Protein AF-0000000072946264 (afdb_homodimer)

Structure (mmCIF, N/CA/C/O backbone):
data_AF-0000000072946264-model_v1
#
loop_
_entity.id
_entity.type
_entity.pdbx_description
1 polymer 'Double-strand break repair protein'
#
loop_
_atom_site.group_PDB
_atom_site.id
_atom_site.type_symbol
_atom_site.label_atom_id
_atom_site.label_alt_id
_atom_site.label_comp_id
_atom_site.label_asym_id
_atom_site.label_entity_id
_atom_site.label_seq_id
_atom_site.pdbx_PDB_ins_code
_atom_site.Cartn_x
_atom_site.Cartn_y
_atom_site.Cartn_z
_atom_site.occupancy
_atom_site.B_iso_or_equiv
_atom_site.auth_seq_id
_atom_site.auth_comp_id
_atom_site.auth_asym_id
_atom_site.auth_atom_id
_atom_site.pdbx_PDB_model_num
ATOM 1 N N . MET A 1 1 ? 25.484 39.531 30.656 1 21.08 1 MET A N 1
ATOM 2 C CA . MET A 1 1 ? 25.859 38.938 29.391 1 21.08 1 MET A CA 1
ATOM 3 C C . MET A 1 1 ? 25.922 37.406 29.516 1 21.08 1 MET A C 1
ATOM 5 O O . MET A 1 1 ? 26.906 36.875 30.016 1 21.08 1 MET A O 1
ATOM 9 N N . ALA A 1 2 ? 24.906 36.781 29.906 1 27.19 2 ALA A N 1
ATOM 10 C CA . ALA A 1 2 ? 24.859 35.406 30.406 1 27.19 2 ALA A CA 1
ATOM 11 C C . ALA A 1 2 ? 25.469 34.438 29.406 1 27.19 2 ALA A C 1
ATOM 13 O O . ALA A 1 2 ? 25.188 34.5 28.203 1 27.19 2 ALA A O 1
ATOM 14 N N . SER A 1 3 ? 26.781 34.094 29.531 1 27.5 3 SER A N 1
ATOM 15 C CA . SER A 1 3 ? 27.641 33.344 28.609 1 27.5 3 SER A CA 1
ATOM 16 C C . SER A 1 3 ? 26.922 32.125 28.031 1 27.5 3 SER A C 1
ATOM 18 O O . SER A 1 3 ? 26.391 31.312 28.781 1 27.5 3 SER A O 1
ATOM 20 N N . VAL A 1 4 ? 26.156 32.344 26.953 1 30.8 4 VAL A N 1
ATOM 21 C CA . VAL A 1 4 ? 25.625 31.281 26.094 1 30.8 4 VAL A CA 1
ATOM 22 C C . VAL A 1 4 ? 26.688 30.188 25.922 1 30.8 4 VAL A C 1
ATOM 24 O O . VAL A 1 4 ? 27.703 30.406 25.25 1 30.8 4 VAL A O 1
ATOM 27 N N . SER A 1 5 ? 27.172 29.609 27.031 1 33.25 5 SER A N 1
ATOM 28 C CA . SER A 1 5 ? 28.203 28.578 27.047 1 33.25 5 SER A CA 1
ATOM 29 C C . SER A 1 5 ? 28.109 27.688 25.812 1 33.25 5 SER A C 1
ATOM 31 O O . SER A 1 5 ? 27.016 27.516 25.25 1 33.25 5 SER A O 1
ATOM 33 N N . SER A 1 6 ? 29.094 27.719 24.891 1 36.66 6 SER A N 1
ATOM 34 C CA . SER A 1 6 ? 29.375 26.875 23.734 1 36.66 6 SER A CA 1
ATOM 35 C C . SER A 1 6 ? 28.781 25.484 23.906 1 36.66 6 SER A C 1
ATOM 37 O O . SER A 1 6 ? 29.281 24.688 24.703 1 36.66 6 SER A O 1
ATOM 39 N N . ASP A 1 7 ? 27.562 25.328 24.297 1 39.22 7 ASP A N 1
ATOM 40 C CA . ASP A 1 7 ? 26.797 24.125 24.609 1 39.22 7 ASP A CA 1
ATOM 41 C C . ASP A 1 7 ? 27.188 22.969 23.703 1 39.22 7 ASP A C 1
ATOM 43 O O . ASP A 1 7 ? 26.75 22.891 22.547 1 39.22 7 ASP A O 1
ATOM 47 N N . GLY A 1 8 ? 28.422 22.594 23.453 1 43.06 8 GLY A N 1
ATOM 48 C CA . GLY A 1 8 ? 29.156 21.469 22.906 1 43.06 8 GLY A CA 1
ATOM 49 C C . GLY A 1 8 ? 28.328 20.203 22.844 1 43.06 8 GLY A C 1
ATOM 50 O O . GLY A 1 8 ? 27.266 20.109 23.469 1 43.06 8 GLY A O 1
ATOM 51 N N . ASP A 1 9 ? 28.641 19.25 21.672 1 56.69 9 ASP A N 1
ATOM 52 C CA . ASP A 1 9 ? 28.172 17.906 21.297 1 56.69 9 ASP A CA 1
ATOM 53 C C . ASP A 1 9 ? 28.016 17.031 22.547 1 56.69 9 ASP A C 1
ATOM 55 O O . ASP A 1 9 ? 28.938 16.297 22.906 1 56.69 9 ASP A O 1
ATOM 59 N N . ASP A 1 10 ? 27.344 17.5 23.531 1 76.25 10 ASP A N 1
ATOM 60 C CA . ASP A 1 10 ? 27.062 16.609 24.656 1 76.25 10 ASP A CA 1
ATOM 61 C C . ASP A 1 10 ? 26.484 15.273 24.172 1 76.25 10 ASP A C 1
ATOM 63 O O . ASP A 1 10 ? 25.484 15.258 23.453 1 76.25 10 ASP A O 1
ATOM 67 N N . ALA A 1 11 ? 27.234 14.375 24.328 1 89.75 11 ALA A N 1
ATOM 68 C CA . ALA A 1 11 ? 26.938 13.008 23.906 1 89.75 11 ALA A CA 1
ATOM 69 C C . ALA A 1 11 ? 25.609 12.547 24.469 1 89.75 11 ALA A C 1
ATOM 71 O O . ALA A 1 11 ? 25 11.594 23.953 1 89.75 11 ALA A O 1
ATOM 72 N N . SER A 1 12 ? 25.078 13.414 25.422 1 94.75 12 SER A N 1
ATOM 73 C CA . SER A 1 12 ? 23.828 13 26.047 1 94.75 12 SER A CA 1
ATOM 74 C C . SER A 1 12 ? 22.656 13.859 25.578 1 94.75 12 SER A C 1
ATOM 76 O O . SER A 1 12 ? 21.5 13.617 25.953 1 94.75 12 SER A O 1
ATOM 78 N N . LEU A 1 13 ? 22.922 14.906 24.812 1 96.75 13 LEU A N 1
ATOM 79 C CA . LEU A 1 13 ? 21.844 15.742 24.297 1 96.75 13 LEU A CA 1
ATOM 80 C C . LEU A 1 13 ? 20.984 14.977 23.297 1 96.75 13 LEU A C 1
ATOM 82 O O . LEU A 1 13 ? 21.469 14.602 22.234 1 96.75 13 LEU A O 1
ATOM 86 N N . MET A 1 14 ? 19.797 14.734 23.656 1 98.06 14 MET A N 1
ATOM 87 C CA . MET A 1 14 ? 18.875 14.055 22.75 1 98.06 14 MET A CA 1
ATOM 88 C C . MET A 1 14 ? 18.047 15.07 21.969 1 98.06 14 MET A C 1
ATOM 90 O O . MET A 1 14 ? 17.391 15.938 22.547 1 98.06 14 MET A O 1
ATOM 94 N N . ARG A 1 15 ? 18.062 15.039 20.703 1 98.5 15 ARG A N 1
ATOM 95 C CA . ARG A 1 15 ? 17.328 15.93 19.812 1 98.5 15 ARG A CA 1
ATOM 96 C C . ARG A 1 15 ? 16.234 15.188 19.078 1 98.5 15 ARG A C 1
ATOM 98 O O . ARG A 1 15 ? 16.484 14.188 18.391 1 98.5 15 ARG A O 1
ATOM 105 N N . ILE A 1 16 ? 14.984 15.656 19.203 1 98.81 16 ILE A N 1
ATOM 106 C CA . ILE A 1 16 ? 13.812 14.992 18.641 1 98.81 16 ILE A CA 1
ATOM 107 C C . ILE A 1 16 ? 13.031 15.969 17.766 1 98.81 16 ILE A C 1
ATOM 109 O O . ILE A 1 16 ? 12.695 17.078 18.219 1 98.81 16 ILE A O 1
ATOM 113 N N . MET A 1 17 ? 12.789 15.641 16.516 1 98.94 17 MET A N 1
ATOM 114 C CA . MET A 1 17 ? 11.906 16.453 15.68 1 98.94 17 MET A CA 1
ATOM 115 C C . MET A 1 17 ? 10.461 15.977 15.805 1 98.94 17 MET A C 1
ATOM 117 O O . MET A 1 17 ? 10.18 14.781 15.68 1 98.94 17 MET A O 1
ATOM 121 N N . ILE A 1 18 ? 9.523 16.859 16.062 1 98.94 18 ILE A N 1
ATOM 122 C CA . ILE A 1 18 ? 8.109 16.547 16.25 1 98.94 18 ILE A CA 1
ATOM 123 C C . ILE A 1 18 ? 7.312 17 15.023 1 98.94 18 ILE A C 1
ATOM 125 O O . ILE A 1 18 ? 7.328 18.172 14.664 1 98.94 18 ILE A O 1
ATOM 129 N N . ILE A 1 19 ? 6.664 16.047 14.367 1 98.81 19 ILE A N 1
ATOM 130 C CA . ILE A 1 19 ? 5.844 16.266 13.18 1 98.81 19 ILE A CA 1
ATOM 131 C C . ILE A 1 19 ? 4.473 15.617 13.375 1 98.81 19 ILE A C 1
ATOM 133 O O . ILE A 1 19 ? 4.367 14.555 13.992 1 98.81 19 ILE A O 1
ATOM 137 N N . THR A 1 20 ? 3.385 16.219 12.961 1 98.56 20 THR A N 1
ATOM 138 C CA . THR A 1 20 ? 2.064 15.609 13.047 1 98.56 20 THR A CA 1
ATOM 139 C C . THR A 1 20 ? 1.145 16.156 11.953 1 98.56 20 THR A C 1
ATOM 141 O O . THR A 1 20 ? 1.43 17.188 11.352 1 98.56 20 THR A O 1
ATOM 144 N N . ASP A 1 21 ? 0.092 15.406 11.602 1 98.62 21 ASP A N 1
ATOM 145 C CA . ASP A 1 21 ? -1.049 15.844 10.797 1 98.62 21 ASP A CA 1
ATOM 146 C C . ASP A 1 21 ? -0.596 16.391 9.445 1 98.62 21 ASP A C 1
ATOM 148 O O . ASP A 1 21 ? -0.956 17.5 9.07 1 98.62 21 ASP A O 1
ATOM 152 N N . ASN A 1 22 ? 0.109 15.555 8.703 1 98.81 22 ASN A N 1
ATOM 153 C CA . ASN A 1 22 ? 0.568 15.969 7.383 1 98.81 22 ASN A CA 1
ATOM 154 C C . ASN A 1 22 ? -0.529 15.82 6.336 1 98.81 22 ASN A C 1
ATOM 156 O O . ASN A 1 22 ? -0.523 16.516 5.316 1 98.81 22 ASN A O 1
ATOM 160 N N . HIS A 1 23 ? -1.375 14.898 6.555 1 98.69 23 HIS A N 1
ATOM 161 C CA . HIS A 1 23 ? -2.52 14.688 5.676 1 98.69 23 HIS A CA 1
ATOM 162 C C . HIS A 1 23 ? -2.078 14.539 4.223 1 98.69 23 HIS A C 1
ATOM 164 O O . HIS A 1 23 ? -2.6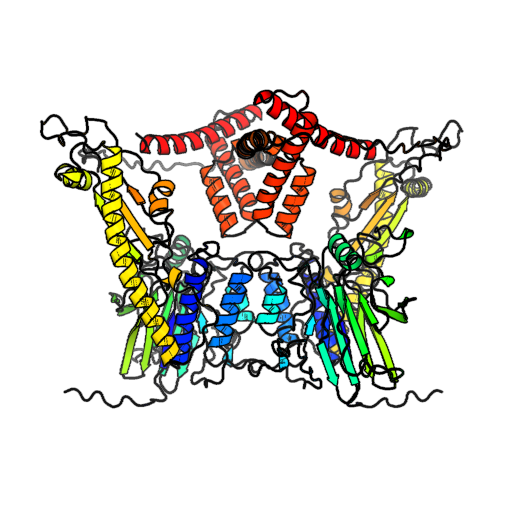43 15.18 3.33 1 98.69 23 HIS A O 1
ATOM 170 N N . VAL A 1 24 ? -1.075 13.758 3.992 1 98.75 24 VAL A N 1
ATOM 171 C CA . VAL A 1 24 ? -0.614 13.555 2.623 1 98.75 24 VAL A CA 1
ATOM 172 C C . VAL A 1 24 ? -1.737 12.945 1.785 1 98.75 24 VAL A C 1
ATOM 174 O O . VAL A 1 24 ? -2.396 12 2.213 1 98.75 24 VAL A O 1
ATOM 177 N N . GLY A 1 25 ? -1.918 13.484 0.611 1 97.25 25 GLY A N 1
ATOM 178 C CA . GLY A 1 25 ? -3.002 13.078 -0.269 1 97.25 25 GLY A CA 1
ATOM 179 C C . GLY A 1 25 ? -4.176 14.039 -0.254 1 97.25 25 GLY A C 1
ATOM 180 O O . GLY A 1 25 ? -5.113 13.891 -1.042 1 97.25 25 GLY A O 1
ATOM 181 N N . HIS A 1 26 ? -4.137 15.062 0.654 1 97.56 26 HIS A N 1
ATOM 182 C CA . HIS A 1 26 ? -5.195 16.062 0.704 1 97.56 26 HIS A CA 1
ATOM 183 C C . HIS A 1 26 ? -5.277 16.844 -0.603 1 97.56 26 HIS A C 1
ATOM 185 O O . HIS A 1 26 ? -4.266 17.375 -1.084 1 97.56 26 HIS A O 1
ATOM 191 N N . LYS A 1 27 ? -6.414 16.891 -1.242 1 95.81 27 LYS A N 1
ATOM 192 C CA . LYS A 1 27 ? -6.68 17.609 -2.492 1 95.81 27 LYS A CA 1
ATOM 193 C C . LYS A 1 27 ? -5.793 17.078 -3.619 1 95.81 27 LYS A C 1
ATOM 195 O O . LYS A 1 27 ? -5.285 17.844 -4.43 1 95.81 27 LYS A O 1
ATOM 200 N N . GLN A 1 28 ? -5.621 15.805 -3.645 1 92.12 28 GLN A N 1
ATOM 201 C CA . GLN A 1 28 ? -4.727 15.164 -4.602 1 92.12 28 GLN A CA 1
ATOM 202 C C . GLN A 1 28 ? -5.195 15.391 -6.035 1 92.12 28 GLN A C 1
ATOM 204 O O . GLN A 1 28 ? -4.379 15.484 -6.953 1 92.12 28 GLN A O 1
ATOM 209 N N . ASP A 1 29 ? -6.469 15.555 -6.234 1 90.75 29 ASP A N 1
ATOM 210 C CA . ASP A 1 29 ? -7.02 15.695 -7.578 1 90.75 29 ASP A CA 1
ATOM 211 C C . ASP A 1 29 ? -7.098 17.172 -7.988 1 90.75 29 ASP A C 1
ATOM 213 O O . ASP A 1 29 ? -7.488 17.484 -9.117 1 90.75 29 ASP A O 1
ATOM 217 N N . ASP A 1 30 ? -6.738 18.016 -7.09 1 93.81 30 ASP A N 1
ATOM 218 C CA . ASP A 1 30 ? -6.746 19.438 -7.391 1 93.81 30 ASP A CA 1
ATOM 219 C C . ASP A 1 30 ? -5.531 19.828 -8.227 1 93.81 30 ASP A C 1
ATOM 221 O O . ASP A 1 30 ? -4.395 19.531 -7.855 1 93.81 30 ASP A O 1
ATOM 225 N N . PRO A 1 31 ? -5.727 20.484 -9.305 1 91 31 PRO A N 1
ATOM 226 C CA . PRO A 1 31 ? -4.609 20.781 -10.203 1 91 31 PRO A CA 1
ATOM 227 C C . PRO A 1 31 ? -3.609 21.766 -9.586 1 91 31 PRO A C 1
ATOM 229 O O . PRO A 1 31 ? -2.455 21.812 -10.016 1 91 31 PRO A O 1
ATOM 232 N N . VAL A 1 32 ? -4.023 22.5 -8.602 1 94.88 32 VAL A N 1
ATOM 233 C CA . VAL A 1 32 ? -3.152 23.516 -8.023 1 94.88 32 VAL A CA 1
ATOM 234 C C . VAL A 1 32 ? -2.615 23.031 -6.68 1 94.88 32 VAL A C 1
ATOM 236 O O . VAL A 1 32 ? -1.441 23.234 -6.359 1 94.88 32 VAL A O 1
ATOM 239 N N . ARG A 1 33 ? -3.402 22.297 -5.965 1 96.38 33 ARG A N 1
ATOM 240 C CA . ARG A 1 33 ? -3.09 22 -4.57 1 96.38 33 ARG A CA 1
ATOM 241 C C . ARG A 1 33 ? -2.635 20.562 -4.398 1 96.38 33 ARG A C 1
ATOM 243 O O . ARG A 1 33 ? -2.346 20.125 -3.285 1 96.38 33 ARG A O 1
ATOM 250 N N . SER A 1 34 ? -2.482 19.812 -5.438 1 95.06 34 SER A N 1
ATOM 251 C CA . SER A 1 34 ? -2.248 18.359 -5.375 1 95.06 34 SER A CA 1
ATOM 252 C C . SER A 1 34 ? -0.943 18.047 -4.656 1 95.06 34 SER A C 1
ATOM 254 O O . SER A 1 34 ? -0.826 17.016 -4.004 1 95.06 34 SER A O 1
ATOM 256 N N . LEU A 1 35 ? 0.004 18.953 -4.734 1 97.06 35 LEU A N 1
ATOM 257 C CA . LEU A 1 35 ? 1.32 18.656 -4.184 1 97.06 35 LEU A CA 1
ATOM 258 C C . LEU A 1 35 ? 1.536 19.391 -2.861 1 97.06 35 LEU A C 1
ATOM 260 O O . LEU A 1 35 ? 2.6 19.266 -2.248 1 97.06 35 LEU A O 1
ATOM 264 N N . ASP A 1 36 ? 0.498 20.125 -2.344 1 97.75 36 ASP A N 1
ATOM 265 C CA . ASP A 1 36 ? 0.683 20.938 -1.143 1 97.75 36 ASP A CA 1
ATOM 266 C C . ASP A 1 36 ? 1.097 20.062 0.044 1 97.75 36 ASP A C 1
ATOM 268 O O . ASP A 1 36 ? 2.107 20.328 0.695 1 97.75 36 ASP A O 1
ATOM 272 N N . SER A 1 37 ? 0.3 19.031 0.266 1 98.25 37 SER A N 1
ATOM 273 C CA . SER A 1 37 ? 0.546 18.203 1.439 1 98.25 37 SER A CA 1
ATOM 274 C C . SER A 1 37 ? 1.832 17.391 1.287 1 98.25 37 SER A C 1
ATOM 276 O O . SER A 1 37 ? 2.586 17.234 2.25 1 98.25 37 SER A O 1
ATOM 278 N N . VAL A 1 38 ? 2.15 16.969 0.106 1 98.19 38 VAL A N 1
ATOM 279 C CA . VAL A 1 38 ? 3.34 16.156 -0.16 1 98.19 38 VAL A CA 1
ATOM 280 C C . VAL A 1 38 ? 4.594 17 0.055 1 98.19 38 VAL A C 1
ATOM 282 O O . VAL A 1 38 ? 5.543 16.562 0.703 1 98.19 38 VAL A O 1
ATOM 285 N N . CYS A 1 39 ? 4.586 18.219 -0.459 1 98 39 CYS A N 1
ATOM 286 C CA . CYS A 1 39 ? 5.738 19.109 -0.344 1 98 39 CYS A CA 1
ATOM 287 C C . CYS A 1 39 ? 5.969 19.516 1.105 1 98 39 CYS A C 1
ATOM 289 O O . CYS A 1 39 ? 7.113 19.625 1.548 1 98 39 CYS A O 1
ATOM 291 N N . ALA A 1 40 ? 4.859 19.719 1.788 1 98.25 40 ALA A N 1
ATOM 292 C CA . ALA A 1 40 ? 4.977 20.078 3.201 1 98.25 40 ALA A CA 1
ATOM 293 C C . ALA A 1 40 ? 5.586 18.922 4 1 98.25 40 ALA A C 1
ATOM 295 O O . ALA A 1 40 ? 6.465 19.141 4.84 1 98.25 40 ALA A O 1
ATOM 296 N N . PHE A 1 41 ? 5.176 17.734 3.766 1 98.75 41 PHE A N 1
ATOM 297 C CA . PHE A 1 41 ? 5.723 16.547 4.434 1 98.75 41 PHE A CA 1
ATOM 298 C C . PHE A 1 41 ? 7.199 16.375 4.098 1 98.75 41 PHE A C 1
ATOM 300 O O . PHE A 1 41 ? 8.016 16.125 4.984 1 98.75 41 PHE A O 1
ATOM 307 N N . GLU A 1 42 ? 7.512 16.484 2.846 1 98.81 42 GLU A N 1
ATOM 308 C CA . GLU A 1 42 ? 8.898 16.344 2.414 1 98.81 42 GLU A CA 1
ATOM 309 C C . GLU A 1 42 ? 9.797 17.375 3.094 1 98.81 42 GLU A C 1
ATOM 311 O O . GLU A 1 42 ? 10.875 17.047 3.582 1 98.81 42 GLU A O 1
ATOM 316 N N . GLU A 1 43 ? 9.344 18.625 3.131 1 98.62 43 GLU A N 1
ATOM 317 C CA . GLU A 1 43 ? 10.125 19.656 3.797 1 98.62 43 GLU A CA 1
ATOM 318 C C . GLU A 1 43 ? 10.344 19.328 5.27 1 98.62 43 GLU A C 1
ATOM 320 O O . GLU A 1 43 ? 11.453 19.469 5.781 1 98.62 43 GLU A O 1
ATOM 325 N N . ALA A 1 44 ? 9.266 18.922 5.902 1 98.81 44 ALA A N 1
ATOM 326 C CA . ALA A 1 44 ? 9.359 18.578 7.32 1 98.81 44 ALA A CA 1
ATOM 327 C C . ALA A 1 44 ? 10.422 17.5 7.559 1 98.81 44 ALA A C 1
ATOM 329 O O . ALA A 1 44 ? 11.289 17.656 8.422 1 98.81 44 ALA A O 1
ATOM 330 N N . MET A 1 45 ? 10.414 16.469 6.789 1 98.88 45 MET A N 1
ATOM 331 C CA . MET A 1 45 ? 11.336 15.352 6.961 1 98.88 45 MET A CA 1
ATOM 332 C C . MET A 1 45 ? 12.758 15.758 6.586 1 98.88 45 MET A C 1
ATOM 334 O O . MET A 1 45 ? 13.719 15.344 7.238 1 98.88 45 MET A O 1
ATOM 338 N N . GLN A 1 46 ? 12.875 16.562 5.539 1 98.56 46 GLN A N 1
ATOM 339 C CA . GLN A 1 46 ? 14.195 17.016 5.133 1 98.56 46 GLN A CA 1
ATOM 340 C C . GLN A 1 46 ? 14.828 17.906 6.199 1 98.56 46 GLN A C 1
ATOM 342 O O . GLN A 1 46 ? 16.031 17.812 6.461 1 98.56 46 GLN A O 1
ATOM 347 N N . ARG A 1 47 ? 14.031 18.734 6.762 1 98.5 47 ARG A N 1
ATOM 348 C CA . ARG A 1 47 ? 14.547 19.578 7.84 1 98.5 47 ARG A CA 1
ATOM 349 C C . ARG A 1 47 ? 14.992 18.734 9.031 1 98.5 47 ARG A C 1
ATOM 351 O O . ARG A 1 47 ? 15.992 19.047 9.68 1 98.5 47 ARG A O 1
ATOM 358 N N . ALA A 1 48 ? 14.242 17.688 9.312 1 98.69 48 ALA A N 1
ATOM 359 C CA . ALA A 1 48 ? 14.641 16.781 10.383 1 98.69 48 ALA A CA 1
ATOM 360 C C . ALA A 1 48 ? 15.992 16.125 10.07 1 98.69 48 ALA A C 1
ATOM 362 O O . ALA A 1 48 ? 16.875 16.078 10.93 1 98.69 48 ALA A O 1
ATOM 363 N N . LYS A 1 49 ? 16.156 15.656 8.891 1 98.06 49 LYS A N 1
ATOM 364 C CA . LYS A 1 49 ? 17.391 15.008 8.469 1 98.06 49 LYS A CA 1
ATOM 365 C C . LYS A 1 49 ? 18.562 15.977 8.516 1 98.06 49 LYS A C 1
ATOM 367 O O . LYS A 1 49 ? 19.641 15.648 9.039 1 98.06 49 LYS A O 1
ATOM 372 N N . LEU A 1 50 ? 18.359 17.203 8.047 1 96.94 50 LEU A N 1
ATOM 373 C CA . LEU A 1 50 ? 19.406 18.203 7.977 1 96.94 50 LEU A CA 1
ATOM 374 C C . LEU A 1 50 ? 19.828 18.656 9.375 1 96.94 50 LEU A C 1
ATOM 376 O O . LEU A 1 50 ? 21 18.984 9.602 1 96.94 50 LEU A O 1
ATOM 380 N N . ALA A 1 51 ? 18.875 18.609 10.273 1 97.06 51 ALA A N 1
ATOM 381 C CA . ALA A 1 51 ? 19.156 19.016 11.648 1 97.06 51 ALA A CA 1
ATOM 382 C C . ALA A 1 51 ? 19.891 17.922 12.406 1 97.06 51 ALA A C 1
ATOM 384 O O . ALA A 1 51 ? 20.281 18.109 13.562 1 97.06 51 ALA A O 1
ATOM 385 N N . GLN A 1 52 ? 20 16.719 11.82 1 96.19 52 GLN A N 1
ATOM 386 C CA . GLN A 1 52 ? 20.688 15.562 12.398 1 96.19 52 GLN A CA 1
ATOM 387 C C . GLN A 1 52 ? 20.109 15.203 13.766 1 96.19 52 GLN A C 1
ATOM 389 O O . GLN A 1 52 ? 20.844 15.039 14.734 1 96.19 52 GLN A O 1
ATOM 394 N N . VAL A 1 53 ? 18.844 15.227 13.805 1 98.5 53 VAL A N 1
ATOM 395 C CA . VAL A 1 53 ? 18.188 14.844 15.047 1 98.5 53 VAL A CA 1
ATOM 396 C C . VAL A 1 53 ? 18.375 13.352 15.297 1 98.5 53 VAL A C 1
ATOM 398 O O . VAL A 1 53 ? 18.75 12.609 14.383 1 98.5 53 VAL A O 1
ATOM 401 N N . ASP A 1 54 ? 18.141 12.938 16.562 1 98.5 54 ASP A N 1
ATOM 402 C CA . ASP A 1 54 ? 18.312 11.539 16.938 1 98.5 54 ASP A CA 1
ATOM 403 C C . ASP A 1 54 ? 17.125 10.695 16.5 1 98.5 54 ASP A C 1
ATOM 405 O O . ASP A 1 54 ? 17.266 9.508 16.203 1 98.5 54 ASP A O 1
ATOM 409 N N . LEU A 1 55 ? 15.969 11.266 16.516 1 98.62 55 LEU A N 1
ATOM 410 C CA . LEU A 1 55 ? 14.758 10.586 16.078 1 98.62 55 LEU A CA 1
ATOM 411 C C . LEU A 1 55 ? 13.664 11.586 15.719 1 98.62 55 LEU A C 1
ATOM 413 O O . LEU A 1 55 ? 13.75 12.758 16.094 1 98.62 55 LEU A O 1
ATOM 417 N N . VAL A 1 56 ? 12.711 11.141 14.969 1 98.94 56 VAL A N 1
ATOM 418 C CA . VAL A 1 56 ? 11.484 11.867 14.664 1 98.94 56 VAL A CA 1
ATOM 419 C C . VAL A 1 56 ? 10.305 11.195 15.367 1 98.94 56 VAL A C 1
ATOM 421 O O . VAL A 1 56 ? 10.203 9.961 15.383 1 98.94 56 VAL A O 1
ATOM 424 N N . VAL A 1 57 ? 9.461 11.992 15.984 1 98.88 57 VAL A N 1
ATOM 425 C CA . VAL A 1 57 ? 8.188 11.477 16.484 1 98.88 57 VAL A CA 1
ATOM 426 C C . VAL A 1 57 ? 7.043 12.094 15.68 1 98.88 57 VAL A C 1
ATOM 428 O O . VAL A 1 57 ? 7.051 13.289 15.383 1 98.88 57 VAL A O 1
ATOM 431 N N . HIS A 1 58 ? 6.145 11.266 15.242 1 98.88 58 HIS A N 1
ATOM 432 C CA . HIS A 1 58 ? 5.008 11.695 14.438 1 98.88 58 HIS A CA 1
ATOM 433 C C . HIS A 1 58 ? 3.691 11.438 15.164 1 98.88 58 HIS A C 1
ATOM 435 O O . HIS A 1 58 ? 3.396 10.305 15.531 1 98.88 58 HIS A O 1
ATOM 441 N N . GLY A 1 59 ? 2.809 12.469 15.258 1 98.5 59 GLY A N 1
ATOM 442 C CA . GLY A 1 59 ? 1.642 12.43 16.125 1 98.5 59 GLY A CA 1
ATOM 443 C C . GLY A 1 59 ? 0.401 11.898 15.43 1 98.5 59 GLY A C 1
ATOM 444 O O . GLY A 1 59 ? -0.706 12 15.969 1 98.5 59 GLY A O 1
ATOM 445 N N . GLY A 1 60 ? 0.515 11.398 14.258 1 98.44 60 GLY A N 1
ATOM 446 C CA . GLY A 1 60 ? -0.621 10.797 13.578 1 98.44 60 GLY A CA 1
ATOM 447 C C . GLY A 1 60 ? -1.126 11.625 12.406 1 98.44 60 GLY A C 1
ATOM 448 O O . GLY A 1 60 ? -0.666 12.75 12.195 1 98.44 60 GLY A O 1
ATOM 449 N N . ASP A 1 61 ? -2.006 10.961 11.602 1 98.69 61 ASP A N 1
ATOM 450 C CA . ASP A 1 61 ? -2.6 11.562 10.414 1 98.69 61 ASP A CA 1
ATOM 451 C C . ASP A 1 61 ? -1.525 11.953 9.398 1 98.69 61 ASP A C 1
ATOM 453 O O . ASP A 1 61 ? -1.51 13.078 8.906 1 98.69 61 ASP A O 1
ATOM 457 N N . LEU A 1 62 ? -0.649 11.031 9.211 1 98.81 62 LEU A N 1
ATOM 458 C CA . LEU A 1 62 ? 0.277 11.195 8.102 1 98.81 62 LEU A CA 1
ATOM 459 C C . LEU A 1 62 ? -0.475 11.25 6.773 1 98.81 62 LEU A C 1
ATOM 461 O O . LEU A 1 62 ? -0.184 12.102 5.926 1 98.81 62 LEU A O 1
ATOM 465 N N . PHE A 1 63 ? -1.438 10.391 6.676 1 98.69 63 PHE A N 1
ATOM 466 C CA . PHE A 1 63 ? -2.254 10.312 5.469 1 98.69 63 PHE A CA 1
ATOM 467 C C . PHE A 1 63 ? -3.586 11.023 5.672 1 98.69 63 PHE A C 1
ATOM 469 O O . PHE A 1 63 ? -4.102 11.086 6.789 1 98.69 63 PHE A O 1
ATOM 476 N N . ASP A 1 64 ? -4.137 11.461 4.555 1 97.94 64 ASP A N 1
ATOM 477 C CA . ASP A 1 64 ? -5.406 12.18 4.605 1 97.94 64 ASP A CA 1
ATOM 478 C C . ASP A 1 64 ? -6.586 11.211 4.645 1 97.94 64 ASP A C 1
ATOM 480 O O . ASP A 1 64 ? -7.66 11.555 5.148 1 97.94 64 ASP A O 1
ATOM 484 N N . ILE A 1 65 ? -6.352 10.062 4.09 1 95.38 65 ILE A N 1
ATOM 485 C CA . ILE A 1 65 ? -7.402 9.047 4.082 1 95.38 65 ILE A CA 1
ATOM 486 C C . ILE A 1 65 ? -6.812 7.695 4.477 1 95.38 65 ILE A C 1
ATOM 488 O O . ILE A 1 65 ? -5.613 7.469 4.328 1 95.38 65 ILE A O 1
ATOM 492 N N . ALA A 1 66 ? -7.656 6.801 4.957 1 92.56 66 ALA A N 1
ATOM 493 C CA . ALA A 1 66 ? -7.23 5.535 5.547 1 92.56 66 ALA A CA 1
ATOM 494 C C . ALA A 1 66 ? -6.668 4.594 4.48 1 92.56 66 ALA A C 1
ATOM 496 O O . ALA A 1 66 ? -5.816 3.754 4.773 1 92.56 66 ALA A O 1
ATOM 497 N N . ARG A 1 67 ? -7.18 4.695 3.283 1 91.62 67 ARG A N 1
ATOM 498 C CA . ARG A 1 67 ? -6.691 3.896 2.164 1 91.62 67 ARG A CA 1
ATOM 499 C C . ARG A 1 67 ? -6.18 4.785 1.037 1 91.62 67 ARG A C 1
ATOM 501 O O . ARG A 1 67 ? -6.855 4.957 0.021 1 91.62 67 ARG A O 1
ATOM 508 N N . PRO A 1 68 ? -4.973 5.234 1.206 1 94.19 68 PRO A N 1
ATOM 509 C CA . PRO A 1 68 ? -4.43 6.133 0.18 1 94.19 68 PRO A CA 1
ATOM 510 C C . PRO A 1 68 ? -4.246 5.438 -1.168 1 94.19 68 PRO A C 1
ATOM 512 O O . PRO A 1 68 ? -4.082 4.219 -1.222 1 94.19 68 PRO A O 1
ATOM 515 N N . ASP A 1 69 ? -4.289 6.254 -2.238 1 91.38 69 ASP A N 1
ATOM 516 C CA . ASP A 1 69 ? -4.047 5.695 -3.564 1 91.38 69 ASP A CA 1
ATOM 517 C C . ASP A 1 69 ? -2.566 5.367 -3.76 1 91.38 69 ASP A C 1
ATOM 519 O O . ASP A 1 69 ? -1.734 5.703 -2.914 1 91.38 69 ASP A O 1
ATOM 523 N N . ARG A 1 70 ? -2.26 4.73 -4.809 1 93.5 70 ARG A N 1
ATOM 524 C CA . ARG A 1 70 ? -0.911 4.234 -5.055 1 93.5 70 ARG A CA 1
ATOM 525 C C . ARG A 1 70 ? 0.081 5.383 -5.191 1 93.5 70 ARG A C 1
ATOM 527 O O . ARG A 1 70 ? 1.228 5.277 -4.75 1 93.5 70 ARG A O 1
ATOM 534 N N . LEU A 1 71 ? -0.386 6.43 -5.859 1 94.31 71 LEU A N 1
ATOM 535 C CA . LEU A 1 71 ? 0.501 7.574 -6.039 1 94.31 71 LEU A CA 1
ATOM 536 C C . LEU A 1 71 ? 0.899 8.164 -4.691 1 94.31 71 LEU A C 1
ATOM 538 O O . LEU A 1 71 ? 2.08 8.43 -4.445 1 94.31 71 LEU A O 1
ATOM 542 N N . THR A 1 72 ? -0.081 8.398 -3.846 1 96.44 72 THR A N 1
ATOM 543 C CA . THR A 1 72 ? 0.178 8.938 -2.516 1 96.44 72 THR A CA 1
ATOM 544 C C . THR A 1 72 ? 1.098 8.008 -1.728 1 96.44 72 THR A C 1
ATOM 546 O O . THR A 1 72 ? 2.049 8.469 -1.088 1 96.44 72 THR A O 1
ATOM 549 N N . MET A 1 73 ? 0.808 6.734 -1.798 1 96.81 73 MET A N 1
ATOM 550 C CA . MET A 1 73 ? 1.648 5.754 -1.117 1 96.81 73 MET A CA 1
ATOM 551 C C . MET A 1 73 ? 3.084 5.82 -1.626 1 96.81 73 MET A C 1
ATOM 553 O O . MET A 1 73 ? 4.031 5.777 -0.837 1 96.81 73 MET A O 1
ATOM 557 N N . LYS A 1 74 ? 3.225 5.898 -2.869 1 96.62 74 LYS A N 1
ATOM 558 C CA . LYS A 1 74 ? 4.555 6 -3.461 1 96.62 74 LYS A CA 1
ATOM 559 C C . LYS A 1 74 ? 5.273 7.254 -2.979 1 96.62 74 LYS A C 1
ATOM 561 O O . LYS A 1 74 ? 6.445 7.199 -2.6 1 96.62 74 LYS A O 1
ATOM 566 N N . GLN A 1 75 ? 4.594 8.359 -2.973 1 97.5 75 GLN A N 1
ATOM 567 C CA . GLN A 1 75 ? 5.172 9.633 -2.553 1 97.5 75 GLN A CA 1
ATOM 568 C C . GLN A 1 75 ? 5.688 9.555 -1.117 1 97.5 75 GLN A C 1
ATOM 570 O O . GLN A 1 75 ? 6.824 9.938 -0.838 1 97.5 75 GLN A O 1
ATOM 575 N N . VAL A 1 76 ? 4.863 9.023 -0.266 1 98.69 76 VAL A N 1
ATOM 576 C CA . VAL A 1 76 ? 5.242 8.922 1.139 1 98.69 76 VAL A CA 1
ATOM 577 C C . VAL A 1 76 ? 6.43 7.969 1.285 1 98.69 76 VAL A C 1
ATOM 579 O O . VAL A 1 76 ? 7.402 8.281 1.979 1 98.69 76 VAL A O 1
ATOM 582 N N . ASN A 1 77 ? 6.383 6.832 0.628 1 98.56 77 ASN A N 1
ATOM 583 C CA . ASN A 1 77 ? 7.473 5.859 0.699 1 98.56 77 ASN A CA 1
ATOM 584 C C . ASN A 1 77 ? 8.781 6.449 0.186 1 98.56 77 ASN A C 1
ATOM 586 O O . ASN A 1 77 ? 9.836 6.25 0.791 1 98.56 77 ASN A O 1
ATOM 590 N N . GLU A 1 78 ? 8.719 7.176 -0.91 1 98.06 78 GLU A N 1
ATOM 591 C CA . GLU A 1 78 ? 9.914 7.773 -1.489 1 98.06 78 GLU A CA 1
ATOM 592 C C . GLU A 1 78 ? 10.523 8.805 -0.546 1 98.06 78 GLU A C 1
ATOM 594 O O . GLU A 1 78 ? 11.742 8.844 -0.36 1 98.06 78 GLU A O 1
ATOM 599 N N . ILE A 1 79 ? 9.672 9.617 0.019 1 98.69 79 ILE A N 1
ATOM 600 C CA . ILE A 1 79 ? 10.148 10.648 0.929 1 98.69 79 ILE A CA 1
ATOM 601 C C . ILE A 1 79 ? 10.789 10.008 2.156 1 98.69 79 ILE A C 1
ATOM 603 O O . ILE A 1 79 ? 11.875 10.414 2.584 1 98.69 79 ILE A O 1
ATOM 607 N N . LEU A 1 80 ? 10.117 8.992 2.721 1 98.81 80 LEU A N 1
ATOM 608 C CA . LEU A 1 80 ? 10.664 8.312 3.891 1 98.81 80 LEU A CA 1
ATOM 609 C C . LEU A 1 80 ? 11.969 7.602 3.553 1 98.81 80 LEU A C 1
ATOM 611 O O . LEU A 1 80 ? 12.93 7.656 4.324 1 98.81 80 LEU A O 1
ATOM 615 N N . ARG A 1 81 ? 12.055 6.965 2.436 1 97.94 81 ARG A N 1
ATOM 616 C CA . ARG A 1 81 ? 13.297 6.301 2.037 1 97.94 81 ARG A CA 1
ATOM 617 C C . ARG A 1 81 ? 14.445 7.297 1.934 1 97.94 81 ARG A C 1
ATOM 619 O O . ARG A 1 81 ? 15.555 7.023 2.393 1 97.94 81 ARG A O 1
ATOM 626 N N . GLN A 1 82 ? 14.156 8.414 1.343 1 96.88 82 GLN A N 1
ATOM 627 C CA . GLN A 1 82 ? 15.172 9.43 1.118 1 96.88 82 GLN A CA 1
ATOM 628 C C . GLN A 1 82 ? 15.648 10.039 2.438 1 96.88 82 GLN A C 1
ATOM 630 O O . GLN A 1 82 ? 16.812 10.414 2.572 1 96.88 82 GLN A O 1
ATOM 635 N N . THR A 1 83 ? 14.742 10.086 3.369 1 98.38 83 THR A N 1
ATOM 636 C CA . THR A 1 83 ? 15.07 10.852 4.566 1 98.38 83 THR A CA 1
ATOM 637 C C . THR A 1 83 ? 15.414 9.922 5.727 1 98.38 83 THR A C 1
ATOM 639 O O . THR A 1 83 ? 16.203 10.289 6.609 1 98.38 83 THR A O 1
ATOM 642 N N . VAL A 1 84 ? 14.859 8.734 5.77 1 98.69 84 VAL A N 1
ATOM 643 C CA . VAL A 1 84 ? 15.023 7.816 6.895 1 98.69 84 VAL A CA 1
ATOM 644 C C . VAL A 1 84 ? 16.281 6.969 6.691 1 98.69 84 VAL A C 1
ATOM 646 O O . VAL A 1 84 ? 17.031 6.734 7.633 1 98.69 84 VAL A O 1
ATOM 649 N N . MET A 1 85 ? 16.5 6.535 5.473 1 98.38 85 MET A N 1
ATOM 650 C CA . MET A 1 85 ? 17.672 5.719 5.164 1 98.38 85 MET A CA 1
ATOM 651 C C . MET A 1 85 ? 18.906 6.594 4.969 1 98.38 85 MET A C 1
ATOM 653 O O . MET A 1 85 ? 18.812 7.691 4.418 1 98.38 85 MET A O 1
ATOM 657 N N . GLY A 1 86 ? 20.062 6.121 5.441 1 97.5 86 GLY A N 1
ATOM 658 C CA . GLY A 1 86 ? 21.297 6.863 5.246 1 97.5 86 GLY A CA 1
ATOM 659 C C . GLY A 1 86 ? 22.359 6.52 6.262 1 97.5 86 GLY A C 1
ATOM 660 O O . GLY A 1 86 ? 22.141 5.684 7.145 1 97.5 86 GLY A O 1
ATOM 661 N N . ASP A 1 87 ? 23.438 7.156 6.242 1 96.69 87 ASP A N 1
ATOM 662 C CA . ASP A 1 87 ? 24.641 6.785 6.973 1 96.69 87 ASP A CA 1
ATOM 663 C C . ASP A 1 87 ? 24.734 7.539 8.297 1 96.69 87 ASP A C 1
ATOM 665 O O . ASP A 1 87 ? 25.672 7.332 9.07 1 96.69 87 ASP A O 1
ATOM 669 N N . GLN A 1 88 ? 23.719 8.344 8.523 1 96.19 88 GLN A N 1
ATOM 670 C CA . GLN A 1 88 ? 23.781 9.023 9.812 1 96.19 88 GLN A CA 1
ATOM 671 C C . GLN A 1 88 ? 23.828 8.023 10.961 1 96.19 88 GLN A C 1
ATOM 673 O O . GLN A 1 88 ? 22.969 7.133 11.047 1 96.19 88 GLN A O 1
ATOM 678 N N . PRO A 1 89 ? 24.828 8.141 11.805 1 96.38 89 PRO A N 1
ATOM 679 C CA . PRO A 1 89 ? 24.938 7.18 12.906 1 96.38 89 PRO A CA 1
ATOM 680 C C . PRO A 1 89 ? 23.797 7.297 13.906 1 96.38 89 PRO A C 1
ATOM 682 O O . PRO A 1 89 ? 23.359 8.406 14.234 1 96.38 89 PRO A O 1
ATOM 685 N N . ILE A 1 90 ? 23.359 6.227 14.336 1 97.75 90 ILE A N 1
ATOM 686 C CA . ILE A 1 90 ? 22.328 6.172 15.367 1 97.75 90 ILE A CA 1
ATOM 687 C C . ILE A 1 90 ? 22.969 6.234 16.75 1 97.75 90 ILE A C 1
ATOM 689 O O . ILE A 1 90 ? 23.766 5.367 17.109 1 97.75 90 ILE A O 1
ATOM 693 N N . LYS A 1 91 ? 22.562 7.23 17.5 1 97.31 91 LYS A N 1
ATOM 694 C CA . LYS A 1 91 ? 23.203 7.465 18.781 1 97.31 91 LYS A CA 1
ATOM 695 C C . LYS A 1 91 ? 22.266 7.172 19.938 1 97.31 91 LYS A C 1
ATOM 697 O O . LYS A 1 91 ? 22.562 7.477 21.094 1 97.31 91 LYS A O 1
ATOM 702 N N . ILE A 1 92 ? 21.141 6.586 19.609 1 97.75 92 ILE A N 1
ATOM 703 C CA . ILE A 1 92 ? 20.172 6.23 20.641 1 97.75 92 ILE A CA 1
ATOM 704 C C . ILE A 1 92 ? 20.062 4.711 20.719 1 97.75 92 ILE A C 1
ATOM 706 O O . ILE A 1 92 ? 20.469 3.994 19.812 1 97.75 92 ILE A O 1
ATOM 710 N N . GLU A 1 93 ? 19.5 4.301 21.859 1 96.31 93 GLU A N 1
ATOM 711 C CA . GLU A 1 93 ? 19.203 2.891 22.094 1 96.31 93 GLU A CA 1
ATOM 712 C C . GLU A 1 93 ? 17.812 2.707 22.703 1 96.31 93 GLU A C 1
ATOM 714 O O . GLU A 1 93 ? 17.469 3.385 23.656 1 96.31 93 GLU A O 1
ATOM 719 N N . VAL A 1 94 ? 17.109 1.851 22.047 1 95.44 94 VAL A N 1
ATOM 720 C CA . VAL A 1 94 ? 15.836 1.452 22.656 1 95.44 94 VAL A CA 1
ATOM 721 C C . VAL A 1 94 ? 16.078 0.327 23.656 1 95.44 94 VAL A C 1
ATOM 723 O O . VAL A 1 94 ? 16.641 -0.712 23.312 1 95.44 94 VAL A O 1
ATOM 726 N N . LEU A 1 95 ? 15.609 0.585 24.797 1 91 95 LEU A N 1
ATOM 727 C CA . LEU A 1 95 ? 15.852 -0.366 25.875 1 91 95 LEU A CA 1
ATOM 728 C C . LEU A 1 95 ? 14.75 -1.423 25.922 1 91 95 LEU A C 1
ATOM 730 O O . LEU A 1 95 ? 13.578 -1.117 25.672 1 91 95 LEU A O 1
ATOM 734 N N . PRO A 1 96 ? 15.148 -2.682 26.094 1 81.94 96 PRO A N 1
ATOM 735 C CA . PRO A 1 96 ? 14.133 -3.738 26.188 1 81.94 96 PRO A CA 1
ATOM 736 C C . PRO A 1 96 ? 13.164 -3.535 27.359 1 81.94 96 PRO A C 1
ATOM 738 O O . PRO A 1 96 ? 13.562 -3.031 28.406 1 81.94 96 PRO A O 1
ATOM 741 N N . THR A 1 97 ? 11.93 -3.645 26.953 1 74 97 THR A N 1
ATOM 742 C CA . THR A 1 97 ? 10.914 -3.594 28.016 1 74 97 THR A CA 1
ATOM 743 C C . THR A 1 97 ? 10.258 -4.957 28.188 1 74 97 THR A C 1
ATOM 745 O O . THR A 1 97 ? 10.086 -5.703 27.234 1 74 97 THR A O 1
ATOM 748 N N . GLN A 1 98 ? 10.367 -5.57 29.281 1 61.59 98 GLN A N 1
ATOM 749 C CA . GLN A 1 98 ? 9.695 -6.828 29.594 1 61.59 98 GLN A CA 1
ATOM 750 C C . GLN A 1 98 ? 8.289 -6.578 30.141 1 61.59 98 GLN A C 1
ATOM 752 O O . GLN A 1 98 ? 8.055 -5.605 30.859 1 61.59 98 GLN A O 1
ATOM 757 N N . ASP A 1 99 ? 7.32 -7.223 29.359 1 57.09 99 ASP A N 1
ATOM 758 C CA . ASP A 1 99 ? 5.992 -7.137 29.969 1 57.09 99 ASP A CA 1
ATOM 759 C C . ASP A 1 99 ? 5.969 -7.82 31.328 1 57.09 99 ASP A C 1
ATOM 761 O O . ASP A 1 99 ? 7 -8.289 31.812 1 57.09 99 ASP A O 1
ATOM 765 N N . GLU A 1 100 ? 4.836 -7.531 31.984 1 53.81 100 GLU A N 1
ATOM 766 C CA . GLU A 1 100 ? 4.648 -8.07 33.312 1 53.81 100 GLU A CA 1
ATOM 767 C C . GLU A 1 100 ? 4.996 -9.555 33.375 1 53.81 100 GLU A C 1
ATOM 769 O O . GLU A 1 100 ? 5.414 -10.062 34.406 1 53.81 100 GLU A O 1
ATOM 774 N N . ASN A 1 101 ? 4.793 -10.141 32.125 1 48.31 101 ASN A N 1
ATOM 775 C CA . ASN A 1 101 ? 5.055 -11.57 32.062 1 48.31 101 ASN A CA 1
ATOM 776 C C . ASN A 1 101 ? 6.473 -11.867 31.594 1 48.31 101 ASN A C 1
ATOM 778 O O . ASN A 1 101 ? 6.832 -13.031 31.391 1 48.31 101 ASN A O 1
ATOM 782 N N . GLY A 1 102 ? 7.25 -10.883 31.453 1 49.28 102 GLY A N 1
ATOM 783 C CA . GLY A 1 102 ? 8.625 -11.055 31.016 1 49.28 102 GLY A CA 1
ATOM 784 C C . GLY A 1 102 ? 8.766 -11.203 29.516 1 49.28 102 GLY A C 1
ATOM 785 O O . GLY A 1 102 ? 9.844 -11.539 29.016 1 49.28 102 GLY A O 1
ATOM 786 N N . ILE A 1 103 ? 7.723 -11.266 28.828 1 48.56 103 ILE A N 1
ATOM 787 C CA . ILE A 1 103 ? 7.754 -11.469 27.391 1 48.56 103 ILE A CA 1
ATOM 788 C C . ILE A 1 103 ? 8.18 -10.18 26.688 1 48.56 103 ILE A C 1
ATOM 790 O O . ILE A 1 103 ? 7.586 -9.125 26.906 1 48.56 103 ILE A O 1
ATOM 794 N N . VAL A 1 104 ? 9.469 -10.297 26.328 1 48.91 104 VAL A N 1
ATOM 795 C CA . VAL A 1 104 ? 10.008 -9.219 25.516 1 48.91 104 VAL A CA 1
ATOM 796 C C . VAL A 1 104 ? 9.234 -9.117 24.203 1 48.91 104 VAL A C 1
ATOM 798 O O . VAL A 1 104 ? 9.156 -10.094 23.453 1 48.91 104 VAL A O 1
ATOM 801 N N . ARG A 1 105 ? 8.172 -8.484 24.031 1 51.69 105 ARG A N 1
ATOM 802 C CA . ARG A 1 105 ? 7.238 -8.578 22.922 1 51.69 105 ARG A CA 1
ATOM 803 C C . ARG A 1 105 ? 7.707 -7.734 21.734 1 51.69 105 ARG A C 1
ATOM 805 O O . ARG A 1 105 ? 7.098 -7.77 20.672 1 51.69 105 ARG A O 1
ATOM 812 N N . ASP A 1 106 ? 8.781 -6.766 21.828 1 61.12 106 ASP A N 1
ATOM 813 C CA . ASP A 1 106 ? 8.711 -5.719 20.812 1 61.12 106 ASP A CA 1
ATOM 814 C C . ASP A 1 106 ? 9.656 -6.012 19.656 1 61.12 106 ASP A C 1
ATOM 816 O O . ASP A 1 106 ? 10.75 -6.539 19.859 1 61.12 106 ASP A O 1
ATOM 820 N N . GLU A 1 107 ? 9.125 -6.238 18.453 1 75.38 107 GLU A N 1
ATOM 821 C CA . GLU A 1 107 ? 9.977 -6.125 17.281 1 75.38 107 GLU A CA 1
ATOM 822 C C . GLU A 1 107 ? 11.008 -5.008 17.438 1 75.38 107 GLU A C 1
ATOM 824 O O . GLU A 1 107 ? 10.672 -3.918 17.906 1 75.38 107 GLU A O 1
ATOM 829 N N . PRO A 1 108 ? 12.258 -5.359 17.344 1 90.31 108 PRO A N 1
ATOM 830 C CA . PRO A 1 108 ? 13.289 -4.316 17.422 1 90.31 108 PRO A CA 1
ATOM 831 C C . PRO A 1 108 ? 13.008 -3.135 16.5 1 90.31 108 PRO A C 1
ATOM 833 O O . PRO A 1 108 ? 12.344 -3.297 15.469 1 90.31 108 PRO A O 1
ATOM 836 N N . PRO A 1 109 ? 13.422 -2.021 16.984 1 96 109 PRO A N 1
ATOM 837 C CA . PRO A 1 109 ? 13.266 -0.867 16.094 1 96 109 PRO A CA 1
ATOM 838 C C . PRO A 1 109 ? 13.922 -1.078 14.742 1 96 109 PRO A C 1
ATOM 840 O O . PRO A 1 109 ? 14.797 -1.937 14.602 1 96 109 PRO A O 1
ATOM 843 N N . ASN A 1 110 ? 13.461 -0.344 13.781 1 96.94 110 ASN A N 1
ATOM 844 C CA . ASN A 1 110 ? 13.844 -0.609 12.398 1 96.94 110 ASN A CA 1
ATOM 845 C C . ASN A 1 110 ? 15.344 -0.437 12.188 1 96.94 110 ASN A C 1
ATOM 847 O O . ASN A 1 110 ? 15.938 -1.083 11.328 1 96.94 110 ASN A O 1
ATOM 851 N N . TYR A 1 111 ? 16.047 0.421 13 1 97.5 111 TYR A N 1
ATOM 852 C CA . TYR A 1 111 ? 17.453 0.705 12.789 1 97.5 111 TYR A CA 1
ATOM 853 C C . TYR A 1 111 ? 18.328 -0.45 13.273 1 97.5 111 TYR A C 1
ATOM 855 O O . TYR A 1 111 ? 19.531 -0.479 13.016 1 97.5 111 TYR A O 1
ATOM 863 N N . GLU A 1 112 ? 17.703 -1.433 13.93 1 96.69 112 GLU A N 1
ATOM 864 C CA . GLU A 1 112 ? 18.453 -2.596 14.398 1 96.69 112 GLU A CA 1
ATOM 865 C C . GLU A 1 112 ? 18.375 -3.746 13.398 1 96.69 112 GLU A C 1
ATOM 867 O O . GLU A 1 112 ? 19.016 -4.781 13.578 1 96.69 112 GLU A O 1
ATOM 872 N N . ASP A 1 113 ? 17.531 -3.629 12.43 1 96.44 113 ASP A N 1
ATOM 873 C CA . ASP A 1 113 ? 17.484 -4.625 11.359 1 96.44 113 ASP A CA 1
ATOM 874 C C . ASP A 1 113 ? 18.719 -4.531 10.469 1 96.44 113 ASP A C 1
ATOM 876 O O . ASP A 1 113 ? 18.938 -3.51 9.82 1 96.44 113 ASP A O 1
ATOM 880 N N . PRO A 1 114 ? 19.469 -5.559 10.438 1 96.12 114 PRO A N 1
ATOM 881 C CA . PRO A 1 114 ? 20.75 -5.484 9.719 1 96.12 114 PRO A CA 1
ATOM 882 C C . PRO A 1 114 ? 20.562 -5.352 8.211 1 96.12 114 PRO A C 1
ATOM 884 O O . PRO A 1 114 ? 21.516 -5.039 7.492 1 96.12 114 PRO A O 1
ATOM 887 N N . ASN A 1 115 ? 19.406 -5.586 7.75 1 97.69 115 ASN A N 1
ATOM 888 C CA . ASN A 1 115 ? 19.188 -5.543 6.309 1 97.69 115 ASN A CA 1
ATOM 889 C C . ASN A 1 115 ? 18.859 -4.125 5.836 1 97.69 115 ASN A C 1
ATOM 891 O O . ASN A 1 115 ? 18.75 -3.883 4.633 1 97.69 115 ASN A O 1
ATOM 895 N N . TYR A 1 116 ? 18.75 -3.178 6.727 1 98 116 TYR A N 1
ATOM 896 C CA . TYR A 1 116 ? 18.359 -1.81 6.395 1 98 116 TYR A CA 1
ATOM 897 C C . TYR A 1 116 ? 19.328 -0.807 7.031 1 98 116 TYR A C 1
ATOM 899 O O . TYR A 1 116 ? 19.641 -0.916 8.211 1 98 116 TYR A O 1
ATOM 907 N N . ASN A 1 117 ? 19.766 0.137 6.219 1 98.25 117 ASN A N 1
ATOM 908 C CA . ASN A 1 117 ? 20.656 1.202 6.691 1 98.25 117 ASN A CA 1
ATOM 909 C C . ASN A 1 117 ? 19.859 2.438 7.109 1 98.25 117 ASN A C 1
ATOM 911 O O . ASN A 1 117 ? 19.844 3.439 6.391 1 98.25 117 ASN A O 1
ATOM 915 N N . VAL A 1 118 ? 19.328 2.328 8.297 1 98.38 118 VAL A N 1
ATOM 916 C CA . VAL A 1 118 ? 18.5 3.412 8.82 1 98.38 118 VAL A CA 1
ATOM 917 C C . VAL A 1 118 ? 19.391 4.449 9.508 1 98.38 118 VAL A C 1
ATOM 919 O O . VAL A 1 118 ? 20.172 4.113 10.398 1 98.38 118 VAL A O 1
ATOM 922 N N . GLY A 1 119 ? 19.219 5.734 9.086 1 98.38 119 GLY A N 1
ATOM 923 C CA . GLY A 1 119 ? 19.984 6.816 9.68 1 98.38 119 GLY A CA 1
ATOM 924 C C . GLY A 1 119 ? 19.141 7.746 10.531 1 98.38 119 GLY A C 1
ATOM 925 O O . GLY A 1 119 ? 19.672 8.469 11.383 1 98.38 119 GLY A O 1
ATOM 926 N N . LEU A 1 120 ? 17.844 7.707 10.359 1 98.69 120 LEU A N 1
ATOM 927 C CA . LEU A 1 120 ? 16.922 8.57 11.094 1 98.69 120 LEU A CA 1
ATOM 928 C C . LEU A 1 120 ? 15.656 7.805 11.477 1 98.69 120 LEU A C 1
ATOM 930 O O . LEU A 1 120 ? 14.703 7.746 10.703 1 98.69 120 LEU A O 1
ATOM 934 N N . PRO A 1 121 ? 15.633 7.23 12.672 1 98.56 121 PRO A N 1
ATOM 935 C CA . PRO A 1 121 ? 14.438 6.484 13.086 1 98.56 121 PRO A CA 1
ATOM 936 C C . PRO A 1 121 ? 13.219 7.379 13.289 1 98.56 121 PRO A C 1
ATOM 938 O O . PRO A 1 121 ? 13.344 8.484 13.828 1 98.56 121 PRO A O 1
ATOM 941 N N . VAL A 1 122 ? 12.07 6.953 12.82 1 98.88 122 VAL A N 1
ATOM 942 C CA . VAL A 1 122 ? 10.789 7.625 13 1 98.88 122 VAL A CA 1
ATOM 943 C C . VAL A 1 122 ? 9.867 6.758 13.852 1 98.88 122 VAL A C 1
ATOM 945 O O . VAL A 1 122 ? 9.625 5.59 13.531 1 98.88 122 VAL A O 1
ATOM 948 N N . PHE A 1 123 ? 9.398 7.25 14.945 1 98.69 123 PHE A N 1
ATOM 949 C CA . PHE A 1 123 ? 8.383 6.617 15.773 1 98.69 123 PHE A CA 1
ATOM 950 C C . PHE A 1 123 ? 7.039 7.32 15.617 1 98.69 123 PHE A C 1
ATOM 952 O O . PHE A 1 123 ? 6.945 8.539 15.773 1 98.69 123 PHE A O 1
ATOM 959 N N . MET A 1 124 ? 5.992 6.559 15.297 1 98.06 124 MET A N 1
ATOM 960 C CA . MET A 1 124 ? 4.766 7.293 14.992 1 98.06 124 MET A CA 1
ATOM 961 C C . MET A 1 124 ? 3.541 6.539 15.508 1 98.06 124 MET A C 1
ATOM 963 O O . MET A 1 124 ? 3.557 5.312 15.602 1 98.06 124 MET A O 1
ATOM 967 N N . ILE A 1 125 ? 2.521 7.25 15.883 1 98 125 ILE A N 1
ATOM 968 C CA . ILE A 1 125 ? 1.191 6.719 16.156 1 98 125 ILE A CA 1
ATOM 969 C C . ILE A 1 125 ? 0.251 7.047 15.008 1 98 125 ILE A C 1
ATOM 971 O O . ILE A 1 125 ? 0.622 7.773 14.078 1 98 125 ILE A O 1
ATOM 975 N N . HIS A 1 126 ? -0.96 6.395 15.008 1 97.81 126 HIS A N 1
ATOM 976 C CA . HIS A 1 126 ? -1.944 6.695 13.977 1 97.81 126 HIS A CA 1
ATOM 977 C C . HIS A 1 126 ? -2.914 7.777 14.438 1 97.81 126 HIS A C 1
ATOM 979 O O . HIS A 1 126 ? -3.072 8 15.641 1 97.81 126 HIS A O 1
ATOM 985 N N . GLY A 1 127 ? -3.438 8.555 13.547 1 98 127 GLY A N 1
ATOM 986 C CA . GLY A 1 127 ? -4.547 9.461 13.797 1 98 127 GLY A CA 1
ATOM 987 C C . GLY A 1 127 ? -5.891 8.891 13.391 1 98 127 GLY A C 1
ATOM 988 O O . GLY A 1 127 ? -6.039 7.672 13.266 1 98 127 GLY A O 1
ATOM 989 N N . ASN A 1 128 ? -6.879 9.703 13.281 1 96.38 128 ASN A N 1
ATOM 990 C CA . ASN A 1 128 ? -8.203 9.227 12.906 1 96.38 128 ASN A CA 1
ATOM 991 C C . ASN A 1 128 ? -8.305 8.992 11.398 1 96.38 128 ASN A C 1
ATOM 993 O O . ASN A 1 128 ? -9.133 8.195 10.945 1 96.38 128 ASN A O 1
ATOM 997 N N . HIS A 1 129 ? -7.504 9.617 10.609 1 96 129 HIS A N 1
ATOM 998 C CA . HIS A 1 129 ? -7.531 9.461 9.156 1 96 129 HIS A CA 1
ATOM 999 C C . HIS A 1 129 ? -6.758 8.227 8.719 1 96 129 HIS A C 1
ATOM 1001 O O . HIS A 1 129 ? -6.977 7.703 7.625 1 96 129 HIS A O 1
ATOM 1007 N N . ASP A 1 130 ? -5.91 7.762 9.477 1 93.5 130 ASP A N 1
ATOM 1008 C CA . ASP A 1 130 ? -5.145 6.574 9.109 1 93.5 130 ASP A CA 1
ATOM 1009 C C . ASP A 1 130 ? -5.223 5.512 10.203 1 93.5 130 ASP A C 1
ATOM 1011 O O . ASP A 1 130 ? -4.238 4.824 10.484 1 93.5 130 ASP A O 1
ATOM 1015 N N . GLU A 1 131 ? -6.383 5.453 10.828 1 92.06 131 GLU A N 1
ATOM 1016 C CA . GLU A 1 131 ? -6.645 4.504 11.906 1 92.06 131 GLU A CA 1
ATOM 1017 C C . GLU A 1 131 ? -6.742 3.078 11.375 1 92.06 131 GLU A C 1
ATOM 1019 O O . GLU A 1 131 ? -6.984 2.867 10.188 1 92.06 131 GLU A O 1
ATOM 1024 N N . PRO A 1 132 ? -6.496 2.111 12.281 1 90.88 132 PRO A N 1
ATOM 1025 C CA . PRO A 1 132 ? -6.66 0.711 11.875 1 90.88 132 PRO A CA 1
ATOM 1026 C C . PRO A 1 132 ? -8.102 0.369 11.508 1 90.88 132 PRO A C 1
ATOM 1028 O O . PRO A 1 132 ? -9.039 0.929 12.078 1 90.88 132 PRO A O 1
ATOM 1031 N N . GLY A 1 133 ? -8.188 -0.455 10.477 1 85.88 133 GLY A N 1
ATOM 1032 C CA . GLY A 1 133 ? -9.484 -0.919 10.023 1 85.88 133 GLY A CA 1
ATOM 1033 C C . GLY A 1 133 ? -9.398 -2.02 8.977 1 85.88 133 GLY A C 1
ATOM 1034 O O . GLY A 1 133 ? -8.305 -2.484 8.648 1 85.88 133 GLY A O 1
ATOM 1035 N N . GLY A 1 134 ? -10.484 -2.51 8.578 1 77.12 134 GLY A N 1
ATOM 1036 C CA . GLY A 1 134 ? -10.539 -3.549 7.559 1 77.12 134 GLY A CA 1
ATOM 1037 C C . GLY A 1 134 ? -10.156 -4.918 8.086 1 77.12 134 GLY A C 1
ATOM 1038 O O . GLY A 1 134 ? -10.195 -5.156 9.297 1 77.12 134 GLY A O 1
ATOM 1039 N N . LEU A 1 135 ? -9.875 -5.762 6.992 1 77.56 135 LEU A N 1
ATOM 1040 C CA . LEU A 1 135 ? -9.445 -7.113 7.344 1 77.56 135 LEU A CA 1
ATOM 1041 C C . LEU A 1 135 ? -8.133 -7.082 8.117 1 77.56 135 LEU A C 1
ATOM 1043 O O . LEU A 1 135 ? -7.18 -6.414 7.711 1 77.56 135 LEU A O 1
ATOM 1047 N N . GLY A 1 136 ? -8.156 -7.598 9.352 1 77.38 136 GLY A N 1
ATOM 1048 C CA . GLY A 1 136 ? -6.95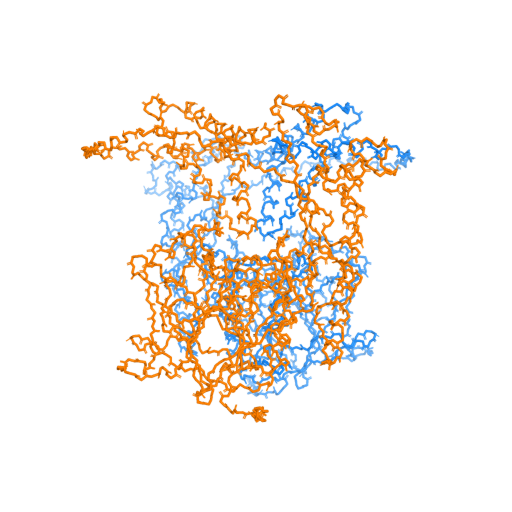3 -7.676 10.164 1 77.38 136 GLY A CA 1
ATOM 1049 C C . GLY A 1 136 ? -6.758 -6.469 11.062 1 77.38 136 GLY A C 1
ATOM 1050 O O . GLY A 1 136 ? -5.801 -6.41 11.836 1 77.38 136 GLY A O 1
ATOM 1051 N N . ASN A 1 137 ? -7.676 -5.426 10.914 1 86.12 137 ASN A N 1
ATOM 1052 C CA . ASN A 1 137 ? -7.59 -4.223 11.734 1 86.12 137 ASN A CA 1
ATOM 1053 C C . ASN A 1 137 ? -6.223 -3.555 11.609 1 86.12 137 ASN A C 1
ATOM 1055 O O . ASN A 1 137 ? -5.574 -3.262 12.609 1 86.12 137 ASN A O 1
ATOM 1059 N N . MET A 1 138 ? -5.902 -3.32 10.32 1 90.88 138 MET A N 1
ATOM 1060 C CA . MET A 1 138 ? -4.57 -2.805 10.023 1 90.88 138 MET A CA 1
ATOM 1061 C C . MET A 1 138 ? -4.633 -1.348 9.578 1 90.88 138 MET A C 1
ATOM 1063 O O . MET A 1 138 ? -5.547 -0.958 8.852 1 90.88 138 MET A O 1
ATOM 1067 N N . SER A 1 139 ? -3.678 -0.6 10.086 1 93.94 139 SER A N 1
ATOM 1068 C CA . SER A 1 139 ? -3.465 0.758 9.594 1 93.94 139 SER A CA 1
ATOM 1069 C C . SER A 1 139 ? -2.516 0.771 8.398 1 93.94 139 SER A C 1
ATOM 1071 O O . SER A 1 139 ? -1.714 -0.15 8.227 1 93.94 139 SER A O 1
ATOM 1073 N N . VAL A 1 140 ? -2.682 1.773 7.555 1 96.06 140 VAL A N 1
ATOM 1074 C CA . VAL A 1 140 ? -1.739 1.956 6.453 1 96.06 140 VAL A CA 1
ATOM 1075 C C . VAL A 1 140 ? -0.324 2.107 7.008 1 96.06 140 VAL A C 1
ATOM 1077 O O . VAL A 1 140 ? 0.65 1.74 6.348 1 96.06 140 VAL A O 1
ATOM 1080 N N . ILE A 1 141 ? -0.179 2.551 8.203 1 97.31 141 ILE A N 1
ATOM 1081 C CA . ILE A 1 141 ? 1.116 2.73 8.852 1 97.31 141 ILE A CA 1
ATOM 1082 C C . ILE A 1 141 ? 1.777 1.372 9.07 1 97.31 141 ILE A C 1
ATOM 1084 O O . ILE A 1 141 ? 3.006 1.27 9.102 1 97.31 141 ILE A O 1
ATOM 1088 N N . ASP A 1 142 ? 0.974 0.308 9.211 1 96.06 142 ASP A N 1
ATOM 1089 C CA . ASP A 1 142 ? 1.507 -1.047 9.32 1 96.06 142 ASP A CA 1
ATOM 1090 C C . ASP A 1 142 ? 2.377 -1.396 8.117 1 96.06 142 ASP A C 1
ATOM 1092 O O . ASP A 1 142 ? 3.371 -2.113 8.25 1 96.06 142 ASP A O 1
ATOM 1096 N N . LEU A 1 143 ? 1.985 -0.91 7.008 1 96.56 143 LEU A N 1
ATOM 1097 C CA . LEU A 1 143 ? 2.756 -1.184 5.801 1 96.56 143 LEU A CA 1
ATOM 1098 C C . LEU A 1 143 ? 4.105 -0.476 5.844 1 96.56 143 LEU A C 1
ATOM 1100 O O . LEU A 1 143 ? 5.125 -1.05 5.453 1 96.56 143 LEU A O 1
ATOM 1104 N N . LEU A 1 144 ? 4.082 0.793 6.289 1 98.12 144 LEU A N 1
ATOM 1105 C CA . LEU A 1 144 ? 5.332 1.526 6.449 1 98.12 144 LEU A CA 1
ATOM 1106 C C . LEU A 1 144 ? 6.242 0.834 7.457 1 98.12 144 LEU A C 1
ATOM 1108 O O . LEU A 1 144 ? 7.453 0.745 7.25 1 98.12 144 LEU A O 1
ATOM 1112 N N . HIS A 1 145 ? 5.617 0.382 8.523 1 97.5 145 HIS A N 1
ATOM 1113 C CA . HIS A 1 145 ? 6.336 -0.344 9.562 1 97.5 145 HIS A CA 1
ATOM 1114 C C . HIS A 1 145 ? 6.922 -1.644 9.023 1 97.5 145 HIS A C 1
ATOM 1116 O O . HIS A 1 145 ? 8.094 -1.952 9.273 1 97.5 145 HIS A O 1
ATOM 1122 N N . THR A 1 146 ? 6.117 -2.363 8.273 1 96.19 146 THR A N 1
ATOM 1123 C CA . THR A 1 146 ? 6.527 -3.633 7.684 1 96.19 146 THR A CA 1
ATOM 1124 C C . THR A 1 146 ? 7.742 -3.439 6.777 1 96.19 146 THR A C 1
ATOM 1126 O O . THR A 1 146 ? 8.648 -4.273 6.762 1 96.19 146 THR A O 1
ATOM 1129 N N . ASN A 1 147 ? 7.801 -2.33 6.102 1 97.38 147 ASN A N 1
ATOM 1130 C CA . ASN A 1 147 ? 8.883 -2.059 5.164 1 97.38 147 ASN A CA 1
ATOM 1131 C C . ASN A 1 147 ? 10.039 -1.324 5.84 1 97.38 147 ASN A C 1
ATOM 1133 O O . ASN A 1 147 ? 10.938 -0.81 5.164 1 97.38 147 ASN A O 1
ATOM 1137 N N . ARG A 1 148 ? 9.984 -1.187 7.188 1 97.69 148 ARG A N 1
ATOM 1138 C CA . ARG A 1 148 ? 11.047 -0.69 8.055 1 97.69 148 ARG A CA 1
ATOM 1139 C C . ARG A 1 148 ? 11.312 0.792 7.805 1 97.69 148 ARG A C 1
ATOM 1141 O O . ARG A 1 148 ? 12.445 1.26 7.938 1 97.69 148 ARG A O 1
ATOM 1148 N N . LEU A 1 149 ? 10.289 1.492 7.367 1 98.44 149 LEU A N 1
ATOM 1149 C CA . LEU A 1 149 ? 10.398 2.93 7.145 1 98.44 149 LEU A CA 1
ATOM 1150 C C . LEU A 1 149 ? 10.102 3.703 8.422 1 98.44 149 LEU A C 1
ATOM 1152 O O . LEU A 1 149 ? 10.609 4.809 8.617 1 98.44 149 LEU A O 1
ATOM 1156 N N . VAL A 1 150 ? 9.266 3.082 9.266 1 98.44 150 VAL A N 1
ATOM 1157 C CA . VAL A 1 150 ? 8.906 3.732 10.516 1 98.44 150 VAL A CA 1
ATOM 1158 C C . VAL A 1 150 ? 8.758 2.686 11.617 1 98.44 150 VAL A C 1
ATOM 1160 O O . VAL A 1 150 ? 8.773 1.482 11.344 1 98.44 150 VAL A O 1
ATOM 1163 N N . ASN A 1 151 ? 8.758 3.119 12.844 1 97.94 151 ASN A N 1
ATOM 1164 C CA . ASN A 1 151 ? 8.383 2.324 14.008 1 97.94 151 ASN A CA 1
ATOM 1165 C C . ASN A 1 151 ? 6.996 2.701 14.523 1 97.94 151 ASN A C 1
ATOM 1167 O O . ASN A 1 151 ? 6.828 3.736 15.172 1 97.94 151 ASN A O 1
ATOM 1171 N N . TYR A 1 152 ? 6.055 1.815 14.164 1 96.56 152 TYR A N 1
ATOM 1172 C CA . TYR A 1 152 ? 4.66 2.045 14.523 1 96.56 152 TYR A CA 1
ATOM 1173 C C . TYR A 1 152 ? 4.371 1.547 15.938 1 96.56 152 TYR A C 1
ATOM 1175 O O . TYR A 1 152 ? 4.703 0.411 16.281 1 96.56 152 TYR A O 1
ATOM 1183 N N . PHE A 1 153 ? 3.758 2.467 16.766 1 94.56 153 PHE A N 1
ATOM 1184 C CA . PHE A 1 153 ? 3.412 2.076 18.125 1 94.56 153 PHE A CA 1
ATOM 1185 C C . PHE A 1 153 ? 2.146 2.789 18.594 1 94.56 153 PHE A C 1
ATOM 1187 O O . PHE A 1 153 ? 1.582 3.602 17.859 1 94.56 153 PHE A O 1
ATOM 1194 N N . GLY A 1 154 ? 1.597 2.438 19.719 1 92.81 154 GLY A N 1
ATOM 1195 C CA . GLY A 1 154 ? 0.479 3.145 20.328 1 92.81 154 GLY A CA 1
ATOM 1196 C C . GLY A 1 154 ? -0.872 2.6 19.906 1 92.81 154 GLY A C 1
ATOM 1197 O O . GLY A 1 154 ? -1.909 3.191 20.203 1 92.81 154 GLY A O 1
ATOM 1198 N N . GLN A 1 155 ? -0.873 1.514 19.141 1 89.56 155 GLN A N 1
ATOM 1199 C CA . GLN A 1 155 ? -2.127 0.871 18.766 1 89.56 155 GLN A CA 1
ATOM 1200 C C . GLN A 1 155 ? -2.711 0.081 19.938 1 89.56 155 GLN A C 1
ATOM 1202 O O . GLN A 1 155 ? -1.977 -0.566 20.688 1 89.56 155 GLN A O 1
ATOM 1207 N N . GLN A 1 156 ? -4.008 0.184 20.062 1 84.12 156 GLN A N 1
ATOM 1208 C CA . GLN A 1 156 ? -4.703 -0.574 21.109 1 84.12 156 GLN A CA 1
ATOM 1209 C C . GLN A 1 156 ? -5.637 -1.616 20.484 1 84.12 156 GLN A C 1
ATOM 1211 O O . GLN A 1 156 ? -6.594 -1.269 19.797 1 84.12 156 GLN A O 1
ATOM 1216 N N . MET A 1 157 ? -5.34 -2.85 20.75 1 74.25 157 MET A N 1
ATOM 1217 C CA . MET A 1 157 ? -6.094 -3.939 20.125 1 74.25 157 MET A CA 1
ATOM 1218 C C . MET A 1 157 ? -7.227 -4.402 21.031 1 74.25 157 MET A C 1
ATOM 1220 O O . MET A 1 157 ? -8.227 -4.938 20.562 1 74.25 157 MET A O 1
ATOM 1224 N N . ASP A 1 158 ? -7.047 -4.258 22.344 1 76.56 158 ASP A N 1
ATOM 1225 C CA . ASP A 1 158 ? -8.047 -4.668 23.328 1 76.56 158 ASP A CA 1
ATOM 1226 C C . ASP A 1 158 ? -8.773 -3.457 23.922 1 76.56 158 ASP A C 1
ATOM 1228 O O . ASP A 1 158 ? -8.18 -2.664 24.656 1 76.56 158 ASP A O 1
ATOM 1232 N N . LEU A 1 159 ? -10.055 -3.42 23.625 1 73.81 159 LEU A N 1
ATOM 1233 C CA . LEU A 1 159 ? -10.82 -2.248 24.047 1 73.81 159 LEU A CA 1
ATOM 1234 C C . LEU A 1 159 ? -11.234 -2.361 25.5 1 73.81 159 LEU A C 1
ATOM 1236 O O . LEU A 1 159 ? -11.633 -1.369 26.125 1 73.81 159 LEU A O 1
ATOM 1240 N N . ASP A 1 160 ? -11.094 -3.566 26.031 1 83.31 160 ASP A N 1
ATOM 1241 C CA . ASP A 1 160 ? -11.508 -3.773 27.422 1 83.31 160 ASP A CA 1
ATOM 1242 C C . ASP A 1 160 ? -10.344 -3.551 28.375 1 83.31 160 ASP A C 1
ATOM 1244 O O . ASP A 1 160 ? -10.547 -3.408 29.594 1 83.31 160 ASP A O 1
ATOM 1248 N N . ARG A 1 161 ? -9.25 -3.521 27.844 1 88.69 161 ARG A N 1
ATOM 1249 C CA . ARG A 1 161 ? -8.055 -3.27 28.641 1 88.69 161 ARG A CA 1
ATOM 1250 C C . ARG A 1 161 ? -7.016 -2.498 27.844 1 88.69 161 ARG A C 1
ATOM 1252 O O . ARG A 1 161 ? -6.258 -3.09 27.062 1 88.69 161 ARG A O 1
ATOM 1259 N N . ILE A 1 162 ? -6.938 -1.245 28.109 1 92.19 162 ILE A N 1
ATOM 1260 C CA . ILE A 1 162 ? -6.004 -0.385 27.391 1 92.19 162 ILE A CA 1
ATOM 1261 C C . ILE A 1 162 ? -4.773 -0.126 28.266 1 92.19 162 ILE A C 1
ATOM 1263 O O . ILE A 1 162 ? -4.867 0.518 29.312 1 92.19 162 ILE A O 1
ATOM 1267 N N . VAL A 1 163 ? -3.68 -0.729 27.906 1 90.56 163 VAL A N 1
ATOM 1268 C CA . VAL A 1 163 ? -2.428 -0.516 28.625 1 90.56 163 VAL A CA 1
ATOM 1269 C C . VAL A 1 163 ? -1.475 0.313 27.766 1 90.56 163 VAL A C 1
ATOM 1271 O O . VAL A 1 163 ? -1.075 -0.113 26.688 1 90.56 163 VAL A O 1
ATOM 1274 N N . ILE A 1 164 ? -1.147 1.452 28.203 1 93 164 ILE A N 1
ATOM 1275 C CA . ILE A 1 164 ? -0.223 2.336 27.516 1 93 164 ILE A CA 1
ATOM 1276 C C . ILE A 1 164 ? 1.187 2.158 28.062 1 93 164 ILE A C 1
ATOM 1278 O O . ILE A 1 164 ? 1.468 2.566 29.203 1 93 164 ILE A O 1
ATOM 1282 N N . ARG A 1 165 ? 2.01 1.54 27.25 1 90.94 165 ARG A N 1
ATOM 1283 C CA . ARG A 1 165 ? 3.389 1.259 27.641 1 90.94 165 ARG A CA 1
ATOM 1284 C C . ARG A 1 165 ? 4.363 2.15 26.875 1 90.94 165 ARG A C 1
ATOM 1286 O O . ARG A 1 165 ? 4.207 2.367 25.672 1 90.94 165 ARG A O 1
ATOM 1293 N N . PRO A 1 166 ? 5.375 2.641 27.594 1 93.25 166 PRO A N 1
ATOM 1294 C CA . PRO A 1 166 ? 6.332 3.51 26.906 1 93.25 166 PRO A CA 1
ATOM 1295 C C . PRO A 1 166 ? 7.406 2.725 26.156 1 93.25 166 PRO A C 1
ATOM 1297 O O . PRO A 1 166 ? 7.715 1.589 26.516 1 93.25 166 PRO A O 1
ATOM 1300 N N . ILE A 1 167 ? 7.883 3.262 25.094 1 95.12 167 ILE A N 1
ATOM 1301 C CA . ILE A 1 167 ? 9.172 2.885 24.516 1 95.12 167 ILE A CA 1
ATOM 1302 C C . ILE A 1 167 ? 10.297 3.604 25.266 1 95.12 167 ILE A C 1
ATOM 1304 O O . ILE A 1 167 ? 10.312 4.836 25.344 1 95.12 167 ILE A O 1
ATOM 1308 N N . LEU A 1 168 ? 11.18 2.885 25.844 1 95 168 LEU A N 1
ATOM 1309 C CA . LEU A 1 168 ? 12.281 3.473 26.609 1 95 168 LEU A CA 1
ATOM 1310 C C . LEU A 1 168 ? 13.5 3.684 25.734 1 95 168 LEU A C 1
ATOM 1312 O O . LEU A 1 168 ? 14.008 2.736 25.125 1 95 168 LEU A O 1
ATOM 1316 N N . ILE A 1 169 ? 13.938 4.965 25.625 1 96.81 169 ILE A N 1
ATOM 1317 C CA . ILE A 1 169 ? 15.047 5.324 24.75 1 96.81 169 ILE A CA 1
ATOM 1318 C C . ILE A 1 169 ? 16.141 6.023 25.562 1 96.81 169 ILE A C 1
ATOM 1320 O O . ILE A 1 169 ? 15.844 6.852 26.422 1 96.81 169 ILE A O 1
ATOM 1324 N N . GLN A 1 170 ? 17.391 5.656 25.234 1 96.25 170 GLN A N 1
ATOM 1325 C CA . GLN A 1 170 ? 18.516 6.25 25.969 1 96.25 170 GLN A CA 1
ATOM 1326 C C . GLN A 1 170 ? 19.562 6.793 25 1 96.25 170 GLN A C 1
ATOM 1328 O O . GLN A 1 170 ? 19.844 6.176 23.969 1 96.25 170 GLN A O 1
ATOM 1333 N N . LYS A 1 171 ? 20.016 7.996 25.266 1 97.38 171 LYS A N 1
ATOM 1334 C CA . LYS A 1 171 ? 21.203 8.578 24.641 1 97.38 171 LYS A CA 1
ATOM 1335 C C . LYS A 1 171 ? 22.188 9.094 25.703 1 97.38 171 LYS A C 1
ATOM 1337 O O . LYS A 1 171 ? 21.922 10.109 26.344 1 97.38 171 LYS A O 1
ATOM 1342 N N . GLY A 1 172 ? 23.328 8.445 25.766 1 95.62 172 GLY A N 1
ATOM 1343 C CA . GLY A 1 172 ? 24.188 8.773 26.891 1 95.62 172 GLY A CA 1
ATOM 1344 C C . GLY A 1 172 ? 23.5 8.641 28.234 1 95.62 172 GLY A C 1
ATOM 1345 O O . GLY A 1 172 ? 22.969 7.578 28.562 1 95.62 172 GLY A O 1
ATOM 1346 N N . GLU A 1 173 ? 23.391 9.781 28.938 1 94.31 173 GLU A N 1
ATOM 1347 C CA . GLU A 1 173 ? 22.766 9.766 30.25 1 94.31 173 GLU A CA 1
ATOM 1348 C C . GLU A 1 173 ? 21.312 10.188 30.172 1 94.31 173 GLU A C 1
ATOM 1350 O O . GLU A 1 173 ? 20.562 10.023 31.141 1 94.31 173 GLU A O 1
ATOM 1355 N N . THR A 1 174 ? 20.922 10.688 29.047 1 96.38 174 THR A N 1
ATOM 1356 C CA . THR A 1 174 ? 19.547 11.156 28.875 1 96.38 174 THR A CA 1
ATOM 1357 C C . THR A 1 174 ? 18.625 9.984 28.547 1 96.38 174 THR A C 1
ATOM 1359 O O . THR A 1 174 ? 18.922 9.164 27.688 1 96.38 174 THR A O 1
ATOM 1362 N N . LYS A 1 175 ? 17.516 9.922 29.328 1 95.19 175 LYS A N 1
ATOM 1363 C CA . LYS A 1 175 ? 16.547 8.844 29.141 1 95.19 175 LYS A CA 1
ATOM 1364 C C . LYS A 1 175 ? 15.172 9.398 28.797 1 95.19 175 LYS A C 1
ATOM 1366 O O . LYS A 1 175 ? 14.711 10.359 29.422 1 95.19 175 LYS A O 1
ATOM 1371 N N . LEU A 1 176 ? 14.562 8.781 27.812 1 96.62 176 LEU A N 1
ATOM 1372 C CA . LEU A 1 176 ? 13.234 9.18 27.328 1 96.62 176 LEU A CA 1
ATOM 1373 C C . LEU A 1 176 ? 12.242 8.023 27.469 1 96.62 176 LEU A C 1
ATOM 1375 O O . LEU A 1 176 ? 12.547 6.895 27.078 1 96.62 176 LEU A O 1
ATOM 1379 N N . ALA A 1 177 ? 11.102 8.266 28.125 1 96.31 177 ALA A N 1
ATOM 1380 C CA . ALA A 1 177 ? 9.938 7.383 28.062 1 96.31 177 ALA A CA 1
ATOM 1381 C C . ALA A 1 177 ? 8.906 7.922 27.078 1 96.31 177 ALA A C 1
ATOM 1383 O O . ALA A 1 177 ? 8.219 8.906 27.359 1 96.31 177 ALA A O 1
ATOM 1384 N N . LEU A 1 178 ? 8.797 7.293 25.953 1 97.44 178 LEU A N 1
ATOM 1385 C CA . LEU A 1 178 ? 7.902 7.742 24.891 1 97.44 178 LEU A CA 1
ATOM 1386 C C . LEU A 1 178 ? 6.594 6.961 24.922 1 97.44 178 LEU A C 1
ATOM 1388 O O . LEU A 1 178 ? 6.562 5.777 24.578 1 97.44 178 LEU A O 1
ATOM 1392 N N . TYR A 1 179 ? 5.535 7.664 25.297 1 96.75 179 TYR A N 1
ATOM 1393 C CA . TYR A 1 179 ? 4.199 7.082 25.328 1 96.75 179 TYR A CA 1
ATOM 1394 C C . TYR A 1 179 ? 3.422 7.449 24.062 1 96.75 179 TYR A C 1
ATOM 1396 O O . TYR A 1 179 ? 3.689 8.477 23.438 1 96.75 179 TYR A O 1
ATOM 1404 N N . GLY A 1 180 ? 2.52 6.574 23.672 1 97.38 180 GLY A N 1
ATOM 1405 C CA . GLY A 1 180 ? 1.69 6.855 22.516 1 97.38 180 GLY A CA 1
ATOM 1406 C C . GLY A 1 180 ? 0.299 6.262 22.609 1 97.38 180 GLY A C 1
ATOM 1407 O O . GLY A 1 180 ? 0.135 5.125 23.062 1 97.38 180 GLY A O 1
ATOM 1408 N N . LEU A 1 181 ? -0.647 7.039 22.281 1 96 181 LEU A N 1
ATOM 1409 C CA . LEU A 1 181 ? -2.029 6.598 22.125 1 96 181 LEU A CA 1
ATOM 1410 C C . LEU A 1 181 ? -2.578 7.008 20.75 1 96 181 LEU A C 1
ATOM 1412 O O . LEU A 1 181 ? -2.906 8.18 20.547 1 96 181 LEU A O 1
ATOM 1416 N N . GLY A 1 182 ? -2.635 6.016 19.844 1 96.31 182 GLY A N 1
ATOM 1417 C CA . GLY A 1 182 ? -3.293 6.297 18.578 1 96.31 182 GLY A CA 1
ATOM 1418 C C . GLY A 1 182 ? -4.758 6.66 18.734 1 96.31 182 GLY A C 1
ATOM 1419 O O . GLY A 1 182 ? -5.383 6.316 19.75 1 96.31 182 GLY A O 1
ATOM 1420 N N . ASN A 1 183 ? -5.266 7.273 17.812 1 96.12 183 ASN A N 1
ATOM 1421 C CA . ASN A 1 183 ? -6.633 7.777 17.891 1 96.12 183 ASN A CA 1
ATOM 1422 C C . ASN A 1 183 ? -7.621 6.664 18.234 1 96.12 183 ASN A C 1
ATOM 1424 O O . ASN A 1 183 ? -7.516 5.555 17.703 1 96.12 183 ASN A O 1
ATOM 1428 N N . MET A 1 184 ? -8.438 6.938 19.078 1 92 184 MET A N 1
ATOM 1429 C CA . MET A 1 184 ? -9.633 6.18 19.438 1 92 184 MET A CA 1
ATOM 1430 C C . MET A 1 184 ? -10.859 7.09 19.484 1 92 184 MET A C 1
ATOM 1432 O O . MET A 1 184 ? -10.75 8.266 19.844 1 92 184 MET A O 1
ATOM 1436 N N . ARG A 1 185 ? -11.969 6.496 19.125 1 89.56 185 ARG A N 1
ATOM 1437 C CA . ARG A 1 185 ? -13.156 7.328 19.234 1 89.56 185 ARG A CA 1
ATOM 1438 C C . ARG A 1 185 ? -13.281 7.93 20.641 1 89.56 185 ARG A C 1
ATOM 1440 O O . ARG A 1 185 ? -13.219 7.211 21.641 1 89.56 185 ARG A O 1
ATOM 1447 N N . ASP A 1 186 ? -13.469 9.203 20.719 1 90.94 186 ASP A N 1
ATOM 1448 C CA . ASP A 1 186 ? -13.391 9.945 21.984 1 90.94 186 ASP A CA 1
ATOM 1449 C C . ASP A 1 186 ? -14.398 9.406 23 1 90.94 186 ASP A C 1
ATOM 1451 O O . ASP A 1 186 ? -14.07 9.242 24.172 1 90.94 186 ASP A O 1
ATOM 1455 N N . GLU A 1 187 ? -15.625 9.164 22.531 1 89.44 187 GLU A N 1
ATOM 1456 C CA . GLU A 1 187 ? -16.656 8.648 23.438 1 89.44 187 GLU A CA 1
ATOM 1457 C C . GLU A 1 187 ? -16.234 7.312 24.047 1 89.44 187 GLU A C 1
ATOM 1459 O O . GLU A 1 187 ? -16.438 7.078 25.234 1 89.44 187 GLU A O 1
ATOM 1464 N N . ARG A 1 188 ? -15.664 6.574 23.234 1 89.12 188 ARG A N 1
ATOM 1465 C CA . ARG A 1 188 ? -15.211 5.262 23.688 1 89.12 188 ARG A CA 1
ATOM 1466 C C . ARG A 1 188 ? -14.047 5.391 24.656 1 89.12 188 ARG A C 1
ATOM 1468 O O . ARG A 1 188 ? -14.008 4.703 25.688 1 89.12 188 ARG A O 1
ATOM 1475 N N . LEU A 1 189 ? -13.117 6.176 24.359 1 91.94 189 LEU A N 1
ATOM 1476 C CA . LEU A 1 189 ? -11.969 6.41 25.219 1 91.94 189 LEU A CA 1
ATOM 1477 C C . LEU A 1 189 ? -12.414 6.953 26.578 1 91.94 189 LEU A C 1
ATOM 1479 O O . LEU A 1 189 ? -11.938 6.492 27.625 1 91.94 189 LEU A O 1
ATOM 1483 N N . ASN A 1 190 ? -13.336 7.902 26.531 1 91.62 190 ASN A N 1
ATOM 1484 C CA . ASN A 1 190 ? -13.836 8.477 27.781 1 91.62 190 ASN A CA 1
ATOM 1485 C C . ASN A 1 190 ? -14.531 7.43 28.641 1 91.62 190 ASN A C 1
ATOM 1487 O O . ASN A 1 190 ? -14.328 7.383 29.859 1 91.62 190 ASN A O 1
ATOM 1491 N N . ARG A 1 191 ? -15.297 6.617 27.984 1 90.5 191 ARG A N 1
ATOM 1492 C CA . ARG A 1 191 ? -15.945 5.535 28.719 1 90.5 191 ARG A CA 1
ATOM 1493 C C . ARG A 1 191 ? -14.914 4.602 29.344 1 90.5 191 ARG A C 1
ATOM 1495 O O . ARG A 1 191 ? -15.086 4.164 30.484 1 90.5 191 ARG A O 1
ATOM 1502 N N . ALA A 1 192 ? -13.922 4.285 28.609 1 92.94 192 ALA A N 1
ATOM 1503 C CA . ALA A 1 192 ? -12.875 3.408 29.125 1 92.94 192 ALA A CA 1
ATOM 1504 C C . ALA A 1 192 ? -12.156 4.039 30.312 1 92.94 192 ALA A C 1
ATOM 1506 O O . ALA A 1 192 ? -11.867 3.365 31.297 1 92.94 192 ALA A O 1
ATOM 1507 N N . ILE A 1 193 ? -11.852 5.312 30.266 1 92.81 193 ILE A N 1
ATOM 1508 C CA . ILE A 1 193 ? -11.18 6.039 31.344 1 92.81 193 ILE A CA 1
ATOM 1509 C C . ILE A 1 193 ? -12.07 6.062 32.562 1 92.81 193 ILE A C 1
ATOM 1511 O O . ILE A 1 193 ? -11.609 5.773 33.688 1 92.81 193 ILE A O 1
ATOM 1515 N N . ASP A 1 194 ? -13.32 6.34 32.375 1 92 194 ASP A N 1
ATOM 1516 C CA . ASP A 1 194 ? -14.273 6.418 33.469 1 92 194 ASP A CA 1
ATOM 1517 C C . ASP A 1 194 ? -14.43 5.062 34.156 1 92 194 ASP A C 1
ATOM 1519 O O . ASP A 1 194 ? -14.625 4.996 35.375 1 92 194 ASP A O 1
ATOM 1523 N N . ALA A 1 195 ? -14.344 4.074 33.312 1 92.88 195 ALA A N 1
ATOM 1524 C CA . ALA A 1 195 ? -14.5 2.717 33.844 1 92.88 195 ALA A CA 1
ATOM 1525 C C . ALA A 1 195 ? -13.203 2.207 34.469 1 92.88 195 ALA A C 1
ATOM 1527 O O . ALA A 1 195 ? -13.141 1.077 34.938 1 92.88 195 ALA A O 1
ATOM 1528 N N . GLY A 1 196 ? -12.164 2.904 34.375 1 92.69 196 GLY A N 1
ATOM 1529 C CA . GLY A 1 196 ? -10.891 2.502 34.938 1 92.69 196 GLY A CA 1
ATOM 1530 C C . GLY A 1 196 ? -10.172 1.457 34.125 1 92.69 196 GLY A C 1
ATOM 1531 O O . GLY A 1 196 ? -9.406 0.652 34.656 1 92.69 196 GLY A O 1
ATOM 1532 N N . LYS A 1 197 ? -10.453 1.438 32.875 1 93.25 197 LYS A N 1
ATOM 1533 C CA . LYS A 1 197 ? -9.906 0.405 32 1 93.25 197 LYS A CA 1
ATOM 1534 C C . LYS A 1 197 ? -8.602 0.863 31.359 1 93.25 197 LYS A C 1
ATOM 1536 O O . LYS A 1 197 ? -7.953 0.1 30.641 1 93.25 197 LYS A O 1
ATOM 1541 N N . VAL A 1 198 ? -8.172 2.1 31.547 1 94.44 198 VAL A N 1
ATOM 1542 C CA . VAL A 1 198 ? -6.949 2.637 30.969 1 94.44 198 VAL A CA 1
ATOM 1543 C C . VAL A 1 198 ? -5.855 2.697 32.031 1 94.44 198 VAL A C 1
ATOM 1545 O O . VAL A 1 198 ? -6.059 3.273 33.094 1 94.44 198 VAL A O 1
ATOM 1548 N N . ARG A 1 199 ? -4.773 2.047 31.766 1 92.62 199 ARG A N 1
ATOM 1549 C CA . ARG A 1 199 ? -3.65 2.031 32.688 1 92.62 199 ARG A CA 1
ATOM 1550 C C . ARG A 1 199 ? -2.357 2.457 32 1 92.62 199 ARG A C 1
ATOM 1552 O O . ARG A 1 199 ? -2.109 2.084 30.859 1 92.62 199 ARG A O 1
ATOM 1559 N N . PHE A 1 200 ? -1.514 3.229 32.688 1 93.12 200 PHE A N 1
ATOM 1560 C CA . PHE A 1 200 ? -0.191 3.631 32.219 1 93.12 200 PHE A CA 1
ATOM 1561 C C . PHE A 1 200 ? 0.898 2.857 32.938 1 93.12 200 PHE A C 1
ATOM 1563 O O . PHE A 1 200 ? 0.877 2.76 34.188 1 93.12 200 PHE A O 1
ATOM 1570 N N . GLU A 1 201 ? 1.768 2.33 32.188 1 90.19 201 GLU A N 1
ATOM 1571 C CA . GLU A 1 201 ? 2.932 1.723 32.844 1 90.19 201 GLU A CA 1
ATOM 1572 C C . GLU A 1 201 ? 4.027 2.756 33.094 1 90.19 201 GLU A C 1
ATOM 1574 O O . GLU A 1 201 ? 4.359 3.543 32.188 1 90.19 201 GLU A O 1
ATOM 1579 N N . ILE A 1 202 ? 4.523 2.717 34.281 1 88.69 202 ILE A N 1
ATOM 1580 C CA . ILE A 1 202 ? 5.559 3.67 34.656 1 88.69 202 ILE A CA 1
ATOM 1581 C C . ILE A 1 202 ? 6.938 3.064 34.406 1 88.69 202 ILE A C 1
ATOM 1583 O O . ILE A 1 202 ? 7.164 1.881 34.688 1 88.69 202 ILE A O 1
ATOM 1587 N N . PRO A 1 203 ? 7.789 3.818 33.781 1 86.25 203 PRO A N 1
ATOM 1588 C CA . PRO A 1 203 ? 9.133 3.283 33.531 1 86.25 203 PRO A CA 1
ATOM 1589 C C . PRO A 1 203 ? 9.82 2.836 34.844 1 86.25 203 PRO A C 1
ATOM 1591 O O . PRO A 1 203 ? 9.461 3.307 35.938 1 86.25 203 PRO A O 1
ATOM 1594 N N . PRO A 1 204 ? 10.719 1.748 34.656 1 76.69 204 PRO A N 1
ATOM 1595 C CA . PRO A 1 204 ? 11.414 1.279 35.875 1 76.69 204 PRO A CA 1
ATOM 1596 C C . PRO A 1 204 ? 12.203 2.387 36.562 1 76.69 204 PRO A C 1
ATOM 1598 O O . PRO A 1 204 ? 12.68 3.314 35.906 1 76.69 204 PRO A O 1
ATOM 1601 N N . GLY A 1 205 ? 12.367 2.188 37.969 1 67.31 205 GLY A N 1
ATOM 1602 C CA . GLY A 1 205 ? 13.148 3.131 38.75 1 67.31 205 GLY A CA 1
ATOM 1603 C C . GLY A 1 205 ? 12.32 4.277 39.312 1 67.31 205 GLY A C 1
ATOM 1604 O O . GLY A 1 205 ? 12.789 5.043 40.156 1 67.31 205 GLY A O 1
ATOM 1605 N N . ARG A 1 206 ? 11.141 4.531 38.594 1 55.94 206 ARG A N 1
ATOM 1606 C CA . ARG A 1 206 ? 10.305 5.578 39.188 1 55.94 206 ARG A CA 1
ATOM 1607 C C . ARG A 1 206 ? 9.703 5.125 40.5 1 55.94 206 ARG A C 1
ATOM 1609 O O . ARG A 1 206 ? 9.102 5.926 41.25 1 55.94 206 ARG A O 1
ATOM 1616 N N . GLY A 1 207 ? 9.539 3.908 40.906 1 48.5 207 GLY A N 1
ATOM 1617 C CA . GLY A 1 207 ? 8.805 3.422 42.094 1 48.5 207 GLY A CA 1
ATOM 1618 C C . GLY A 1 207 ? 9.312 4 43.375 1 48.5 207 GLY A C 1
ATOM 1619 O O . GLY A 1 207 ? 8.781 3.689 44.469 1 48.5 207 GLY A O 1
ATOM 1620 N N . GLY A 1 208 ? 10.609 4.078 43.688 1 42.34 208 GLY A N 1
ATOM 1621 C CA . GLY A 1 208 ? 10.906 4.504 45.031 1 42.34 208 GLY A CA 1
ATOM 1622 C C . GLY A 1 208 ? 10.438 5.914 45.344 1 42.34 208 GLY A C 1
ATOM 1623 O O . GLY A 1 208 ? 10.055 6.648 44.406 1 42.34 208 GLY A O 1
ATOM 1624 N N . SER A 1 209 ? 10.203 6.297 46.844 1 41.91 209 SER A N 1
ATOM 1625 C CA . SER A 1 209 ? 9.711 7.578 47.344 1 41.91 209 SER A CA 1
ATOM 1626 C C . SER A 1 209 ? 10.086 8.719 46.406 1 41.91 209 SER A C 1
ATOM 1628 O O . SER A 1 209 ? 9.219 9.453 45.938 1 41.91 209 SER A O 1
ATOM 1630 N N . GLU A 1 210 ? 10.992 9.688 46.938 1 41.06 210 GLU A N 1
ATOM 1631 C CA . GLU A 1 210 ? 11.398 11.07 46.656 1 41.06 210 GLU A CA 1
ATOM 1632 C C . GLU A 1 210 ? 12.117 11.172 45.312 1 41.06 210 GLU A C 1
ATOM 1634 O O . GLU A 1 210 ? 12.547 12.258 44.938 1 41.06 210 GLU A O 1
ATOM 1639 N N . SER A 1 211 ? 12.719 10.133 44.688 1 45.19 211 SER A N 1
ATOM 1640 C CA . SER A 1 211 ? 13.766 10.391 43.688 1 45.19 211 SER A CA 1
ATOM 1641 C C . SER A 1 211 ? 13.172 10.641 42.312 1 45.19 211 SER A C 1
ATOM 1643 O O . SER A 1 211 ? 12.172 10.031 41.938 1 45.19 211 SER A O 1
ATOM 1645 N N . GLU A 1 212 ? 13.57 11.789 41.656 1 56.16 212 GLU A N 1
ATOM 1646 C CA . GLU A 1 212 ? 13.406 12.391 40.312 1 56.16 212 GLU A CA 1
ATOM 1647 C C . GLU A 1 212 ? 13.477 11.336 39.219 1 56.16 212 GLU A C 1
ATOM 1649 O O . GLU A 1 212 ? 14.375 10.492 39.219 1 56.16 212 GLU A O 1
ATOM 1654 N N . SER A 1 213 ? 12.367 11.039 38.469 1 70.69 213 SER A N 1
ATOM 1655 C CA . SER A 1 213 ? 12.312 10.102 37.344 1 70.69 213 SER A CA 1
ATOM 1656 C C . SER A 1 213 ? 13.547 10.25 36.469 1 70.69 213 SER A C 1
ATOM 1658 O O . SER A 1 213 ? 14.023 11.359 36.219 1 70.69 213 SER A O 1
ATOM 1660 N N . GLU A 1 214 ? 14.242 9.109 36.281 1 86.12 214 GLU A N 1
ATOM 1661 C CA . GLU A 1 214 ? 15.391 9.055 35.375 1 86.12 214 GLU A CA 1
ATOM 1662 C C . GLU A 1 214 ? 14.961 9.305 33.938 1 86.12 214 GLU A C 1
ATOM 1664 O O . GLU A 1 214 ? 15.797 9.625 33.062 1 86.12 214 GLU A O 1
ATOM 1669 N N . TYR A 1 215 ? 13.641 9.328 33.781 1 92.88 215 TYR A N 1
ATOM 1670 C CA . TYR A 1 215 ? 13.156 9.438 32.406 1 92.88 215 TYR A CA 1
ATOM 1671 C C . TYR A 1 215 ? 12.391 10.742 32.188 1 92.88 215 TYR A C 1
ATOM 1673 O O . TYR A 1 215 ? 11.648 11.18 33.094 1 92.88 215 TYR A O 1
ATOM 1681 N N . PHE A 1 216 ? 12.633 11.383 31.109 1 95 216 PHE A N 1
ATOM 1682 C CA . PHE A 1 216 ? 11.711 12.391 30.609 1 95 216 PHE A CA 1
ATOM 1683 C C . PHE A 1 216 ? 10.523 11.734 29.906 1 95 216 PHE A C 1
ATOM 1685 O O . PHE A 1 216 ? 10.695 10.992 28.938 1 95 216 PHE A O 1
ATOM 1692 N N . SER A 1 217 ? 9.32 11.984 30.375 1 95.88 217 SER A N 1
ATOM 1693 C CA . SER A 1 217 ? 8.141 11.289 29.859 1 95.88 217 SER A CA 1
ATOM 1694 C C . SER A 1 217 ? 7.395 12.141 28.844 1 95.88 217 SER A C 1
ATOM 1696 O O . SER A 1 217 ? 6.824 13.18 29.188 1 95.88 217 SER A O 1
ATOM 1698 N N . VAL A 1 218 ? 7.398 11.68 27.609 1 98 218 VAL A N 1
ATOM 1699 C CA . VAL A 1 218 ? 6.684 12.336 26.531 1 98 218 VAL A CA 1
ATOM 1700 C C . VAL A 1 218 ? 5.531 11.453 26.047 1 98 218 VAL A C 1
ATOM 1702 O O . VAL A 1 218 ? 5.703 10.25 25.844 1 98 218 VAL A O 1
ATOM 1705 N N . MET A 1 219 ? 4.383 12.047 25.875 1 98.25 219 MET A N 1
ATOM 1706 C CA . MET A 1 219 ? 3.227 11.297 25.375 1 98.25 219 MET A CA 1
ATOM 1707 C C . MET A 1 219 ? 2.703 11.891 24.078 1 98.25 219 MET A C 1
ATOM 1709 O O . MET A 1 219 ? 2.48 13.102 23.984 1 98.25 219 MET A O 1
ATOM 1713 N N . LEU A 1 220 ? 2.557 11.047 23.078 1 98.56 220 LEU A N 1
ATOM 1714 C CA . LEU A 1 220 ? 1.851 11.406 21.859 1 98.56 220 LEU A CA 1
ATOM 1715 C C . LEU A 1 220 ? 0.377 11.023 21.938 1 98.56 220 LEU A C 1
ATOM 1717 O O . LEU A 1 220 ? 0.048 9.883 22.266 1 98.56 220 LEU A O 1
ATOM 1721 N N . VAL A 1 221 ? -0.479 11.969 21.672 1 97.88 221 VAL A N 1
ATOM 1722 C CA . VAL A 1 221 ? -1.91 11.688 21.625 1 97.88 221 VAL A CA 1
ATOM 1723 C C . VAL A 1 221 ? -2.512 12.273 20.344 1 97.88 221 VAL A C 1
ATOM 1725 O O . VAL A 1 221 ? -1.996 13.258 19.797 1 97.88 221 VAL A O 1
ATOM 1728 N N . HIS A 1 222 ? -3.545 11.664 19.859 1 98.12 222 HIS A N 1
ATOM 1729 C CA . HIS A 1 222 ? -4.266 12.133 18.688 1 98.12 222 HIS A CA 1
ATOM 1730 C C . HIS A 1 222 ? -5.77 12.141 18.922 1 98.12 222 HIS A C 1
ATOM 1732 O O . HIS A 1 222 ? -6.477 11.227 18.484 1 98.12 222 HIS A O 1
ATOM 1738 N N . GLN A 1 223 ? -6.234 13.102 19.594 1 96.31 223 GLN A N 1
ATOM 1739 C CA . GLN A 1 223 ? -7.617 13.242 20.047 1 96.31 223 GLN A CA 1
ATOM 1740 C C . GLN A 1 223 ? -8.086 14.688 19.938 1 96.31 223 GLN A C 1
ATOM 1742 O O . GLN A 1 223 ? -7.27 15.602 19.828 1 96.31 223 GLN A O 1
ATOM 1747 N N . ASN A 1 224 ? -9.406 14.828 19.969 1 94.62 224 ASN A N 1
ATOM 1748 C CA . ASN A 1 224 ? -9.93 16.172 20.203 1 94.62 224 ASN A CA 1
ATOM 1749 C C . ASN A 1 224 ? -9.484 16.719 21.562 1 94.62 224 ASN A C 1
ATOM 1751 O O . ASN A 1 224 ? -9.516 16 22.562 1 94.62 224 ASN A O 1
ATOM 1755 N N . ARG A 1 225 ? -9.055 17.922 21.531 1 91.56 225 ARG A N 1
ATOM 1756 C CA . ARG A 1 225 ? -8.625 18.547 22.781 1 91.56 225 ARG A CA 1
ATOM 1757 C C . ARG A 1 225 ? -9.75 19.375 23.391 1 91.56 225 ARG A C 1
ATOM 1759 O O . ARG A 1 225 ? -10.391 20.172 22.703 1 91.56 225 ARG A O 1
ATOM 1766 N N . TYR A 1 226 ? -9.984 19.172 24.578 1 81.12 226 TYR A N 1
ATOM 1767 C CA . TYR A 1 226 ? -10.992 19.953 25.281 1 81.12 226 TYR A CA 1
ATOM 1768 C C . TYR A 1 226 ? -10.508 21.391 25.5 1 81.12 226 TYR A C 1
ATOM 1770 O O . TYR A 1 226 ? -9.445 21.609 26.078 1 81.12 226 TYR A O 1
ATOM 1778 N N . LYS A 1 227 ? -11.188 22.359 25.031 1 74.75 227 LYS A N 1
ATOM 1779 C CA . LYS A 1 227 ? -10.797 23.766 25.141 1 74.75 227 LYS A CA 1
ATOM 1780 C C . LYS A 1 227 ? -11.766 24.547 26.031 1 74.75 227 LYS A C 1
ATOM 1782 O O . LYS A 1 227 ? -12.055 25.719 25.766 1 74.75 227 LYS A O 1
ATOM 1787 N N . GLY A 1 228 ? -12.305 23.844 26.938 1 70.31 228 GLY A N 1
ATOM 1788 C CA . GLY A 1 228 ? -13.25 24.5 27.828 1 70.31 228 GLY A CA 1
ATOM 1789 C C . GLY A 1 228 ? -14.664 24.531 27.281 1 70.31 228 GLY A C 1
ATOM 1790 O O . GLY A 1 228 ? -14.914 24.094 26.156 1 70.31 228 GLY A O 1
ATOM 1791 N N . VAL A 1 229 ? -15.492 24.938 28.125 1 56.97 229 VAL A N 1
ATOM 1792 C CA . VAL A 1 229 ? -16.922 24.984 27.812 1 56.97 229 VAL A CA 1
ATOM 1793 C C . VAL A 1 229 ? -17.156 25.859 26.578 1 56.97 229 VAL A C 1
ATOM 1795 O O . VAL A 1 229 ? -18.016 25.562 25.75 1 56.97 229 VAL A O 1
ATOM 1798 N N . ALA A 1 230 ? -16.312 26.812 26.469 1 55.75 230 ALA A N 1
ATOM 1799 C CA . ALA A 1 230 ? -16.469 27.766 25.375 1 55.75 230 ALA A CA 1
ATOM 1800 C C . ALA A 1 230 ? -15.906 27.203 24.062 1 55.75 230 ALA A C 1
ATOM 1802 O O . ALA A 1 230 ? -16.188 27.734 22.984 1 55.75 230 ALA A O 1
ATOM 1803 N N . GLY A 1 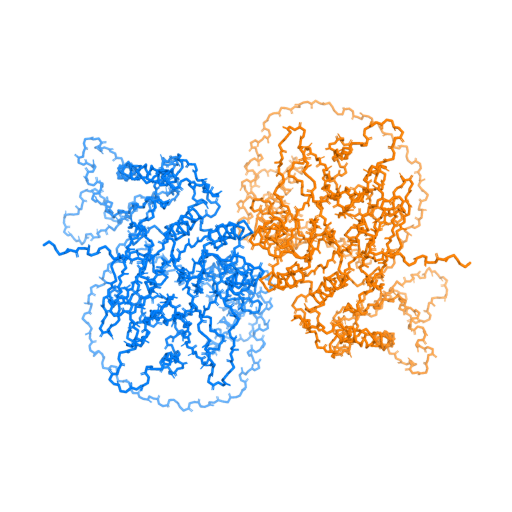231 ? -15.281 26.094 24.125 1 64.44 231 GLY A N 1
ATOM 1804 C CA . GLY A 1 231 ? -14.531 25.609 22.984 1 64.44 231 GLY A CA 1
ATOM 1805 C C . GLY A 1 231 ? -15.367 24.766 22.047 1 64.44 231 GLY A C 1
ATOM 1806 O O . GLY A 1 231 ? -14.883 24.328 21 1 64.44 231 GLY A O 1
ATOM 1807 N N . GLY A 1 232 ? -16.578 24.531 22.297 1 63.78 232 GLY A N 1
ATOM 1808 C CA . GLY A 1 232 ? -17.5 23.938 21.344 1 63.78 232 GLY A CA 1
ATOM 1809 C C . GLY A 1 232 ? -17.5 22.422 21.391 1 63.78 232 GLY A C 1
ATOM 1810 O O . GLY A 1 232 ? -18.5 21.781 21.047 1 63.78 232 GLY A O 1
ATOM 1811 N N . VAL A 1 233 ? -16.375 21.797 21.734 1 72.38 233 VAL A N 1
ATOM 1812 C CA . VAL A 1 233 ? -16.359 20.328 21.75 1 72.38 233 VAL A CA 1
ATOM 1813 C C . VAL A 1 233 ? -16.734 19.828 23.156 1 72.38 233 VAL A C 1
ATOM 1815 O O . VAL A 1 233 ? -16.125 20.25 24.141 1 72.38 233 VAL A O 1
ATOM 1818 N N . PRO A 1 234 ? -17.812 18.984 23.25 1 74.88 234 PRO A N 1
ATOM 1819 C CA . PRO A 1 234 ? -18.219 18.453 24.562 1 74.88 234 PRO A CA 1
ATOM 1820 C C . PRO A 1 234 ? -17.109 17.641 25.219 1 74.88 234 PRO A C 1
ATOM 1822 O O . PRO A 1 234 ? -16.281 17.047 24.516 1 74.88 234 PRO A O 1
ATOM 1825 N N . GLY A 1 235 ? -17.062 17.656 26.438 1 78.44 235 GLY A N 1
ATOM 1826 C CA . GLY A 1 235 ? -16.094 16.906 27.203 1 78.44 235 GLY A CA 1
ATOM 1827 C C . GLY A 1 235 ? -16.078 15.422 26.891 1 78.44 235 GLY A C 1
ATOM 1828 O O . GLY A 1 235 ? -15.023 14.789 26.844 1 78.44 235 GLY A O 1
ATOM 1829 N N . SER A 1 236 ? -17.219 14.906 26.578 1 81.25 236 SER A N 1
ATOM 1830 C CA . SER A 1 236 ? -17.344 13.477 26.312 1 81.25 236 SER A CA 1
ATOM 1831 C C . SER A 1 236 ? -16.797 13.141 24.922 1 81.25 236 SER A C 1
ATOM 1833 O O . SER A 1 236 ? -16.547 11.969 24.625 1 81.25 236 SER A O 1
ATOM 1835 N N . SER A 1 237 ? -16.516 14.148 24.203 1 87.75 237 SER A N 1
ATOM 1836 C CA . SER A 1 237 ? -16.016 13.945 22.844 1 87.75 237 SER A CA 1
ATOM 1837 C C . SER A 1 237 ? -14.617 14.516 22.688 1 87.75 237 SER A C 1
ATOM 1839 O O . SER A 1 237 ? -14.242 14.945 21.594 1 87.75 237 SER A O 1
ATOM 1841 N N . SER A 1 238 ? -14 14.602 23.781 1 92.62 238 SER A N 1
ATOM 1842 C CA . SER A 1 238 ? -12.625 15.102 23.781 1 92.62 238 SER A CA 1
ATOM 1843 C C . SER A 1 238 ? -11.82 14.5 24.938 1 92.62 238 SER A C 1
ATOM 1845 O O . SER A 1 238 ? -12.391 13.891 25.844 1 92.62 238 SER A O 1
ATOM 1847 N N . LEU A 1 239 ? -10.602 14.578 24.828 1 94.75 239 LEU A N 1
ATOM 1848 C CA . LEU A 1 239 ? -9.695 14.188 25.906 1 94.75 239 LEU A CA 1
ATOM 1849 C C . LEU A 1 239 ? -9.266 15.398 26.719 1 94.75 239 LEU A C 1
ATOM 1851 O O . LEU A 1 239 ? -8.875 16.422 26.156 1 94.75 239 LEU A O 1
ATOM 1855 N N . GLN A 1 240 ? -9.359 15.266 28.016 1 93.31 240 GLN A N 1
ATOM 1856 C CA . GLN A 1 240 ? -9.016 16.359 28.922 1 93.31 240 GLN A CA 1
ATOM 1857 C C . GLN A 1 240 ? -7.645 16.156 29.547 1 93.31 240 GLN A C 1
ATOM 1859 O O . GLN A 1 240 ? -7.23 15.016 29.781 1 93.31 240 GLN A O 1
ATOM 1864 N N . ASN A 1 241 ? -6.996 17.281 29.891 1 93.81 241 ASN A N 1
ATOM 1865 C CA . ASN A 1 241 ? -5.703 17.219 30.562 1 93.81 241 ASN A CA 1
ATOM 1866 C C . ASN A 1 241 ? -5.785 16.406 31.859 1 93.81 241 ASN A C 1
ATOM 1868 O O . ASN A 1 241 ? -4.852 15.68 32.188 1 93.81 241 ASN A O 1
ATOM 1872 N N . SER A 1 242 ? -6.918 16.531 32.531 1 92.5 242 SER A N 1
ATOM 1873 C CA . SER A 1 242 ? -7.082 15.906 33.844 1 92.5 242 SER A CA 1
ATOM 1874 C C . SER A 1 242 ? -7.156 14.391 33.719 1 92.5 242 SER A C 1
ATOM 1876 O O . SER A 1 242 ? -7.035 13.672 34.719 1 92.5 242 SER A O 1
ATOM 1878 N N . GLN A 1 243 ? -7.367 13.938 32.531 1 93.94 243 GLN A N 1
ATOM 1879 C CA . GLN A 1 243 ? -7.492 12.5 32.312 1 93.94 243 GLN A CA 1
ATOM 1880 C C . GLN A 1 243 ? -6.133 11.867 32.031 1 93.94 243 GLN A C 1
ATOM 1882 O O . GLN A 1 243 ? -6.023 10.641 31.922 1 93.94 243 GLN A O 1
ATOM 1887 N N . LEU A 1 244 ? -5.094 12.648 31.922 1 95.38 244 LEU A N 1
ATOM 1888 C CA . LEU A 1 244 ? -3.732 12.172 31.703 1 95.38 244 LEU A CA 1
ATOM 1889 C C . LEU A 1 244 ? -2.939 12.18 33 1 95.38 244 LEU A C 1
ATOM 1891 O O . LEU A 1 244 ? -3.195 12.992 33.906 1 95.38 244 LEU A O 1
ATOM 1895 N N . PRO A 1 245 ? -1.992 11.258 33.156 1 93.88 245 PRO A N 1
ATOM 1896 C CA . PRO A 1 245 ? -1.247 11.172 34.406 1 93.88 245 PRO A CA 1
ATOM 1897 C C . PRO A 1 245 ? -0.342 12.375 34.656 1 93.88 245 PRO A C 1
ATOM 1899 O O . PRO A 1 245 ? 0.247 12.906 33.688 1 93.88 245 PRO A O 1
ATOM 1902 N N . GLY A 1 246 ? -0.113 12.688 35.875 1 91.81 246 GLY A N 1
ATOM 1903 C CA . GLY A 1 246 ? 0.67 13.852 36.25 1 91.81 246 GLY A CA 1
ATOM 1904 C C . GLY A 1 246 ? 2.166 13.625 36.156 1 91.81 246 GLY A C 1
ATOM 1905 O O . GLY A 1 246 ? 2.945 14.578 36.188 1 91.81 246 GLY A O 1
ATOM 1906 N N . PHE A 1 247 ? 2.6 12.398 35.969 1 92.44 247 PHE A N 1
ATOM 1907 C CA . PHE A 1 247 ? 4.031 12.133 35.906 1 92.44 247 PHE A CA 1
ATOM 1908 C C . PHE A 1 247 ? 4.586 12.492 34.531 1 92.44 247 PHE A C 1
ATOM 1910 O O . PHE A 1 247 ? 5.801 12.539 34.344 1 92.44 247 PHE A O 1
ATOM 1917 N N . LEU A 1 248 ? 3.689 12.758 33.594 1 95.44 248 LEU A N 1
ATOM 1918 C CA . LEU A 1 248 ? 4.133 13.164 32.25 1 95.44 248 LEU A CA 1
ATOM 1919 C C . LEU A 1 248 ? 4.82 14.531 32.312 1 95.44 248 LEU A C 1
ATOM 1921 O O . LEU A 1 248 ? 4.492 15.359 33.156 1 95.44 248 LEU A O 1
ATOM 1925 N N . ASP A 1 249 ? 5.809 14.688 31.422 1 95.5 249 ASP A N 1
ATOM 1926 C CA . ASP A 1 249 ? 6.484 15.984 31.328 1 95.5 249 ASP A CA 1
ATOM 1927 C C . ASP A 1 249 ? 5.953 16.797 30.156 1 95.5 249 ASP A C 1
ATOM 1929 O O . ASP A 1 249 ? 5.742 18.016 30.281 1 95.5 249 ASP A O 1
ATOM 1933 N N . LEU A 1 250 ? 5.738 16.156 29.078 1 97.94 250 LEU A N 1
ATOM 1934 C CA . LEU A 1 250 ? 5.293 16.828 27.859 1 97.94 250 LEU A CA 1
ATOM 1935 C C . LEU A 1 250 ? 4.27 15.969 27.125 1 97.94 250 LEU A C 1
ATOM 1937 O O . LEU A 1 250 ? 4.473 14.766 26.953 1 97.94 250 LEU A O 1
ATOM 1941 N N . VAL A 1 251 ? 3.15 16.562 26.766 1 98.31 251 VAL A N 1
ATOM 1942 C CA . VAL A 1 251 ? 2.146 15.906 25.922 1 98.31 251 VAL A CA 1
ATOM 1943 C C . VAL A 1 251 ? 2.105 16.578 24.547 1 98.31 251 VAL A C 1
ATOM 1945 O O . VAL A 1 251 ? 1.871 17.781 24.453 1 98.31 251 VAL A O 1
ATOM 1948 N N . VAL A 1 252 ? 2.43 15.836 23.531 1 98.62 252 VAL A N 1
ATOM 1949 C CA . VAL A 1 252 ? 2.311 16.312 22.156 1 98.62 252 VAL A CA 1
ATOM 1950 C C . VAL A 1 252 ? 0.925 15.961 21.609 1 98.62 252 VAL A C 1
ATOM 1952 O O . VAL A 1 252 ? 0.571 14.781 21.5 1 98.62 252 VAL A O 1
ATOM 1955 N N . TRP A 1 253 ? 0.205 16.953 21.234 1 98.31 253 TRP A N 1
ATOM 1956 C CA . TRP A 1 253 ? -1.211 16.797 20.922 1 98.31 253 TRP A CA 1
ATOM 1957 C C . TRP A 1 253 ? -1.458 16.953 19.422 1 98.31 253 TRP A C 1
ATOM 1959 O O . TRP A 1 253 ? -1.517 18.078 18.906 1 98.31 253 TRP A O 1
ATOM 1969 N N . GLY A 1 254 ? -1.649 15.812 18.719 1 97.75 254 GLY A N 1
ATOM 1970 C CA . GLY A 1 254 ? -2.062 15.82 17.328 1 97.75 254 GLY A CA 1
ATOM 1971 C C . GLY A 1 254 ? -3.559 16 17.156 1 97.75 254 GLY A C 1
ATOM 1972 O O . GLY A 1 254 ? -4.293 16.141 18.125 1 97.75 254 GLY A O 1
ATOM 1973 N N . HIS A 1 255 ? -4.055 16.031 15.914 1 97.25 255 HIS A N 1
ATOM 1974 C CA . HIS A 1 255 ? -5.469 16.156 15.578 1 97.25 255 HIS A CA 1
ATOM 1975 C C . HIS A 1 255 ? -5.867 17.625 15.445 1 97.25 255 HIS A C 1
ATOM 1977 O O . HIS A 1 255 ? -6.645 17.984 14.562 1 97.25 255 HIS A O 1
ATOM 1983 N N . GLU A 1 256 ? -5.387 18.438 16.391 1 95.06 256 GLU A N 1
ATOM 1984 C CA . GLU A 1 256 ? -5.613 19.891 16.312 1 95.06 256 GLU A CA 1
ATOM 1985 C C . GLU A 1 256 ? -4.711 20.531 15.273 1 95.06 256 GLU A C 1
ATOM 1987 O O . GLU A 1 256 ? -3.492 20.359 15.305 1 95.06 256 GLU A O 1
ATOM 1992 N N . HIS A 1 257 ? -5.273 21.375 14.43 1 96.62 257 HIS A N 1
ATOM 1993 C CA . HIS A 1 257 ? -4.508 21.828 13.273 1 96.62 257 HIS A CA 1
ATOM 1994 C C . HIS A 1 257 ? -3.871 23.188 13.523 1 96.62 257 HIS A C 1
ATOM 1996 O O . HIS A 1 257 ? -2.977 23.594 12.781 1 96.62 257 HIS A O 1
ATOM 2002 N N . GLU A 1 258 ? -4.336 23.922 14.492 1 95.44 258 GLU A N 1
ATOM 2003 C CA . GLU A 1 258 ? -3.705 25.188 14.836 1 95.44 258 GLU A CA 1
ATOM 2004 C C . GLU A 1 258 ? -2.344 24.969 15.492 1 95.44 258 GLU A C 1
ATOM 2006 O O . GLU A 1 258 ? -2.213 24.172 16.422 1 95.44 258 GLU A O 1
ATOM 2011 N N . SER A 1 259 ? -1.392 25.672 14.961 1 96.12 259 SER A N 1
ATOM 2012 C CA . SER A 1 259 ? -0.048 25.547 15.516 1 96.12 259 SER A CA 1
ATOM 2013 C C . SER A 1 259 ? 0.167 26.531 16.656 1 96.12 259 SER A C 1
ATOM 2015 O O . SER A 1 259 ? 0.112 27.734 16.469 1 96.12 259 SER A O 1
ATOM 2017 N N . ILE A 1 260 ? 0.352 25.969 17.844 1 95.38 260 ILE A N 1
ATOM 2018 C CA . ILE A 1 260 ? 0.668 26.797 19 1 95.38 260 ILE A CA 1
ATOM 2019 C C . ILE A 1 260 ? 2.166 26.719 19.297 1 95.38 260 ILE A C 1
ATOM 2021 O O . ILE A 1 260 ? 2.676 25.656 19.672 1 95.38 260 ILE A O 1
ATOM 2025 N N . ILE A 1 261 ? 2.863 27.75 19.188 1 94.94 261 ILE A N 1
ATOM 2026 C CA . ILE A 1 261 ? 4.32 27.828 19.094 1 94.94 261 ILE A CA 1
ATOM 2027 C C . ILE A 1 261 ? 4.941 27.422 20.422 1 94.94 261 ILE A C 1
ATOM 2029 O O . ILE A 1 261 ? 5.949 26.719 20.469 1 94.94 261 ILE A O 1
ATOM 2033 N N . ASP A 1 262 ? 4.312 27.859 21.5 1 95.06 262 ASP A N 1
ATOM 2034 C CA . ASP A 1 262 ? 4.887 27.578 22.812 1 95.06 262 ASP A CA 1
ATOM 2035 C C . ASP A 1 262 ? 4.066 26.531 23.547 1 95.06 262 ASP A C 1
ATOM 2037 O O . ASP A 1 262 ? 2.834 26.578 23.562 1 95.06 262 ASP A O 1
ATOM 2041 N N . PRO A 1 263 ? 4.785 25.578 24.172 1 96.56 263 PRO A N 1
ATOM 2042 C CA . PRO A 1 263 ? 4.039 24.656 25.031 1 96.56 263 PRO A CA 1
ATOM 2043 C C . PRO A 1 263 ? 3.297 25.375 26.156 1 96.56 263 PRO A C 1
ATOM 2045 O O . PRO A 1 263 ? 3.775 26.391 26.672 1 96.56 263 PRO A O 1
ATOM 2048 N N . VAL A 1 264 ? 2.184 24.797 26.531 1 95.06 264 VAL A N 1
ATOM 2049 C CA . VAL A 1 264 ? 1.355 25.391 27.578 1 95.06 264 VAL A CA 1
ATOM 2050 C C . VAL A 1 264 ? 1.386 24.516 28.828 1 95.06 264 VAL A C 1
ATOM 2052 O O . VAL A 1 264 ? 1.102 23.312 28.75 1 95.06 264 VAL A O 1
ATOM 2055 N N . GLU A 1 265 ? 1.676 25.109 29.906 1 94.62 265 GLU A N 1
ATOM 2056 C CA . GLU A 1 265 ? 1.678 24.375 31.172 1 94.62 265 GLU A CA 1
ATOM 2057 C C . GLU A 1 265 ? 0.256 24.109 31.656 1 94.62 265 GLU A C 1
ATOM 2059 O O . GLU A 1 265 ? -0.617 24.969 31.547 1 94.62 265 GLU A O 1
ATOM 2064 N N . THR A 1 266 ? 0.093 22.938 32.125 1 93.19 266 THR A N 1
ATOM 2065 C CA . THR A 1 266 ? -1.227 22.562 32.625 1 93.19 266 THR A CA 1
ATOM 2066 C C . THR A 1 266 ? -1.247 22.531 34.125 1 93.19 266 THR A C 1
ATOM 2068 O O . THR A 1 266 ? -0.196 22.594 34.781 1 93.19 266 THR A O 1
ATOM 2071 N N . ALA A 1 267 ? -2.461 22.359 34.719 1 91.38 267 ALA A N 1
ATOM 2072 C CA . ALA A 1 267 ? -2.643 22.266 36.156 1 91.38 267 ALA A CA 1
ATOM 2073 C C . ALA A 1 267 ? -2.107 20.953 36.688 1 91.38 267 ALA A C 1
ATOM 2075 O O . ALA A 1 267 ? -1.771 20.844 37.875 1 91.38 267 ALA A O 1
ATOM 2076 N N . GLN A 1 268 ? -1.946 20.031 35.844 1 90.62 268 GLN A N 1
ATOM 2077 C CA . GLN A 1 268 ? -1.525 18.703 36.219 1 90.62 268 GLN A CA 1
ATOM 2078 C C . GLN A 1 268 ? -0.007 18.609 36.344 1 90.62 268 GLN A C 1
ATOM 2080 O O . GLN A 1 268 ? 0.523 17.656 36.906 1 90.62 268 GLN A O 1
ATOM 2085 N N . GLY A 1 269 ? 0.71 19.609 35.812 1 91.94 269 GLY A N 1
ATOM 2086 C CA . GLY A 1 269 ? 2.15 19.641 36 1 91.94 269 GLY A CA 1
ATOM 2087 C C . GLY A 1 269 ? 2.936 19.344 34.75 1 91.94 269 GLY A C 1
ATOM 2088 O O . GLY A 1 269 ? 4.16 19.5 34.719 1 91.94 269 GLY A O 1
ATOM 2089 N N . PHE A 1 270 ? 2.271 18.891 33.719 1 95.25 270 PHE A N 1
ATOM 2090 C CA . PHE A 1 270 ? 2.965 18.656 32.469 1 95.25 270 PHE A CA 1
ATOM 2091 C C . PHE A 1 270 ? 2.666 19.781 31.484 1 95.25 270 PHE A C 1
ATOM 2093 O O . PHE A 1 270 ? 1.778 20.609 31.719 1 95.25 270 PHE A O 1
ATOM 2100 N N . SER A 1 271 ? 3.428 19.938 30.438 1 97.19 271 SER A N 1
ATOM 2101 C CA . SER A 1 271 ? 3.205 20.891 29.359 1 97.19 271 SER A CA 1
ATOM 2102 C C . SER A 1 271 ? 2.564 20.234 28.141 1 97.19 271 SER A C 1
ATOM 2104 O O . SER A 1 271 ? 2.754 19.031 27.906 1 97.19 271 SER A O 1
ATOM 2106 N N . VAL A 1 272 ? 1.78 21 27.438 1 97.62 272 VAL A N 1
ATOM 2107 C CA . VAL A 1 272 ? 1.143 20.516 26.219 1 97.62 272 VAL A CA 1
ATOM 2108 C C . VAL A 1 272 ? 1.687 21.281 25.016 1 97.62 272 VAL A C 1
ATOM 2110 O O . VAL A 1 272 ? 1.686 22.516 25 1 97.62 272 VAL A O 1
ATOM 2113 N N . LEU A 1 273 ? 2.205 20.547 24.094 1 98.38 273 LEU A N 1
ATOM 2114 C CA . LEU A 1 273 ? 2.6 21.094 22.797 1 98.38 273 LEU A CA 1
ATOM 2115 C C . LEU A 1 273 ? 1.593 20.703 21.719 1 98.38 273 LEU A C 1
ATOM 2117 O O . LEU A 1 273 ? 1.292 19.516 21.547 1 98.38 273 LEU A O 1
ATOM 2121 N N . GLN A 1 274 ? 1.035 21.641 21.078 1 97.56 274 GLN A N 1
ATOM 2122 C CA . GLN A 1 274 ? 0.159 21.453 19.938 1 97.56 274 GLN A CA 1
ATOM 2123 C C . GLN A 1 274 ? 0.824 21.938 18.656 1 97.56 274 GLN A C 1
ATOM 2125 O O . GLN A 1 274 ? 0.665 23.094 18.266 1 97.56 274 GLN A O 1
ATOM 2130 N N . PRO A 1 275 ? 1.454 21.016 17.953 1 98 275 PRO A N 1
ATOM 2131 C CA . PRO A 1 275 ? 2.213 21.438 16.781 1 98 275 PRO A CA 1
ATOM 2132 C C . PRO A 1 275 ? 1.315 21.938 15.648 1 98 275 PRO A C 1
ATOM 2134 O O . PRO A 1 275 ? 1.681 22.875 14.93 1 98 275 PRO A O 1
ATOM 2137 N N . GLY A 1 276 ? 0.15 21.344 15.523 1 97.69 276 GLY A N 1
ATOM 2138 C CA . GLY A 1 276 ? -0.718 21.672 14.406 1 97.69 276 GLY A CA 1
ATOM 2139 C C . GLY A 1 276 ? -0.374 20.906 13.133 1 97.69 276 GLY A C 1
ATOM 2140 O O . GLY A 1 276 ? 0.65 20.234 13.07 1 97.69 276 GLY A O 1
ATOM 2141 N N . SER A 1 277 ? -1.239 21.031 12.141 1 98.06 277 SER A N 1
ATOM 2142 C CA . SER A 1 277 ? -0.996 20.375 10.859 1 98.06 277 SER A CA 1
ATOM 2143 C C . SER A 1 277 ? 0.107 21.078 10.078 1 98.06 277 SER A C 1
ATOM 2145 O O . SER A 1 277 ? 0.446 22.234 10.375 1 98.06 277 SER A O 1
ATOM 2147 N N . SER A 1 278 ? 0.699 20.344 9.125 1 97.62 278 SER A N 1
ATOM 2148 C CA . SER A 1 278 ? 1.732 20.938 8.289 1 97.62 278 SER A CA 1
ATOM 2149 C C . SER A 1 278 ? 1.138 21.531 7.016 1 97.62 278 SER A C 1
ATOM 2151 O O . SER A 1 278 ? 1.844 22.172 6.234 1 97.62 278 SER A O 1
ATOM 2153 N N . VAL A 1 279 ? -0.182 21.312 6.809 1 97.44 279 VAL A N 1
ATOM 2154 C CA . VAL A 1 279 ? -0.864 21.797 5.613 1 97.44 279 VAL A CA 1
ATOM 2155 C C . VAL A 1 279 ? -2.266 22.281 5.98 1 97.44 279 VAL A C 1
ATOM 2157 O O . VAL A 1 279 ? -2.83 21.859 6.992 1 97.44 279 VAL A O 1
ATOM 2160 N N . GLN A 1 280 ? -2.781 23.219 5.207 1 96.38 280 GLN A N 1
ATOM 2161 C CA . GLN A 1 280 ? -4.152 23.672 5.422 1 96.38 280 GLN A CA 1
ATOM 2162 C C . GLN A 1 280 ? -5.156 22.641 4.926 1 96.38 280 GLN A C 1
ATOM 2164 O O . GLN A 1 280 ? -5.203 22.328 3.732 1 96.38 280 GLN A O 1
ATOM 2169 N N . THR A 1 281 ? -5.91 22.078 5.801 1 96.12 281 THR A N 1
ATOM 2170 C CA . THR A 1 281 ? -6.906 21.078 5.41 1 96.12 281 THR A CA 1
ATOM 2171 C C . THR A 1 281 ? -8.312 21.688 5.445 1 96.12 281 THR A C 1
ATOM 2173 O O . THR A 1 281 ? -9.258 21.078 4.945 1 96.12 281 THR A O 1
ATOM 2176 N N . SER A 1 282 ? -8.453 22.844 6.043 1 94.94 282 SER A N 1
ATOM 2177 C CA . SER A 1 282 ? -9.703 23.609 6.078 1 94.94 282 SER A CA 1
ATOM 2178 C C . SER A 1 282 ? -9.453 25.094 5.898 1 94.94 282 SER A C 1
ATOM 2180 O O . SER A 1 282 ? -8.328 25.562 6.07 1 94.94 282 SER A O 1
ATOM 2182 N N . LEU A 1 283 ? -10.484 25.781 5.52 1 96 283 LEU A N 1
ATOM 2183 C CA . LEU A 1 283 ? -10.383 27.234 5.316 1 96 283 LEU A CA 1
ATOM 2184 C C . LEU A 1 283 ? -10.922 27.984 6.527 1 96 283 LEU A C 1
ATOM 2186 O O . LEU A 1 283 ? -11.844 28.797 6.402 1 96 283 LEU A O 1
ATOM 2190 N N . SER A 1 284 ? -10.289 27.688 7.652 1 93.62 284 SER A N 1
ATOM 2191 C CA . SER A 1 284 ? -10.703 28.281 8.922 1 93.62 284 SER A CA 1
ATOM 2192 C C . SER A 1 284 ? -9.617 29.203 9.477 1 93.62 284 SER A C 1
ATOM 2194 O O . SER A 1 284 ? -8.469 29.156 9.039 1 93.62 284 SER A O 1
ATOM 2196 N N . ALA A 1 285 ? -10.023 29.984 10.438 1 91 285 ALA A N 1
ATOM 2197 C CA . ALA A 1 285 ? -9.109 30.938 11.062 1 91 285 ALA A CA 1
ATOM 2198 C C . ALA A 1 285 ? -7.961 30.219 11.758 1 91 285 ALA A C 1
ATOM 2200 O O . ALA A 1 285 ? -6.816 30.672 11.719 1 91 285 ALA A O 1
ATOM 2201 N N . GLY A 1 286 ? -8.25 29.141 12.367 1 89.25 286 GLY A N 1
ATOM 2202 C CA . GLY A 1 286 ? -7.234 28.359 13.055 1 89.25 286 GLY A CA 1
ATOM 2203 C C . GLY A 1 286 ? -6.145 27.844 12.133 1 89.25 286 GLY A C 1
ATOM 2204 O O . GLY A 1 286 ? -5.004 27.641 12.562 1 89.25 286 GLY A O 1
ATOM 2205 N N . GLU A 1 287 ? -6.453 27.734 10.891 1 94 287 GLU A N 1
ATOM 2206 C CA . GLU A 1 287 ? -5.508 27.188 9.914 1 94 287 GLU A CA 1
ATOM 2207 C C . GLU A 1 287 ? -4.77 28.312 9.188 1 94 287 GLU A C 1
ATOM 2209 O O . GLU A 1 287 ? -3.871 28.047 8.391 1 94 287 GLU A O 1
ATOM 2214 N N . SER A 1 288 ? -5.07 29.516 9.477 1 94.25 288 SER A N 1
ATOM 2215 C CA . SER A 1 288 ? -4.488 30.656 8.758 1 94.25 288 SER A CA 1
ATOM 2216 C C . SER A 1 288 ? -3.139 31.047 9.344 1 94.25 288 SER A C 1
ATOM 2218 O O . SER A 1 288 ? -2.381 31.797 8.727 1 94.25 288 SER A O 1
ATOM 2220 N N . LEU A 1 289 ? -2.814 30.5 10.477 1 93.12 289 LEU A N 1
ATOM 2221 C CA . LEU A 1 289 ? -1.534 30.797 11.109 1 93.12 289 LEU A CA 1
ATOM 2222 C C . LEU A 1 289 ? -0.405 30.016 10.461 1 93.12 289 LEU A C 1
ATOM 2224 O O . LEU A 1 289 ? -0.644 28.969 9.844 1 93.12 289 LEU A O 1
ATOM 2228 N N . PRO A 1 290 ? 0.8 30.531 10.633 1 94.38 290 PRO A N 1
ATOM 2229 C CA . PRO A 1 290 ? 1.942 29.812 10.062 1 94.38 290 PRO A CA 1
ATOM 2230 C C . PRO A 1 290 ? 2.068 28.391 10.586 1 94.38 290 PRO A C 1
ATOM 2232 O O . PRO A 1 290 ? 1.79 28.141 11.758 1 94.38 290 PRO A O 1
ATOM 2235 N N . LYS A 1 291 ? 2.467 27.562 9.727 1 97.44 291 LYS A N 1
ATOM 2236 C CA . LYS A 1 291 ? 2.652 26.156 10.086 1 97.44 291 LYS A CA 1
ATOM 2237 C C . LYS A 1 291 ? 4.082 25.891 10.539 1 97.44 291 LYS A C 1
ATOM 2239 O O . LYS A 1 291 ? 5.035 26.422 9.961 1 97.44 291 LYS A O 1
ATOM 2244 N N . HIS A 1 292 ? 4.227 25.016 11.562 1 98.12 292 HIS A N 1
ATOM 2245 C CA . HIS A 1 292 ? 5.535 24.734 12.141 1 98.12 292 HIS A CA 1
ATOM 2246 C C . HIS A 1 292 ? 5.715 23.25 12.391 1 98.12 292 HIS A C 1
ATOM 2248 O O . HIS A 1 292 ? 4.734 22.5 12.461 1 98.12 292 HIS A O 1
ATOM 2254 N N . ILE A 1 293 ? 6.926 22.828 12.422 1 98.69 293 ILE A N 1
ATOM 2255 C CA . ILE A 1 293 ? 7.359 21.641 13.148 1 98.69 293 ILE A CA 1
ATOM 2256 C C . ILE A 1 293 ? 8.219 22.047 14.344 1 98.69 293 ILE A C 1
ATOM 2258 O O . ILE A 1 293 ? 8.516 23.219 14.531 1 98.69 293 ILE A O 1
ATOM 2262 N N . PHE A 1 294 ? 8.602 21.047 15.211 1 98.88 294 PHE A N 1
ATOM 2263 C CA . PHE A 1 294 ? 9.234 21.453 16.453 1 98.88 294 PHE A CA 1
ATOM 2264 C C . PHE A 1 294 ? 10.453 20.594 16.766 1 98.88 294 PHE A C 1
ATOM 2266 O O . PHE A 1 294 ? 10.422 19.375 16.578 1 98.88 294 PHE A O 1
ATOM 2273 N N . LEU A 1 295 ? 11.5 21.266 17.172 1 98.81 295 LEU A N 1
ATOM 2274 C CA . LEU A 1 295 ? 12.695 20.578 17.672 1 98.81 295 LEU A CA 1
ATOM 2275 C C . LEU A 1 295 ? 12.672 20.5 19.203 1 98.81 295 LEU A C 1
ATOM 2277 O O . LEU A 1 295 ? 12.648 21.531 19.875 1 98.81 295 LEU A O 1
ATOM 2281 N N . LEU A 1 296 ? 12.57 19.328 19.734 1 98.69 296 LEU A N 1
ATOM 2282 C CA . LEU A 1 296 ? 12.664 19.078 21.172 1 98.69 296 LEU A CA 1
ATOM 2283 C C . LEU A 1 296 ? 14.078 18.641 21.562 1 98.69 296 LEU A C 1
ATOM 2285 O O . LEU A 1 296 ? 14.617 17.703 20.984 1 98.69 296 LEU A O 1
ATOM 2289 N N . GLU A 1 297 ? 14.648 19.344 22.484 1 97.88 297 GLU A N 1
ATOM 2290 C CA . GLU A 1 297 ? 15.961 18.984 23.016 1 97.88 297 GLU A CA 1
ATOM 2291 C C . GLU A 1 297 ? 15.883 18.656 24.5 1 97.88 297 GLU A C 1
ATOM 2293 O O . GLU A 1 297 ? 15.32 19.422 25.281 1 97.88 297 GLU A O 1
ATOM 2298 N N . LEU A 1 298 ? 16.391 17.453 24.812 1 96.5 298 LEU A N 1
ATOM 2299 C CA . LEU A 1 298 ? 16.406 16.922 26.172 1 96.5 298 LEU A CA 1
ATOM 2300 C C . LEU A 1 298 ? 17.844 16.688 26.656 1 96.5 298 LEU A C 1
ATOM 2302 O O . LEU A 1 298 ? 18.656 16.156 25.922 1 96.5 298 LEU A O 1
ATOM 2306 N N . LEU A 1 299 ? 18.094 17.141 27.828 1 93.69 299 LEU A N 1
ATOM 2307 C CA . LEU A 1 299 ? 19.391 16.859 28.453 1 93.69 299 LEU A CA 1
ATOM 2308 C C . LEU A 1 299 ? 19.219 16.562 29.938 1 93.69 299 LEU A C 1
ATOM 2310 O O . LEU A 1 299 ? 18.625 17.359 30.672 1 93.69 299 LEU A O 1
ATOM 2314 N N . LYS A 1 300 ? 19.719 15.43 30.281 1 89.25 300 LYS A N 1
ATOM 2315 C CA . LYS A 1 300 ? 19.656 15.094 31.688 1 89.25 300 LYS A CA 1
ATOM 2316 C C . LYS A 1 300 ? 20.219 16.219 32.562 1 89.25 300 LYS A C 1
ATOM 2318 O O . LYS A 1 300 ? 21.281 16.766 32.25 1 89.25 300 LYS A O 1
ATOM 2323 N N . GLY A 1 301 ? 19.547 16.516 33.625 1 82.69 301 GLY A N 1
ATOM 2324 C CA . GLY A 1 301 ? 20.031 17.484 34.594 1 82.69 301 GLY A CA 1
ATOM 2325 C C . GLY A 1 301 ? 19.797 18.922 34.156 1 82.69 301 GLY A C 1
ATOM 2326 O O . GLY A 1 301 ? 19.891 19.844 34.969 1 82.69 301 GLY A O 1
ATOM 2327 N N . ARG A 1 302 ? 19.531 19.219 32.875 1 81.81 302 ARG A N 1
ATOM 2328 C CA . ARG A 1 302 ? 19.359 20.578 32.406 1 81.81 302 ARG A CA 1
ATOM 2329 C C . ARG A 1 302 ? 17.922 20.828 31.938 1 81.81 302 ARG A C 1
ATOM 2331 O O . ARG A 1 302 ? 17.547 21.969 31.656 1 81.81 302 ARG A O 1
ATOM 2338 N N . GLY A 1 303 ? 17.219 19.781 31.844 1 89.69 303 GLY A N 1
ATOM 2339 C CA . GLY A 1 303 ? 15.82 19.953 31.469 1 89.69 303 GLY A CA 1
ATOM 2340 C C . GLY A 1 303 ? 15.57 19.75 29.984 1 89.69 303 GLY A C 1
ATOM 2341 O O . GLY A 1 303 ? 16.141 18.828 29.375 1 89.69 303 GLY A O 1
ATOM 2342 N N . TRP A 1 304 ? 14.5 20.531 29.453 1 94.62 304 TRP A N 1
ATOM 2343 C CA . TRP A 1 304 ? 14.102 20.359 28.062 1 94.62 304 TRP A CA 1
ATOM 2344 C C . TRP A 1 304 ? 13.648 21.672 27.469 1 94.62 304 TRP A C 1
ATOM 2346 O O . TRP A 1 304 ? 13.336 22.625 28.188 1 94.62 304 TRP A O 1
ATOM 2356 N N . ARG A 1 305 ? 13.758 21.844 26.109 1 95.75 305 ARG A N 1
ATOM 2357 C CA . ARG A 1 305 ? 13.273 23.016 25.391 1 95.75 305 ARG A CA 1
ATOM 2358 C C . ARG A 1 305 ? 12.727 22.625 24.016 1 95.75 305 ARG A C 1
ATOM 2360 O O . ARG A 1 305 ? 13.156 21.625 23.438 1 95.75 305 ARG A O 1
ATOM 2367 N N . THR A 1 306 ? 11.742 23.375 23.562 1 97.31 306 THR A N 1
ATOM 2368 C CA . THR A 1 306 ? 11.203 23.219 22.219 1 97.31 306 THR A CA 1
ATOM 2369 C C . THR A 1 306 ? 11.492 24.453 21.359 1 97.31 306 THR A C 1
ATOM 2371 O O . THR A 1 306 ? 11.438 25.578 21.859 1 97.31 306 THR A O 1
ATOM 2374 N N . THR A 1 307 ? 11.875 24.266 20.141 1 98.25 307 THR A N 1
ATOM 2375 C CA . THR A 1 307 ? 12.102 25.328 19.172 1 98.25 307 THR A CA 1
ATOM 2376 C C . THR A 1 307 ? 11.195 25.156 17.953 1 98.25 307 THR A C 1
ATOM 2378 O O . THR A 1 307 ? 11.289 24.141 17.266 1 98.25 307 THR A O 1
ATOM 2381 N N . PRO A 1 308 ? 10.297 26.094 17.766 1 98.12 308 PRO A N 1
ATOM 2382 C CA . PRO A 1 308 ? 9.469 26.016 16.562 1 98.12 308 PRO A CA 1
ATOM 2383 C C . PRO A 1 308 ? 10.266 26.266 15.289 1 98.12 308 PRO A C 1
ATOM 2385 O O . PRO A 1 308 ? 11.133 27.141 15.258 1 98.12 308 PRO A O 1
ATOM 2388 N N . ILE A 1 309 ? 10.047 25.484 14.297 1 98.19 309 ILE A N 1
ATOM 2389 C CA . ILE A 1 309 ? 10.648 25.641 12.977 1 98.19 309 ILE A CA 1
ATOM 2390 C C . ILE A 1 309 ? 9.555 25.906 11.945 1 98.19 309 ILE A C 1
ATOM 2392 O O . ILE A 1 309 ? 8.766 25.016 11.617 1 98.19 309 ILE A O 1
ATOM 2396 N N . PRO A 1 310 ? 9.523 27.094 11.438 1 97.12 310 PRO A N 1
ATOM 2397 C CA . PRO A 1 310 ? 8.484 27.406 10.445 1 97.12 310 PRO A CA 1
ATOM 2398 C C . PRO A 1 310 ? 8.688 26.672 9.125 1 97.12 310 PRO A C 1
ATOM 2400 O O . PRO A 1 310 ? 9.828 26.516 8.672 1 97.12 310 PRO A O 1
ATOM 2403 N N . LEU A 1 311 ? 7.621 26.188 8.602 1 97.62 311 LEU A N 1
ATOM 2404 C CA . LEU A 1 311 ? 7.648 25.594 7.262 1 97.62 311 LEU A CA 1
ATOM 2405 C C . LEU A 1 311 ? 7.414 26.672 6.199 1 97.62 311 LEU A C 1
ATOM 2407 O O . LEU A 1 311 ? 6.664 27.625 6.426 1 97.62 311 LEU A O 1
ATOM 2411 N N . THR A 1 312 ? 8 26.453 5.059 1 95.75 312 THR A N 1
ATOM 2412 C CA . THR A 1 312 ? 7.918 27.469 4.012 1 95.75 312 THR A CA 1
ATOM 2413 C C . THR A 1 312 ? 7.082 26.969 2.838 1 95.75 312 THR A C 1
ATOM 2415 O O . THR A 1 312 ? 6.598 27.75 2.027 1 95.75 312 THR A O 1
ATOM 2418 N N . SER A 1 313 ? 6.859 25.703 2.75 1 94.81 313 SER A N 1
ATOM 2419 C CA . SER A 1 313 ? 6.184 25.125 1.599 1 94.81 313 SER A CA 1
ATOM 2420 C C . SER A 1 313 ? 4.676 25.344 1.672 1 94.81 313 SER A C 1
ATOM 2422 O O . SER A 1 313 ? 4.016 25.5 0.645 1 94.81 313 SER A O 1
ATOM 2424 N N . PRO A 1 314 ? 4.008 25.359 2.859 1 95.5 314 PRO A N 1
ATOM 2425 C CA . PRO A 1 314 ? 2.557 25.547 2.91 1 95.5 314 PRO A CA 1
ATOM 2426 C C . PRO A 1 314 ? 2.121 26.906 2.385 1 95.5 314 PRO A C 1
ATOM 2428 O O . PRO A 1 314 ? 2.812 27.906 2.602 1 95.5 314 PRO A O 1
ATOM 2431 N N . ARG A 1 315 ? 0.957 26.922 1.81 1 94.81 315 ARG A N 1
ATOM 2432 C CA . ARG A 1 315 ? 0.395 28.156 1.262 1 94.81 315 ARG A CA 1
ATOM 2433 C C . ARG A 1 315 ? -0.128 29.062 2.373 1 94.81 315 ARG A C 1
ATOM 2435 O O . ARG A 1 315 ? -0.591 28.578 3.408 1 94.81 315 ARG A O 1
ATOM 2442 N N . PRO A 1 316 ? -0.014 30.359 2.037 1 96.31 316 PRO A N 1
ATOM 2443 C CA . PRO A 1 316 ? -0.728 31.234 2.969 1 96.31 316 PRO A CA 1
ATOM 2444 C C . PRO A 1 316 ? -2.246 31.109 2.84 1 96.31 316 PRO A C 1
ATOM 2446 O O . PRO A 1 316 ? -2.766 30.969 1.732 1 96.31 316 PRO A O 1
ATOM 2449 N N . LEU A 1 317 ? -2.891 31.141 3.914 1 98.06 317 LEU A N 1
ATOM 2450 C CA . LEU A 1 317 ? -4.348 31.203 3.99 1 98.06 317 LEU A CA 1
ATOM 2451 C C . LEU A 1 317 ? -4.805 32.5 4.664 1 98.06 317 LEU A C 1
ATOM 2453 O O . LEU A 1 317 ? -4.375 32.781 5.777 1 98.06 317 LEU A O 1
ATOM 2457 N N . LEU A 1 318 ? -5.594 33.219 3.955 1 98.06 318 LEU A N 1
ATOM 2458 C CA . LEU A 1 318 ? -6.191 34.438 4.523 1 98.06 318 LEU A CA 1
ATOM 2459 C C . LEU A 1 318 ? -7.688 34.25 4.746 1 98.06 318 LEU A C 1
ATOM 2461 O O . LEU A 1 318 ? -8.406 33.812 3.838 1 98.06 318 LEU A O 1
ATOM 2465 N N . VAL A 1 319 ? -8.094 34.531 5.918 1 97.62 319 VAL A N 1
ATOM 2466 C CA . VAL A 1 319 ? -9.5 34.438 6.293 1 97.62 319 VAL A CA 1
ATOM 2467 C C . VAL A 1 319 ? -9.969 35.781 6.84 1 97.62 319 VAL A C 1
ATOM 2469 O O . VAL A 1 319 ? -9.266 36.406 7.637 1 97.62 319 VAL A O 1
ATOM 2472 N N . GLN A 1 320 ? -11.117 36.25 6.395 1 96.94 320 GLN A N 1
ATOM 2473 C CA . GLN A 1 320 ? -11.664 37.531 6.871 1 96.94 320 GLN A CA 1
ATOM 2474 C C . GLN A 1 320 ? -13.172 37.406 7.078 1 96.94 320 GLN A C 1
ATOM 2476 O O . GLN A 1 320 ? -13.875 36.781 6.281 1 96.94 320 GLN A O 1
ATOM 2481 N N . ASP A 1 321 ? -13.617 38 8.148 1 96.12 321 ASP A N 1
ATOM 2482 C CA . ASP A 1 321 ? -15.047 38.125 8.406 1 96.12 321 ASP A CA 1
ATOM 2483 C C . ASP A 1 321 ? -15.547 39.5 7.984 1 96.12 321 ASP A C 1
ATOM 2485 O O . ASP A 1 321 ? -14.938 40.531 8.305 1 96.12 321 ASP A O 1
ATOM 2489 N N . VAL A 1 322 ? -16.703 39.5 7.246 1 96 322 VAL A N 1
ATOM 2490 C CA . VAL A 1 322 ? -17.266 40.75 6.801 1 96 322 VAL A CA 1
ATOM 2491 C C . VAL A 1 322 ? -18.781 40.75 6.973 1 96 322 VAL A C 1
ATOM 2493 O O . VAL A 1 322 ? -19.391 39.688 7.117 1 96 322 VAL A O 1
ATOM 2496 N N . SER A 1 323 ? -19.312 41.906 7.016 1 94.31 323 SER A N 1
ATOM 2497 C CA . SER A 1 323 ? -20.766 42.094 7.035 1 94.31 323 SER A CA 1
ATOM 2498 C C . SER A 1 323 ? -21.266 42.625 5.703 1 94.31 323 SER A C 1
ATOM 2500 O O . SER A 1 323 ? -20.828 43.688 5.254 1 94.31 323 SER A O 1
ATOM 2502 N N . MET A 1 324 ? -22.219 41.906 5.191 1 92.62 324 MET A N 1
ATOM 2503 C CA . MET A 1 324 ? -22.766 42.375 3.91 1 92.62 324 MET A CA 1
ATOM 2504 C C . MET A 1 324 ? -23.406 43.75 4.043 1 92.62 324 MET A C 1
ATOM 2506 O O . MET A 1 324 ? -23.266 44.594 3.156 1 92.62 324 MET A O 1
ATOM 2510 N N . LYS A 1 325 ? -24.047 43.969 5.105 1 89.81 325 LYS A N 1
ATOM 2511 C CA . LYS A 1 325 ? -24.688 45.219 5.375 1 89.81 325 LYS A CA 1
ATOM 2512 C C . LYS A 1 325 ? -23.688 46.375 5.352 1 89.81 325 LYS A C 1
ATOM 2514 O O . LYS A 1 325 ? -23.891 47.375 4.672 1 89.81 325 LYS A O 1
ATOM 2519 N N . GLU A 1 326 ? -22.656 46.156 6.07 1 92.06 326 GLU A N 1
ATOM 2520 C CA . GLU A 1 326 ? -21.625 47.188 6.168 1 92.06 326 GLU A CA 1
ATOM 2521 C C . GLU A 1 326 ? -20.938 47.406 4.824 1 92.06 326 GLU A C 1
ATOM 2523 O O . GLU A 1 326 ? -20.625 48.531 4.461 1 92.06 326 GLU A O 1
ATOM 2528 N N . LEU A 1 327 ? -20.75 46.406 4.078 1 92.38 327 LEU A N 1
ATOM 2529 C CA . LEU A 1 327 ? -20.078 46.5 2.791 1 92.38 327 LEU A CA 1
ATOM 2530 C C . LEU A 1 327 ? -20.906 47.281 1.789 1 92.38 327 LEU A C 1
ATOM 2532 O O . LEU A 1 327 ? -20.375 48.125 1.068 1 92.38 327 LEU A O 1
ATOM 2536 N N . ILE A 1 328 ? -22.094 46.969 1.751 1 88.38 328 ILE A N 1
ATOM 2537 C CA . ILE A 1 328 ? -22.984 47.656 0.814 1 88.38 328 ILE A CA 1
ATOM 2538 C C . ILE A 1 328 ? -23.109 49.125 1.181 1 88.38 328 ILE A C 1
ATOM 2540 O O . ILE A 1 328 ? -23.047 50 0.308 1 88.38 328 ILE A O 1
ATOM 2544 N N . ALA A 1 329 ? -23.266 49.375 2.486 1 87.38 329 ALA A N 1
ATOM 2545 C CA . ALA A 1 329 ? -23.375 50.75 2.951 1 87.38 329 ALA A CA 1
ATOM 2546 C C . ALA A 1 329 ? -22.141 51.562 2.572 1 87.38 329 ALA A C 1
ATOM 2548 O O . ALA A 1 329 ? -22.25 52.719 2.154 1 87.38 329 ALA A O 1
ATOM 2549 N N . GLN A 1 330 ? -21.078 50.938 2.766 1 90.12 330 GLN A N 1
ATOM 2550 C CA . GLN A 1 330 ? -19.812 51.594 2.449 1 90.12 330 GLN A CA 1
ATOM 2551 C C . GLN A 1 330 ? -19.703 51.906 0.954 1 90.12 330 GLN A C 1
ATOM 2553 O O . GLN A 1 330 ? -19.234 52.969 0.557 1 90.12 330 GLN A O 1
ATOM 2558 N N . ARG A 1 331 ? -20.109 51 0.149 1 88.44 331 ARG A N 1
ATOM 2559 C CA . ARG A 1 331 ? -19.969 51.188 -1.294 1 88.44 331 ARG A CA 1
ATOM 2560 C C . ARG A 1 331 ? -21.016 52.156 -1.823 1 88.44 331 ARG A C 1
ATOM 2562 O O . ARG A 1 331 ? -20.719 52.938 -2.729 1 88.44 331 ARG A O 1
ATOM 2569 N N . GLU A 1 332 ? -22.141 52.094 -1.301 1 83.62 332 GLU A N 1
ATOM 2570 C CA . GLU A 1 332 ? -23.203 53 -1.726 1 83.62 332 GLU A CA 1
ATOM 2571 C C . GLU A 1 332 ? -22.812 54.438 -1.478 1 83.62 332 GLU A C 1
ATOM 2573 O O . GLU A 1 332 ? -23.25 55.344 -2.195 1 83.62 332 GLU A O 1
ATOM 2578 N N . SER A 1 333 ? -22.062 54.625 -0.484 1 85.06 333 SER A N 1
ATOM 2579 C CA . SER A 1 333 ? -21.656 55.969 -0.115 1 85.06 333 SER A CA 1
ATOM 2580 C C . SER A 1 333 ? -20.547 56.469 -1.029 1 85.06 333 SER A C 1
ATOM 2582 O O . SER A 1 333 ? -20.281 57.688 -1.093 1 85.06 333 SER A O 1
ATOM 2584 N N . ARG A 1 334 ? -20.078 55.562 -1.797 1 83.75 334 ARG A N 1
ATOM 2585 C CA . ARG A 1 334 ? -19.016 55.938 -2.725 1 83.75 334 ARG A CA 1
ATOM 2586 C C . ARG A 1 334 ? -19.594 56.375 -4.066 1 83.75 334 ARG A C 1
ATOM 2588 O O . ARG A 1 334 ? -20.703 55.969 -4.438 1 83.75 334 ARG A O 1
ATOM 2595 N N . LEU A 1 335 ? -18.875 57.188 -4.703 1 74.44 335 LEU A N 1
ATOM 2596 C CA . LEU A 1 335 ? -19.297 57.719 -5.988 1 74.44 335 LEU A CA 1
ATOM 2597 C C . LEU A 1 335 ? -19.438 56.594 -7.023 1 74.44 335 LEU A C 1
ATOM 2599 O O . LEU A 1 335 ? -20.359 56.625 -7.852 1 74.44 335 LEU A O 1
ATOM 2603 N N . ASP A 1 336 ? -18.516 55.688 -6.961 1 72.44 336 ASP A N 1
ATOM 2604 C CA . ASP A 1 336 ? -18.5 54.625 -7.969 1 72.44 336 ASP A CA 1
ATOM 2605 C C . ASP A 1 336 ? -19.594 53.594 -7.699 1 72.44 336 ASP A C 1
ATOM 2607 O O . ASP A 1 336 ? -19.875 52.75 -8.555 1 72.44 336 ASP A O 1
ATOM 2611 N N . GLY A 1 337 ? -20.188 53.625 -6.617 1 74.56 337 GLY A N 1
ATOM 2612 C CA . GLY A 1 337 ? -21.219 52.688 -6.273 1 74.56 337 GLY A CA 1
ATOM 2613 C C . GLY A 1 337 ? -22.609 53.25 -6.332 1 74.56 337 GLY A C 1
ATOM 2614 O O . GLY A 1 337 ? -23.609 52.531 -6.266 1 74.56 337 GLY A O 1
ATOM 2615 N N . SER A 1 338 ? -22.562 54.562 -6.539 1 75.19 338 SER A N 1
ATOM 2616 C CA . SER A 1 338 ? -23.859 55.219 -6.559 1 75.19 338 SER A CA 1
ATOM 2617 C C . SER A 1 338 ? -24.688 54.812 -7.773 1 75.19 338 SER A C 1
ATOM 2619 O O . SER A 1 338 ? -24.188 54.812 -8.898 1 75.19 338 SER A O 1
ATOM 2621 N N . GLY A 1 339 ? -25.75 54.25 -7.578 1 75.56 339 GLY A N 1
ATOM 2622 C CA . GLY A 1 339 ? -26.641 53.875 -8.664 1 75.56 339 GLY A CA 1
ATOM 2623 C C . GLY A 1 339 ? -26.609 52.375 -8.977 1 75.56 339 GLY A C 1
ATOM 2624 O O . GLY A 1 339 ? -27.406 51.906 -9.781 1 75.56 339 GLY A O 1
ATOM 2625 N N . GLU A 1 340 ? -25.703 51.688 -8.414 1 83.88 340 GLU A N 1
ATOM 2626 C CA . GLU A 1 340 ? -25.641 50.25 -8.648 1 83.88 340 GLU A CA 1
ATOM 2627 C C . GLU A 1 340 ? -26.844 49.531 -8.047 1 83.88 340 GLU A C 1
ATOM 2629 O O . GLU A 1 340 ? -27.359 49.938 -7.012 1 83.88 340 GLU A O 1
ATOM 2634 N N . LYS A 1 341 ? -27.188 48.438 -8.852 1 86.12 341 LYS A N 1
ATOM 2635 C CA . LYS A 1 341 ? -28.219 47.562 -8.297 1 86.12 341 LYS A CA 1
ATOM 2636 C C . LYS A 1 341 ? -27.672 46.719 -7.145 1 86.12 341 LYS A C 1
ATOM 2638 O O . LYS A 1 341 ? -26.453 46.594 -6.992 1 86.12 341 LYS A O 1
ATOM 2643 N N . MET A 1 342 ? -28.531 46.25 -6.336 1 84.25 342 MET A N 1
ATOM 2644 C CA . MET A 1 342 ? -28.172 45.531 -5.129 1 84.25 342 MET A CA 1
ATOM 2645 C C . MET A 1 342 ? -27.234 44.344 -5.461 1 84.25 342 MET A C 1
ATOM 2647 O O . MET A 1 342 ? -26.25 44.125 -4.75 1 84.25 342 MET A O 1
ATOM 2651 N N . GLU A 1 343 ? -27.5 43.656 -6.504 1 87.88 343 GLU A N 1
ATOM 2652 C CA . GLU A 1 343 ? -26.672 42.531 -6.926 1 87.88 343 GLU A CA 1
ATOM 2653 C C . GLU A 1 343 ? -25.266 43 -7.289 1 87.88 343 GLU A C 1
ATOM 2655 O O . GLU A 1 343 ? -24.281 42.344 -6.949 1 87.88 343 GLU A O 1
ATOM 2660 N N . GLU A 1 344 ? -25.25 44.094 -7.938 1 90.56 344 GLU A N 1
ATOM 2661 C CA . GLU A 1 344 ? -23.969 44.656 -8.344 1 90.56 344 GLU A CA 1
ATOM 2662 C C . GLU A 1 344 ? -23.188 45.188 -7.148 1 90.56 344 GLU A C 1
ATOM 2664 O O . GLU A 1 344 ? -21.969 45.031 -7.07 1 90.56 344 GLU A O 1
ATOM 2669 N N . LEU A 1 345 ? -23.984 45.844 -6.301 1 90.38 345 LEU A N 1
ATOM 2670 C CA . LEU A 1 345 ? -23.375 46.375 -5.09 1 90.38 345 LEU A CA 1
ATOM 2671 C C . LEU A 1 345 ? -22.719 45.25 -4.273 1 90.38 345 LEU A C 1
ATOM 2673 O O . LEU A 1 345 ? -21.578 45.375 -3.834 1 90.38 345 LEU A O 1
ATOM 2677 N N . ALA A 1 346 ? -23.469 44.188 -4.078 1 92.06 346 ALA A N 1
ATOM 2678 C CA . ALA A 1 346 ? -22.969 43.031 -3.322 1 92.06 346 ALA A CA 1
ATOM 2679 C C . ALA A 1 346 ? -21.75 42.406 -4.004 1 92.06 346 ALA A C 1
ATOM 2681 O O . ALA A 1 346 ? -20.719 42.188 -3.365 1 92.06 346 ALA A O 1
ATOM 2682 N N . TRP A 1 347 ? -21.875 42.219 -5.289 1 94.38 347 TRP A N 1
ATOM 2683 C CA . TRP A 1 347 ? -20.812 41.594 -6.078 1 94.38 347 TRP A CA 1
ATOM 2684 C C . TRP A 1 347 ? -19.531 42.406 -6.035 1 94.38 347 TRP A C 1
ATOM 2686 O O . TRP A 1 347 ? -18.453 41.906 -5.738 1 94.38 347 TRP A O 1
ATOM 2696 N N . ASN A 1 348 ? -19.688 43.656 -6.289 1 94.38 348 ASN A N 1
ATOM 2697 C CA . ASN A 1 348 ? -18.531 44.531 -6.379 1 94.38 348 ASN A CA 1
ATOM 2698 C C . ASN A 1 348 ? -17.891 44.75 -5.016 1 94.38 348 ASN A C 1
ATOM 2700 O O . ASN A 1 348 ? -16.656 44.875 -4.91 1 94.38 348 ASN A O 1
ATOM 2704 N N . SER A 1 349 ? -18.672 44.844 -4.016 1 94.12 349 SER A N 1
ATOM 2705 C CA . SER A 1 349 ? -18.141 45 -2.67 1 94.12 349 SER A CA 1
ATOM 2706 C C . SER A 1 349 ? -17.312 43.812 -2.254 1 94.12 349 SER A C 1
ATOM 2708 O O . SER A 1 349 ? -16.203 43.969 -1.731 1 94.12 349 SER A O 1
ATOM 2710 N N . LEU A 1 350 ? -17.844 42.688 -2.496 1 96.31 350 LEU A N 1
ATOM 2711 C CA . LEU A 1 350 ? -17.125 41.469 -2.158 1 96.31 350 LEU A CA 1
ATOM 2712 C C . LEU A 1 350 ? -15.891 41.312 -3.027 1 96.31 350 LEU A C 1
ATOM 2714 O O . LEU A 1 350 ? -14.844 40.844 -2.551 1 96.31 350 LEU A O 1
ATOM 2718 N N . SER A 1 351 ? -15.969 41.656 -4.297 1 96.62 351 SER A N 1
ATOM 2719 C CA . SER A 1 351 ? -14.82 41.594 -5.195 1 96.62 351 SER A CA 1
ATOM 2720 C C . SER A 1 351 ? -13.68 42.469 -4.699 1 96.62 351 SER A C 1
ATOM 2722 O O . SER A 1 351 ? -12.508 42.062 -4.773 1 96.62 351 SER A O 1
ATOM 2724 N N . ASP A 1 352 ? -14.055 43.594 -4.207 1 95.56 352 ASP A N 1
ATOM 2725 C CA . ASP A 1 352 ? -13.039 44.5 -3.693 1 95.56 352 ASP A CA 1
ATOM 2726 C C . ASP A 1 352 ? -12.312 43.906 -2.49 1 95.56 352 ASP A C 1
ATOM 2728 O O . ASP A 1 352 ? -11.094 44 -2.389 1 95.56 352 ASP A O 1
ATOM 2732 N N . VAL A 1 353 ? -13.078 43.344 -1.627 1 96.94 353 VAL A N 1
ATOM 2733 C CA . VAL A 1 353 ? -12.516 42.719 -0.438 1 96.94 353 VAL A CA 1
ATOM 2734 C C . VAL A 1 353 ? -11.562 41.594 -0.851 1 96.94 353 VAL A C 1
ATOM 2736 O O . VAL A 1 353 ? -10.422 41.531 -0.376 1 96.94 353 VAL A O 1
ATOM 2739 N N . VAL A 1 354 ? -11.969 40.75 -1.759 1 98.06 354 VAL A N 1
ATOM 2740 C CA . VAL A 1 354 ? -11.203 39.594 -2.176 1 98.06 354 VAL A CA 1
ATOM 2741 C C . VAL A 1 354 ? -9.953 40.031 -2.924 1 98.06 354 VAL A C 1
ATOM 2743 O O . VAL A 1 354 ? -8.875 39.469 -2.748 1 98.06 354 VAL A O 1
ATOM 2746 N N . ARG A 1 355 ? -10.062 41.062 -3.74 1 97.88 355 ARG A N 1
ATOM 2747 C CA . ARG A 1 355 ? -8.906 41.531 -4.48 1 97.88 355 ARG A CA 1
ATOM 2748 C C . ARG A 1 355 ? -7.812 42.031 -3.531 1 97.88 355 ARG A C 1
ATOM 2750 O O . ARG A 1 355 ? -6.629 41.75 -3.768 1 97.88 355 ARG A O 1
ATOM 2757 N N . ARG A 1 356 ? -8.211 42.688 -2.512 1 97.44 356 ARG A N 1
ATOM 2758 C CA . ARG A 1 356 ? -7.242 43.125 -1.516 1 97.44 356 ARG A CA 1
ATOM 2759 C C . ARG A 1 356 ? -6.578 41.938 -0.833 1 97.44 356 ARG A C 1
ATOM 2761 O O . ARG A 1 356 ? -5.363 41.938 -0.623 1 97.44 356 ARG A O 1
ATOM 2768 N N . MET A 1 357 ? -7.371 41 -0.52 1 98 357 MET A N 1
ATOM 2769 C CA . MET A 1 357 ? -6.859 39.781 0.126 1 98 357 MET A CA 1
ATOM 2770 C C . MET A 1 357 ? -5.918 39.031 -0.806 1 98 357 MET A C 1
ATOM 2772 O O . MET A 1 357 ? -4.875 38.531 -0.374 1 98 357 MET A O 1
ATOM 2776 N N . VAL A 1 358 ? -6.297 38.969 -2.043 1 98.06 358 VAL A N 1
ATOM 2777 C CA . VAL A 1 358 ? -5.5 38.25 -3.043 1 98.06 358 VAL A CA 1
ATOM 2778 C C . VAL A 1 358 ? -4.137 38.938 -3.186 1 98.06 358 VAL A C 1
ATOM 2780 O O . VAL A 1 358 ? -3.104 38.281 -3.217 1 98.06 358 VAL A O 1
ATOM 2783 N N . ASP A 1 359 ? -4.152 40.25 -3.244 1 97.62 359 ASP A N 1
ATOM 2784 C CA . ASP A 1 359 ? -2.9 41 -3.379 1 97.62 359 ASP A CA 1
ATOM 2785 C C . ASP A 1 359 ? -1.978 40.75 -2.191 1 97.62 359 ASP A C 1
ATOM 2787 O O . ASP A 1 359 ? -0.791 40.469 -2.369 1 97.62 359 ASP A O 1
ATOM 2791 N N . HIS A 1 360 ? -2.547 40.812 -1.08 1 97.69 360 HIS A N 1
ATOM 2792 C CA . HIS A 1 360 ? -1.777 40.531 0.127 1 97.69 360 HIS A CA 1
ATOM 2793 C C . HIS A 1 360 ? -1.298 39.094 0.153 1 97.69 360 HIS A C 1
ATOM 2795 O O . HIS A 1 360 ? -0.139 38.812 0.475 1 97.69 360 HIS A O 1
ATOM 2801 N N . GLY A 1 361 ? -2.18 38.188 -0.154 1 97.62 361 GLY A N 1
ATOM 2802 C CA . GLY A 1 361 ? -1.853 36.781 -0.175 1 97.62 361 GLY A CA 1
ATOM 2803 C C . GLY A 1 361 ? -0.75 36.438 -1.16 1 97.62 361 GLY A C 1
ATOM 2804 O O . GLY A 1 361 ? 0.115 35.594 -0.869 1 97.62 361 GLY A O 1
ATOM 2805 N N . LYS A 1 362 ? -0.786 37 -2.287 1 96.81 362 LYS A N 1
ATOM 2806 C CA . LYS A 1 362 ? 0.234 36.781 -3.305 1 96.81 362 LYS A CA 1
ATOM 2807 C C . LYS A 1 362 ? 1.604 37.25 -2.834 1 96.81 362 LYS A C 1
ATOM 2809 O O . LYS A 1 362 ? 2.623 36.625 -3.133 1 96.81 362 LYS A O 1
ATOM 2814 N N . GLU A 1 363 ? 1.583 38.344 -2.168 1 97.12 363 GLU A N 1
ATOM 2815 C CA . GLU A 1 363 ? 2.836 38.844 -1.605 1 97.12 363 GLU A CA 1
ATOM 2816 C C . GLU A 1 363 ? 3.422 37.844 -0.606 1 97.12 363 GLU A C 1
ATOM 2818 O O . GLU A 1 363 ? 4.617 37.562 -0.642 1 97.12 363 GLU A O 1
ATOM 2823 N N . LEU A 1 364 ? 2.609 37.375 0.24 1 96.5 364 LEU A N 1
ATOM 2824 C CA . LEU A 1 364 ? 3.037 36.375 1.211 1 96.5 364 LEU A CA 1
ATOM 2825 C C . LEU A 1 364 ? 3.508 35.094 0.509 1 96.5 364 LEU A C 1
ATOM 2827 O O . LEU A 1 364 ? 4.527 34.531 0.884 1 96.5 364 LEU A O 1
ATOM 2831 N N . GLY A 1 365 ? 2.734 34.719 -0.47 1 96.38 365 GLY A N 1
ATOM 2832 C CA . GLY A 1 365 ? 3.098 33.531 -1.239 1 96.38 365 GLY A CA 1
ATOM 2833 C C . GLY A 1 365 ? 4.441 33.688 -1.933 1 96.38 365 GLY A C 1
ATOM 2834 O O . GLY A 1 365 ? 5.242 32.75 -1.923 1 96.38 365 GLY A O 1
ATOM 2835 N N . LYS A 1 366 ? 4.684 34.781 -2.531 1 96.75 366 LYS A N 1
ATOM 2836 C CA . LYS A 1 366 ? 5.965 35.031 -3.18 1 96.75 366 LYS A CA 1
ATOM 2837 C C . LYS A 1 366 ? 7.113 34.938 -2.18 1 96.75 366 LYS A C 1
ATOM 2839 O O . LYS A 1 366 ? 8.156 34.344 -2.469 1 96.75 366 LYS A O 1
ATOM 2844 N N . ALA A 1 367 ? 6.883 35.562 -1.095 1 96.31 367 ALA A N 1
ATOM 2845 C CA . ALA A 1 367 ? 7.906 35.562 -0.052 1 96.31 367 ALA A CA 1
ATOM 2846 C C . ALA A 1 367 ? 8.203 34.125 0.394 1 96.31 367 ALA A C 1
ATOM 2848 O O . ALA A 1 367 ? 9.359 33.75 0.589 1 96.31 367 ALA A O 1
ATOM 2849 N N . GLN A 1 368 ? 7.227 33.344 0.559 1 95.25 368 GLN A N 1
ATOM 2850 C CA . GLN A 1 368 ? 7.379 31.953 1.01 1 95.25 368 GLN A CA 1
ATOM 2851 C C . GLN A 1 368 ? 8.094 31.109 -0.039 1 95.25 368 GLN A C 1
ATOM 2853 O O . GLN A 1 368 ? 8.969 30.297 0.295 1 95.25 368 GLN A O 1
ATOM 2858 N N . VAL A 1 369 ? 7.719 31.25 -1.287 1 96.12 369 VAL A N 1
ATOM 2859 C CA . VAL A 1 369 ? 8.344 30.5 -2.375 1 96.12 369 VAL A CA 1
ATOM 2860 C C . VAL A 1 369 ? 9.82 30.875 -2.469 1 96.12 369 VAL A C 1
ATOM 2862 O O . VAL A 1 369 ? 10.672 30 -2.654 1 96.12 369 VAL A O 1
ATOM 2865 N N . LEU A 1 370 ? 10.117 32.125 -2.305 1 96.38 370 LEU A N 1
ATOM 2866 C CA . LEU A 1 370 ? 11.508 32.594 -2.336 1 96.38 370 LEU A CA 1
ATOM 2867 C C . LEU A 1 370 ? 12.289 32 -1.167 1 96.38 370 LEU A C 1
ATOM 2869 O O . LEU A 1 370 ? 13.438 31.578 -1.335 1 96.38 370 LEU A O 1
ATOM 2873 N N . ALA A 1 371 ? 11.68 32.031 -0.029 1 96.12 371 ALA A N 1
ATOM 2874 C CA . ALA A 1 371 ? 12.32 31.469 1.151 1 96.12 371 ALA A CA 1
ATOM 2875 C C . ALA A 1 371 ? 12.594 29.984 0.963 1 96.12 371 ALA A C 1
ATOM 2877 O O . ALA A 1 371 ? 13.648 29.484 1.348 1 96.12 371 ALA A O 1
ATOM 2878 N N . TYR A 1 372 ? 11.695 29.297 0.428 1 95.75 372 TYR A N 1
ATOM 2879 C CA . TYR A 1 372 ? 11.836 27.875 0.16 1 95.75 372 TYR A CA 1
ATOM 2880 C C . TYR A 1 372 ? 12.969 27.609 -0.824 1 95.75 372 TYR A C 1
ATOM 2882 O O . TYR A 1 372 ? 13.812 26.734 -0.593 1 95.75 372 TYR A O 1
ATOM 2890 N N . LYS A 1 373 ? 13 28.312 -1.889 1 95.12 373 LYS A N 1
ATOM 2891 C CA . LYS A 1 373 ? 14.055 28.172 -2.891 1 95.12 373 LYS A CA 1
ATOM 2892 C C . LYS A 1 373 ? 15.43 28.469 -2.291 1 95.12 373 LYS A C 1
ATOM 2894 O O . LYS A 1 373 ? 16.391 27.75 -2.57 1 95.12 373 LYS A O 1
ATOM 2899 N N . LYS A 1 374 ? 15.461 29.516 -1.523 1 96.12 374 LYS A N 1
ATOM 2900 C CA . LYS A 1 374 ? 16.719 29.859 -0.858 1 96.12 374 LYS A CA 1
ATOM 2901 C C . LYS A 1 374 ? 17.156 28.734 0.077 1 96.12 374 LYS A C 1
ATOM 2903 O O . LYS A 1 374 ? 18.344 28.391 0.116 1 96.12 374 LYS A O 1
ATOM 2908 N N . TRP A 1 375 ? 16.203 28.203 0.805 1 95.75 375 TRP A N 1
ATOM 2909 C CA . TRP A 1 375 ? 16.516 27.094 1.705 1 95.75 375 TRP A CA 1
ATOM 2910 C C . TRP A 1 375 ? 17.062 25.906 0.935 1 95.75 375 TRP A C 1
ATOM 2912 O O . TRP A 1 375 ? 18.062 25.297 1.348 1 95.75 375 TRP A O 1
ATOM 2922 N N . LEU A 1 376 ? 16.516 25.547 -0.164 1 95.38 376 LEU A N 1
ATOM 2923 C CA . LEU A 1 376 ? 16.984 24.453 -1.007 1 95.38 376 LEU A CA 1
ATOM 2924 C C . LEU A 1 376 ? 18.391 24.719 -1.518 1 95.38 376 LEU A C 1
ATOM 2926 O O . LEU A 1 376 ? 19.234 23.828 -1.532 1 95.38 376 LEU A O 1
ATOM 2930 N N . GLU A 1 377 ? 18.656 25.953 -1.896 1 95.81 377 GLU A N 1
ATOM 2931 C CA . GLU A 1 377 ? 19.969 26.328 -2.404 1 95.81 377 GLU A CA 1
ATOM 2932 C C . GLU A 1 377 ? 21.031 26.266 -1.306 1 95.81 377 GLU A C 1
ATOM 2934 O O . GLU A 1 377 ? 22.109 25.719 -1.513 1 95.81 377 GLU A O 1
ATOM 2939 N N . ASP A 1 378 ? 20.656 26.812 -0.196 1 96.5 378 ASP A N 1
ATOM 2940 C CA . ASP A 1 378 ? 21.578 26.859 0.927 1 96.5 378 ASP A CA 1
ATOM 2941 C C . ASP A 1 378 ? 21.953 25.453 1.385 1 96.5 378 ASP A C 1
ATOM 2943 O O . ASP A 1 378 ? 23.094 25.219 1.813 1 96.5 378 ASP A O 1
ATOM 2947 N N . THR A 1 379 ? 21.047 24.547 1.321 1 96 379 THR A N 1
ATOM 2948 C CA . THR A 1 379 ? 21.266 23.188 1.832 1 96 379 THR A CA 1
ATOM 2949 C C . THR A 1 379 ? 21.688 22.25 0.71 1 96 379 THR A C 1
ATOM 2951 O O . THR A 1 379 ? 21.984 21.078 0.956 1 96 379 THR A O 1
ATOM 2954 N N . ARG A 1 380 ? 21.688 22.609 -0.611 1 94.88 380 ARG A N 1
ATOM 2955 C CA . ARG A 1 380 ? 22.016 21.828 -1.792 1 94.88 380 ARG A CA 1
ATOM 2956 C C . ARG A 1 380 ? 21.125 20.594 -1.897 1 94.88 380 ARG A C 1
ATOM 2958 O O . ARG A 1 380 ? 21.609 19.5 -2.207 1 94.88 380 ARG A O 1
ATOM 2965 N N . LEU A 1 381 ? 19.891 20.859 -1.48 1 94.81 381 LEU A N 1
ATOM 2966 C CA . LEU A 1 381 ? 18.906 19.781 -1.524 1 94.81 381 LEU A CA 1
ATOM 2967 C C . LEU A 1 381 ? 18.125 19.797 -2.836 1 94.81 381 LEU A C 1
ATOM 2969 O O . LEU A 1 381 ? 17.766 20.875 -3.324 1 94.81 381 LEU A O 1
ATOM 2973 N N . THR A 1 382 ? 17.969 18.625 -3.436 1 94.25 382 THR A N 1
ATOM 2974 C CA . THR A 1 382 ? 17.031 18.469 -4.543 1 94.25 382 THR A CA 1
ATOM 2975 C C . THR A 1 382 ? 15.773 17.734 -4.082 1 94.25 382 THR A C 1
ATOM 2977 O O . THR A 1 382 ? 15.82 16.547 -3.773 1 94.25 382 THR A O 1
ATOM 2980 N N . PRO A 1 383 ? 14.695 18.469 -4.062 1 95.25 383 PRO A N 1
ATOM 2981 C CA . PRO A 1 383 ? 13.477 17.797 -3.607 1 95.25 383 PRO A CA 1
ATOM 2982 C C . PRO A 1 383 ? 12.945 16.781 -4.617 1 95.25 383 PRO A C 1
ATOM 2984 O O . PRO A 1 383 ? 13.195 16.906 -5.816 1 95.25 383 PRO A O 1
ATOM 2987 N N . LEU A 1 384 ? 12.273 15.766 -4.148 1 96.25 384 LEU A N 1
ATOM 2988 C CA . LEU A 1 384 ? 11.633 14.773 -5.004 1 96.25 384 LEU A CA 1
ATOM 2989 C C . LEU A 1 384 ? 10.43 15.375 -5.723 1 96.25 384 LEU A C 1
ATOM 2991 O O . LEU A 1 384 ? 10.172 15.055 -6.883 1 96.25 384 LEU A O 1
ATOM 2995 N N . TYR A 1 385 ? 9.734 16.234 -4.969 1 95.62 385 TYR A N 1
ATOM 2996 C CA . TYR A 1 385 ? 8.508 16.828 -5.488 1 95.62 385 TYR A CA 1
ATOM 2997 C C . TYR A 1 385 ? 8.594 18.359 -5.457 1 95.62 385 TYR A C 1
ATOM 2999 O O . TYR A 1 385 ? 8.961 18.938 -4.434 1 95.62 385 TYR A O 1
ATOM 3007 N N . LYS A 1 386 ? 8.289 18.906 -6.609 1 90.94 386 LYS A N 1
ATOM 3008 C CA . LYS A 1 386 ? 8.375 20.359 -6.742 1 90.94 386 LYS A CA 1
ATOM 3009 C C . LYS A 1 386 ? 7.129 20.922 -7.402 1 90.94 386 LYS A C 1
ATOM 3011 O O . LYS A 1 386 ? 6.641 20.391 -8.398 1 90.94 386 LYS A O 1
ATOM 3016 N N . ARG A 1 387 ? 6.691 21.969 -6.77 1 91.12 387 ARG A N 1
ATOM 3017 C CA . ARG A 1 387 ? 5.57 22.703 -7.348 1 91.12 387 ARG A CA 1
ATOM 3018 C C . ARG A 1 387 ? 6.055 23.766 -8.328 1 91.12 387 ARG A C 1
ATOM 3020 O O . ARG A 1 387 ? 7.117 24.359 -8.133 1 91.12 387 ARG A O 1
ATOM 3027 N N . ASP A 1 388 ? 5.188 23.969 -9.297 1 91.06 388 ASP A N 1
ATOM 3028 C CA . ASP A 1 388 ? 5.414 25.109 -10.164 1 91.06 388 ASP A CA 1
ATOM 3029 C C . ASP A 1 388 ? 5.348 26.422 -9.375 1 91.06 388 ASP A C 1
ATOM 3031 O O . ASP A 1 388 ? 4.406 26.641 -8.602 1 91.06 388 ASP A O 1
ATOM 3035 N N . SER A 1 389 ? 6.266 27.312 -9.617 1 89.81 389 SER A N 1
ATOM 3036 C CA . SER A 1 389 ? 6.379 28.516 -8.82 1 89.81 389 SER A CA 1
ATOM 3037 C C . SER A 1 389 ? 5.156 29.422 -8.992 1 89.81 389 SER A C 1
ATOM 3039 O O . SER A 1 389 ? 4.672 30.016 -8.023 1 89.81 389 SER A O 1
ATOM 3041 N N . ALA A 1 390 ? 4.68 29.469 -10.195 1 90.75 390 ALA A N 1
ATOM 3042 C CA . ALA A 1 390 ? 3.531 30.328 -10.477 1 90.75 390 ALA A CA 1
ATOM 3043 C C . ALA A 1 390 ? 2.289 29.844 -9.734 1 90.75 390 ALA A C 1
ATOM 3045 O O . ALA A 1 390 ? 1.479 30.641 -9.273 1 90.75 390 ALA A O 1
ATOM 3046 N N . ARG A 1 391 ? 2.232 28.609 -9.578 1 92.44 391 ARG A N 1
ATOM 3047 C CA . ARG A 1 391 ? 1.077 28.031 -8.891 1 92.44 391 ARG A CA 1
ATOM 3048 C C . ARG A 1 391 ? 1.283 28.031 -7.383 1 92.44 391 ARG A C 1
ATOM 3050 O O . ARG A 1 391 ? 0.322 28.141 -6.617 1 92.44 391 ARG A O 1
ATOM 3057 N N . ALA A 1 392 ? 2.492 27.906 -7.016 1 93.88 392 ALA A N 1
ATOM 3058 C CA . ALA A 1 392 ? 2.816 27.812 -5.594 1 93.88 392 ALA A CA 1
ATOM 3059 C C . ALA A 1 392 ? 2.555 29.141 -4.883 1 93.88 392 ALA A C 1
ATOM 3061 O O . ALA A 1 392 ? 2.291 29.172 -3.68 1 93.88 392 ALA A O 1
ATOM 3062 N N . ILE A 1 393 ? 2.543 30.266 -5.578 1 95.88 393 ILE A N 1
ATOM 3063 C CA . ILE A 1 393 ? 2.408 31.609 -5.012 1 95.88 393 ILE A CA 1
ATOM 3064 C C . ILE A 1 393 ? 0.939 31.891 -4.711 1 95.88 393 ILE A C 1
ATOM 3066 O O . ILE A 1 393 ? 0.625 32.812 -3.932 1 95.88 393 ILE A O 1
ATOM 3070 N N . ARG A 1 394 ? 0.045 31.141 -5.355 1 97.56 394 ARG A N 1
ATOM 3071 C CA . ARG A 1 394 ? -1.384 31.406 -5.219 1 97.56 394 ARG A CA 1
ATOM 3072 C C . ARG A 1 394 ? -1.856 31.109 -3.795 1 97.56 394 ARG A C 1
ATOM 3074 O O . ARG A 1 394 ? -1.721 30 -3.303 1 97.56 394 ARG A O 1
ATOM 3081 N N . PRO A 1 395 ? -2.49 32.094 -3.135 1 97.94 395 PRO A N 1
ATOM 3082 C CA . PRO A 1 395 ? -2.945 31.906 -1.755 1 97.94 395 PRO A CA 1
ATOM 3083 C C . PRO A 1 395 ? -4.309 31.219 -1.67 1 97.94 395 PRO A C 1
ATOM 3085 O O . PRO A 1 395 ? -4.992 31.078 -2.688 1 97.94 395 PRO A O 1
ATOM 3088 N N . LEU A 1 396 ? -4.598 30.75 -0.523 1 98.31 396 LEU A N 1
ATOM 3089 C CA . LEU A 1 396 ? -5.957 30.359 -0.163 1 98.31 396 LEU A CA 1
ATOM 3090 C C . LEU A 1 396 ? -6.719 31.547 0.434 1 98.31 396 LEU A C 1
ATOM 3092 O O . LEU A 1 396 ? -6.164 32.312 1.226 1 98.31 396 LEU A O 1
ATOM 3096 N N . ILE A 1 397 ? -7.973 31.688 -0.012 1 98.25 397 ILE A N 1
ATOM 3097 C CA . ILE A 1 397 ? -8.758 32.844 0.432 1 98.25 397 ILE A CA 1
ATOM 3098 C C . ILE A 1 397 ? -10.133 32.375 0.906 1 98.25 397 ILE A C 1
ATOM 3100 O O . ILE A 1 397 ? -10.781 31.547 0.244 1 98.25 397 ILE A O 1
ATOM 3104 N N . ARG A 1 398 ? -10.477 32.906 2.037 1 98.19 398 ARG A N 1
ATOM 3105 C CA . ARG A 1 398 ? -11.828 32.656 2.535 1 98.19 398 ARG A CA 1
ATOM 3106 C C . ARG A 1 398 ? -12.414 33.938 3.141 1 98.19 398 ARG A C 1
ATOM 3108 O O . ARG A 1 398 ? -11.828 34.531 4.055 1 98.19 398 ARG A O 1
ATOM 3115 N N . VAL A 1 399 ? -13.617 34.281 2.635 1 97.81 399 VAL A N 1
ATOM 3116 C CA . VAL A 1 399 ? -14.367 35.406 3.193 1 97.81 399 VAL A CA 1
ATOM 3117 C C . VAL A 1 399 ? -15.672 34.906 3.807 1 97.81 399 VAL A C 1
ATOM 3119 O O . VAL A 1 399 ? -16.531 34.375 3.102 1 97.81 399 VAL A O 1
ATOM 3122 N N . ARG A 1 400 ? -15.758 35.062 5.07 1 96.81 400 ARG A N 1
ATOM 3123 C CA . ARG A 1 400 ? -17 34.719 5.754 1 96.81 400 ARG A CA 1
ATOM 3124 C C . ARG A 1 400 ? -17.938 35.938 5.789 1 96.81 400 ARG A C 1
ATOM 3126 O O . ARG A 1 400 ? -17.609 36.969 6.367 1 96.81 400 ARG A O 1
ATOM 3133 N N . VAL A 1 401 ? -19.125 35.812 5.191 1 96 401 VAL A N 1
ATOM 3134 C CA . VAL A 1 401 ? -20.016 36.938 4.973 1 96 401 VAL A CA 1
ATOM 3135 C C . VAL A 1 401 ? -21.266 36.781 5.84 1 96 401 VAL A C 1
ATOM 3137 O O . VAL A 1 401 ? -22.047 35.844 5.648 1 96 401 VAL A O 1
ATOM 3140 N N . ASP A 1 402 ? -21.359 37.719 6.723 1 93.88 402 ASP A N 1
ATOM 3141 C CA . ASP A 1 402 ? -22.578 37.812 7.523 1 93.88 402 ASP A CA 1
ATOM 3142 C C . ASP A 1 402 ? -23.719 38.438 6.73 1 93.88 402 ASP A C 1
ATOM 3144 O O . ASP A 1 402 ? -23.656 39.625 6.379 1 93.88 402 ASP A O 1
ATOM 3148 N N . VAL A 1 403 ? -24.781 37.656 6.52 1 92 403 VAL A N 1
ATOM 3149 C CA . VAL A 1 403 ? -25.906 38.156 5.734 1 92 403 VAL A CA 1
ATOM 3150 C C . VAL A 1 403 ? -27.141 38.281 6.617 1 92 403 VAL A C 1
ATOM 3152 O O . VAL A 1 403 ? -28.266 38.156 6.137 1 92 403 VAL A O 1
ATOM 3155 N N . THR A 1 404 ? -26.953 38.469 7.879 1 86.5 404 THR A N 1
ATOM 3156 C CA . THR A 1 404 ? -28.062 38.625 8.812 1 86.5 404 THR A CA 1
ATOM 3157 C C . THR A 1 404 ? -28.812 39.906 8.547 1 86.5 404 THR A C 1
ATOM 3159 O O . THR A 1 404 ? -28.188 40.969 8.445 1 86.5 404 THR A O 1
ATOM 3162 N N . VAL A 1 405 ? -30.156 39.781 8.328 1 77.38 405 VAL A N 1
ATOM 3163 C CA . VAL A 1 405 ? -30.984 40.969 8.148 1 77.38 405 VAL A CA 1
ATOM 3164 C C . VAL A 1 405 ? -31.719 41.281 9.445 1 77.38 405 VAL A C 1
ATOM 3166 O O . VAL A 1 405 ? -32.281 40.406 10.086 1 77.38 405 VAL A O 1
ATOM 3169 N N . GLU A 1 406 ? -31.422 42.25 10.195 1 63.25 406 GLU A N 1
ATOM 3170 C CA . GLU A 1 406 ? -32.156 42.656 11.398 1 63.25 406 GLU A CA 1
ATOM 3171 C C . GLU A 1 406 ? -33.594 43.031 11.086 1 63.25 406 GLU A C 1
ATOM 3173 O O . GLU A 1 406 ? -33.844 43.781 10.148 1 63.25 406 GLU A O 1
ATOM 3178 N N . GLU A 1 407 ? -34.531 42.156 11.352 1 53.34 407 GLU A N 1
ATOM 3179 C CA . GLU A 1 407 ? -35.938 42.562 11.273 1 53.34 407 GLU A CA 1
ATOM 3180 C C . GLU A 1 407 ? -36.188 43.781 12.148 1 53.34 407 GLU A C 1
ATOM 3182 O O . GLU A 1 407 ? -35.875 43.781 13.344 1 53.34 407 GLU A O 1
ATOM 3187 N N . ASP A 1 408 ? -35.969 44.906 11.766 1 44.53 408 ASP A N 1
ATOM 3188 C CA . ASP A 1 408 ? -36.438 46.031 12.562 1 44.53 408 ASP A CA 1
ATOM 3189 C C . ASP A 1 408 ? -37.812 45.75 13.18 1 44.53 408 ASP A C 1
ATOM 3191 O O . ASP A 1 408 ? -38.75 45.375 12.477 1 44.53 408 ASP A O 1
ATOM 3195 N N . ASP A 1 409 ? -37.969 45.531 14.438 1 43.16 409 ASP A N 1
ATOM 3196 C CA . ASP A 1 409 ? -39.25 45.969 15.016 1 43.16 409 ASP A CA 1
ATOM 3197 C C . ASP A 1 409 ? -39.719 47.281 14.375 1 43.16 409 ASP A C 1
ATOM 3199 O O . ASP A 1 409 ? -38.938 47.969 13.703 1 43.16 409 ASP A O 1
ATOM 3203 N N . GLY A 1 410 ? -40.875 48.062 14.859 1 39 410 GLY A N 1
ATOM 3204 C CA . GLY A 1 410 ? -41.562 49.281 14.516 1 39 410 GLY A CA 1
ATOM 3205 C C . GLY A 1 410 ? -40.594 50.438 14.195 1 39 410 GLY A C 1
ATOM 3206 O O . GLY A 1 410 ? -41.062 51.531 13.867 1 39 410 GLY A O 1
ATOM 3207 N N . ASP A 1 411 ? -39.531 50.656 15.039 1 37.66 411 ASP A N 1
ATOM 3208 C CA . ASP A 1 411 ? -39.031 52.031 14.93 1 37.66 411 ASP A CA 1
ATOM 3209 C C . ASP A 1 411 ? -38.281 52.219 13.609 1 37.66 411 ASP A C 1
ATOM 3211 O O . ASP A 1 411 ? -37.75 51.281 13.047 1 37.66 411 ASP A O 1
ATOM 3215 N N . ASP A 1 412 ? -38.344 53.406 12.93 1 38.06 412 ASP A N 1
ATOM 3216 C CA . ASP A 1 412 ? -38.031 54.125 11.68 1 38.06 412 ASP A CA 1
ATOM 3217 C C . ASP A 1 412 ? -36.594 53.844 11.234 1 38.06 412 ASP A C 1
ATOM 3219 O O . ASP A 1 412 ? -36.125 54.438 10.258 1 38.06 412 ASP A O 1
ATOM 3223 N N . GLY A 1 413 ? -35.688 53.5 12.062 1 37.69 413 GLY A N 1
ATOM 3224 C CA . GLY A 1 413 ? -34.312 53.594 11.641 1 37.69 413 GLY A CA 1
ATOM 3225 C C . GLY A 1 413 ? -33.875 52.438 10.773 1 37.69 413 GLY A C 1
ATOM 3226 O O . GLY A 1 413 ? -32.781 51.906 10.93 1 37.69 413 GLY A O 1
ATOM 3227 N N . GLY A 1 414 ? -34.781 51.781 10.125 1 40 414 GLY A N 1
ATOM 3228 C CA . GLY A 1 414 ? -34.344 50.688 9.289 1 40 414 GLY A CA 1
ATOM 3229 C C . GLY A 1 414 ? -33.25 51.094 8.32 1 40 414 GLY A C 1
ATOM 3230 O O . GLY A 1 414 ? -33 52.281 8.109 1 40 414 GLY A O 1
ATOM 3231 N N . ILE A 1 415 ? -32.219 50.312 8.133 1 45.56 415 ILE A N 1
ATOM 3232 C CA . ILE A 1 415 ? -31.234 50.656 7.113 1 45.56 415 ILE A CA 1
ATOM 3233 C C . ILE A 1 415 ? -31.938 51.188 5.867 1 45.56 415 ILE A C 1
ATOM 3235 O O . ILE A 1 415 ? -32.844 50.562 5.336 1 45.56 415 ILE A O 1
ATOM 3239 N N . PRO A 1 416 ? -31.797 52.5 5.531 1 43.25 416 PRO A N 1
ATOM 3240 C CA . PRO A 1 416 ? -32.312 53.094 4.281 1 43.25 416 PRO A CA 1
ATOM 3241 C C . PRO A 1 416 ? -31.938 52.25 3.061 1 43.25 416 PRO A C 1
ATOM 3243 O O . PRO A 1 416 ? -30.766 51.906 2.863 1 43.25 416 PRO A O 1
ATOM 3246 N N . GLY A 1 417 ? -32.969 51.281 2.473 1 46.94 417 GLY A N 1
ATOM 3247 C CA . GLY A 1 417 ? -32.938 50.656 1.164 1 46.94 417 GLY A CA 1
ATOM 3248 C C . GLY A 1 417 ? -33.469 49.25 1.176 1 46.94 417 GLY A C 1
ATOM 3249 O O . GLY A 1 417 ? -33.812 48.688 0.125 1 46.94 417 GLY A O 1
ATOM 3250 N N . LEU A 1 418 ? -32.906 48.312 2.062 1 52.69 418 LEU A N 1
ATOM 3251 C CA . LEU A 1 418 ? -33.5 47 1.829 1 52.69 418 LEU A CA 1
ATOM 3252 C C . LEU A 1 418 ? -34.906 46.938 2.455 1 52.69 418 LEU A C 1
ATOM 3254 O O . LEU A 1 418 ? -35.062 47.25 3.631 1 52.69 418 LEU A O 1
ATOM 3258 N N . PRO A 1 419 ? -35.969 46.938 1.74 1 47.53 419 PRO A N 1
ATOM 3259 C CA . PRO A 1 419 ? -37.312 46.75 2.326 1 47.53 419 PRO A CA 1
ATOM 3260 C C . PRO A 1 419 ? -37.344 45.625 3.355 1 47.53 419 PRO A C 1
ATOM 3262 O O . PRO A 1 419 ? -36.531 44.688 3.279 1 47.53 419 PRO A O 1
ATOM 3265 N N . VAL A 1 420 ? -38.062 45.719 4.348 1 47.19 420 VAL A N 1
ATOM 3266 C CA . VAL A 1 420 ? -38.438 44.719 5.324 1 47.19 420 VAL A CA 1
ATOM 3267 C C . VAL A 1 420 ? -38.812 43.406 4.602 1 47.19 420 VAL A C 1
ATOM 3269 O O . VAL A 1 420 ? -39.625 43.438 3.682 1 47.19 420 VAL A O 1
ATOM 3272 N N . GLY A 1 421 ? -38.031 42.281 4.785 1 53.34 421 GLY A N 1
ATOM 3273 C CA . GLY A 1 421 ? -38.219 40.969 4.16 1 53.34 421 GLY A CA 1
ATOM 3274 C C . GLY A 1 421 ? -37.188 40.656 3.074 1 53.34 421 GLY A C 1
ATOM 3275 O O . GLY A 1 421 ? -37.188 39.562 2.508 1 53.34 421 GLY A O 1
ATOM 3276 N N . SER A 1 422 ? -36.469 41.656 2.693 1 59.75 422 SER A N 1
ATOM 3277 C CA . SER A 1 422 ? -35.625 41.406 1.515 1 59.75 422 SER A CA 1
ATOM 3278 C C . SER A 1 422 ? -34.344 40.719 1.884 1 59.75 422 SER A C 1
ATOM 3280 O O . SER A 1 422 ? -33.812 40.875 2.992 1 59.75 422 SER A O 1
ATOM 3282 N N . SER A 1 423 ? -34 39.656 1.225 1 72.69 423 SER A N 1
ATOM 3283 C CA . SER A 1 423 ? -32.781 38.875 1.355 1 72.69 423 SER A CA 1
ATOM 3284 C C . SER A 1 423 ? -31.703 39.375 0.42 1 72.69 423 SER A C 1
ATOM 3286 O O . SER A 1 423 ? -32 40 -0.601 1 72.69 423 SER A O 1
ATOM 3288 N N . TYR A 1 424 ? -30.516 39.438 0.969 1 85.25 424 TYR A N 1
ATOM 3289 C CA . TYR A 1 424 ? -29.391 39.781 0.112 1 85.25 424 TYR A CA 1
ATOM 3290 C C . TYR A 1 424 ? -29.312 38.844 -1.096 1 85.25 424 TYR A C 1
ATOM 3292 O O . TYR A 1 424 ? -29.812 37.719 -1.049 1 85.25 424 TYR A O 1
ATOM 3300 N N . PRO A 1 425 ? -28.75 39.438 -2.137 1 84.88 425 PRO A N 1
ATOM 3301 C CA . PRO A 1 425 ? -28.641 38.562 -3.316 1 84.88 425 PRO A CA 1
ATOM 3302 C C . PRO A 1 425 ? -27.719 37.375 -3.08 1 84.88 425 PRO A C 1
ATOM 3304 O O . PRO A 1 425 ? -26.734 37.469 -2.348 1 84.88 425 PRO A O 1
ATOM 3307 N N . VAL A 1 426 ? -28.156 36.312 -3.709 1 85.25 426 VAL A N 1
ATOM 3308 C CA . VAL A 1 426 ? -27.359 35.094 -3.639 1 85.25 426 VAL A CA 1
ATOM 3309 C C . VAL A 1 426 ? -26.219 35.156 -4.652 1 85.25 426 VAL A C 1
ATOM 3311 O O . VAL A 1 426 ? -26.438 35.406 -5.84 1 85.25 426 VAL A O 1
ATOM 3314 N N . ILE A 1 427 ? -25.062 35 -4.195 1 91.75 427 ILE A N 1
ATOM 3315 C CA . ILE A 1 427 ? -23.875 35.031 -5.043 1 91.75 427 ILE A CA 1
ATOM 3316 C C . ILE A 1 427 ? -23.281 33.594 -5.113 1 91.75 427 ILE A C 1
ATOM 3318 O O . ILE A 1 427 ? -22.75 33.094 -4.125 1 91.75 427 ILE A O 1
ATOM 3322 N N . PRO A 1 428 ? -23.375 33.031 -6.328 1 91.75 428 PRO A N 1
ATOM 3323 C CA . PRO A 1 428 ? -22.797 31.688 -6.449 1 91.75 428 PRO A CA 1
ATOM 3324 C C . PRO A 1 428 ? -21.266 31.703 -6.398 1 91.75 428 PRO A C 1
ATOM 3326 O O . PRO A 1 428 ? -20.625 32.438 -7.156 1 91.75 428 PRO A O 1
ATOM 3329 N N . ASN A 1 429 ? -20.719 30.906 -5.609 1 92.62 429 ASN A N 1
ATOM 3330 C CA . ASN A 1 429 ? -19.281 30.859 -5.391 1 92.62 429 ASN A CA 1
ATOM 3331 C C . ASN A 1 429 ? -18.531 30.547 -6.684 1 92.62 429 ASN A C 1
ATOM 3333 O O . ASN A 1 429 ? -17.484 31.156 -6.965 1 92.62 429 ASN A O 1
ATOM 3337 N N . GLN A 1 430 ? -19.016 29.625 -7.426 1 92.31 430 GLN A N 1
ATOM 3338 C CA . GLN A 1 430 ? -18.344 29.188 -8.641 1 92.31 430 GLN A CA 1
ATOM 3339 C C . GLN A 1 430 ? -18.219 30.328 -9.648 1 92.31 430 GLN A C 1
ATOM 3341 O O . GLN A 1 430 ? -17.156 30.531 -10.242 1 92.31 430 GLN A O 1
ATOM 3346 N N . LYS A 1 431 ? -19.312 30.984 -9.789 1 93.62 431 LYS A N 1
ATOM 3347 C CA . LYS A 1 431 ? -19.328 32.125 -10.711 1 93.62 431 LYS A CA 1
ATOM 3348 C C . LYS A 1 431 ? -18.453 33.25 -10.195 1 93.62 431 LYS A C 1
ATOM 3350 O O . LYS A 1 431 ? -17.688 33.844 -10.953 1 93.62 431 LYS A O 1
ATOM 3355 N N . PHE A 1 432 ? -18.562 33.531 -8.953 1 96.12 432 PHE A N 1
ATOM 3356 C CA . PHE A 1 432 ? -17.797 34.594 -8.328 1 96.12 432 PHE A CA 1
ATOM 3357 C C . PHE A 1 432 ? -16.297 34.312 -8.414 1 96.12 432 PHE A C 1
ATOM 3359 O O . PHE A 1 432 ? -15.508 35.188 -8.727 1 96.12 432 PHE A O 1
ATOM 3366 N N . GLY A 1 433 ? -15.914 33.062 -8.172 1 96.06 433 GLY A N 1
ATOM 3367 C CA . GLY A 1 433 ? -14.523 32.625 -8.109 1 96.06 433 GLY A CA 1
ATOM 3368 C C . GLY A 1 433 ? -13.836 32.656 -9.461 1 96.06 433 GLY A C 1
ATOM 3369 O O . GLY A 1 433 ? -12.602 32.688 -9.539 1 96.06 433 GLY A O 1
ATOM 3370 N N . GLN A 1 434 ? -14.547 32.656 -10.555 1 94.94 434 GLN A N 1
ATOM 3371 C CA . GLN A 1 434 ? -13.984 32.656 -11.898 1 94.94 434 GLN A CA 1
ATOM 3372 C C . GLN A 1 434 ? -13.094 33.875 -12.125 1 94.94 434 GLN A C 1
ATOM 3374 O O . GLN A 1 434 ? -12.109 33.812 -12.867 1 94.94 434 GLN A O 1
ATOM 3379 N N . GLN A 1 435 ? -13.438 34.906 -11.453 1 94 435 GLN A N 1
ATOM 3380 C CA . GLN A 1 435 ? -12.664 36.156 -11.609 1 94 435 GLN A CA 1
ATOM 3381 C C . GLN A 1 435 ? -11.266 36 -11.023 1 94 435 GLN A C 1
ATOM 3383 O O . GLN A 1 435 ? -10.352 36.75 -11.375 1 94 435 GLN A O 1
ATOM 3388 N N . PHE A 1 436 ? -11.094 34.938 -10.219 1 96.69 436 PHE A N 1
ATOM 3389 C CA . PHE A 1 436 ? -9.828 34.781 -9.5 1 96.69 436 PHE A CA 1
ATOM 3390 C C . PHE A 1 436 ? -9.172 33.438 -9.828 1 96.69 436 PHE A C 1
ATOM 3392 O O . PHE A 1 436 ? -8.32 32.969 -9.078 1 96.69 436 PHE A O 1
ATOM 3399 N N . LEU A 1 437 ? -9.477 32.719 -10.844 1 93 437 LEU A N 1
ATOM 3400 C CA . LEU A 1 437 ? -9.062 31.375 -11.227 1 93 437 LEU A CA 1
ATOM 3401 C C . LEU A 1 437 ? -7.539 31.281 -11.289 1 93 437 LEU A C 1
ATOM 3403 O O . LEU A 1 437 ? -6.957 30.281 -10.844 1 93 437 LEU A O 1
ATOM 3407 N N . GLU A 1 438 ? -6.75 32.219 -11.734 1 93.31 438 GLU A N 1
ATOM 3408 C CA . GLU A 1 438 ? -5.301 32.125 -11.852 1 93.31 438 GLU A CA 1
ATOM 3409 C C . GLU A 1 438 ? -4.609 32.938 -10.758 1 93.31 438 GLU A C 1
ATOM 3411 O O . GLU A 1 438 ? -3.398 33.156 -10.82 1 93.31 438 GLU A O 1
ATOM 3416 N N . GLU A 1 439 ? -5.449 33.188 -9.758 1 96.25 439 GLU A N 1
ATOM 3417 C CA . GLU A 1 439 ? -4.887 34.094 -8.742 1 96.25 439 GLU A CA 1
ATOM 3418 C C . GLU A 1 439 ? -4.922 33.406 -7.363 1 96.25 439 GLU A C 1
ATOM 3420 O O . GLU A 1 439 ? -4.098 33.719 -6.5 1 96.25 439 GLU A O 1
ATOM 3425 N N . VAL A 1 440 ? -5.875 32.562 -7.207 1 97.75 440 VAL A N 1
ATOM 3426 C CA . VAL A 1 440 ? -6.027 31.906 -5.91 1 97.75 440 VAL A CA 1
ATOM 3427 C C . VAL A 1 440 ? -6.027 30.391 -6.082 1 97.75 440 VAL A C 1
ATOM 3429 O O . VAL A 1 440 ? -6.238 29.891 -7.188 1 97.75 440 VAL A O 1
ATOM 3432 N N . ALA A 1 441 ? -5.762 29.688 -4.996 1 97.75 441 ALA A N 1
ATOM 3433 C CA . ALA A 1 441 ? -5.672 28.219 -5.059 1 97.75 441 ALA A CA 1
ATOM 3434 C C . ALA A 1 441 ? -7.047 27.594 -4.867 1 97.75 441 ALA A C 1
ATOM 3436 O O . ALA A 1 441 ? -7.238 26.406 -5.188 1 97.75 441 ALA A O 1
ATOM 3437 N N . ASN A 1 442 ? -8.008 28.328 -4.344 1 97.06 442 ASN A N 1
ATOM 3438 C CA . ASN A 1 442 ? -9.344 27.797 -4.098 1 97.06 442 ASN A CA 1
ATOM 3439 C C . ASN A 1 442 ? -10.43 28.688 -4.703 1 97.06 442 ASN A C 1
ATOM 3441 O O . ASN A 1 442 ? -11.359 29.094 -4.008 1 97.06 442 ASN A O 1
ATOM 3445 N N . PRO A 1 443 ? -10.477 28.875 -5.957 1 96.56 443 PRO A N 1
ATOM 3446 C CA . PRO A 1 443 ? -11.422 29.812 -6.578 1 96.56 443 PRO A CA 1
ATOM 3447 C C . PRO A 1 443 ? -12.883 29.391 -6.379 1 96.56 443 PRO A C 1
ATOM 3449 O O . PRO A 1 443 ? -13.773 30.234 -6.363 1 96.56 443 PRO A O 1
ATOM 3452 N N . ALA A 1 444 ? -13.133 28.156 -6.219 1 94.5 444 ALA A N 1
ATOM 3453 C CA . ALA A 1 444 ? -14.508 27.672 -6.152 1 94.5 444 ALA A CA 1
ATOM 3454 C C . ALA A 1 444 ? -15.078 27.812 -4.746 1 94.5 444 ALA A C 1
ATOM 3456 O O . ALA A 1 444 ? -16.266 27.625 -4.527 1 94.5 444 ALA A O 1
ATOM 3457 N N . ASP A 1 445 ? -14.281 28.188 -3.762 1 95 445 ASP A N 1
ATOM 3458 C CA . ASP A 1 445 ? -14.719 28.172 -2.371 1 95 445 ASP A CA 1
ATOM 3459 C C . ASP A 1 445 ? -14.234 29.406 -1.626 1 95 445 ASP A C 1
ATOM 3461 O O . ASP A 1 445 ? -13.742 29.312 -0.5 1 95 445 ASP A O 1
ATOM 3465 N N . ILE A 1 446 ? -14.383 30.516 -2.168 1 97.75 446 ILE A N 1
ATOM 3466 C CA . ILE A 1 446 ? -13.859 31.75 -1.593 1 97.75 446 ILE A CA 1
ATOM 3467 C C . ILE A 1 446 ? -14.836 32.281 -0.56 1 97.75 446 ILE A C 1
ATOM 3469 O O . ILE A 1 446 ? -14.438 32.75 0.518 1 97.75 446 ILE A O 1
ATOM 3473 N N . LEU A 1 447 ? -16.141 32.25 -0.91 1 97.19 447 LEU A N 1
ATOM 3474 C CA . LEU A 1 447 ? -17.156 32.875 -0.076 1 97.19 447 LEU A CA 1
ATOM 3475 C C . LEU A 1 447 ? -17.875 31.859 0.781 1 97.19 447 LEU A C 1
ATOM 3477 O O . LEU A 1 447 ? -18.203 30.766 0.309 1 97.19 447 LEU A O 1
ATOM 3481 N N . LEU A 1 448 ? -18.062 32.188 2.018 1 96 448 LEU A N 1
ATOM 3482 C CA . LEU A 1 448 ? -18.891 31.391 2.936 1 96 448 LEU A CA 1
ATOM 3483 C C . LEU A 1 448 ? -19.938 32.281 3.602 1 96 448 LEU A C 1
ATOM 3485 O O . LEU A 1 448 ? -19.609 33.125 4.426 1 96 448 LEU A O 1
ATOM 3489 N N . PHE A 1 449 ? -21.188 32.062 3.262 1 94.19 449 PHE A N 1
ATOM 3490 C CA . PHE A 1 449 ? -22.266 32.906 3.787 1 94.19 449 PHE A CA 1
ATOM 3491 C C . PHE A 1 449 ? -22.859 32.281 5.051 1 94.19 449 PHE A C 1
ATOM 3493 O O . PHE A 1 449 ? -22.984 31.047 5.141 1 94.19 449 PHE A O 1
ATOM 3500 N N . HIS A 1 450 ? -23.031 33.125 6.039 1 91.56 450 HIS A N 1
ATOM 3501 C CA . HIS A 1 450 ? -23.641 32.625 7.27 1 91.56 450 HIS A CA 1
ATOM 3502 C C . HIS A 1 450 ? -24.609 33.656 7.859 1 91.56 450 HIS A C 1
ATOM 3504 O O . HIS A 1 450 ? -24.547 34.844 7.516 1 91.56 450 HIS A O 1
ATOM 3510 N N . LYS A 1 451 ? -25.656 33.156 8.625 1 87.88 451 LYS A N 1
ATOM 3511 C CA . LYS A 1 451 ? -26.625 33.969 9.352 1 87.88 451 LYS A CA 1
ATOM 3512 C C . LYS A 1 451 ? -26.438 33.812 10.859 1 87.88 451 LYS A C 1
ATOM 3514 O O . LYS A 1 451 ? -26.203 32.719 11.359 1 87.88 451 LYS A O 1
ATOM 3519 N N . LYS A 1 452 ? -26.391 34.875 11.508 1 75.25 452 LYS A N 1
ATOM 3520 C CA . LYS A 1 452 ? -26.297 34.844 12.961 1 75.25 452 LYS A CA 1
ATOM 3521 C C . LYS A 1 452 ? -27.609 34.344 13.578 1 75.25 452 LYS A C 1
ATOM 3523 O O . LYS A 1 452 ? -28.688 34.781 13.148 1 75.25 452 LYS A O 1
ATOM 3528 N N . LYS A 1 453 ? -27.688 33.25 14.164 1 59.81 453 LYS A N 1
ATOM 3529 C CA . LYS A 1 453 ? -28.875 32.75 14.859 1 59.81 453 LYS A CA 1
ATOM 3530 C C . LYS A 1 453 ? -29.328 33.75 15.93 1 59.81 453 LYS A C 1
ATOM 3532 O O . LYS A 1 453 ? -28.516 34.25 16.719 1 59.81 453 LYS A O 1
ATOM 3537 N N . LYS A 1 454 ? -30.531 34.344 15.969 1 53.09 454 LYS A N 1
ATOM 3538 C CA . LYS A 1 454 ? -31.188 35.094 17.031 1 53.09 454 LYS A CA 1
ATOM 3539 C C . LYS A 1 454 ? -31.125 34.344 18.359 1 53.09 454 LYS A C 1
ATOM 3541 O O . LYS A 1 454 ? -31.484 33.156 18.422 1 53.09 454 LYS A O 1
ATOM 3546 N N . ARG A 1 455 ? -30.406 34.75 19.312 1 46.28 455 ARG A N 1
ATOM 3547 C CA . ARG A 1 455 ? -30.609 34.188 20.656 1 46.28 455 ARG A CA 1
ATOM 3548 C C . ARG A 1 455 ? -32.062 34.312 21.078 1 46.28 455 ARG A C 1
ATOM 3550 O O . ARG A 1 455 ? -32.656 35.406 21.047 1 46.28 455 ARG A O 1
ATOM 3557 N N . PRO A 1 456 ? -32.844 33.219 21.094 1 44.44 456 PRO A N 1
ATOM 3558 C CA . PRO A 1 456 ? -34.188 33.469 21.656 1 44.44 456 PRO A CA 1
ATOM 3559 C C . PRO A 1 456 ? -34.156 34.312 22.922 1 44.44 456 PRO A C 1
ATOM 3561 O O . PRO A 1 456 ? -33.188 34.219 23.688 1 44.44 456 PRO A O 1
ATOM 3564 N N . ALA A 1 457 ? -34.875 35.375 23.047 1 37.84 457 ALA A N 1
ATOM 3565 C CA . ALA A 1 457 ? -35.094 36.062 24.328 1 37.84 457 ALA A CA 1
ATOM 3566 C C . ALA A 1 457 ? -35.281 35.062 25.453 1 37.84 457 ALA A C 1
ATOM 3568 O O . ALA A 1 457 ? -35.938 34.031 25.281 1 37.84 457 ALA A O 1
ATOM 3569 N N . LYS A 1 458 ? -34.594 35.188 26.516 1 37.53 458 LYS A N 1
ATOM 3570 C CA . LYS A 1 458 ? -34.75 34.438 27.766 1 37.53 458 LYS A CA 1
ATOM 3571 C C . LYS A 1 458 ? -36.219 34.375 28.188 1 37.53 458 LYS A C 1
ATOM 3573 O O . LYS A 1 458 ? -36.781 35.375 28.625 1 37.53 458 LYS A O 1
ATOM 3578 N N . GLN A 1 459 ? -37.125 33.688 27.609 1 32.38 459 GLN A N 1
ATOM 3579 C CA . GLN A 1 459 ? -38.344 33.531 28.375 1 32.38 459 GLN A CA 1
ATOM 3580 C C . GLN A 1 459 ? -38.031 33.062 29.812 1 32.38 459 GLN A C 1
ATOM 3582 O O . GLN A 1 459 ? -37.188 32.219 30.016 1 32.38 459 GLN A O 1
ATOM 3587 N N . LYS A 1 460 ? -38.469 33.938 30.766 1 33.06 460 LYS A N 1
ATOM 3588 C CA . LYS A 1 460 ? -38.531 33.656 32.188 1 33.06 460 LYS A CA 1
ATOM 3589 C C . LYS A 1 460 ? -39 32.219 32.438 1 33.06 460 LYS A C 1
ATOM 3591 O O . LYS A 1 460 ? -40.094 31.828 32 1 33.06 460 LYS A O 1
ATOM 3596 N N . LYS A 1 461 ? -38.125 31.359 32.594 1 29.08 461 LYS A N 1
ATOM 3597 C CA . LYS A 1 461 ? -38.312 30 33.094 1 29.08 461 LYS A CA 1
ATOM 3598 C C . LYS A 1 461 ? -39.281 29.969 34.281 1 29.08 461 LYS A C 1
ATOM 3600 O O . LYS A 1 461 ? -39 30.562 35.312 1 29.08 461 LYS A O 1
ATOM 3605 N N . ASN A 1 462 ? -40.594 29.922 34.156 1 25.77 462 ASN A N 1
ATOM 3606 C CA . ASN A 1 462 ? -41.438 29.391 35.219 1 25.77 462 ASN A CA 1
ATOM 3607 C C . ASN A 1 462 ? -40.844 28.125 35.812 1 25.77 462 ASN A C 1
ATOM 3609 O O . ASN A 1 462 ? -40.281 27.281 35.094 1 25.77 462 ASN A O 1
ATOM 3613 N N . GLU A 1 463 ? -40.5 28.109 37.094 1 24.31 463 GLU A N 1
ATOM 3614 C CA . GLU A 1 463 ? -40.031 27.125 38.062 1 24.31 463 GLU A CA 1
ATOM 3615 C C . GLU A 1 463 ? -40.844 25.844 37.969 1 24.31 463 GLU A C 1
ATOM 3617 O O . GLU A 1 463 ? -41.906 25.719 38.594 1 24.31 463 GLU A O 1
ATOM 3622 N N . LEU A 1 464 ? -41.312 25.359 36.844 1 22.7 464 LEU A N 1
ATOM 3623 C CA . LEU A 1 464 ? -42.094 24.125 36.906 1 22.7 464 LEU A CA 1
ATOM 3624 C C . LEU A 1 464 ? -41.344 23.047 37.688 1 22.7 464 LEU A C 1
ATOM 3626 O O . LEU A 1 464 ? -40.156 22.812 37.406 1 22.7 464 LEU A O 1
ATOM 3630 N N . GLN A 1 465 ? -41.781 22.719 38.938 1 22.78 465 GLN A N 1
ATOM 3631 C CA . GLN A 1 465 ? -41.562 21.688 39.938 1 22.78 465 GLN A CA 1
ATOM 3632 C C . GLN A 1 465 ? -41.625 20.281 39.312 1 22.78 465 GLN A C 1
ATOM 3634 O O . GLN A 1 465 ? -42.688 19.828 38.938 1 22.78 465 GLN A O 1
ATOM 3639 N N . LEU A 1 466 ? -40.719 20 38.375 1 22.05 466 LEU A N 1
ATOM 3640 C CA . LEU A 1 466 ? -40.594 18.641 37.844 1 22.05 466 LEU A CA 1
ATOM 3641 C C . LEU A 1 466 ? -40.562 17.625 39 1 22.05 466 LEU A C 1
ATOM 3643 O O . LEU A 1 466 ? -39.594 17.594 39.781 1 22.05 466 LEU A O 1
ATOM 3647 N N . ASN A 1 467 ? -41.781 17.406 39.656 1 21.67 467 ASN A N 1
ATOM 3648 C CA . ASN A 1 467 ? -42 16.297 40.594 1 21.67 467 ASN A CA 1
ATOM 3649 C C . ASN A 1 467 ? -41.594 14.961 39.969 1 21.67 467 ASN A C 1
ATOM 3651 O O . ASN A 1 467 ? -42.188 14.523 38.969 1 21.67 467 ASN A O 1
ATOM 3655 N N . LEU A 1 468 ? -40.312 14.742 39.844 1 21.2 468 LEU A N 1
ATOM 3656 C CA . LEU A 1 468 ? -39.625 13.5 39.5 1 21.2 468 LEU A CA 1
ATOM 3657 C C . LEU A 1 468 ? -40.25 12.312 40.219 1 21.2 468 LEU A C 1
ATOM 3659 O O . LEU A 1 468 ? -39.781 11.93 41.312 1 21.2 468 LEU A O 1
ATOM 3663 N N . GLU A 1 469 ? -41.625 12.297 40.375 1 20.92 469 GLU A N 1
ATOM 3664 C CA . GLU A 1 469 ? -42.031 11.086 41.094 1 20.92 469 GLU A CA 1
ATOM 3665 C C . GLU A 1 469 ? -41.594 9.828 40.375 1 20.92 469 GLU A C 1
ATOM 3667 O O . GLU A 1 469 ? -41.531 9.805 39.125 1 20.92 469 GLU A O 1
ATOM 3672 N N . ASP A 1 470 ? -40.938 8.906 41.094 1 22.73 470 ASP A N 1
ATOM 3673 C CA . ASP A 1 470 ? -40.219 7.633 41.031 1 22.73 470 ASP A CA 1
ATOM 3674 C C . ASP A 1 470 ? -41.062 6.539 40.406 1 22.73 470 ASP A C 1
ATOM 3676 O O . ASP A 1 470 ? -40.781 5.352 40.531 1 22.73 470 ASP A O 1
ATOM 3680 N N . HIS A 1 471 ? -42.031 6.848 39.406 1 21.5 471 HIS A N 1
ATOM 3681 C CA . HIS A 1 471 ? -42.844 5.668 39.156 1 21.5 471 HIS A CA 1
ATOM 3682 C C . HIS A 1 471 ? -42 4.484 38.719 1 21.5 471 HIS A C 1
ATOM 3684 O O . HIS A 1 471 ? -41.188 4.629 37.812 1 21.5 471 HIS A O 1
ATOM 3690 N N . VAL A 1 472 ? -41.781 3.521 39.625 1 23.61 472 VAL A N 1
ATOM 3691 C CA . VAL A 1 472 ? -41.156 2.191 39.625 1 23.61 472 VAL A CA 1
ATOM 3692 C C . VAL A 1 472 ? -41.875 1.3 38.594 1 23.61 472 VAL A C 1
ATOM 3694 O O . VAL A 1 472 ? -43.062 0.979 38.781 1 23.61 472 VAL A O 1
ATOM 3697 N N . PRO A 1 473 ? -41.844 1.719 37.219 1 21.53 473 PRO A N 1
ATOM 3698 C CA . PRO A 1 473 ? -42.656 0.835 36.406 1 21.53 473 PRO A CA 1
ATOM 3699 C C . PRO A 1 473 ? -42.281 -0.637 36.562 1 21.53 473 PRO A C 1
ATOM 3701 O O . PRO A 1 473 ? -41.094 -0.964 36.656 1 21.53 473 PRO A O 1
ATOM 3704 N N . ALA A 1 474 ? -43.125 -1.562 37.031 1 22.16 474 ALA A N 1
ATOM 3705 C CA . ALA A 1 474 ? -43.219 -2.988 37.312 1 22.16 474 ALA A CA 1
ATOM 3706 C C . ALA A 1 474 ? -43.094 -3.828 36.062 1 22.16 474 ALA A C 1
ATOM 3708 O O . ALA A 1 474 ? -43.094 -5.059 36.125 1 22.16 474 ALA A O 1
ATOM 3709 N N . GLY A 1 475 ? -43.094 -3.264 34.75 1 21.05 475 GLY A N 1
ATOM 3710 C CA . GLY A 1 475 ? -43.688 -4.051 33.688 1 21.05 475 GLY A CA 1
ATOM 3711 C C . GLY A 1 475 ? -42.781 -5.176 33.219 1 21.05 475 GLY A C 1
ATOM 3712 O O . GLY A 1 475 ? -41.781 -4.93 32.531 1 21.05 475 GLY A O 1
ATOM 3713 N N . ALA A 1 476 ? -42.438 -6.289 33.875 1 23.5 476 ALA A N 1
ATOM 3714 C CA . ALA A 1 476 ? -41.562 -7.367 33.438 1 23.5 476 ALA A CA 1
ATOM 3715 C C . ALA A 1 476 ? -42.125 -8.07 32.219 1 23.5 476 ALA A C 1
ATOM 3717 O O . ALA A 1 476 ? -41.625 -9.125 31.797 1 23.5 476 ALA A O 1
ATOM 3718 N N . SER A 1 477 ? -43.219 -7.602 31.484 1 23.53 477 SER A N 1
ATOM 3719 C CA . SER A 1 477 ? -43.875 -8.711 30.797 1 23.53 477 SER A CA 1
ATOM 3720 C C . SER A 1 477 ? -42.969 -9.289 29.719 1 23.53 477 SER A C 1
ATOM 3722 O O . SER A 1 477 ? -42.125 -8.578 29.156 1 23.53 477 SER A O 1
ATOM 3724 N N . SER A 1 478 ? -43.125 -10.617 29.266 1 25.42 478 SER A N 1
ATOM 3725 C CA . SER A 1 478 ? -42.5 -11.844 28.797 1 25.42 478 SER A CA 1
ATOM 3726 C C . SER A 1 478 ? -42.062 -11.719 27.344 1 25.42 478 SER A C 1
ATOM 3728 O O . SER A 1 478 ? -42.5 -10.797 26.641 1 25.42 478 SER A O 1
ATOM 3730 N N . ASP A 1 479 ? -41.719 -12.898 26.578 1 28.19 479 ASP A N 1
ATOM 3731 C CA . ASP A 1 479 ? -40.812 -13.648 25.719 1 28.19 479 ASP A CA 1
ATOM 3732 C C . ASP A 1 479 ? -41.156 -13.492 24.25 1 28.19 479 ASP A C 1
ATOM 3734 O O . ASP A 1 479 ? -40.438 -13.961 23.359 1 28.19 479 ASP A O 1
ATOM 3738 N N . ASP A 1 480 ? -42.5 -13.266 23.891 1 29.83 480 ASP A N 1
ATOM 3739 C CA . ASP A 1 480 ? -43.031 -13.641 22.578 1 29.83 480 ASP A CA 1
ATOM 3740 C C . ASP A 1 480 ? -42.531 -12.703 21.484 1 29.83 480 ASP A C 1
ATOM 3742 O O . ASP A 1 480 ? -42.906 -12.844 20.328 1 29.83 480 ASP A O 1
ATOM 3746 N N . THR A 1 481 ? -41.906 -11.555 21.812 1 34.88 481 THR A N 1
ATOM 3747 C CA . THR A 1 481 ? -41.781 -10.445 20.891 1 34.88 481 THR A CA 1
ATOM 3748 C C . THR A 1 481 ? -40.594 -10.688 19.938 1 34.88 481 THR A C 1
ATOM 3750 O O . THR A 1 481 ? -40.312 -9.859 19.078 1 34.88 481 THR A O 1
ATOM 3753 N N . THR A 1 482 ? -39.875 -11.812 20.078 1 36.5 482 THR A N 1
ATOM 3754 C CA . THR A 1 482 ? -38.656 -11.961 19.281 1 36.5 482 THR A CA 1
ATOM 3755 C C . THR A 1 482 ? -39 -12.383 17.859 1 36.5 482 THR A C 1
ATOM 3757 O O . THR A 1 482 ? -38.281 -12.008 16.922 1 36.5 482 THR A O 1
ATOM 3760 N N . ALA A 1 483 ? -40.156 -13.203 17.719 1 39.78 483 ALA A N 1
ATOM 3761 C CA . ALA A 1 483 ? -40.438 -13.836 16.438 1 39.78 483 ALA A CA 1
ATOM 3762 C C . ALA A 1 483 ? -40.875 -12.805 15.398 1 39.78 483 ALA A C 1
ATOM 3764 O O . ALA A 1 483 ? -40.469 -12.891 14.234 1 39.78 483 ALA A O 1
ATOM 3765 N N . ASP A 1 484 ? -41.75 -11.906 15.859 1 38.41 484 ASP A N 1
ATOM 3766 C CA . ASP A 1 484 ? -42.281 -10.922 14.93 1 38.41 484 ASP A CA 1
ATOM 3767 C C . ASP A 1 484 ? -41.219 -9.977 14.422 1 38.41 484 ASP A C 1
ATOM 3769 O O . ASP A 1 484 ? -41.312 -9.422 13.336 1 38.41 484 ASP A O 1
ATOM 3773 N N . ARG A 1 485 ? -40.125 -9.844 15.195 1 41.47 485 ARG A N 1
ATOM 3774 C CA . ARG A 1 485 ? -39.031 -8.969 14.836 1 41.47 485 ARG A CA 1
ATOM 3775 C C . ARG A 1 485 ? -38.219 -9.531 13.656 1 41.47 485 ARG A C 1
ATOM 3777 O O . ARG A 1 485 ? -37.844 -8.789 12.75 1 41.47 485 ARG A O 1
ATOM 3784 N N . ASP A 1 486 ? -38.156 -10.859 13.719 1 43.34 486 ASP A N 1
ATOM 3785 C CA . ASP A 1 486 ? -37.344 -11.508 12.688 1 43.34 486 ASP A CA 1
ATOM 3786 C C . ASP A 1 486 ? -38.031 -11.414 11.32 1 43.34 486 ASP A C 1
ATOM 3788 O O . ASP A 1 486 ? -37.375 -11.141 10.312 1 43.34 486 ASP A O 1
ATOM 3792 N N . MET A 1 487 ? -39.375 -11.586 11.297 1 44.84 487 MET A N 1
ATOM 3793 C CA . MET A 1 487 ? -40.125 -11.523 10.039 1 44.84 487 MET A CA 1
ATOM 3794 C C . MET A 1 487 ? -40.094 -10.109 9.469 1 44.84 487 MET A C 1
ATOM 3796 O O . MET A 1 487 ? -39.969 -9.93 8.258 1 44.84 487 MET A O 1
ATOM 3800 N N . MET A 1 488 ? -40.25 -9.125 10.375 1 41.56 488 MET A N 1
ATOM 3801 C CA . MET A 1 488 ? -40.219 -7.734 9.945 1 41.56 488 MET A CA 1
ATOM 3802 C C . MET A 1 488 ? -38.875 -7.359 9.352 1 41.56 488 MET A C 1
ATOM 3804 O O . MET A 1 488 ? -38.812 -6.695 8.312 1 41.56 488 MET A O 1
ATOM 3808 N N . GLN A 1 489 ? -37.812 -7.844 9.945 1 43.62 489 GLN A N 1
ATOM 3809 C CA . GLN A 1 489 ? -36.5 -7.594 9.414 1 43.62 489 GLN A CA 1
ATOM 3810 C C . GLN A 1 489 ? -36.344 -8.203 8.016 1 43.62 489 GLN A C 1
ATOM 3812 O O . GLN A 1 489 ? -35.75 -7.59 7.133 1 43.62 489 GLN A O 1
ATOM 3817 N N . ASP A 1 490 ? -36.969 -9.344 7.824 1 48.12 490 ASP A N 1
ATOM 3818 C CA . ASP A 1 490 ? -36.906 -10.016 6.531 1 48.12 490 ASP A CA 1
ATOM 3819 C C . ASP A 1 490 ? -37.625 -9.203 5.453 1 48.12 490 ASP A C 1
ATOM 3821 O O . ASP A 1 490 ? -37.125 -9.086 4.328 1 48.12 490 ASP A O 1
ATOM 3825 N N . ILE A 1 491 ? -38.781 -8.633 5.801 1 44.78 491 ILE A N 1
ATOM 3826 C CA . ILE A 1 491 ? -39.562 -7.863 4.848 1 44.78 491 ILE A CA 1
ATOM 3827 C C . ILE A 1 491 ? -38.812 -6.566 4.508 1 44.78 491 ILE A C 1
ATOM 3829 O O . ILE A 1 491 ? -38.688 -6.203 3.334 1 44.78 491 ILE A O 1
ATOM 3833 N N . ILE A 1 492 ? -38.25 -5.941 5.559 1 44.53 492 ILE A N 1
ATOM 3834 C CA . ILE A 1 492 ? -37.562 -4.691 5.316 1 44.53 492 ILE A CA 1
ATOM 3835 C C . ILE A 1 492 ? -36.312 -4.961 4.492 1 44.53 492 ILE A C 1
ATOM 3837 O O . ILE A 1 492 ? -36 -4.219 3.557 1 44.53 492 ILE A O 1
ATOM 3841 N N . PHE A 1 493 ? -35.594 -6.098 4.789 1 41.69 493 PHE A N 1
ATOM 3842 C CA . PHE A 1 493 ? -34.438 -6.508 4.012 1 41.69 493 PHE A CA 1
ATOM 3843 C C . PHE A 1 493 ? -34.812 -6.742 2.553 1 41.69 493 PHE A C 1
ATOM 3845 O O . PHE A 1 493 ? -34.094 -6.332 1.646 1 41.69 493 PHE A O 1
ATOM 3852 N N . HIS A 1 494 ? -35.906 -7.445 2.254 1 44.41 494 HIS A N 1
ATOM 3853 C CA . HIS A 1 494 ? -36.344 -7.668 0.888 1 44.41 494 HIS A CA 1
ATOM 3854 C C . HIS A 1 494 ? -36.719 -6.355 0.206 1 44.41 494 HIS A C 1
ATOM 3856 O O . HIS A 1 494 ? -36.5 -6.199 -0.999 1 44.41 494 HIS A O 1
ATOM 3862 N N . TYR A 1 495 ? -37.312 -5.469 0.978 1 40.56 495 TYR A N 1
ATOM 3863 C CA . TYR A 1 495 ? -37.719 -4.207 0.372 1 40.56 495 TYR A CA 1
ATOM 3864 C C . TYR A 1 495 ? -36.5 -3.311 0.099 1 40.56 495 TYR A C 1
ATOM 3866 O O . TYR A 1 495 ? -36.469 -2.594 -0.904 1 40.56 495 TYR A O 1
ATOM 3874 N N . VAL A 1 496 ? -35.5 -3.262 1.026 1 41.47 496 VAL A N 1
ATOM 3875 C CA . VAL A 1 496 ? -34.281 -2.498 0.786 1 41.47 496 VAL A CA 1
ATOM 3876 C C . VAL A 1 496 ? -33.5 -3.123 -0.368 1 41.47 496 VAL A C 1
ATOM 3878 O O . VAL A 1 496 ? -32.812 -2.418 -1.122 1 41.47 496 VAL A O 1
ATOM 3881 N N . ASN A 1 497 ? -33.5 -4.355 -0.584 1 39.25 497 ASN A N 1
ATOM 3882 C CA . ASN A 1 497 ? -32.875 -5.027 -1.713 1 39.25 497 ASN A CA 1
ATOM 3883 C C . ASN A 1 497 ? -33.656 -4.844 -2.998 1 39.25 497 ASN A C 1
ATOM 3885 O O . ASN A 1 497 ? -33.219 -5.207 -4.082 1 39.25 497 ASN A O 1
ATOM 3889 N N . GLY A 1 498 ? -35 -4.461 -2.904 1 36.09 498 GLY A N 1
ATOM 3890 C CA . GLY A 1 498 ? -35.781 -4.188 -4.102 1 36.09 498 GLY A CA 1
ATOM 3891 C C . GLY A 1 498 ? -35.625 -2.768 -4.613 1 36.09 498 GLY A C 1
ATOM 3892 O O . GLY A 1 498 ? -34.844 -1.986 -4.051 1 36.09 498 GLY A O 1
ATOM 3893 N N . ALA A 1 499 ? -36.25 -2.369 -5.801 1 36.88 499 ALA A N 1
ATOM 3894 C CA . ALA A 1 499 ? -36.188 -1.14 -6.586 1 36.88 499 ALA A CA 1
ATOM 3895 C C . ALA A 1 499 ? -36.5 0.08 -5.719 1 36.88 499 ALA A C 1
ATOM 3897 O O . ALA A 1 499 ? -36.062 1.194 -6.039 1 36.88 499 ALA A O 1
ATOM 3898 N N . ASP A 1 500 ? -37.156 0.009 -4.582 1 38.34 500 ASP A N 1
ATOM 3899 C CA . ASP A 1 500 ? -37.656 1.145 -3.816 1 38.34 500 ASP A CA 1
ATOM 3900 C C . ASP A 1 500 ? -36.812 1.376 -2.561 1 38.34 500 ASP A C 1
ATOM 3902 O O . ASP A 1 500 ? -37.312 1.97 -1.591 1 38.34 500 ASP A O 1
ATOM 3906 N N . CYS A 1 501 ? -35.625 0.936 -2.477 1 42.72 501 CYS A N 1
ATOM 3907 C CA . CYS A 1 501 ? -34.75 1.003 -1.297 1 42.72 501 CYS A CA 1
ATOM 3908 C C . CYS A 1 501 ? -34.438 2.449 -0.942 1 42.72 501 CYS A C 1
ATOM 3910 O O . CYS A 1 501 ? -34.375 2.805 0.236 1 42.72 501 CYS A O 1
ATOM 3912 N N . LEU A 1 502 ? -34.219 3.219 -1.952 1 42.59 502 LEU A N 1
ATOM 3913 C CA . LEU A 1 502 ? -33.75 4.582 -1.74 1 42.59 502 LEU A CA 1
ATOM 3914 C C . LEU A 1 502 ? -34.812 5.414 -1.019 1 42.59 502 LEU A C 1
ATOM 3916 O O . LEU A 1 502 ? -34.5 6.402 -0.357 1 42.59 502 LEU A O 1
ATOM 3920 N N . ASP A 1 503 ? -36.031 5.039 -1.176 1 44.94 503 ASP A N 1
ATOM 3921 C CA . ASP A 1 503 ? -37.062 5.836 -0.543 1 44.94 503 ASP A CA 1
ATOM 3922 C C . ASP A 1 503 ? -37 5.719 0.979 1 44.94 503 ASP A C 1
ATOM 3924 O O . ASP A 1 503 ? -37.562 6.543 1.694 1 44.94 503 ASP A O 1
ATOM 3928 N N . LEU A 1 504 ? -36.438 4.727 1.495 1 45.72 504 LEU A N 1
ATOM 3929 C CA . LEU A 1 504 ? -36.469 4.477 2.932 1 45.72 504 LEU A CA 1
ATOM 3930 C C . LEU A 1 504 ? -35.188 4.977 3.592 1 45.72 504 LEU A C 1
ATOM 3932 O O . LEU A 1 504 ? -35.062 5 4.82 1 45.72 504 LEU A O 1
ATOM 3936 N N . ILE A 1 505 ? -34.125 5.309 2.801 1 43.91 505 ILE A N 1
ATOM 3937 C CA . ILE A 1 505 ? -32.844 5.719 3.336 1 43.91 505 ILE A CA 1
ATOM 3938 C C . ILE A 1 505 ? -32.781 7.242 3.393 1 43.91 505 ILE A C 1
ATOM 3940 O O . ILE A 1 505 ? -32.969 7.918 2.379 1 43.91 505 ILE A O 1
ATOM 3944 N N . PRO A 1 506 ? -32.75 7.871 4.543 1 43.38 506 PRO A N 1
ATOM 3945 C CA . PRO A 1 506 ? -32.531 9.32 4.562 1 43.38 506 PRO A CA 1
ATOM 3946 C C . PRO A 1 506 ? -31.281 9.727 3.799 1 43.38 506 PRO A C 1
ATOM 3948 O O . PRO A 1 506 ? -30.219 9.117 3.973 1 43.38 506 PRO A O 1
ATOM 3951 N N . GLU A 1 507 ? -31.438 10.547 2.83 1 43.72 507 GLU A N 1
ATOM 3952 C CA . GLU A 1 507 ? -30.406 11.031 1.926 1 43.72 507 GLU A CA 1
ATOM 3953 C C . GLU A 1 507 ? -29.172 11.5 2.699 1 43.72 507 GLU A C 1
ATOM 3955 O O . GLU A 1 507 ? -28.047 11.273 2.273 1 43.72 507 GLU A O 1
ATOM 3960 N N . THR A 1 508 ? -29.453 12.133 3.803 1 44.5 508 THR A N 1
ATOM 3961 C CA . THR A 1 508 ? -28.344 12.719 4.562 1 44.5 508 THR A CA 1
ATOM 3962 C C . THR A 1 508 ? -27.438 11.617 5.121 1 44.5 508 THR A C 1
ATOM 3964 O O . THR A 1 508 ? -26.219 11.758 5.109 1 44.5 508 THR A O 1
ATOM 3967 N N . ARG A 1 509 ? -28.016 10.625 5.711 1 48.12 509 ARG A N 1
ATOM 3968 C CA . ARG A 1 509 ? -27.203 9.562 6.293 1 48.12 509 ARG A CA 1
ATOM 3969 C C . ARG A 1 509 ? -26.547 8.719 5.203 1 48.12 509 ARG A C 1
ATOM 3971 O O . ARG A 1 509 ? -25.422 8.242 5.371 1 48.12 509 ARG A O 1
ATOM 3978 N N . LEU A 1 510 ? -27.219 8.633 4.176 1 48.03 510 LEU A N 1
ATOM 3979 C CA . LEU A 1 510 ? -26.625 7.969 3.016 1 48.03 510 LEU A CA 1
ATOM 3980 C C . LEU A 1 510 ? -25.375 8.695 2.549 1 48.03 510 LEU A C 1
ATOM 3982 O O . LEU A 1 510 ? -24.359 8.07 2.232 1 48.03 510 LEU A O 1
ATOM 3986 N N . ASN A 1 511 ? -25.484 9.945 2.564 1 43.84 511 ASN A N 1
ATOM 3987 C CA . ASN A 1 511 ? -24.312 10.75 2.215 1 43.84 511 ASN A CA 1
ATOM 3988 C C . ASN A 1 511 ? -23.141 10.484 3.156 1 43.84 511 ASN A C 1
ATOM 3990 O O . ASN A 1 511 ? -22 10.391 2.715 1 43.84 511 ASN A O 1
ATOM 3994 N N . GLU A 1 512 ? -23.453 10.352 4.367 1 50.91 512 GLU A N 1
ATOM 3995 C CA . GLU A 1 512 ? -22.406 10.07 5.348 1 50.91 512 GLU A CA 1
ATOM 3996 C C . GLU A 1 512 ? -21.781 8.695 5.113 1 50.91 512 GLU A C 1
ATOM 3998 O O . GLU A 1 512 ? -20.562 8.539 5.188 1 50.91 512 GLU A O 1
ATOM 4003 N N . VAL A 1 513 ? -22.641 7.789 4.902 1 52.84 513 VAL A N 1
ATOM 4004 C CA . VAL A 1 513 ? -22.172 6.426 4.668 1 52.84 513 VAL A CA 1
ATOM 4005 C C . VAL A 1 513 ? -21.406 6.359 3.344 1 52.84 513 VAL A C 1
ATOM 4007 O O . VAL A 1 513 ? -20.375 5.691 3.246 1 52.84 513 VAL A O 1
ATOM 4010 N N . VAL A 1 514 ? -21.969 7.117 2.473 1 48.5 514 VAL A N 1
ATOM 4011 C CA . VAL A 1 514 ? -21.25 7.223 1.203 1 48.5 514 VAL A CA 1
ATOM 4012 C C . VAL A 1 514 ? -19.906 7.918 1.421 1 48.5 514 VAL A C 1
ATOM 4014 O O . VAL A 1 514 ? -18.891 7.492 0.877 1 48.5 514 VAL A O 1
ATOM 4017 N N . GLN A 1 515 ? -20.031 8.898 2.219 1 45.66 515 GLN A N 1
ATOM 4018 C CA . GLN A 1 515 ? -18.766 9.562 2.545 1 45.66 515 GLN A CA 1
ATOM 4019 C C . GLN A 1 515 ? -17.828 8.617 3.285 1 45.66 515 GLN A C 1
ATOM 4021 O O . GLN A 1 515 ? -16.625 8.602 3.02 1 45.66 515 GLN A O 1
ATOM 4026 N N . GLU A 1 516 ? -18.375 7.938 4.199 1 47.19 516 GLU A N 1
ATOM 4027 C CA . GLU A 1 516 ? -17.578 6.938 4.898 1 47.19 516 GLU A CA 1
ATOM 4028 C C . GLU A 1 516 ? -17.047 5.879 3.934 1 47.19 516 GLU A C 1
ATOM 4030 O O . GLU A 1 516 ? -15.914 5.422 4.062 1 47.19 516 GLU A O 1
ATOM 4035 N N . TYR A 1 517 ? -17.922 5.523 3.078 1 46.94 517 TYR A N 1
ATOM 4036 C CA . TYR A 1 517 ? -17.547 4.602 2.016 1 46.94 517 TYR A CA 1
ATOM 4037 C C . TYR A 1 517 ? -16.438 5.191 1.146 1 46.94 517 TYR A C 1
ATOM 4039 O O . TYR A 1 517 ? -15.461 4.512 0.831 1 46.94 517 TYR A O 1
ATOM 4047 N N . VAL A 1 518 ? -16.672 6.418 0.779 1 45.47 518 VAL A N 1
ATOM 4048 C CA . VAL A 1 518 ? -15.703 7.094 -0.069 1 45.47 518 VAL A CA 1
ATOM 4049 C C . VAL A 1 518 ? -14.391 7.285 0.697 1 45.47 518 VAL A C 1
ATOM 4051 O O . VAL A 1 518 ? -13.312 7.086 0.146 1 45.47 518 VAL A O 1
ATOM 4054 N N . HIS A 1 519 ? -14.648 7.684 1.921 1 44.19 519 HIS A N 1
ATOM 4055 C CA . HIS A 1 519 ? -13.453 8.031 2.682 1 44.19 519 HIS A CA 1
ATOM 4056 C C . HIS A 1 519 ? -12.766 6.781 3.223 1 44.19 519 HIS A C 1
ATOM 4058 O O . HIS A 1 519 ? -11.539 6.738 3.316 1 44.19 519 HIS A O 1
ATOM 4064 N N . LYS A 1 520 ? -13.703 5.805 3.648 1 45.91 520 LYS A N 1
ATOM 4065 C CA . LYS A 1 520 ? -13.102 4.656 4.32 1 45.91 520 LYS A CA 1
ATOM 4066 C C . LYS A 1 520 ? -13.117 3.422 3.422 1 45.91 520 LYS A C 1
ATOM 4068 O O . LYS A 1 520 ? -12.539 2.391 3.764 1 45.91 520 LYS A O 1
ATOM 4073 N N . ASN A 1 521 ? -13.477 3.523 2.152 1 41.59 521 ASN A N 1
ATOM 4074 C CA . ASN A 1 521 ? -13.578 2.482 1.135 1 41.59 521 ASN A CA 1
ATOM 4075 C C . ASN A 1 521 ? -14.062 1.165 1.73 1 41.59 521 ASN A C 1
ATOM 4077 O O . ASN A 1 521 ? -13.586 0.094 1.355 1 41.59 521 ASN A O 1
ATOM 4081 N N . GLU A 1 522 ? -14.758 1.242 2.77 1 41.34 522 GLU A N 1
ATOM 4082 C CA . GLU A 1 522 ? -15.312 0.032 3.367 1 41.34 522 GLU A CA 1
ATOM 4083 C C . GLU A 1 522 ? -16.594 -0.388 2.664 1 41.34 522 GLU A C 1
ATOM 4085 O O . GLU A 1 522 ? -17.641 0.251 2.83 1 41.34 522 GLU A O 1
ATOM 4090 N N . THR A 1 523 ? -16.531 -1.26 1.735 1 43.09 523 THR A N 1
ATOM 4091 C CA . THR A 1 523 ? -17.656 -1.77 0.971 1 43.09 523 THR A CA 1
ATOM 4092 C C . THR A 1 523 ? -18.766 -2.256 1.903 1 43.09 523 THR A C 1
ATOM 4094 O O . THR A 1 523 ? -19.953 -2.174 1.566 1 43.09 523 THR A O 1
ATOM 4097 N N . ALA A 1 524 ? -18.344 -2.686 3.027 1 46.28 524 ALA A N 1
ATOM 4098 C CA . ALA A 1 524 ? -19.328 -3.229 3.961 1 46.28 524 ALA A CA 1
ATOM 4099 C C . ALA A 1 524 ? -20.141 -2.111 4.613 1 46.28 524 ALA A C 1
ATOM 4101 O O . ALA A 1 524 ? -21.188 -2.365 5.219 1 46.28 524 ALA A O 1
ATOM 4102 N N . ALA A 1 525 ? -19.625 -0.994 4.449 1 47.59 525 ALA A N 1
ATOM 4103 C CA . ALA A 1 525 ? -20.266 0.127 5.129 1 47.59 525 ALA A CA 1
ATOM 4104 C C . ALA A 1 525 ? -21.688 0.353 4.598 1 47.59 525 ALA A C 1
ATOM 4106 O O . ALA A 1 525 ? -22.609 0.608 5.371 1 47.59 525 ALA A O 1
ATOM 4107 N N . ILE A 1 526 ? -21.75 0.212 3.383 1 46.75 526 ILE A N 1
ATOM 4108 C CA . ILE A 1 526 ? -23.062 0.408 2.779 1 46.75 526 ILE A CA 1
ATOM 4109 C C . ILE A 1 526 ? -24 -0.706 3.227 1 46.75 526 ILE A C 1
ATOM 4111 O O . ILE A 1 526 ? -25.141 -0.442 3.615 1 46.75 526 ILE A O 1
ATOM 4115 N N . THR A 1 527 ? -23.453 -1.808 3.197 1 48.47 527 THR A N 1
ATOM 4116 C CA . THR A 1 527 ? -24.25 -2.941 3.635 1 48.47 527 THR A CA 1
ATOM 4117 C C . THR A 1 527 ? -24.609 -2.811 5.113 1 48.47 527 THR A C 1
ATOM 4119 O O . THR A 1 527 ? -25.75 -3.078 5.508 1 48.47 527 THR A O 1
ATOM 4122 N N . GLN A 1 528 ? -23.734 -2.34 5.832 1 53.78 528 GLN A N 1
ATOM 4123 C CA . GLN A 1 528 ? -23.984 -2.152 7.258 1 53.78 528 GLN A CA 1
ATOM 4124 C C . GLN A 1 528 ? -24.984 -1.022 7.5 1 53.78 528 GLN A C 1
ATOM 4126 O O . GLN A 1 528 ? -25.859 -1.136 8.359 1 53.78 528 GLN A O 1
ATOM 4131 N N . PHE A 1 529 ? -24.781 -0.068 6.707 1 52.84 529 PHE A N 1
ATOM 4132 C CA . PHE A 1 529 ? -25.672 1.074 6.797 1 52.84 529 PHE A CA 1
ATOM 4133 C C . PHE A 1 529 ? -27.094 0.675 6.414 1 52.84 529 PHE A C 1
ATOM 4135 O O . PHE A 1 529 ? -28.047 1.004 7.117 1 52.84 529 PHE A O 1
ATOM 4142 N N . VAL A 1 530 ? -27.109 -0.052 5.43 1 51.38 530 VAL A N 1
ATOM 4143 C CA . VAL A 1 530 ? -28.406 -0.53 5 1 51.38 530 VAL A CA 1
ATOM 4144 C C . VAL A 1 530 ? -29.016 -1.443 6.066 1 51.38 530 VAL A C 1
ATOM 4146 O O . VAL A 1 530 ? -30.188 -1.333 6.398 1 51.38 530 VAL A O 1
ATOM 4149 N N . SER A 1 531 ? -28.188 -2.105 6.621 1 54.91 531 SER A N 1
ATOM 4150 C CA . SER A 1 531 ? -28.625 -2.982 7.699 1 54.91 531 SER A CA 1
ATOM 4151 C C . SER A 1 531 ? -29.078 -2.182 8.922 1 54.91 531 SER A C 1
ATOM 4153 O O . SER A 1 531 ? -30.062 -2.521 9.57 1 54.91 531 SER A O 1
ATOM 4155 N N . GLU A 1 532 ? -28.406 -1.135 9.195 1 58.16 532 GLU A N 1
ATOM 4156 C CA . GLU A 1 532 ? -28.734 -0.275 10.328 1 58.16 532 GLU A CA 1
ATOM 4157 C C . GLU A 1 532 ? -30.031 0.491 10.094 1 58.16 532 GLU A C 1
ATOM 4159 O O . GLU A 1 532 ? -30.844 0.627 11.008 1 58.16 532 GLU A O 1
ATOM 4164 N N . VAL A 1 533 ? -30.141 0.927 8.93 1 55.53 533 VAL A N 1
ATOM 4165 C CA . VAL A 1 533 ? -31.359 1.652 8.57 1 55.53 533 VAL A CA 1
ATOM 4166 C C . VAL A 1 533 ? -32.562 0.717 8.656 1 55.53 533 VAL A C 1
ATOM 4168 O O . VAL A 1 533 ? -33.625 1.098 9.172 1 55.53 533 VAL A O 1
ATOM 4171 N N . VAL A 1 534 ? -32.219 -0.364 8.203 1 52.47 534 VAL A N 1
ATOM 4172 C CA . VAL A 1 534 ? -33.281 -1.367 8.266 1 52.47 534 VAL A CA 1
ATOM 4173 C C . VAL A 1 534 ? -33.625 -1.668 9.727 1 52.47 534 VAL A C 1
ATOM 4175 O O . VAL A 1 534 ? -34.812 -1.736 10.094 1 52.47 534 VAL A O 1
ATOM 4178 N N . LYS A 1 535 ? -32.625 -1.766 10.43 1 58.31 535 LYS A N 1
ATOM 4179 C CA . LYS A 1 535 ? -32.844 -2.051 11.852 1 58.31 535 LYS A CA 1
ATOM 4180 C C . LYS A 1 535 ? -33.562 -0.897 12.547 1 58.31 535 LYS A C 1
ATOM 4182 O O . LYS A 1 535 ? -34.5 -1.113 13.297 1 58.31 535 LYS A O 1
ATOM 4187 N N . GLN A 1 536 ? -33.094 0.247 12.297 1 58.56 536 GLN A N 1
ATOM 4188 C CA . GLN A 1 536 ? -33.688 1.425 12.938 1 58.56 536 GLN A CA 1
ATOM 4189 C C . GLN A 1 536 ? -35.125 1.646 12.484 1 58.56 536 GLN A C 1
ATOM 4191 O O . GLN A 1 536 ? -35.969 2.002 13.297 1 58.56 536 GLN A O 1
ATOM 4196 N N . THR A 1 537 ? -35.219 1.451 11.242 1 53.88 537 THR A N 1
ATOM 4197 C CA . THR A 1 537 ? -36.562 1.586 10.711 1 53.88 537 THR A CA 1
ATOM 4198 C C . THR A 1 537 ? -37.469 0.518 11.289 1 53.88 537 THR A C 1
ATOM 4200 O O . THR A 1 537 ? -38.625 0.806 11.648 1 53.88 537 THR A O 1
ATOM 4203 N N . SER A 1 538 ? -36.906 -0.56 11.391 1 53.78 538 SER A N 1
ATOM 4204 C CA . SER A 1 538 ? -37.656 -1.658 11.992 1 53.78 538 SER A CA 1
ATOM 4205 C C . SER A 1 538 ? -38.031 -1.357 13.445 1 53.78 538 SER A C 1
ATOM 4207 O O . SER A 1 538 ? -39.156 -1.6 13.875 1 53.78 538 SER A O 1
ATOM 4209 N N . GLU A 1 539 ? -37.062 -0.865 14.133 1 60.06 539 GLU A N 1
ATOM 4210 C CA . GLU A 1 539 ? -37.281 -0.547 15.539 1 60.06 539 GLU A CA 1
ATOM 4211 C C . GLU A 1 539 ? -38.281 0.585 15.703 1 60.06 539 GLU A C 1
ATOM 4213 O O . GLU A 1 539 ? -39.094 0.562 16.609 1 60.06 539 GLU A O 1
ATOM 4218 N N . SER A 1 540 ? -38.156 1.515 14.883 1 55.97 540 SER A N 1
ATOM 4219 C CA . SER A 1 540 ? -39.062 2.646 14.93 1 55.97 540 SER A CA 1
ATOM 4220 C C . SER A 1 540 ? -40.5 2.217 14.602 1 55.97 540 SER A C 1
ATOM 4222 O O . SER A 1 540 ? -41.438 2.674 15.227 1 55.97 540 SER A O 1
ATOM 4224 N N . ILE A 1 541 ? -40.469 1.438 13.648 1 51.53 541 ILE A N 1
ATOM 4225 C CA . ILE A 1 541 ? -41.812 0.935 13.289 1 51.53 541 ILE A CA 1
ATOM 4226 C C . ILE A 1 541 ? -42.375 0.097 14.438 1 51.53 541 ILE A C 1
ATOM 4228 O O . ILE A 1 541 ? -43.562 0.188 14.75 1 51.53 541 ILE A O 1
ATOM 4232 N N . GLU A 1 542 ? -41.531 -0.562 15.016 1 54.69 542 GLU A N 1
ATOM 4233 C CA . GLU A 1 542 ? -41.969 -1.375 16.156 1 54.69 542 GLU A CA 1
ATOM 4234 C C . GLU A 1 542 ? -42.406 -0.5 17.312 1 54.69 542 GLU A C 1
ATOM 4236 O O . GLU A 1 542 ? -43.344 -0.842 18.031 1 54.69 542 GLU A O 1
ATOM 4241 N N . ALA A 1 543 ? -41.656 0.507 17.531 1 53.47 543 ALA A N 1
ATOM 4242 C CA . ALA A 1 543 ? -42 1.41 18.625 1 53.47 543 ALA A CA 1
ATOM 4243 C C . ALA A 1 543 ? -43.344 2.102 18.375 1 53.47 543 ALA A C 1
ATOM 4245 O O . ALA A 1 543 ? -44.031 2.455 19.312 1 53.47 543 ALA A O 1
ATOM 4246 N N . ASP A 1 544 ? -43.562 2.299 17.109 1 46.56 544 ASP A N 1
ATOM 4247 C CA . ASP A 1 544 ? -44.844 2.918 16.766 1 46.56 544 ASP A CA 1
ATOM 4248 C C . ASP A 1 544 ? -45.938 1.865 16.594 1 46.56 544 ASP A C 1
ATOM 4250 O O . ASP A 1 544 ? -47.062 2.189 16.203 1 46.56 544 ASP A O 1
ATOM 4254 N N . ARG A 1 545 ? -45.5 0.678 16.656 1 44.59 545 ARG A N 1
ATOM 4255 C CA . ARG A 1 545 ? -46.375 -0.439 16.312 1 44.59 545 ARG A CA 1
ATOM 4256 C C . ARG A 1 545 ? -47.438 -0.653 17.406 1 44.59 545 ARG A C 1
ATOM 4258 O O . ARG A 1 545 ? -48.125 -1.662 17.391 1 44.59 545 ARG A O 1
ATOM 4265 N N . ASP A 1 546 ? -47.562 0.04 18.422 1 45 546 ASP A N 1
ATOM 4266 C CA . ASP A 1 546 ? -48.781 -0.407 19.109 1 45 546 ASP A CA 1
ATOM 4267 C C . ASP A 1 546 ? -49.906 -0.641 18.109 1 45 546 ASP A C 1
ATOM 4269 O O . ASP A 1 546 ? -50.844 -1.401 18.391 1 45 546 ASP A O 1
ATOM 4273 N N . HIS A 1 547 ? -50.188 0.259 17 1 42.69 547 HIS A N 1
ATOM 4274 C CA . HIS A 1 547 ? -51.406 0.165 16.203 1 42.69 547 HIS A CA 1
ATOM 4275 C C . HIS A 1 547 ? -51.094 -0.311 14.789 1 42.69 547 HIS A C 1
ATOM 4277 O O . HIS A 1 547 ? -51.938 -0.219 13.898 1 42.69 547 HIS A O 1
ATOM 4283 N N . VAL A 1 548 ? -49.812 -0.341 14.273 1 41.41 548 VAL A N 1
ATOM 4284 C CA . VAL A 1 548 ? -49.688 -0.548 12.836 1 41.41 548 VAL A CA 1
ATOM 4285 C C . VAL A 1 548 ? -49.75 -2.039 12.516 1 41.41 548 VAL A C 1
ATOM 4287 O O . VAL A 1 548 ? -48.969 -2.836 13.039 1 41.41 548 VAL A O 1
ATOM 4290 N N . PRO A 1 549 ? -50.938 -2.545 12.047 1 43.72 549 PRO A N 1
ATOM 4291 C CA . PRO A 1 549 ? -51.062 -3.949 11.656 1 43.72 549 PRO A CA 1
ATOM 4292 C C . PRO A 1 549 ? -49.938 -4.438 10.758 1 43.72 549 PRO A C 1
ATOM 4294 O O . PRO A 1 549 ? -49.312 -3.639 10.047 1 43.72 549 PRO A O 1
ATOM 4297 N N . ALA A 1 550 ? -49.312 -5.559 11.07 1 44.47 550 ALA A N 1
ATOM 4298 C CA . ALA A 1 550 ? -48.219 -6.277 10.43 1 44.47 550 ALA A CA 1
ATOM 4299 C C . ALA A 1 550 ? -48.5 -6.504 8.945 1 44.47 550 ALA A C 1
ATOM 4301 O O . ALA A 1 550 ? -48.25 -7.594 8.422 1 44.47 550 ALA A O 1
ATOM 4302 N N . GLN A 1 551 ? -49.344 -5.719 8.258 1 46.78 551 GLN A N 1
ATOM 4303 C CA . GLN A 1 551 ? -49.594 -5.91 6.828 1 46.78 551 GLN A CA 1
ATOM 4304 C C . GLN A 1 551 ? -48.531 -5.156 6.004 1 46.78 551 GLN A C 1
ATOM 4306 O O . GLN A 1 551 ? -48.156 -4.035 6.348 1 46.78 551 GLN A O 1
ATOM 4311 N N . GLU A 1 552 ? -47.938 -5.836 5 1 47.66 552 GLU A N 1
ATOM 4312 C CA . GLU A 1 552 ? -46.812 -5.391 4.145 1 47.66 552 GLU A CA 1
ATOM 4313 C C . GLU A 1 552 ? -47.031 -3.951 3.684 1 47.66 552 GLU A C 1
ATOM 4315 O O . GLU A 1 552 ? -46.094 -3.15 3.691 1 47.66 552 GLU A O 1
ATOM 4320 N N . GLY A 1 553 ? -48.219 -3.621 3.289 1 50.56 553 GLY A N 1
ATOM 4321 C CA . GLY A 1 553 ? -48.531 -2.289 2.799 1 50.56 553 GLY A CA 1
ATOM 4322 C C . GLY A 1 553 ? -48.406 -1.214 3.859 1 50.56 553 GLY A C 1
ATOM 4323 O O . GLY A 1 553 ? -47.938 -0.104 3.572 1 50.56 553 GLY A O 1
ATOM 4324 N N . VAL A 1 554 ? -48.812 -1.546 5.102 1 52.25 554 VAL A N 1
ATOM 4325 C CA . VAL A 1 554 ? -48.812 -0.566 6.18 1 52.25 554 VAL A CA 1
ATOM 4326 C C . VAL A 1 554 ? -47.406 -0.335 6.668 1 52.25 554 VAL A C 1
ATOM 4328 O O . VAL A 1 554 ? -47 0.799 6.961 1 52.25 554 VAL A O 1
ATOM 4331 N N . ILE A 1 555 ? -46.594 -1.407 6.719 1 48.53 555 ILE A N 1
ATOM 4332 C CA . ILE A 1 555 ? -45.188 -1.304 7.098 1 48.53 555 ILE A CA 1
ATOM 4333 C C . ILE A 1 555 ? -44.438 -0.498 6.047 1 48.53 555 ILE A C 1
ATOM 4335 O O . ILE A 1 555 ? -43.594 0.341 6.387 1 48.53 555 ILE A O 1
ATOM 4339 N N . ARG A 1 556 ? -44.812 -0.722 4.785 1 53.09 556 ARG A N 1
ATOM 4340 C CA . ARG A 1 556 ? -44.219 0.038 3.686 1 53.09 556 ARG A CA 1
ATOM 4341 C C . ARG A 1 556 ? -44.562 1.519 3.795 1 53.09 556 ARG A C 1
ATOM 4343 O O . ARG A 1 556 ? -43.719 2.381 3.588 1 53.09 556 ARG A O 1
ATOM 4350 N N . GLU A 1 557 ? -45.781 1.795 4.059 1 57.62 557 GLU A N 1
ATOM 4351 C CA . GLU A 1 557 ? -46.219 3.176 4.199 1 57.62 557 GLU A CA 1
ATOM 4352 C C . GLU A 1 557 ? -45.656 3.822 5.453 1 57.62 557 GLU A C 1
ATOM 4354 O O . GLU A 1 557 ? -45.25 4.992 5.43 1 57.62 557 GLU A O 1
ATOM 4359 N N . ALA A 1 558 ? -45.469 3.08 6.5 1 52.22 558 ALA A N 1
ATOM 4360 C CA . ALA A 1 558 ? -44.906 3.607 7.73 1 52.22 558 ALA A CA 1
ATOM 4361 C C . ALA A 1 558 ? -43.406 3.863 7.562 1 52.22 558 ALA A C 1
ATOM 4363 O O . ALA A 1 558 ? -42.875 4.879 8.031 1 52.22 558 ALA A O 1
ATOM 4364 N N . ALA A 1 559 ? -42.781 2.908 6.809 1 51.66 559 ALA A N 1
ATOM 4365 C CA . ALA A 1 559 ? -41.344 3.096 6.5 1 51.66 559 ALA A CA 1
ATOM 4366 C C . ALA A 1 559 ? -41.156 4.277 5.559 1 51.66 559 ALA A C 1
ATOM 4368 O O . ALA A 1 559 ? -40.219 5.07 5.734 1 51.66 559 ALA A O 1
ATOM 4369 N N . ARG A 1 560 ? -42.062 4.422 4.578 1 54.53 560 ARG A N 1
ATOM 4370 C CA . ARG A 1 560 ? -42.031 5.559 3.67 1 54.53 560 ARG A CA 1
ATOM 4371 C C . ARG A 1 560 ? -42.344 6.859 4.41 1 54.53 560 ARG A C 1
ATOM 4373 O O . ARG A 1 560 ? -41.688 7.883 4.176 1 54.53 560 ARG A O 1
ATOM 4380 N N . THR A 1 561 ? -43.312 6.875 5.234 1 55.91 561 THR A N 1
ATOM 4381 C CA . THR A 1 561 ? -43.688 8.055 6.008 1 55.91 561 THR A CA 1
ATOM 4382 C C . THR A 1 561 ? -42.562 8.453 6.965 1 55.91 561 THR A C 1
ATOM 4384 O O . THR A 1 561 ? -42.281 9.641 7.133 1 55.91 561 THR A O 1
ATOM 4387 N N . ARG A 1 562 ? -42 7.445 7.535 1 50.06 562 ARG A N 1
ATOM 4388 C CA . ARG A 1 562 ? -40.875 7.754 8.422 1 50.06 562 ARG A CA 1
ATOM 4389 C C . ARG A 1 562 ? -39.688 8.281 7.629 1 50.06 562 ARG A C 1
ATOM 4391 O O . ARG A 1 562 ? -39.031 9.234 8.055 1 50.06 562 ARG A O 1
ATOM 4398 N N . ALA A 1 563 ? -39.438 7.625 6.535 1 49.31 563 ALA A N 1
ATOM 4399 C CA . ALA A 1 563 ? -38.375 8.141 5.68 1 49.31 563 ALA A CA 1
ATOM 4400 C C . ALA A 1 563 ? -38.688 9.562 5.215 1 49.31 563 ALA A C 1
ATOM 4402 O O . ALA A 1 563 ? -37.812 10.422 5.18 1 49.31 563 ALA A O 1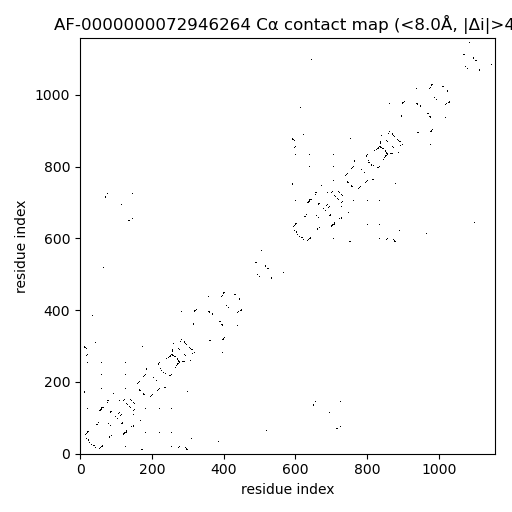
ATOM 4403 N N . GLU A 1 564 ? -39.875 9.812 4.965 1 52.97 564 GLU A N 1
ATOM 4404 C CA . GLU A 1 564 ? -40.344 11.156 4.617 1 52.97 564 GLU A CA 1
ATOM 4405 C C . GLU A 1 564 ? -40.281 12.086 5.828 1 52.97 564 GLU A C 1
ATOM 4407 O O . GLU A 1 564 ? -39.938 13.258 5.707 1 52.97 564 GLU A O 1
ATOM 4412 N N . MET A 1 565 ? -40.656 11.57 6.961 1 50.56 565 MET A N 1
ATOM 4413 C CA . MET A 1 565 ? -40.625 12.375 8.18 1 50.56 565 MET A CA 1
ATOM 4414 C C . MET A 1 565 ? -39.188 12.695 8.57 1 50.56 565 MET A C 1
ATOM 4416 O O . MET A 1 565 ? -38.875 13.82 8.977 1 50.56 565 MET A O 1
ATOM 4420 N N . VAL A 1 566 ? -38.344 11.727 8.453 1 48.34 566 VAL A N 1
ATOM 4421 C CA . VAL A 1 566 ? -36.938 11.984 8.719 1 48.34 566 VAL A CA 1
ATOM 4422 C C . VAL A 1 566 ? -36.375 12.914 7.652 1 48.34 566 VAL A C 1
ATOM 4424 O O . VAL A 1 566 ? -35.594 13.812 7.961 1 48.34 566 VAL A O 1
ATOM 4427 N N . ARG A 1 567 ? -36.875 12.789 6.395 1 46.06 567 ARG A N 1
ATOM 4428 C CA . ARG A 1 567 ? -36.531 13.727 5.336 1 46.06 567 ARG A CA 1
ATOM 4429 C C . ARG A 1 567 ? -37.094 15.109 5.613 1 46.06 567 ARG A C 1
ATOM 4431 O O . ARG A 1 567 ? -36.438 16.125 5.375 1 46.06 567 ARG A O 1
ATOM 4438 N N . ARG A 1 568 ? -38.281 15.172 6.055 1 46.94 568 ARG A N 1
ATOM 4439 C CA . ARG A 1 568 ? -38.906 16.453 6.379 1 46.94 568 ARG A CA 1
ATOM 4440 C C . ARG A 1 568 ? -38.312 17.047 7.648 1 46.94 568 ARG A C 1
ATOM 4442 O O . ARG A 1 568 ? -38.156 18.266 7.75 1 46.94 568 ARG A O 1
ATOM 4449 N N . THR A 1 569 ? -38.156 16.281 8.641 1 45.16 569 THR A N 1
ATOM 4450 C CA . THR A 1 569 ? -37.531 16.828 9.836 1 45.16 569 THR A CA 1
ATOM 4451 C C . THR A 1 569 ? -36.094 17.266 9.539 1 45.16 569 THR A C 1
ATOM 4453 O O . THR A 1 569 ? -35.594 18.234 10.117 1 45.16 569 THR A O 1
ATOM 4456 N N . ASN A 1 570 ? -35.469 16.562 8.648 1 39.25 570 ASN A N 1
ATOM 4457 C CA . ASN A 1 570 ? -34.156 17.047 8.219 1 39.25 570 ASN A CA 1
ATOM 4458 C C . ASN A 1 570 ? -34.281 18.172 7.203 1 39.25 570 ASN A C 1
ATOM 4460 O O . ASN A 1 570 ? -33.438 19.078 7.172 1 39.25 570 ASN A O 1
ATOM 4464 N N . VAL A 1 571 ? -35.312 18.188 6.32 1 37.41 571 VAL A N 1
ATOM 4465 C CA . VAL A 1 571 ? -35.594 19.344 5.477 1 37.41 571 VAL A CA 1
ATOM 4466 C C . VAL A 1 571 ? -36.219 20.453 6.32 1 37.41 571 VAL A C 1
ATOM 4468 O O . VAL A 1 571 ? -35.906 21.641 6.121 1 37.41 571 VAL A O 1
ATOM 4471 N N . GLU A 1 572 ? -37.156 20.234 7.125 1 37.62 572 GLU A N 1
ATOM 4472 C CA . GLU A 1 572 ? -37.656 21.297 7.984 1 37.62 572 GLU A CA 1
ATOM 4473 C C . GLU A 1 572 ? -36.594 21.781 8.945 1 37.62 572 GLU A C 1
ATOM 4475 O O . GLU A 1 572 ? -36.562 22.969 9.312 1 37.62 572 GLU A O 1
ATOM 4480 N N . GLY A 1 573 ? -35.75 21 9.375 1 34.66 573 GLY A N 1
ATOM 4481 C CA . GLY A 1 573 ? -34.562 21.562 10.023 1 34.66 573 GLY A CA 1
ATOM 4482 C C . GLY A 1 573 ? -33.656 22.312 9.07 1 34.66 573 GLY A C 1
ATOM 4483 O O . GLY A 1 573 ? -32.969 23.25 9.477 1 34.66 573 GLY A O 1
ATOM 4484 N N . SER A 1 574 ? -33.656 21.906 7.848 1 31.89 574 SER A N 1
ATOM 4485 C CA . SER A 1 574 ? -32.938 22.719 6.867 1 31.89 574 SER A CA 1
ATOM 4486 C C . SER A 1 574 ? -33.781 23.906 6.41 1 31.89 574 SER A C 1
ATOM 4488 O O . SER A 1 574 ? -33.25 24.922 5.945 1 31.89 574 SER A O 1
ATOM 4490 N N . GLN A 1 575 ? -35.094 23.797 6.391 1 30.5 575 GLN A N 1
ATOM 4491 C CA . GLN A 1 575 ? -35.875 24.984 6.047 1 30.5 575 GLN A CA 1
ATOM 4492 C C . GLN A 1 575 ? -35.875 25.984 7.191 1 30.5 575 GLN A C 1
ATOM 4494 O O . GLN A 1 575 ? -36.094 27.172 6.98 1 30.5 575 GLN A O 1
ATOM 4499 N N . VAL A 1 576 ? -35.969 25.609 8.43 1 28.59 576 VAL A N 1
ATOM 4500 C CA . VAL A 1 576 ? -35.844 26.641 9.445 1 28.59 576 VAL A CA 1
ATOM 4501 C C . VAL A 1 576 ? -34.469 27.312 9.328 1 28.59 576 VAL A C 1
ATOM 4503 O O . VAL A 1 576 ? -34.25 28.422 9.82 1 28.59 576 VAL A O 1
ATOM 4506 N N . ALA A 1 577 ? -33.438 26.547 8.812 1 28.17 577 ALA A N 1
ATOM 4507 C CA . ALA A 1 577 ? -32.25 27.375 8.688 1 28.17 577 ALA A CA 1
ATOM 4508 C C . ALA A 1 577 ? -32.406 28.375 7.547 1 28.17 577 ALA A C 1
ATOM 4510 O O . ALA A 1 577 ? -31.531 29.234 7.355 1 28.17 577 ALA A O 1
ATOM 4511 N N . LYS A 1 578 ? -33.344 28.031 6.59 1 29.94 578 LYS A N 1
ATOM 4512 C CA . LYS A 1 578 ? -33.438 29.109 5.605 1 29.94 578 LYS A CA 1
ATOM 4513 C C . LYS A 1 578 ? -34.469 30.156 6.035 1 29.94 578 LYS A C 1
ATOM 4515 O O . LYS A 1 578 ? -34.688 31.141 5.328 1 29.94 578 LYS A O 1
ATOM 4520 N N . LEU A 1 579 ? -35.344 29.797 7.074 1 23.62 579 LEU A N 1
ATOM 4521 C CA . LEU A 1 579 ? -36.031 31.016 7.52 1 23.62 579 LEU A CA 1
ATOM 4522 C C . LEU A 1 579 ? -35.188 31.75 8.547 1 23.62 579 LEU A C 1
ATOM 4524 O O . LEU A 1 579 ? -34.594 31.141 9.445 1 23.62 579 LEU A O 1
ATOM 4528 N N . MET B 1 1 ? 27.781 -44.844 -20.219 1 20.7 1 MET B N 1
ATOM 4529 C CA . MET B 1 1 ? 27.672 -44.406 -18.828 1 20.7 1 MET B CA 1
ATOM 4530 C C . MET B 1 1 ? 28.031 -42.938 -18.688 1 20.7 1 MET B C 1
ATOM 4532 O O . MET B 1 1 ? 29.219 -42.594 -18.656 1 20.7 1 MET B O 1
ATOM 4536 N N . ALA B 1 2 ? 27.406 -42.062 -19.344 1 27.45 2 ALA B N 1
ATOM 4537 C CA . ALA B 1 2 ? 27.906 -40.75 -19.672 1 27.45 2 ALA B CA 1
ATOM 4538 C C . ALA B 1 2 ? 28.297 -39.969 -18.422 1 27.45 2 ALA B C 1
ATOM 4540 O O . ALA B 1 2 ? 27.562 -40 -17.422 1 27.45 2 ALA B O 1
ATOM 4541 N N . SER B 1 3 ? 29.578 -39.938 -18.016 1 27.45 3 SER B N 1
ATOM 4542 C CA . SER B 1 3 ? 30.125 -39.375 -16.781 1 27.45 3 SER B CA 1
ATOM 4543 C C . SER B 1 3 ? 29.469 -38.062 -16.422 1 27.45 3 SER B C 1
ATOM 4545 O O . SER B 1 3 ? 29.422 -37.125 -17.234 1 27.45 3 SER B O 1
ATOM 4547 N N . VAL B 1 4 ? 28.297 -38.125 -15.758 1 30.33 4 VAL B N 1
ATOM 4548 C CA . VAL B 1 4 ? 27.641 -37 -15.102 1 30.33 4 VAL B CA 1
ATOM 4549 C C . VAL B 1 4 ? 28.703 -36.125 -14.406 1 30.33 4 VAL B C 1
ATOM 4551 O O . VAL B 1 4 ? 29.281 -36.531 -13.398 1 30.33 4 VAL B O 1
ATOM 4554 N N . SER B 1 5 ? 29.703 -35.656 -15.172 1 33.28 5 SER B N 1
ATOM 4555 C CA . SER B 1 5 ? 30.812 -34.844 -14.664 1 33.28 5 SER B CA 1
ATOM 4556 C C . SER B 1 5 ? 30.375 -33.969 -13.516 1 33.28 5 SER B C 1
ATOM 4558 O O . SER B 1 5 ? 29.203 -33.562 -13.445 1 33.28 5 SER B O 1
ATOM 4560 N N . SER B 1 6 ? 30.828 -34.188 -12.281 1 36.66 6 SER B N 1
ATOM 4561 C CA . SER B 1 6 ? 30.719 -33.406 -11.039 1 36.66 6 SER B CA 1
ATOM 4562 C C . SER B 1 6 ? 30.516 -31.922 -11.328 1 36.66 6 SER B C 1
ATOM 4564 O O . SER B 1 6 ? 31.438 -31.25 -11.789 1 36.66 6 SER B O 1
ATOM 4566 N N . ASP B 1 7 ? 29.609 -31.531 -12.133 1 39.16 7 ASP B N 1
ATOM 4567 C CA . ASP B 1 7 ? 29.219 -30.219 -12.648 1 39.16 7 ASP B CA 1
ATOM 4568 C C . ASP B 1 7 ? 29.438 -29.125 -11.602 1 39.16 7 ASP B C 1
ATOM 4570 O O . ASP B 1 7 ? 28.594 -28.938 -10.727 1 39.16 7 ASP B O 1
ATOM 4574 N N . GLY B 1 8 ? 30.484 -29.031 -10.836 1 43.44 8 GLY B N 1
ATOM 4575 C CA . GLY B 1 8 ? 31.141 -28.062 -9.969 1 43.44 8 GLY B CA 1
ATOM 4576 C C . GLY B 1 8 ? 30.656 -26.641 -10.195 1 43.44 8 GLY B C 1
ATOM 4577 O O . GLY B 1 8 ? 30.016 -26.359 -11.211 1 43.44 8 GLY B O 1
ATOM 4578 N N . ASP B 1 9 ? 30.656 -25.719 -8.953 1 57.09 9 ASP B N 1
ATOM 4579 C CA . ASP B 1 9 ? 30.375 -24.297 -8.75 1 57.09 9 ASP B CA 1
ATOM 4580 C C . ASP B 1 9 ? 30.938 -23.453 -9.883 1 57.09 9 ASP B C 1
ATOM 4582 O O . ASP B 1 9 ? 32.062 -22.938 -9.773 1 57.09 9 ASP B O 1
ATOM 4586 N N . ASP B 1 10 ? 30.688 -23.797 -11.094 1 76.19 10 ASP B N 1
ATOM 4587 C CA . ASP B 1 10 ? 31.094 -22.922 -12.18 1 76.19 10 ASP B CA 1
ATOM 4588 C C . ASP B 1 10 ? 30.641 -21.484 -11.922 1 76.19 10 ASP B C 1
ATOM 4590 O O . ASP B 1 10 ? 29.469 -21.234 -11.688 1 76.19 10 ASP B O 1
ATOM 4594 N N . ALA B 1 11 ? 31.562 -20.766 -11.711 1 89.62 11 ALA B N 1
ATOM 4595 C CA . ALA B 1 11 ? 31.406 -19.359 -11.391 1 89.62 11 ALA B CA 1
ATOM 4596 C C . ALA B 1 11 ? 30.547 -18.641 -12.438 1 89.62 11 ALA B C 1
ATOM 4598 O O . ALA B 1 11 ? 30 -17.578 -12.18 1 89.62 11 ALA B O 1
ATOM 4599 N N . SER B 1 12 ? 30.297 -19.422 -13.57 1 94.62 12 SER B N 1
ATOM 4600 C CA . SER B 1 12 ? 29.547 -18.797 -14.648 1 94.62 12 SER B CA 1
ATOM 4601 C C . SER B 1 12 ? 28.141 -19.375 -14.75 1 94.62 12 SER B C 1
ATOM 4603 O O . SER B 1 12 ? 27.344 -18.922 -15.57 1 94.62 12 SER B O 1
ATOM 4605 N N . LEU B 1 13 ? 27.844 -20.422 -14 1 96.62 13 LEU B N 1
ATOM 4606 C CA . LEU B 1 13 ? 26.5 -21 -14.031 1 96.62 13 LEU B CA 1
ATOM 4607 C C . LEU B 1 13 ? 25.484 -20.031 -13.445 1 96.62 13 LEU B C 1
ATOM 4609 O O . LEU B 1 13 ? 25.531 -19.703 -12.258 1 96.62 13 LEU B O 1
ATOM 4613 N N . MET B 1 14 ? 24.625 -19.562 -14.273 1 98.06 14 MET B N 1
ATOM 4614 C CA . MET B 1 14 ? 23.562 -18.672 -13.805 1 98.06 14 MET B CA 1
ATOM 4615 C C . MET B 1 14 ? 22.297 -19.453 -13.492 1 98.06 14 MET B C 1
ATOM 4617 O O . MET B 1 14 ? 21.797 -20.203 -14.344 1 98.06 14 MET B O 1
ATOM 4621 N N . ARG B 1 15 ? 21.781 -19.375 -12.336 1 98.5 15 ARG B N 1
ATOM 4622 C CA . ARG B 1 15 ? 20.578 -20.062 -11.883 1 98.5 15 ARG B CA 1
ATOM 4623 C C . ARG B 1 15 ? 19.438 -19.078 -11.641 1 98.5 15 ARG B C 1
ATOM 4625 O O . ARG B 1 15 ? 19.578 -18.125 -10.875 1 98.5 15 ARG B O 1
ATOM 4632 N N . ILE B 1 16 ? 18.312 -19.281 -12.305 1 98.81 16 ILE B N 1
ATOM 4633 C CA . ILE B 1 16 ? 17.172 -18.375 -12.273 1 98.81 16 ILE B CA 1
ATOM 4634 C C . ILE B 1 16 ? 15.914 -19.141 -11.852 1 98.81 16 ILE B C 1
ATOM 4636 O O . ILE B 1 16 ? 15.578 -20.172 -12.445 1 98.81 16 ILE B O 1
ATOM 4640 N N . MET B 1 17 ? 15.242 -18.703 -10.805 1 98.94 17 MET B N 1
ATOM 4641 C CA . MET B 1 17 ? 13.945 -19.281 -10.461 1 98.94 17 MET B CA 1
ATOM 4642 C C . MET B 1 17 ? 12.812 -18.531 -11.156 1 98.94 17 MET B C 1
ATOM 4644 O O . MET B 1 17 ? 12.758 -17.297 -11.109 1 98.94 17 MET B O 1
ATOM 4648 N N . ILE B 1 18 ? 11.906 -19.219 -11.828 1 98.94 18 ILE B N 1
ATOM 4649 C CA . ILE B 1 18 ? 10.805 -18.625 -12.578 1 98.94 18 ILE B CA 1
ATOM 4650 C C . ILE B 1 18 ? 9.492 -18.844 -11.828 1 98.94 18 ILE B C 1
ATOM 4652 O O . ILE B 1 18 ? 9.117 -19.984 -11.547 1 98.94 18 ILE B O 1
ATOM 4656 N N . ILE B 1 19 ? 8.836 -17.766 -11.461 1 98.81 19 ILE B N 1
ATOM 4657 C CA . ILE B 1 19 ? 7.566 -17.75 -10.742 1 98.81 19 ILE B CA 1
ATOM 4658 C C . ILE B 1 19 ? 6.57 -16.859 -11.469 1 98.81 19 ILE B C 1
ATOM 4660 O O . ILE B 1 19 ? 6.953 -15.82 -12.023 1 98.81 19 ILE B O 1
ATOM 4664 N N . THR B 1 20 ? 5.305 -17.203 -11.578 1 98.56 20 THR B N 1
ATOM 4665 C CA . THR B 1 20 ? 4.301 -16.344 -12.188 1 98.56 20 THR B CA 1
ATOM 4666 C C . THR B 1 20 ? 2.916 -16.641 -11.609 1 98.56 20 THR B C 1
ATOM 4668 O O . THR B 1 20 ? 2.703 -17.672 -10.992 1 98.56 20 THR B O 1
ATOM 4671 N N . ASP B 1 21 ? 1.982 -15.68 -11.711 1 98.69 21 ASP B N 1
ATOM 4672 C CA . ASP B 1 21 ? 0.548 -15.836 -11.492 1 98.69 21 ASP B CA 1
ATOM 4673 C C . ASP B 1 21 ? 0.264 -16.391 -10.102 1 98.69 21 ASP B C 1
ATOM 4675 O O . ASP B 1 21 ? -0.438 -17.406 -9.961 1 98.69 21 ASP B O 1
ATOM 4679 N N . ASN B 1 22 ? 0.75 -15.703 -9.086 1 98.81 22 ASN B N 1
ATOM 4680 C CA . ASN B 1 22 ? 0.514 -16.141 -7.715 1 98.81 22 ASN B CA 1
ATOM 4681 C C . ASN B 1 22 ? -0.867 -15.719 -7.223 1 98.81 22 ASN B C 1
ATOM 4683 O O . ASN B 1 22 ? -1.43 -16.344 -6.324 1 98.81 22 ASN B O 1
ATOM 4687 N N . HIS B 1 23 ? -1.342 -14.648 -7.738 1 98.69 23 HIS B N 1
ATOM 4688 C CA . HIS B 1 23 ? -2.682 -14.172 -7.418 1 98.69 23 HIS B CA 1
ATOM 4689 C C . HIS B 1 23 ? -2.877 -14.055 -5.91 1 98.69 23 HIS B C 1
ATOM 4691 O O . HIS B 1 23 ? -3.885 -14.523 -5.371 1 98.69 23 HIS B O 1
ATOM 4697 N N . VAL B 1 24 ? -1.929 -13.492 -5.238 1 98.75 24 VAL B N 1
ATOM 4698 C CA . VAL B 1 24 ? -2.059 -13.32 -3.795 1 98.75 24 VAL B CA 1
ATOM 4699 C C . VAL B 1 24 ? -3.283 -12.461 -3.482 1 98.75 24 VAL B C 1
ATOM 4701 O O . VAL B 1 24 ? -3.494 -11.422 -4.105 1 98.75 24 VAL B O 1
ATOM 4704 N N . GLY B 1 25 ? -4.051 -12.898 -2.518 1 97.31 25 GLY B N 1
ATOM 4705 C CA . GLY B 1 25 ? -5.297 -12.242 -2.162 1 97.31 25 GLY B CA 1
ATOM 4706 C C . GLY B 1 25 ? -6.523 -12.945 -2.715 1 97.31 25 GLY B C 1
ATOM 4707 O O . GLY B 1 25 ? -7.656 -12.578 -2.393 1 97.31 25 GLY B O 1
ATOM 4708 N N . HIS B 1 26 ? -6.316 -13.984 -3.578 1 97.62 26 HIS B N 1
ATOM 4709 C CA . HIS B 1 26 ? -7.434 -14.75 -4.117 1 97.62 26 HIS B CA 1
ATOM 4710 C C . HIS B 1 26 ? -8.211 -15.438 -3.004 1 97.62 26 HIS B C 1
ATOM 4712 O O . HIS B 1 26 ? -7.629 -16.125 -2.166 1 97.62 26 HIS B O 1
ATOM 4718 N N . LYS B 1 27 ? -9.5 -15.242 -2.91 1 95.94 27 LYS B N 1
ATOM 4719 C CA . LYS B 1 27 ? -10.406 -15.828 -1.921 1 95.94 27 LYS B CA 1
ATOM 4720 C C . LYS B 1 27 ? -9.992 -15.438 -0.504 1 95.94 27 LYS B C 1
ATOM 4722 O O . LYS B 1 27 ? -10.031 -16.266 0.409 1 95.94 27 LYS B O 1
ATOM 4727 N N . GLN B 1 28 ? -9.594 -14.234 -0.347 1 92.31 28 GLN B N 1
ATOM 4728 C CA . GLN B 1 28 ? -9.07 -13.742 0.926 1 92.31 28 GLN B CA 1
ATOM 4729 C C . GLN B 1 28 ? -10.141 -13.805 2.018 1 92.31 28 GLN B C 1
ATOM 4731 O O . GLN B 1 28 ? -9.82 -14.023 3.189 1 92.31 28 GLN B O 1
ATOM 4736 N N . ASP B 1 29 ? -11.375 -13.695 1.661 1 91 29 ASP B N 1
ATOM 4737 C CA . ASP B 1 29 ? -12.461 -13.664 2.639 1 91 29 ASP B CA 1
ATOM 4738 C C . ASP B 1 29 ? -13 -15.062 2.908 1 91 29 ASP B C 1
ATOM 4740 O O . ASP B 1 29 ? -13.883 -15.242 3.746 1 91 29 ASP B O 1
ATOM 4744 N N . ASP B 1 30 ? -12.469 -16 2.211 1 93.88 30 ASP B N 1
ATOM 4745 C CA . ASP B 1 30 ? -12.891 -17.391 2.41 1 93.88 30 ASP B CA 1
ATOM 4746 C C . ASP B 1 30 ? -12.258 -17.984 3.664 1 93.88 30 ASP B C 1
ATOM 4748 O O . ASP B 1 30 ? -11.031 -17.938 3.826 1 93.88 30 ASP B O 1
ATOM 4752 N N . PRO B 1 31 ? -13.016 -18.531 4.52 1 91.19 31 PRO B N 1
ATOM 4753 C CA . PRO B 1 31 ? -12.477 -19.016 5.789 1 91.19 31 PRO B CA 1
ATOM 4754 C C . PRO B 1 31 ? -11.523 -20.203 5.613 1 91.19 31 PRO B C 1
ATOM 4756 O O . PRO B 1 31 ? -10.703 -20.469 6.492 1 91.19 31 PRO B O 1
ATOM 4759 N N . VAL B 1 32 ? -11.617 -20.891 4.52 1 95 32 VAL B N 1
ATOM 4760 C CA . VAL B 1 32 ? -10.805 -22.078 4.316 1 95 32 VAL B CA 1
ATOM 4761 C C . VAL B 1 32 ? -9.664 -21.781 3.35 1 95 32 VAL B C 1
ATOM 4763 O O . VAL B 1 32 ? -8.531 -22.219 3.551 1 95 32 VAL B O 1
ATOM 4766 N N . ARG B 1 33 ? -9.914 -20.938 2.404 1 96.38 33 ARG B N 1
ATOM 4767 C CA . ARG B 1 33 ? -8.984 -20.766 1.287 1 96.38 33 ARG B CA 1
ATOM 4768 C C . ARG B 1 33 ? -8.227 -19.453 1.393 1 96.38 33 ARG B C 1
ATOM 4770 O O . ARG B 1 33 ? -7.414 -19.125 0.523 1 96.38 33 ARG B O 1
ATOM 4777 N N . SER B 1 34 ? -8.367 -18.688 2.432 1 95.19 34 SER B N 1
ATOM 4778 C CA . SER B 1 34 ? -7.852 -17.328 2.541 1 95.19 34 SER B CA 1
ATOM 4779 C C . SER B 1 34 ? -6.328 -17.312 2.449 1 95.19 34 SER B C 1
ATOM 4781 O O . SER B 1 34 ? -5.746 -16.344 1.95 1 95.19 34 SER B O 1
ATOM 4783 N N . LEU B 1 35 ? -5.711 -18.391 2.883 1 97.12 35 LEU B N 1
ATOM 4784 C CA . LEU B 1 35 ? -4.254 -18.391 2.951 1 97.12 35 LEU B CA 1
ATOM 4785 C C . LEU B 1 35 ? -3.652 -19.203 1.811 1 97.12 35 LEU B C 1
ATOM 4787 O O . LEU B 1 35 ? -2.43 -19.328 1.706 1 97.12 35 LEU B O 1
ATOM 4791 N N . ASP B 1 36 ? -4.496 -19.75 0.875 1 97.75 36 ASP B N 1
ATOM 4792 C CA . ASP B 1 36 ? -3.992 -20.625 -0.172 1 97.75 36 ASP B CA 1
ATOM 4793 C C . ASP B 1 36 ? -2.951 -19.922 -1.034 1 97.75 36 ASP B C 1
ATOM 4795 O O . ASP B 1 36 ? -1.838 -20.422 -1.212 1 97.75 36 ASP B O 1
ATOM 4799 N N . SER B 1 37 ? -3.361 -18.75 -1.531 1 98.25 37 SER B N 1
ATOM 4800 C CA . SER B 1 37 ? -2.479 -18.047 -2.451 1 98.25 37 SER B CA 1
ATOM 4801 C C . SER B 1 37 ? -1.243 -17.516 -1.73 1 98.25 37 SER B C 1
ATOM 4803 O O . SER B 1 37 ? -0.138 -17.547 -2.275 1 98.25 37 SER B O 1
ATOM 4805 N N . VAL B 1 38 ? -1.367 -17.109 -0.514 1 98.19 38 VAL B N 1
ATOM 4806 C CA . VAL B 1 38 ? -0.267 -16.547 0.267 1 98.19 38 VAL B CA 1
ATOM 4807 C C . VAL B 1 38 ? 0.76 -17.641 0.564 1 98.19 38 VAL B C 1
ATOM 4809 O O . VAL B 1 38 ? 1.964 -17.422 0.398 1 98.19 38 VAL B O 1
ATOM 4812 N N . CYS B 1 39 ? 0.29 -18.797 0.974 1 98 39 CYS B N 1
ATOM 4813 C CA . CYS B 1 39 ? 1.176 -19.906 1.314 1 98 39 CYS B CA 1
ATOM 4814 C C . CYS B 1 39 ? 1.909 -20.406 0.08 1 98 39 CYS B C 1
ATOM 4816 O O . CYS B 1 39 ? 3.082 -20.781 0.157 1 98 39 CYS B O 1
ATOM 4818 N N . ALA B 1 40 ? 1.168 -20.422 -1.023 1 98.19 40 ALA B N 1
ATOM 4819 C CA . ALA B 1 40 ? 1.799 -20.844 -2.27 1 98.19 40 ALA B CA 1
ATOM 4820 C C . ALA B 1 40 ? 2.91 -19.891 -2.682 1 98.19 40 ALA B C 1
ATOM 4822 O O . ALA B 1 40 ? 3.994 -20.312 -3.082 1 98.19 40 ALA B O 1
ATOM 4823 N N . PHE B 1 41 ? 2.697 -18.625 -2.574 1 98.81 41 PHE B N 1
ATOM 4824 C CA . PHE B 1 41 ? 3.701 -17.609 -2.896 1 98.81 41 PHE B CA 1
ATOM 4825 C C . PHE B 1 41 ? 4.898 -17.734 -1.961 1 98.81 41 PHE B C 1
ATOM 4827 O O . PHE B 1 41 ? 6.047 -17.703 -2.408 1 98.81 41 PHE B O 1
ATOM 4834 N N . GLU B 1 42 ? 4.625 -17.844 -0.703 1 98.81 42 GLU B N 1
ATOM 4835 C CA . GLU B 1 42 ? 5.699 -17.969 0.278 1 98.81 42 GLU B CA 1
ATOM 4836 C C . GLU B 1 42 ? 6.57 -19.188 -0.009 1 98.81 42 GLU B C 1
ATOM 4838 O O . GLU B 1 42 ? 7.801 -19.094 0.024 1 98.81 42 GLU B O 1
ATOM 4843 N N . GLU B 1 43 ? 5.938 -20.328 -0.282 1 98.62 43 GLU B N 1
ATOM 4844 C CA . GLU B 1 43 ? 6.699 -21.531 -0.606 1 98.62 43 GLU B CA 1
ATOM 4845 C C . GLU B 1 43 ? 7.582 -21.312 -1.832 1 98.62 43 GLU B C 1
ATOM 4847 O O . GLU B 1 43 ? 8.75 -21.688 -1.835 1 98.62 43 GLU B O 1
ATOM 4852 N N . ALA B 1 44 ? 6.977 -20.719 -2.842 1 98.81 44 ALA B N 1
ATOM 4853 C CA . ALA B 1 44 ? 7.723 -20.469 -4.07 1 98.81 44 ALA B CA 1
ATOM 4854 C C . ALA B 1 44 ? 8.977 -19.641 -3.791 1 98.81 44 ALA B C 1
ATOM 4856 O O . ALA B 1 44 ? 10.078 -20 -4.215 1 98.81 44 ALA B O 1
ATOM 4857 N N . MET B 1 45 ? 8.852 -18.594 -3.047 1 98.88 45 MET B N 1
ATOM 4858 C CA . MET B 1 45 ? 9.969 -17.703 -2.762 1 98.88 45 MET B CA 1
ATOM 4859 C C . MET B 1 45 ? 10.977 -18.359 -1.84 1 98.88 45 MET B C 1
ATOM 4861 O O . MET B 1 45 ? 12.188 -18.188 -2.008 1 98.88 45 MET B O 1
ATOM 4865 N N . GLN B 1 46 ? 10.484 -19.125 -0.882 1 98.56 46 GLN B N 1
ATOM 4866 C CA . GLN B 1 46 ? 11.391 -19.812 0.026 1 98.56 46 GLN B CA 1
ATOM 4867 C C . GLN B 1 46 ? 12.219 -20.859 -0.716 1 98.56 46 GLN B C 1
ATOM 4869 O O . GLN B 1 46 ? 13.406 -21.031 -0.44 1 98.56 46 GLN B O 1
ATOM 4874 N N . ARG B 1 47 ? 11.586 -21.531 -1.587 1 98.5 47 ARG B N 1
ATOM 4875 C CA . ARG B 1 47 ? 12.32 -22.516 -2.385 1 98.5 47 ARG B CA 1
ATOM 4876 C C . ARG B 1 47 ? 13.391 -21.844 -3.236 1 98.5 47 ARG B C 1
ATOM 4878 O O . ARG B 1 47 ? 14.484 -22.375 -3.412 1 98.5 47 ARG B O 1
ATOM 4885 N N . ALA B 1 48 ? 13.055 -20.688 -3.768 1 98.69 48 ALA B N 1
ATOM 4886 C CA . ALA B 1 48 ? 14.047 -19.922 -4.523 1 98.69 48 ALA B CA 1
ATOM 4887 C C . ALA B 1 48 ? 15.234 -19.547 -3.643 1 98.69 48 ALA B C 1
ATOM 4889 O O . ALA B 1 48 ? 16.391 -19.719 -4.043 1 98.69 48 ALA B O 1
ATOM 4890 N N . LYS B 1 49 ? 14.977 -19.062 -2.482 1 98.06 49 LYS B N 1
ATOM 4891 C CA . LYS B 1 49 ? 16.031 -18.656 -1.552 1 98.06 49 LYS B CA 1
ATOM 4892 C C . LYS B 1 49 ? 16.891 -19.844 -1.144 1 98.06 49 LYS B C 1
ATOM 4894 O O . LYS B 1 49 ? 18.109 -19.766 -1.148 1 98.06 49 LYS B O 1
ATOM 4899 N N . LEU B 1 50 ? 16.25 -20.969 -0.854 1 96.94 50 LEU B N 1
ATOM 4900 C CA . LEU B 1 50 ? 16.953 -22.172 -0.394 1 96.94 50 LEU B CA 1
ATOM 4901 C C . LEU B 1 50 ? 17.812 -22.75 -1.503 1 96.94 50 LEU B C 1
ATOM 4903 O O . LEU B 1 50 ? 18.875 -23.312 -1.232 1 96.94 50 LEU B O 1
ATOM 4907 N N . ALA B 1 51 ? 17.359 -22.578 -2.719 1 97.06 51 ALA B N 1
ATOM 4908 C CA . ALA B 1 51 ? 18.109 -23.078 -3.863 1 97.06 51 ALA B CA 1
ATOM 4909 C C . ALA B 1 51 ? 19.297 -22.188 -4.188 1 97.06 51 ALA B C 1
ATOM 4911 O O . ALA B 1 51 ? 20.109 -22.5 -5.07 1 97.06 51 ALA B O 1
ATOM 4912 N N . GLN B 1 52 ? 19.406 -21 -3.557 1 96.19 52 GLN B N 1
ATOM 4913 C CA . GLN B 1 52 ? 20.484 -20.047 -3.738 1 96.19 52 GLN B CA 1
ATOM 4914 C C . GLN B 1 52 ? 20.625 -19.641 -5.203 1 96.19 52 GLN B C 1
ATOM 4916 O O . GLN B 1 52 ? 21.719 -19.672 -5.762 1 96.19 52 GLN B O 1
ATOM 4921 N N . VAL B 1 53 ? 19.516 -19.406 -5.777 1 98.44 53 VAL B N 1
ATOM 4922 C CA . VAL B 1 53 ? 19.547 -18.969 -7.164 1 98.44 53 VAL B CA 1
ATOM 4923 C C . VAL B 1 53 ? 20.125 -17.547 -7.238 1 98.44 53 VAL B C 1
ATOM 4925 O O . VAL B 1 53 ? 20.219 -16.859 -6.223 1 98.44 53 VAL B O 1
ATOM 4928 N N . ASP B 1 54 ? 20.531 -17.156 -8.461 1 98.5 54 ASP B N 1
ATOM 4929 C CA . ASP B 1 54 ? 21.141 -15.844 -8.664 1 98.5 54 ASP B CA 1
ATOM 4930 C C . ASP B 1 54 ? 20.062 -14.758 -8.734 1 98.5 54 ASP B C 1
ATOM 4932 O O . ASP B 1 54 ? 20.312 -13.609 -8.352 1 98.5 54 ASP B O 1
ATOM 4936 N N . LEU B 1 55 ? 18.938 -15.078 -9.266 1 98.62 55 LEU B N 1
ATOM 4937 C CA . LEU B 1 55 ? 17.828 -14.141 -9.352 1 98.62 55 LEU B CA 1
ATOM 4938 C C . LEU B 1 55 ? 16.5 -14.891 -9.531 1 98.62 55 LEU B C 1
ATOM 4940 O O . LEU B 1 55 ? 16.5 -16.062 -9.883 1 98.62 55 LEU B O 1
ATOM 4944 N N . VAL B 1 56 ? 15.438 -14.219 -9.227 1 98.94 56 VAL B N 1
ATOM 4945 C CA . VAL B 1 56 ? 14.078 -14.664 -9.508 1 98.94 56 VAL B CA 1
ATOM 4946 C C . VAL B 1 56 ? 13.461 -13.805 -10.602 1 98.94 56 VAL B C 1
ATOM 4948 O O . VAL B 1 56 ? 13.625 -12.578 -10.609 1 98.94 56 VAL B O 1
ATOM 4951 N N . VAL B 1 57 ? 12.812 -14.438 -11.562 1 98.88 57 VAL B N 1
ATOM 4952 C CA . VAL B 1 57 ? 12 -13.695 -12.523 1 98.88 57 VAL B CA 1
ATOM 4953 C C . VAL B 1 57 ? 10.523 -14.031 -12.305 1 98.88 57 VAL B C 1
ATOM 4955 O O . VAL B 1 57 ? 10.164 -15.188 -12.086 1 98.88 57 VAL B O 1
ATOM 4958 N N . HIS B 1 58 ? 9.719 -13.023 -12.266 1 98.88 58 HIS B N 1
ATOM 4959 C CA . HIS B 1 58 ? 8.281 -13.18 -12.031 1 98.88 58 HIS B CA 1
ATOM 4960 C C . HIS B 1 58 ? 7.477 -12.695 -13.234 1 98.88 58 HIS B C 1
ATOM 4962 O O . HIS B 1 58 ? 7.605 -11.539 -13.648 1 98.88 58 HIS B O 1
ATOM 4968 N N . GLY B 1 59 ? 6.535 -13.531 -13.75 1 98.5 59 GLY B N 1
ATOM 4969 C CA . GLY B 1 59 ? 5.879 -13.289 -15.023 1 98.5 59 GLY B CA 1
ATOM 4970 C C . GLY B 1 59 ? 4.598 -12.492 -14.898 1 98.5 59 GLY B C 1
ATOM 4971 O O . GLY B 1 59 ? 3.824 -12.391 -15.852 1 98.5 59 GLY B O 1
ATOM 4972 N N . GLY B 1 60 ? 4.301 -11.969 -13.758 1 98.44 60 GLY B N 1
ATOM 4973 C CA . GLY B 1 60 ? 3.133 -11.117 -13.594 1 98.44 60 GLY B CA 1
ATOM 4974 C C . GLY B 1 60 ? 2.027 -11.773 -12.781 1 98.44 60 GLY B C 1
ATOM 4975 O O . GLY B 1 60 ? 2.119 -12.953 -12.438 1 98.44 60 GLY B O 1
ATOM 4976 N N . ASP B 1 61 ? 1.029 -10.906 -12.406 1 98.69 61 ASP B N 1
ATOM 4977 C CA . ASP B 1 61 ? -0.12 -11.312 -11.602 1 98.69 61 ASP B CA 1
ATOM 4978 C C . ASP B 1 61 ? 0.321 -11.867 -10.25 1 98.69 61 ASP B C 1
ATOM 4980 O O . ASP B 1 61 ? -0.105 -12.953 -9.844 1 98.69 61 ASP B O 1
ATOM 4984 N N . LEU B 1 62 ? 1.204 -11.141 -9.664 1 98.81 62 LEU B N 1
ATOM 4985 C CA . LEU B 1 62 ? 1.519 -11.438 -8.273 1 98.81 62 LEU B CA 1
ATOM 4986 C C . LEU B 1 62 ? 0.282 -11.281 -7.395 1 98.81 62 LEU B C 1
ATOM 4988 O O . LEU B 1 62 ? 0.013 -12.133 -6.539 1 98.81 62 LEU B O 1
ATOM 4992 N N . PHE B 1 63 ? -0.435 -10.234 -7.672 1 98.69 63 PHE B N 1
ATOM 4993 C CA . PHE B 1 63 ? -1.65 -9.945 -6.922 1 98.69 63 PHE B CA 1
ATOM 4994 C C . PHE B 1 63 ? -2.887 -10.375 -7.699 1 98.69 63 PHE B C 1
ATOM 4996 O O . PHE B 1 63 ? -2.881 -10.375 -8.93 1 98.69 63 PHE B O 1
ATOM 5003 N N . ASP B 1 64 ? -3.93 -10.648 -6.945 1 97.94 64 ASP B N 1
ATOM 5004 C CA . ASP B 1 64 ? -5.176 -11.094 -7.559 1 97.94 64 ASP B CA 1
ATOM 5005 C C . ASP B 1 64 ? -6.004 -9.914 -8.047 1 97.94 64 ASP B C 1
ATOM 5007 O O . ASP B 1 64 ? -6.812 -10.047 -8.969 1 97.94 64 ASP B O 1
ATOM 5011 N N . ILE B 1 65 ? -5.801 -8.805 -7.402 1 95.38 65 ILE B N 1
ATOM 5012 C CA . ILE B 1 65 ? -6.527 -7.602 -7.793 1 95.38 65 ILE B CA 1
ATOM 5013 C C . ILE B 1 65 ? -5.566 -6.414 -7.84 1 95.38 65 ILE B C 1
ATOM 5015 O O . ILE B 1 65 ? -4.52 -6.43 -7.184 1 95.38 65 ILE B O 1
ATOM 5019 N N . ALA B 1 66 ? -5.926 -5.383 -8.578 1 92.38 66 ALA B N 1
ATOM 5020 C CA . ALA B 1 66 ? -5.043 -4.258 -8.867 1 92.38 66 ALA B CA 1
ATOM 5021 C C . ALA B 1 66 ? -4.812 -3.404 -7.625 1 92.38 66 ALA B C 1
ATOM 5023 O O . ALA B 1 66 ? -3.768 -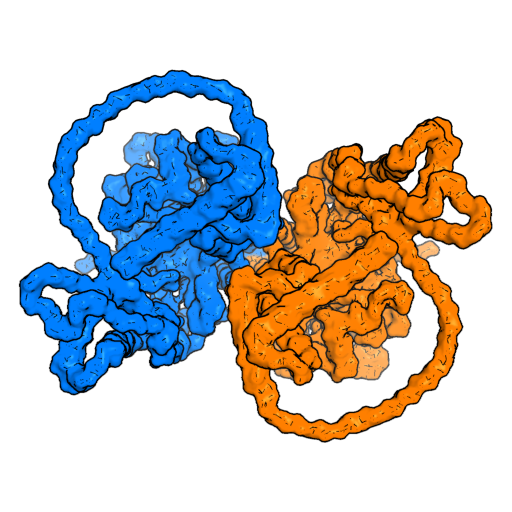2.764 -7.488 1 92.38 66 ALA B O 1
ATOM 5024 N N . ARG B 1 67 ? -5.793 -3.344 -6.762 1 91.56 67 ARG B N 1
ATOM 5025 C CA . ARG B 1 67 ? -5.676 -2.611 -5.504 1 91.56 67 ARG B CA 1
ATOM 5026 C C . ARG B 1 67 ? -5.879 -3.535 -4.309 1 91.56 67 ARG B C 1
ATOM 5028 O O . ARG B 1 67 ? -6.938 -3.523 -3.68 1 91.56 67 ARG B O 1
ATOM 5035 N N . PRO B 1 68 ? -4.828 -4.227 -3.979 1 94.25 68 PRO B N 1
ATOM 5036 C CA . PRO B 1 68 ? -4.961 -5.164 -2.863 1 94.25 68 PRO B CA 1
ATOM 5037 C C . PRO B 1 68 ? -5.227 -4.465 -1.532 1 94.25 68 PRO B C 1
ATOM 5039 O O . PRO B 1 68 ? -4.859 -3.299 -1.359 1 94.25 68 PRO B O 1
ATOM 5042 N N . ASP B 1 69 ? -5.879 -5.203 -0.616 1 91.56 69 ASP B N 1
ATOM 5043 C CA . ASP B 1 69 ? -6.109 -4.648 0.712 1 91.56 69 ASP B CA 1
ATOM 5044 C C . ASP B 1 69 ? -4.82 -4.617 1.529 1 91.56 69 ASP B C 1
ATOM 5046 O O . ASP B 1 69 ? -3.797 -5.156 1.101 1 91.56 69 ASP B O 1
ATOM 5050 N N . ARG B 1 70 ? -4.863 -4.012 2.641 1 93.69 70 ARG B N 1
ATOM 5051 C CA . ARG B 1 70 ? -3.676 -3.787 3.457 1 93.69 70 ARG B CA 1
ATOM 5052 C C . ARG B 1 70 ? -3.09 -5.105 3.945 1 93.69 70 ARG B C 1
ATOM 5054 O O . ARG B 1 70 ? -1.87 -5.258 4.035 1 93.69 70 ARG B O 1
ATOM 5061 N N . LEU B 1 71 ? -3.99 -6.004 4.301 1 94.5 71 LEU B N 1
ATOM 5062 C CA . LEU B 1 71 ? -3.512 -7.293 4.785 1 94.5 71 LEU B CA 1
ATOM 5063 C C . LEU B 1 71 ? -2.713 -8.016 3.705 1 94.5 71 LEU B C 1
ATOM 5065 O O . LEU B 1 71 ? -1.619 -8.523 3.967 1 94.5 71 LEU B O 1
ATOM 5069 N N . THR B 1 72 ? -3.279 -8.086 2.518 1 96.5 72 THR B N 1
ATOM 5070 C CA . THR B 1 72 ? -2.598 -8.727 1.396 1 96.5 72 THR B CA 1
ATOM 5071 C C . THR B 1 72 ? -1.264 -8.039 1.113 1 96.5 72 THR B C 1
ATOM 5073 O O . THR B 1 72 ? -0.247 -8.703 0.911 1 96.5 72 THR B O 1
ATOM 5076 N N . MET B 1 73 ? -1.294 -6.727 1.113 1 96.88 73 MET B N 1
ATOM 5077 C CA . MET B 1 73 ? -0.065 -5.969 0.898 1 96.88 73 MET B CA 1
ATOM 5078 C C . MET B 1 73 ? 0.975 -6.305 1.962 1 96.88 73 MET B C 1
ATOM 5080 O O . MET B 1 73 ? 2.152 -6.488 1.648 1 96.88 73 MET B O 1
ATOM 5084 N N . LYS B 1 74 ? 0.558 -6.355 3.143 1 96.69 74 LYS B N 1
ATOM 5085 C CA . LYS B 1 74 ? 1.463 -6.699 4.234 1 96.69 74 LYS B CA 1
ATOM 5086 C C . LYS B 1 74 ? 2.049 -8.094 4.043 1 96.69 74 LYS B C 1
ATOM 5088 O O . LYS B 1 74 ? 3.256 -8.297 4.199 1 96.69 74 LYS B O 1
ATOM 5093 N N . GLN B 1 75 ? 1.229 -9.031 3.701 1 97.56 75 GLN B N 1
ATOM 5094 C CA . GLN B 1 75 ? 1.661 -10.414 3.506 1 97.56 75 GLN B CA 1
ATOM 5095 C C . GLN B 1 75 ? 2.736 -10.508 2.428 1 97.56 75 GLN B C 1
ATOM 5097 O O . GLN B 1 75 ? 3.779 -11.125 2.635 1 97.56 75 GLN B O 1
ATOM 5102 N N . VAL B 1 76 ? 2.475 -9.852 1.327 1 98.75 76 VAL B N 1
ATOM 5103 C CA . VAL B 1 76 ? 3.424 -9.891 0.221 1 98.75 76 VAL B CA 1
ATOM 5104 C C . VAL B 1 76 ? 4.727 -9.211 0.635 1 98.75 76 VAL B C 1
ATOM 5106 O O . VAL B 1 76 ? 5.816 -9.742 0.4 1 98.75 76 VAL B O 1
ATOM 5109 N N . ASN B 1 77 ? 4.637 -8.062 1.271 1 98.56 77 ASN B N 1
ATOM 5110 C CA . ASN B 1 77 ? 5.824 -7.336 1.713 1 98.56 77 ASN B CA 1
ATOM 5111 C C . ASN B 1 77 ? 6.645 -8.156 2.705 1 98.56 77 ASN B C 1
ATOM 5113 O O . ASN B 1 77 ? 7.875 -8.203 2.611 1 98.56 77 ASN B O 1
ATOM 5117 N N . GLU B 1 78 ? 5.984 -8.805 3.631 1 98.06 78 GLU B N 1
ATOM 5118 C CA . GLU B 1 78 ? 6.676 -9.609 4.633 1 98.06 78 GLU B CA 1
ATOM 5119 C C . GLU B 1 78 ? 7.406 -10.789 3.992 1 98.06 78 GLU B C 1
ATOM 5121 O O . GLU B 1 78 ? 8.555 -11.07 4.336 1 98.06 78 GLU B O 1
ATOM 5126 N N . ILE B 1 79 ? 6.727 -11.43 3.082 1 98.69 79 ILE B N 1
ATOM 5127 C CA . ILE B 1 79 ? 7.324 -12.578 2.414 1 98.69 79 ILE B CA 1
ATOM 5128 C C . ILE B 1 79 ? 8.539 -12.133 1.603 1 98.69 79 ILE B C 1
ATOM 5130 O O . ILE B 1 79 ? 9.594 -12.766 1.654 1 98.69 79 ILE B O 1
ATOM 5134 N N . LEU B 1 80 ? 8.383 -11.031 0.855 1 98.81 80 LEU B N 1
ATOM 5135 C CA . LEU B 1 80 ? 9.5 -10.523 0.054 1 98.81 80 LEU B CA 1
ATOM 5136 C C . LEU B 1 80 ? 10.648 -10.078 0.945 1 98.81 80 LEU B C 1
ATOM 5138 O O . LEU B 1 80 ? 11.812 -10.359 0.647 1 98.81 80 LEU B O 1
ATOM 5142 N N . ARG B 1 81 ? 10.391 -9.43 2.025 1 97.94 81 ARG B N 1
ATOM 5143 C CA . ARG B 1 81 ? 11.445 -9.008 2.938 1 97.94 81 ARG B CA 1
ATOM 5144 C C . ARG B 1 81 ? 12.219 -10.211 3.471 1 97.94 81 ARG B C 1
ATOM 5146 O O . ARG B 1 81 ? 13.445 -10.188 3.535 1 97.94 81 ARG B O 1
ATOM 5153 N N . GLN B 1 82 ? 11.492 -11.219 3.828 1 96.94 82 GLN B N 1
ATOM 5154 C CA . GLN B 1 82 ? 12.094 -12.406 4.418 1 96.94 82 GLN B CA 1
ATOM 5155 C C . GLN B 1 82 ? 12.945 -13.156 3.393 1 96.94 82 GLN B C 1
ATOM 5157 O O . GLN B 1 82 ? 13.961 -13.766 3.746 1 96.94 82 GLN B O 1
ATOM 5162 N N . THR B 1 83 ? 12.531 -13.07 2.17 1 98.38 83 THR B N 1
ATOM 5163 C CA . THR B 1 83 ? 13.164 -13.938 1.188 1 98.38 83 THR B CA 1
ATOM 5164 C C . THR B 1 83 ? 14.148 -13.148 0.324 1 98.38 83 THR B C 1
ATOM 5166 O O . THR B 1 83 ? 15.133 -13.703 -0.16 1 98.38 83 THR B O 1
ATOM 5169 N N . VAL B 1 84 ? 13.914 -11.875 0.108 1 98.69 84 VAL B N 1
ATOM 5170 C CA . VAL B 1 84 ? 14.719 -11.07 -0.798 1 98.69 84 VAL B CA 1
ATOM 5171 C C . VAL B 1 84 ? 15.914 -10.484 -0.045 1 98.69 84 VAL B C 1
ATOM 5173 O O . VAL B 1 84 ? 17.031 -10.445 -0.568 1 98.69 84 VAL B O 1
ATOM 5176 N N . MET B 1 85 ? 15.68 -10.047 1.171 1 98.44 85 MET B N 1
ATOM 5177 C CA . MET B 1 85 ? 16.75 -9.477 1.981 1 98.44 85 MET B CA 1
ATOM 5178 C C . MET B 1 85 ? 17.578 -10.57 2.641 1 98.44 85 MET B C 1
ATOM 5180 O O . MET B 1 85 ? 17.047 -11.609 3.041 1 98.44 85 MET B O 1
ATOM 5184 N N . GLY B 1 86 ? 18.891 -10.367 2.725 1 97.5 86 GLY B N 1
ATOM 5185 C CA . GLY B 1 86 ? 19.75 -11.336 3.391 1 97.5 86 GLY B CA 1
ATOM 5186 C C . GLY B 1 86 ? 21.203 -11.258 2.943 1 97.5 86 GLY B C 1
ATOM 5187 O O . GLY B 1 86 ? 21.547 -10.438 2.094 1 97.5 86 GLY B O 1
ATOM 5188 N N . ASP B 1 87 ? 22 -12.094 3.379 1 96.69 87 ASP B N 1
ATOM 5189 C CA . ASP B 1 87 ? 23.453 -12.008 3.244 1 96.69 87 ASP B CA 1
ATOM 5190 C C . ASP B 1 87 ? 23.953 -12.828 2.055 1 96.69 87 ASP B C 1
ATOM 5192 O O . ASP B 1 87 ? 25.141 -12.852 1.763 1 96.69 87 ASP B O 1
ATOM 5196 N N . GLN B 1 88 ? 23 -13.438 1.387 1 96.19 88 GLN B N 1
ATOM 5197 C CA . GLN B 1 88 ? 23.453 -14.172 0.214 1 96.19 88 GLN B CA 1
ATOM 5198 C C . GLN B 1 88 ? 24.172 -13.25 -0.763 1 96.19 88 GLN B C 1
ATOM 5200 O O . GLN B 1 88 ? 23.641 -12.211 -1.159 1 96.19 88 GLN B O 1
ATOM 5205 N N . PRO B 1 89 ? 25.391 -13.602 -1.117 1 96.38 89 PRO B N 1
ATOM 5206 C CA . PRO B 1 89 ? 26.141 -12.727 -2.023 1 96.38 89 PRO B CA 1
ATOM 5207 C C . PRO B 1 89 ? 25.531 -12.656 -3.42 1 96.38 89 PRO B C 1
ATOM 5209 O O . PRO B 1 89 ? 25.062 -13.672 -3.947 1 96.38 89 PRO B O 1
ATOM 5212 N N . ILE B 1 90 ? 25.547 -11.539 -3.951 1 97.69 90 ILE B N 1
ATOM 5213 C CA . ILE B 1 90 ? 25.078 -11.328 -5.316 1 97.69 90 ILE B CA 1
ATOM 5214 C C . ILE B 1 90 ? 26.219 -11.578 -6.297 1 97.69 90 ILE B C 1
ATOM 5216 O O . ILE B 1 90 ? 27.25 -10.906 -6.246 1 97.69 90 ILE B O 1
ATOM 5220 N N . LYS B 1 91 ? 25.984 -12.492 -7.191 1 97.25 91 LYS B N 1
ATOM 5221 C CA . LYS B 1 91 ? 27.047 -12.914 -8.094 1 97.25 91 LYS B CA 1
ATOM 5222 C C . LYS B 1 91 ? 26.766 -12.484 -9.523 1 97.25 91 LYS B C 1
ATOM 5224 O O . LYS B 1 91 ? 27.469 -12.891 -10.453 1 97.25 91 LYS B O 1
ATOM 5229 N N . ILE B 1 92 ? 25.75 -11.695 -9.656 1 97.69 92 ILE B N 1
ATOM 5230 C CA . ILE B 1 92 ? 25.406 -11.195 -10.984 1 97.69 92 ILE B CA 1
ATOM 5231 C C . ILE B 1 92 ? 25.641 -9.688 -11.055 1 97.69 92 ILE B C 1
ATOM 5233 O O . ILE B 1 92 ? 25.766 -9.031 -10.016 1 97.69 92 ILE B O 1
ATOM 5237 N N . GLU B 1 93 ? 25.719 -9.219 -12.305 1 96.25 93 GLU B N 1
ATOM 5238 C CA . GLU B 1 93 ? 25.844 -7.789 -12.57 1 96.25 93 GLU B CA 1
ATOM 5239 C C . GLU B 1 93 ? 24.906 -7.355 -13.695 1 96.25 93 GLU B C 1
ATOM 5241 O O . GLU B 1 93 ? 24.875 -7.984 -14.75 1 96.25 93 GLU B O 1
ATOM 5246 N N . VAL B 1 94 ? 24.172 -6.352 -13.367 1 95.38 94 VAL B N 1
ATOM 5247 C CA . VAL B 1 94 ? 23.375 -5.73 -14.43 1 95.38 94 VAL B CA 1
ATOM 5248 C C . VAL B 1 94 ? 24.25 -4.727 -15.188 1 95.38 94 VAL B C 1
ATOM 5250 O O . VAL B 1 94 ? 24.812 -3.809 -14.594 1 95.38 94 VAL B O 1
ATOM 5253 N N . LEU B 1 95 ? 24.281 -4.93 -16.422 1 90.94 95 LEU B N 1
ATOM 5254 C CA . LEU B 1 95 ? 25.141 -4.098 -17.25 1 90.94 95 LEU B CA 1
ATOM 5255 C C . LEU B 1 95 ? 24.406 -2.842 -17.719 1 90.94 95 LEU B C 1
ATOM 5257 O O . LEU B 1 95 ? 23.203 -2.887 -18 1 90.94 95 LEU B O 1
ATOM 5261 N N . PRO B 1 96 ? 25.094 -1.712 -17.656 1 81.81 96 PRO B N 1
ATOM 5262 C CA . PRO B 1 96 ? 24.469 -0.473 -18.125 1 81.81 96 PRO B CA 1
ATOM 5263 C C . PRO B 1 96 ? 24.047 -0.528 -19.594 1 81.81 96 PRO B C 1
ATOM 5265 O O . PRO B 1 96 ? 24.734 -1.151 -20.406 1 81.81 96 PRO B O 1
ATOM 5268 N N . THR B 1 97 ? 22.812 -0.149 -19.734 1 73.75 97 THR B N 1
ATOM 5269 C CA . THR B 1 97 ? 22.344 -0.041 -21.109 1 73.75 97 THR B CA 1
ATOM 5270 C C . THR B 1 97 ? 22.109 1.419 -21.5 1 73.75 97 THR B C 1
ATOM 5272 O O . THR B 1 97 ? 21.703 2.225 -20.656 1 73.75 97 THR B O 1
ATOM 5275 N N . GLN B 1 98 ? 22.797 1.964 -22.406 1 61.09 98 GLN B N 1
ATOM 5276 C CA . GLN B 1 98 ? 22.594 3.316 -22.922 1 61.09 98 GLN B CA 1
ATOM 5277 C C . GLN B 1 98 ? 21.516 3.332 -24 1 61.09 98 GLN B C 1
ATOM 5279 O O . GLN B 1 98 ? 21.422 2.396 -24.797 1 61.09 98 GLN B O 1
ATOM 5284 N N . ASP B 1 99 ? 20.453 4.188 -23.688 1 56.81 99 ASP B N 1
ATOM 5285 C CA . ASP B 1 99 ? 19.516 4.348 -24.797 1 56.81 99 ASP B CA 1
ATOM 5286 C C . ASP B 1 99 ? 20.203 4.961 -26.016 1 56.81 99 ASP B C 1
ATOM 5288 O O . ASP B 1 99 ? 21.406 5.195 -26 1 56.81 99 ASP B O 1
ATOM 5292 N N . GLU B 1 100 ? 19.422 4.883 -27.094 1 53.88 100 GLU B N 1
ATOM 5293 C CA . GLU B 1 100 ? 19.922 5.395 -28.359 1 53.88 100 GLU B CA 1
ATOM 5294 C C . GLU B 1 100 ? 20.547 6.781 -28.188 1 53.88 100 GLU B C 1
ATOM 5296 O O . GLU B 1 100 ? 21.453 7.152 -28.938 1 53.88 100 GLU B O 1
ATOM 5301 N N . ASN B 1 101 ? 19.953 7.438 -27.125 1 48.25 101 ASN B N 1
ATOM 5302 C CA . ASN B 1 101 ? 20.453 8.797 -26.906 1 48.25 101 ASN B CA 1
ATOM 5303 C C . ASN B 1 101 ? 21.562 8.828 -25.859 1 48.25 101 ASN B C 1
ATOM 5305 O O . ASN B 1 101 ? 22.016 9.906 -25.469 1 48.25 101 ASN B O 1
ATOM 5309 N N . GLY B 1 102 ? 22 7.707 -25.438 1 49.22 102 GLY B N 1
ATOM 5310 C CA . GLY B 1 102 ? 23.078 7.625 -24.453 1 49.22 102 GLY B CA 1
ATOM 5311 C C . GLY B 1 102 ? 22.594 7.809 -23.031 1 49.22 102 GLY B C 1
ATOM 5312 O O . GLY B 1 102 ? 23.391 7.945 -22.109 1 49.22 102 GLY B O 1
ATOM 5313 N N . ILE B 1 103 ? 21.375 8.094 -22.859 1 48.81 103 ILE B N 1
ATOM 5314 C CA . ILE B 1 103 ? 20.828 8.344 -21.531 1 48.81 103 ILE B CA 1
ATOM 5315 C C . ILE B 1 103 ? 20.672 7.027 -20.781 1 48.81 103 ILE B C 1
ATOM 5317 O O . ILE B 1 103 ? 20.031 6.094 -21.281 1 48.81 103 ILE B O 1
ATOM 5321 N N . VAL B 1 104 ? 21.688 6.906 -19.906 1 49.06 104 VAL B N 1
ATOM 5322 C CA . VAL B 1 104 ? 21.625 5.777 -18.984 1 49.06 104 VAL B CA 1
ATOM 5323 C C . VAL B 1 104 ? 20.359 5.895 -18.125 1 49.06 104 VAL B C 1
ATOM 5325 O O . VAL B 1 104 ? 20.172 6.895 -17.422 1 49.06 104 VAL B O 1
ATOM 5328 N N . ARG B 1 105 ? 19.234 5.516 -18.438 1 51.53 105 ARG B N 1
ATOM 5329 C CA . ARG B 1 105 ? 17.969 5.852 -17.797 1 51.53 105 ARG B CA 1
ATOM 5330 C C . ARG B 1 105 ? 17.719 4.992 -16.562 1 51.53 105 ARG B C 1
ATOM 5332 O O . ARG B 1 105 ? 16.75 5.195 -15.844 1 51.53 105 ARG B O 1
ATOM 5339 N N . ASP B 1 106 ? 18.469 3.775 -16.281 1 60.66 106 ASP B N 1
ATOM 5340 C CA . ASP B 1 106 ? 17.766 2.807 -15.445 1 60.66 106 ASP B CA 1
ATOM 5341 C C . ASP B 1 106 ? 18.172 2.949 -13.984 1 60.66 106 ASP B C 1
ATOM 5343 O O . ASP B 1 106 ? 19.328 3.252 -13.68 1 60.66 106 ASP B O 1
ATOM 5347 N N . GLU B 1 107 ? 17.234 3.359 -13.102 1 75.06 107 GLU B N 1
ATOM 5348 C CA . GLU B 1 107 ? 17.453 3.125 -11.68 1 75.06 107 GLU B CA 1
ATOM 5349 C C . GLU B 1 107 ? 18.203 1.814 -11.445 1 75.06 107 GLU B C 1
ATOM 5351 O O . GLU B 1 107 ? 17.891 0.796 -12.062 1 75.06 107 GLU B O 1
ATOM 5356 N N . PRO B 1 108 ? 19.359 1.915 -10.82 1 90.06 108 PRO B N 1
ATOM 5357 C CA . PRO B 1 108 ? 20.094 0.684 -10.508 1 90.06 108 PRO B CA 1
ATOM 5358 C C . PRO B 1 108 ? 19.219 -0.375 -9.852 1 90.06 108 PRO B C 1
ATOM 5360 O O . PRO B 1 108 ? 18.219 -0.038 -9.188 1 90.06 108 PRO B O 1
ATOM 5363 N N . PRO B 1 109 ? 19.562 -1.58 -10.172 1 95.94 109 PRO B N 1
ATOM 5364 C CA . PRO B 1 109 ? 18.812 -2.639 -9.484 1 95.94 109 PRO B CA 1
ATOM 5365 C C . PRO B 1 109 ? 18.859 -2.506 -7.965 1 95.94 109 PRO B C 1
ATOM 5367 O O . PRO B 1 109 ? 19.75 -1.837 -7.43 1 95.94 109 PRO B O 1
ATOM 5370 N N . ASN B 1 110 ? 17.891 -3.084 -7.32 1 96.94 110 ASN B N 1
ATOM 5371 C CA . ASN B 1 110 ? 17.703 -2.842 -5.895 1 96.94 110 ASN B CA 1
ATOM 5372 C C . ASN B 1 110 ? 18.922 -3.305 -5.086 1 96.94 110 ASN B C 1
ATOM 5374 O O . ASN B 1 110 ? 19.203 -2.752 -4.023 1 96.94 110 ASN B O 1
ATOM 5378 N N . TYR B 1 111 ? 19.703 -4.316 -5.562 1 97.5 111 TYR B N 1
ATOM 5379 C CA . TYR B 1 111 ? 20.797 -4.871 -4.785 1 97.5 111 TYR B CA 1
ATOM 5380 C C . TYR B 1 111 ? 22 -3.939 -4.805 1 97.5 111 TYR B C 1
ATOM 5382 O O . TYR B 1 111 ? 22.969 -4.145 -4.066 1 97.5 111 TYR B O 1
ATOM 5390 N N . GLU B 1 112 ? 21.938 -2.881 -5.609 1 96.62 112 GLU B N 1
ATOM 5391 C CA . GLU B 1 112 ? 23.031 -1.918 -5.672 1 96.62 112 GLU B CA 1
ATOM 5392 C C . GLU B 1 112 ? 22.766 -0.731 -4.746 1 96.62 112 GLU B C 1
ATOM 5394 O O . GLU B 1 112 ? 23.625 0.14 -4.59 1 96.62 112 GLU B O 1
ATOM 5399 N N . ASP B 1 113 ? 21.578 -0.632 -4.227 1 96.38 113 ASP B N 1
ATOM 5400 C CA . ASP B 1 113 ? 21.297 0.402 -3.236 1 96.38 113 ASP B CA 1
ATOM 5401 C C . ASP B 1 113 ? 22 0.102 -1.912 1 96.38 113 ASP B C 1
ATOM 5403 O O . ASP B 1 113 ? 21.719 -0.913 -1.271 1 96.38 113 ASP B O 1
ATOM 5407 N N . PRO B 1 114 ? 22.859 0.965 -1.521 1 96.06 114 PRO B N 1
ATOM 5408 C CA . PRO B 1 114 ? 23.656 0.667 -0.335 1 96.06 114 PRO B CA 1
ATOM 5409 C C . PRO B 1 114 ? 22.828 0.646 0.95 1 96.06 114 PRO B C 1
ATOM 5411 O O . PRO B 1 114 ? 23.312 0.176 1.986 1 96.06 114 PRO B O 1
ATOM 5414 N N . ASN B 1 115 ? 21.656 1.124 0.89 1 97.75 115 ASN B N 1
ATOM 5415 C CA . ASN B 1 115 ? 20.844 1.191 2.098 1 97.75 115 ASN B CA 1
ATOM 5416 C C . ASN B 1 115 ? 20.078 -0.107 2.33 1 97.75 115 ASN B C 1
ATOM 5418 O O . ASN B 1 115 ? 19.406 -0.265 3.355 1 97.75 115 ASN B O 1
ATOM 5422 N N . TYR B 1 116 ? 20.156 -1.051 1.436 1 98 116 TYR B N 1
ATOM 5423 C CA . TYR B 1 116 ? 19.406 -2.299 1.513 1 98 116 TYR B CA 1
ATOM 5424 C C . TYR B 1 116 ? 20.328 -3.5 1.298 1 98 116 TYR B C 1
ATOM 5426 O O . TYR B 1 116 ? 21.141 -3.506 0.378 1 98 116 TYR B O 1
ATOM 5434 N N . ASN B 1 117 ? 20.188 -4.484 2.174 1 98.25 117 ASN B N 1
ATOM 5435 C CA . ASN B 1 117 ? 20.953 -5.723 2.066 1 98.25 117 ASN B CA 1
ATOM 5436 C C . ASN B 1 117 ? 20.172 -6.793 1.301 1 98.25 117 ASN B C 1
ATOM 5438 O O . ASN B 1 117 ? 19.641 -7.73 1.899 1 98.25 117 ASN B O 1
ATOM 5442 N N . VAL B 1 118 ? 20.234 -6.637 0.003 1 98.38 118 VAL B N 1
ATOM 5443 C CA . VAL B 1 118 ? 19.5 -7.559 -0.866 1 98.38 118 VAL B CA 1
ATOM 5444 C C . VAL B 1 118 ? 20.359 -8.781 -1.156 1 98.38 118 VAL B C 1
ATOM 5446 O O . VAL B 1 118 ? 21.5 -8.656 -1.608 1 98.38 118 VAL B O 1
ATOM 5449 N N . GLY B 1 119 ? 19.781 -9.977 -0.904 1 98.38 119 GLY B N 1
ATOM 5450 C CA . GLY B 1 119 ? 20.484 -11.219 -1.163 1 98.38 119 GLY B CA 1
ATOM 5451 C C . GLY B 1 119 ? 19.906 -12 -2.336 1 98.38 119 GLY B C 1
ATOM 5452 O O . GLY B 1 119 ? 20.594 -12.844 -2.916 1 98.38 119 GLY B O 1
ATOM 5453 N N . LEU B 1 120 ? 18.703 -11.695 -2.732 1 98.69 120 LEU B N 1
ATOM 5454 C CA . LEU B 1 120 ? 18.031 -12.383 -3.83 1 98.69 120 LEU B CA 1
ATOM 5455 C C . LEU B 1 120 ? 17.234 -11.398 -4.68 1 98.69 120 LEU B C 1
ATOM 5457 O O . LEU B 1 120 ? 16.078 -11.109 -4.375 1 98.69 120 LEU B O 1
ATOM 5461 N N . PRO B 1 121 ? 17.812 -10.891 -5.746 1 98.56 121 PRO B N 1
ATOM 5462 C CA . PRO B 1 121 ? 17.094 -9.93 -6.586 1 98.56 121 PRO B CA 1
ATOM 5463 C C . PRO B 1 121 ? 15.922 -10.57 -7.328 1 98.56 121 PRO B C 1
ATOM 5465 O O . PRO B 1 121 ? 16.031 -11.703 -7.809 1 98.56 121 PRO B O 1
ATOM 5468 N N . VAL B 1 122 ? 14.797 -9.898 -7.375 1 98.88 122 VAL B N 1
ATOM 5469 C CA . VAL B 1 122 ? 13.602 -10.305 -8.102 1 98.88 122 VAL B CA 1
ATOM 5470 C C . VAL B 1 122 ? 13.32 -9.305 -9.227 1 98.88 122 VAL B C 1
ATOM 5472 O O . VAL B 1 122 ? 13.211 -8.102 -8.984 1 98.88 122 VAL B O 1
ATOM 5475 N N . PHE B 1 123 ? 13.281 -9.742 -10.445 1 98.69 123 PHE B N 1
ATOM 5476 C CA . PHE B 1 123 ? 12.859 -8.953 -11.602 1 98.69 123 PHE B CA 1
ATOM 5477 C C . PHE B 1 123 ? 11.469 -9.367 -12.055 1 98.69 123 PHE B C 1
ATOM 5479 O O . PHE B 1 123 ? 11.203 -10.547 -12.289 1 98.69 123 PHE B O 1
ATOM 5486 N N . MET B 1 124 ? 10.555 -8.391 -12.164 1 98.06 124 MET B N 1
ATOM 5487 C CA . MET B 1 124 ? 9.195 -8.844 -12.445 1 98.06 124 MET B CA 1
ATOM 5488 C C . MET B 1 124 ? 8.484 -7.883 -13.391 1 98.06 124 MET B C 1
ATOM 5490 O O . MET B 1 124 ? 8.789 -6.691 -13.422 1 98.06 124 MET B O 1
ATOM 5494 N N . ILE B 1 125 ? 7.586 -8.391 -14.188 1 98 125 ILE B N 1
ATOM 5495 C CA . ILE B 1 125 ? 6.637 -7.613 -14.977 1 98 125 ILE B CA 1
ATOM 5496 C C . ILE B 1 125 ? 5.25 -7.688 -14.344 1 98 125 ILE B C 1
ATOM 5498 O O . ILE B 1 125 ? 5.039 -8.438 -13.391 1 98 125 ILE B O 1
ATOM 5502 N N . HIS B 1 126 ? 4.324 -6.809 -14.836 1 97.88 126 HIS B N 1
ATOM 5503 C CA . HIS B 1 126 ? 2.955 -6.859 -14.328 1 97.88 126 HIS B CA 1
ATOM 5504 C C . HIS B 1 126 ? 2.076 -7.742 -15.211 1 97.88 126 HIS B C 1
ATOM 5506 O O . HIS B 1 126 ? 2.402 -7.984 -16.375 1 97.88 126 HIS B O 1
ATOM 5512 N N . GLY B 1 127 ? 1.078 -8.359 -14.648 1 98 127 GLY B N 1
ATOM 5513 C CA . GLY B 1 127 ? 0.023 -9.031 -15.391 1 98 127 GLY B CA 1
ATOM 5514 C C . GLY B 1 127 ? -1.22 -8.18 -15.57 1 98 127 GLY B C 1
ATOM 5515 O O . GLY B 1 127 ? -1.154 -6.949 -15.477 1 98 127 GLY B O 1
ATOM 5516 N N . ASN B 1 128 ? -2.303 -8.766 -15.922 1 96.38 128 ASN B N 1
ATOM 5517 C CA . ASN B 1 128 ? -3.539 -8.016 -16.125 1 96.38 128 ASN B CA 1
ATOM 5518 C C . ASN B 1 128 ? -4.219 -7.691 -14.797 1 96.38 128 ASN B C 1
ATOM 5520 O O . ASN B 1 128 ? -4.98 -6.727 -14.703 1 96.38 128 ASN B O 1
ATOM 5524 N N . HIS B 1 129 ? -3.965 -8.422 -13.758 1 95.94 129 HIS B N 1
ATOM 5525 C CA . HIS B 1 129 ? -4.578 -8.195 -12.453 1 95.94 129 HIS B CA 1
ATOM 5526 C C . HIS B 1 129 ? -3.83 -7.121 -11.68 1 95.94 129 HIS B C 1
ATOM 5528 O O . HIS B 1 129 ? -4.391 -6.512 -10.766 1 95.94 129 HIS B O 1
ATOM 5534 N N . ASP B 1 130 ? -2.672 -6.883 -11.977 1 93.5 130 ASP B N 1
ATOM 5535 C CA . ASP B 1 130 ? -1.911 -5.859 -11.266 1 93.5 130 ASP B CA 1
ATOM 5536 C C . ASP B 1 130 ? -1.3 -4.855 -12.234 1 93.5 130 ASP B C 1
ATOM 5538 O O . ASP B 1 130 ? -0.176 -4.391 -12.031 1 93.5 130 ASP B O 1
ATOM 5542 N N . GLU B 1 131 ? -2.047 -4.582 -13.289 1 92.06 131 GLU B N 1
ATOM 5543 C CA . GLU B 1 131 ? -1.626 -3.652 -14.336 1 92.06 131 GLU B CA 1
ATOM 5544 C C . GLU B 1 131 ? -1.652 -2.211 -13.836 1 92.06 131 GLU B C 1
ATOM 5546 O O . GLU B 1 131 ? -2.33 -1.901 -12.852 1 92.06 131 GLU B O 1
ATOM 5551 N N . PRO B 1 132 ? -0.856 -1.362 -14.508 1 90.94 132 PRO B N 1
ATOM 5552 C CA . PRO B 1 132 ? -0.889 0.058 -14.148 1 90.94 132 PRO B CA 1
ATOM 5553 C C . PRO B 1 132 ? -2.252 0.698 -14.406 1 90.94 132 PRO B C 1
ATOM 5555 O O . PRO B 1 132 ? -2.955 0.31 -15.336 1 90.94 132 PRO B O 1
ATOM 5558 N N . GLY B 1 133 ? -2.596 1.576 -13.477 1 85.69 133 GLY B N 1
ATOM 5559 C CA . GLY B 1 133 ? -3.842 2.316 -13.594 1 85.69 133 GLY B CA 1
ATOM 5560 C C . GLY B 1 133 ? -3.98 3.422 -12.562 1 85.69 133 GLY B C 1
ATOM 5561 O O . GLY B 1 133 ? -3.055 3.68 -11.789 1 85.69 133 GLY B O 1
ATOM 5562 N N . GLY B 1 134 ? -5.016 4.137 -12.625 1 76.75 134 GLY B N 1
ATOM 5563 C CA . GLY B 1 134 ? -5.285 5.207 -11.68 1 76.75 134 GLY B CA 1
ATOM 5564 C C . GLY B 1 134 ? -4.453 6.449 -11.93 1 76.75 134 GLY B C 1
ATOM 5565 O O . GLY B 1 134 ? -3.93 6.641 -13.031 1 76.75 134 GLY B O 1
ATOM 5566 N N . LEU B 1 135 ? -4.484 7.27 -10.789 1 77.31 135 LEU B N 1
ATOM 5567 C CA . LEU B 1 135 ? -3.689 8.492 -10.867 1 77.31 135 LEU B CA 1
ATOM 5568 C C . LEU B 1 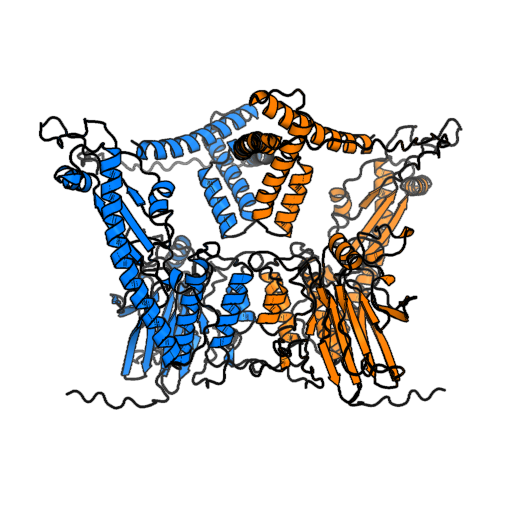135 ? -2.207 8.164 -11.016 1 77.31 135 LEU B C 1
ATOM 5570 O O . LEU B 1 135 ? -1.674 7.336 -10.266 1 77.31 135 LEU B O 1
ATOM 5574 N N . GLY B 1 136 ? -1.594 8.602 -12.117 1 77.19 136 GLY B N 1
ATOM 5575 C CA . GLY B 1 136 ? -0.17 8.398 -12.344 1 77.19 136 GLY B CA 1
ATOM 5576 C C . GLY B 1 136 ? 0.139 7.141 -13.125 1 77.19 136 GLY B C 1
ATOM 5577 O O . GLY B 1 136 ? 1.302 6.852 -13.414 1 77.19 136 GLY B O 1
ATOM 5578 N N . ASN B 1 137 ? -0.943 6.316 -13.414 1 85.94 137 ASN B N 1
ATOM 5579 C CA . ASN B 1 137 ? -0.76 5.086 -14.172 1 85.94 137 ASN B CA 1
ATOM 5580 C C . ASN B 1 137 ? 0.258 4.164 -13.508 1 85.94 137 ASN B C 1
ATOM 5582 O O . ASN B 1 137 ? 1.201 3.705 -14.156 1 85.94 137 ASN B O 1
ATOM 5586 N N . MET B 1 138 ? -0.067 3.918 -12.227 1 90.94 138 MET B N 1
ATOM 5587 C CA . MET B 1 138 ? 0.884 3.158 -11.422 1 90.94 138 MET B CA 1
ATOM 5588 C C . MET B 1 138 ? 0.344 1.767 -11.109 1 90.94 138 MET B C 1
ATOM 5590 O O . MET B 1 138 ? -0.849 1.604 -10.844 1 90.94 138 MET B O 1
ATOM 5594 N N . SER B 1 139 ? 1.255 0.817 -11.203 1 93.94 139 SER B N 1
ATOM 5595 C CA . SER B 1 139 ? 0.96 -0.532 -10.727 1 93.94 139 SER B CA 1
ATOM 5596 C C . SER B 1 139 ? 1.292 -0.685 -9.25 1 93.94 139 SER B C 1
ATOM 5598 O O . SER B 1 139 ? 2.115 0.059 -8.711 1 93.94 139 SER B O 1
ATOM 5600 N N . VAL B 1 140 ? 0.582 -1.593 -8.602 1 96.06 140 VAL B N 1
ATOM 5601 C CA . VAL B 1 140 ? 0.914 -1.914 -7.219 1 96.06 140 VAL B CA 1
ATOM 5602 C C . VAL B 1 140 ? 2.367 -2.375 -7.129 1 96.06 140 VAL B C 1
ATOM 5604 O O . VAL B 1 140 ? 3.023 -2.186 -6.102 1 96.06 140 VAL B O 1
ATOM 5607 N N . ILE B 1 141 ? 2.91 -2.885 -8.164 1 97.31 141 ILE B N 1
ATOM 5608 C CA . ILE B 1 141 ? 4.289 -3.354 -8.211 1 97.31 141 ILE B CA 1
ATOM 5609 C C . ILE B 1 141 ? 5.242 -2.17 -8.07 1 97.31 141 ILE B C 1
ATOM 5611 O O . ILE B 1 141 ? 6.359 -2.32 -7.574 1 97.31 141 ILE B O 1
ATOM 5615 N N . ASP B 1 142 ? 4.809 -0.973 -8.492 1 96 142 ASP B N 1
ATOM 5616 C CA . ASP B 1 142 ? 5.602 0.238 -8.305 1 96 142 ASP B CA 1
ATOM 5617 C C . ASP B 1 142 ? 5.93 0.458 -6.832 1 96 142 ASP B C 1
ATOM 5619 O O . ASP B 1 142 ? 7.012 0.951 -6.5 1 96 142 ASP B O 1
ATOM 5623 N N . LEU B 1 143 ? 5.016 0.116 -6.02 1 96.62 143 LEU B N 1
ATOM 5624 C CA . LEU B 1 143 ? 5.242 0.281 -4.586 1 96.62 143 LEU B CA 1
ATOM 5625 C C . LEU B 1 143 ? 6.309 -0.687 -4.09 1 96.62 143 LEU B C 1
ATOM 5627 O O . LEU B 1 143 ? 7.164 -0.313 -3.283 1 96.62 143 LEU B O 1
ATOM 5631 N N . LEU B 1 144 ? 6.223 -1.946 -4.555 1 98.12 144 LEU B N 1
ATOM 5632 C CA . LEU B 1 144 ? 7.246 -2.924 -4.203 1 98.12 144 LEU B CA 1
ATOM 5633 C C . LEU B 1 144 ? 8.617 -2.48 -4.703 1 98.12 144 LEU B C 1
ATOM 5635 O O . LEU B 1 144 ? 9.617 -2.631 -4 1 98.12 144 LEU B O 1
ATOM 5639 N N . HIS B 1 145 ? 8.602 -1.957 -5.918 1 97.5 145 HIS B N 1
ATOM 5640 C CA . HIS B 1 145 ? 9.828 -1.44 -6.527 1 97.5 145 HIS B CA 1
ATOM 5641 C C . HIS B 1 145 ? 10.383 -0.264 -5.73 1 97.5 145 HIS B C 1
ATOM 5643 O O . HIS B 1 145 ? 11.578 -0.21 -5.449 1 97.5 145 HIS B O 1
ATOM 5649 N N . THR B 1 146 ? 9.492 0.636 -5.355 1 96.19 146 THR B N 1
ATOM 5650 C CA . THR B 1 146 ? 9.867 1.82 -4.59 1 96.19 146 THR B CA 1
ATOM 5651 C C . THR B 1 146 ? 10.516 1.426 -3.268 1 96.19 146 THR B C 1
ATOM 5653 O O . THR B 1 146 ? 11.484 2.055 -2.832 1 96.19 146 THR B O 1
ATOM 5656 N N . ASN B 1 147 ? 10.062 0.36 -2.676 1 97.44 147 ASN B N 1
ATOM 5657 C CA . ASN B 1 147 ? 10.57 -0.083 -1.382 1 97.44 147 ASN B CA 1
ATOM 5658 C C . ASN B 1 147 ? 11.719 -1.068 -1.538 1 97.44 147 ASN B C 1
ATOM 5660 O O . ASN B 1 147 ? 12.125 -1.719 -0.571 1 97.44 147 ASN B O 1
ATOM 5664 N N . ARG B 1 148 ? 12.219 -1.251 -2.775 1 97.69 148 ARG B N 1
ATOM 5665 C CA . ARG B 1 148 ? 13.43 -1.992 -3.131 1 97.69 148 ARG B CA 1
ATOM 5666 C C . ARG B 1 148 ? 13.25 -3.484 -2.869 1 97.69 148 ARG B C 1
ATOM 5668 O O . ARG B 1 148 ? 14.211 -4.18 -2.533 1 97.69 148 ARG B O 1
ATOM 5675 N N . LEU B 1 149 ? 12.016 -3.947 -2.939 1 98.5 149 LEU B N 1
ATOM 5676 C CA . LEU B 1 149 ? 11.727 -5.363 -2.756 1 98.5 149 LEU B CA 1
ATOM 5677 C C . LEU B 1 149 ? 11.844 -6.121 -4.074 1 98.5 149 LEU B C 1
ATOM 5679 O O . LEU B 1 149 ? 12.156 -7.312 -4.09 1 98.5 149 LEU B O 1
ATOM 5683 N N . VAL B 1 150 ? 11.594 -5.383 -5.168 1 98.44 150 VAL B N 1
ATOM 5684 C CA . VAL B 1 150 ? 11.672 -6.004 -6.488 1 98.44 150 VAL B CA 1
ATOM 5685 C C . VAL B 1 150 ? 12.219 -4.996 -7.5 1 98.44 150 VAL B C 1
ATOM 5687 O O . VAL B 1 150 ? 12.359 -3.811 -7.191 1 98.44 150 VAL B O 1
ATOM 5690 N N . ASN B 1 151 ? 12.672 -5.477 -8.633 1 97.94 151 ASN B N 1
ATOM 5691 C CA . ASN B 1 151 ? 13 -4.676 -9.805 1 97.94 151 ASN B CA 1
ATOM 5692 C C . ASN B 1 151 ? 11.914 -4.785 -10.875 1 97.94 151 ASN B C 1
ATOM 5694 O O . ASN B 1 151 ? 11.828 -5.793 -11.578 1 97.94 151 ASN B O 1
ATOM 5698 N N . TYR B 1 152 ? 11.117 -3.707 -10.93 1 96.62 152 TYR B N 1
ATOM 5699 C CA . TYR B 1 152 ? 9.984 -3.664 -11.844 1 96.62 152 TYR B CA 1
ATOM 5700 C C . TYR B 1 152 ? 10.422 -3.182 -13.227 1 96.62 152 TYR B C 1
ATOM 5702 O O . TYR B 1 152 ? 11.086 -2.152 -13.344 1 96.62 152 TYR B O 1
ATOM 5710 N N . PHE B 1 153 ? 10.047 -4 -14.266 1 94.44 153 PHE B N 1
ATOM 5711 C CA . PHE B 1 153 ? 10.391 -3.611 -15.625 1 94.44 153 PHE B CA 1
ATOM 5712 C C . PHE B 1 153 ? 9.32 -4.074 -16.609 1 94.44 153 PHE B C 1
ATOM 5714 O O . PHE B 1 153 ? 8.352 -4.73 -16.219 1 94.44 153 PHE B O 1
ATOM 5721 N N . GLY B 1 154 ? 9.375 -3.678 -17.844 1 92.94 154 GLY B N 1
ATOM 5722 C CA . GLY B 1 154 ? 8.492 -4.172 -18.906 1 92.94 154 GLY B CA 1
ATOM 5723 C C . GLY B 1 154 ? 7.234 -3.346 -19.062 1 92.94 154 GLY B C 1
ATOM 5724 O O . GLY B 1 154 ? 6.324 -3.727 -19.797 1 92.94 154 GLY B O 1
ATOM 5725 N N . GLN B 1 155 ? 7.145 -2.236 -18.328 1 89.62 155 GLN B N 1
ATOM 5726 C CA . GLN B 1 155 ? 6.008 -1.335 -18.484 1 89.62 155 GLN B CA 1
ATOM 5727 C C . GLN B 1 155 ? 6.145 -0.499 -19.75 1 89.62 155 GLN B C 1
ATOM 5729 O O . GLN B 1 155 ? 7.242 -0.055 -20.094 1 89.62 155 GLN B O 1
ATOM 5734 N N . GLN B 1 156 ? 5.023 -0.337 -20.422 1 84 156 GLN B N 1
ATOM 5735 C CA . GLN B 1 156 ? 4.996 0.5 -21.609 1 84 156 GLN B CA 1
ATOM 5736 C C . GLN B 1 156 ? 4.125 1.734 -21.406 1 84 156 GLN B C 1
ATOM 5738 O O . GLN B 1 156 ? 2.912 1.618 -21.203 1 84 156 GLN B O 1
ATOM 5743 N N . MET B 1 157 ? 4.758 2.863 -21.453 1 74.12 157 MET B N 1
ATOM 5744 C CA . MET B 1 157 ? 4.051 4.109 -21.156 1 74.12 157 MET B CA 1
ATOM 5745 C C . MET B 1 157 ? 3.535 4.75 -22.438 1 74.12 157 MET B C 1
ATOM 5747 O O . MET B 1 157 ? 2.553 5.492 -22.422 1 74.12 157 MET B O 1
ATOM 5751 N N . ASP B 1 158 ? 4.223 4.531 -23.562 1 76.81 158 ASP B N 1
ATOM 5752 C CA . ASP B 1 158 ? 3.844 5.09 -24.859 1 76.81 158 ASP B CA 1
ATOM 5753 C C . ASP B 1 158 ? 3.205 4.027 -25.75 1 76.81 158 ASP B C 1
ATOM 5755 O O . ASP B 1 158 ? 3.883 3.102 -26.203 1 76.81 158 ASP B O 1
ATOM 5759 N N . LEU B 1 159 ? 1.938 4.254 -26.016 1 74.06 159 LEU B N 1
ATOM 5760 C CA . LEU B 1 159 ? 1.203 3.244 -26.781 1 74.06 159 LEU B CA 1
ATOM 5761 C C . LEU B 1 159 ? 1.476 3.373 -28.266 1 74.06 159 LEU B C 1
ATOM 5763 O O . LEU B 1 159 ? 1.181 2.455 -29.047 1 74.06 159 LEU B O 1
ATOM 5767 N N . ASP B 1 160 ? 2.064 4.5 -28.641 1 83.25 160 ASP B N 1
ATOM 5768 C CA . ASP B 1 160 ? 2.324 4.727 -30.062 1 83.25 160 ASP B CA 1
ATOM 5769 C C . ASP B 1 160 ? 3.713 4.227 -30.453 1 83.25 160 ASP B C 1
ATOM 5771 O O . ASP B 1 160 ? 4.016 4.078 -31.641 1 83.25 160 ASP B O 1
ATOM 5775 N N . ARG B 1 161 ? 4.449 4.004 -29.5 1 88.62 161 ARG B N 1
ATOM 5776 C CA . ARG B 1 161 ? 5.789 3.477 -29.734 1 88.62 161 ARG B CA 1
ATOM 5777 C C . ARG B 1 161 ? 6.211 2.547 -28.609 1 88.62 161 ARG B C 1
ATOM 5779 O O . ARG B 1 161 ? 6.695 3.004 -27.562 1 88.62 161 ARG B O 1
ATOM 5786 N N . ILE B 1 162 ? 6.145 1.285 -28.875 1 92.31 162 ILE B N 1
ATOM 5787 C CA . ILE B 1 162 ? 6.492 0.287 -27.875 1 92.31 162 ILE B CA 1
ATOM 5788 C C . ILE B 1 162 ? 7.891 -0.259 -28.156 1 92.31 162 ILE B C 1
ATOM 5790 O O . ILE B 1 162 ? 8.117 -0.924 -29.156 1 92.31 162 ILE B O 1
ATOM 5794 N N . VAL B 1 163 ? 8.828 0.129 -27.344 1 90.62 163 VAL B N 1
ATOM 5795 C CA . VAL B 1 163 ? 10.188 -0.367 -27.469 1 90.62 163 VAL B CA 1
ATOM 5796 C C . VAL B 1 163 ? 10.5 -1.335 -26.328 1 90.62 163 VAL B C 1
ATOM 5798 O O . VAL B 1 163 ? 10.484 -0.951 -25.156 1 90.62 163 VAL B O 1
ATOM 5801 N N . ILE B 1 164 ? 10.75 -2.539 -26.641 1 93.06 164 ILE B N 1
ATOM 5802 C CA . ILE B 1 164 ? 11.094 -3.562 -25.656 1 93.06 164 ILE B CA 1
ATOM 5803 C C . ILE B 1 164 ? 12.609 -3.701 -25.562 1 93.06 164 ILE B C 1
ATOM 5805 O O . ILE B 1 164 ? 13.25 -4.207 -26.484 1 93.06 164 ILE B O 1
ATOM 5809 N N . ARG B 1 165 ? 13.109 -3.209 -24.438 1 90.94 165 ARG B N 1
ATOM 5810 C CA . ARG B 1 165 ? 14.547 -3.232 -24.188 1 90.94 165 ARG B CA 1
ATOM 5811 C C . ARG B 1 165 ? 14.914 -4.27 -23.125 1 90.94 165 ARG B C 1
ATOM 5813 O O . ARG B 1 165 ? 14.219 -4.395 -22.125 1 90.94 165 ARG B O 1
ATOM 5820 N N . PRO B 1 166 ? 16 -4.992 -23.375 1 93.25 166 PRO B N 1
ATOM 5821 C CA . PRO B 1 166 ? 16.391 -6.008 -22.391 1 93.25 166 PRO B CA 1
ATOM 5822 C C . PRO B 1 166 ? 17.172 -5.422 -21.219 1 93.25 166 PRO B C 1
ATOM 5824 O O . PRO B 1 166 ? 17.844 -4.391 -21.359 1 93.25 166 PRO B O 1
ATOM 5827 N N . ILE B 1 167 ? 17.016 -6 -20.078 1 95.06 167 ILE B N 1
ATOM 5828 C CA . ILE B 1 167 ? 17.984 -5.867 -19 1 95.06 167 ILE B CA 1
ATOM 5829 C C . ILE B 1 167 ? 19.156 -6.832 -19.219 1 95.06 167 ILE B C 1
ATOM 5831 O O . ILE B 1 167 ? 18.953 -8.039 -19.344 1 95.06 167 ILE B O 1
ATOM 5835 N N . LEU B 1 168 ? 20.344 -6.324 -19.359 1 95 168 LEU B N 1
ATOM 5836 C CA . LEU B 1 168 ? 21.516 -7.156 -19.609 1 95 168 LEU B CA 1
ATOM 5837 C C . LEU B 1 168 ? 22.188 -7.57 -18.297 1 95 168 LEU B C 1
ATOM 5839 O O . LEU B 1 168 ? 22.562 -6.719 -17.5 1 95 168 LEU B O 1
ATOM 5843 N N . ILE B 1 169 ? 22.266 -8.922 -18.094 1 96.81 169 ILE B N 1
ATOM 5844 C CA . ILE B 1 169 ? 22.812 -9.461 -16.844 1 96.81 169 ILE B CA 1
ATOM 5845 C C . ILE B 1 169 ? 23.969 -10.406 -17.141 1 96.81 169 ILE B C 1
ATOM 5847 O O . ILE B 1 169 ? 23.906 -11.195 -18.094 1 96.81 169 ILE B O 1
ATOM 5851 N N . GLN B 1 170 ? 25.016 -10.273 -16.297 1 96.12 170 GLN B N 1
ATOM 5852 C CA . GLN B 1 170 ? 26.188 -11.109 -16.516 1 96.12 170 GLN B CA 1
ATOM 5853 C C . GLN B 1 170 ? 26.609 -11.812 -15.227 1 96.12 170 GLN B C 1
ATOM 5855 O O . GLN B 1 170 ? 26.547 -11.219 -14.148 1 96.12 170 GLN B O 1
ATOM 5860 N N . LYS B 1 171 ? 26.875 -13.109 -15.328 1 97.31 171 LYS B N 1
ATOM 5861 C CA . LYS B 1 171 ? 27.531 -13.891 -14.289 1 97.31 171 LYS B CA 1
ATOM 5862 C C . LYS B 1 171 ? 28.734 -14.641 -14.859 1 9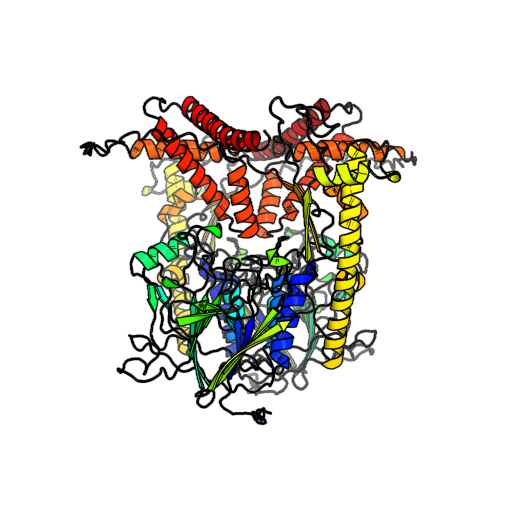7.31 171 LYS B C 1
ATOM 5864 O O . LYS B 1 171 ? 28.578 -15.609 -15.594 1 97.31 171 LYS B O 1
ATOM 5869 N N . GLY B 1 172 ? 29.922 -14.242 -14.414 1 95.56 172 GLY B N 1
ATOM 5870 C CA . GLY B 1 172 ? 31.078 -14.797 -15.078 1 95.56 172 GLY B CA 1
ATOM 5871 C C . GLY B 1 172 ? 31.062 -14.586 -16.578 1 95.56 172 GLY B C 1
ATOM 5872 O O . GLY B 1 172 ? 30.953 -13.453 -17.062 1 95.56 172 GLY B O 1
ATOM 5873 N N . GLU B 1 173 ? 31.047 -15.711 -17.312 1 94.25 173 GLU B N 1
ATOM 5874 C CA . GLU B 1 173 ? 31.062 -15.625 -18.766 1 94.25 173 GLU B CA 1
ATOM 5875 C C . GLU B 1 173 ? 29.641 -15.734 -19.328 1 94.25 173 GLU B C 1
ATOM 5877 O O . GLU B 1 173 ? 29.422 -15.461 -20.516 1 94.25 173 GLU B O 1
ATOM 5882 N N . THR B 1 174 ? 28.719 -16.094 -18.484 1 96.31 174 THR B N 1
ATOM 5883 C CA . THR B 1 174 ? 27.344 -16.266 -18.938 1 96.31 174 THR B CA 1
ATOM 5884 C C . THR B 1 174 ? 26.625 -14.914 -18.984 1 96.31 174 THR B C 1
ATOM 5886 O O . THR B 1 174 ? 26.703 -14.133 -18.031 1 96.31 174 THR B O 1
ATOM 5889 N N . LYS B 1 175 ? 25.984 -14.656 -20.156 1 95.19 175 LYS B N 1
ATOM 5890 C CA . LYS B 1 175 ? 25.266 -13.398 -20.344 1 95.19 175 LYS B CA 1
ATOM 5891 C C . LYS B 1 175 ? 23.797 -13.641 -20.641 1 95.19 175 LYS B C 1
ATOM 5893 O O . LYS B 1 175 ? 23.453 -14.523 -21.438 1 95.19 175 LYS B O 1
ATOM 5898 N N . LEU B 1 176 ? 22.953 -12.867 -19.969 1 96.62 176 LEU B N 1
ATOM 5899 C CA . LEU B 1 176 ? 21.516 -12.969 -20.109 1 96.62 176 LEU B CA 1
ATOM 5900 C C . LEU B 1 176 ? 20.922 -11.648 -20.594 1 96.62 176 LEU B C 1
ATOM 5902 O O . LEU B 1 176 ? 21.25 -10.578 -20.078 1 96.62 176 LEU B O 1
ATOM 5906 N N . ALA B 1 177 ? 20.141 -11.68 -21.688 1 96.25 177 ALA B N 1
ATOM 5907 C CA . ALA B 1 177 ? 19.266 -10.586 -22.078 1 96.25 177 ALA B CA 1
ATOM 5908 C C . ALA B 1 177 ? 17.828 -10.852 -21.656 1 96.25 177 ALA B C 1
ATOM 5910 O O . ALA B 1 177 ? 17.141 -11.688 -22.25 1 96.25 177 ALA B O 1
ATOM 5911 N N . LEU B 1 178 ? 17.375 -10.164 -20.641 1 97.38 178 LEU B N 1
ATOM 5912 C CA . LEU B 1 178 ? 16.047 -10.367 -20.078 1 97.38 178 LEU B CA 1
ATOM 5913 C C . LEU B 1 178 ? 15.062 -9.344 -20.625 1 97.38 178 LEU B C 1
ATOM 5915 O O . LEU B 1 178 ? 15.133 -8.164 -20.281 1 97.38 178 LEU B O 1
ATOM 5919 N N . TYR B 1 179 ? 14.148 -9.828 -21.453 1 96.75 179 TYR B N 1
ATOM 5920 C CA . TYR B 1 179 ? 13.094 -8.992 -22.016 1 96.75 179 TYR B CA 1
ATOM 5921 C C . TYR B 1 179 ? 11.805 -9.133 -21.219 1 96.75 179 TYR B C 1
ATOM 5923 O O . TYR B 1 179 ? 11.562 -10.164 -20.594 1 96.75 179 TYR B O 1
ATOM 5931 N N . GLY B 1 180 ? 11.023 -8.078 -21.203 1 97.38 180 GLY B N 1
ATOM 5932 C CA . GLY B 1 180 ? 9.742 -8.133 -20.516 1 97.38 180 GLY B CA 1
ATOM 5933 C C . GLY B 1 180 ? 8.68 -7.273 -21.172 1 97.38 180 GLY B C 1
ATOM 5934 O O . GLY B 1 180 ? 8.953 -6.156 -21.609 1 97.38 180 GLY B O 1
ATOM 5935 N N . LEU B 1 181 ? 7.527 -7.828 -21.297 1 96 181 LEU B N 1
ATOM 5936 C CA . LEU B 1 181 ? 6.328 -7.109 -21.719 1 96 181 LEU B CA 1
ATOM 5937 C C . LEU B 1 181 ? 5.188 -7.34 -20.734 1 96 181 LEU B C 1
ATOM 5939 O O . LEU B 1 181 ? 4.566 -8.406 -20.734 1 96 181 LEU B O 1
ATOM 5943 N N . GLY B 1 182 ? 4.961 -6.316 -19.906 1 96.31 182 GLY B N 1
ATOM 5944 C CA . GLY B 1 182 ? 3.787 -6.402 -19.047 1 96.31 182 GLY B CA 1
ATOM 5945 C C . GLY B 1 182 ? 2.486 -6.461 -19.828 1 96.31 182 GLY B C 1
ATOM 5946 O O . GLY B 1 182 ? 2.428 -6.039 -20.984 1 96.31 182 GLY B O 1
ATOM 5947 N N . ASN B 1 183 ? 1.522 -6.906 -19.234 1 96.25 183 ASN B N 1
ATOM 5948 C CA . ASN B 1 183 ? 0.246 -7.125 -19.906 1 96.25 183 ASN B CA 1
ATOM 5949 C C . ASN B 1 183 ? -0.259 -5.848 -20.562 1 96.25 183 ASN B C 1
ATOM 5951 O O . ASN B 1 183 ? -0.165 -4.762 -20 1 96.25 183 ASN B O 1
ATOM 5955 N N . MET B 1 184 ? -0.673 -5.992 -21.703 1 92 184 MET B N 1
ATOM 5956 C CA . MET B 1 184 ? -1.432 -5.031 -22.5 1 92 184 MET B CA 1
ATOM 5957 C C . MET B 1 184 ? -2.674 -5.68 -23.094 1 92 184 MET B C 1
ATOM 5959 O O . MET B 1 184 ? -2.658 -6.863 -23.438 1 92 184 MET B O 1
ATOM 5963 N N . ARG B 1 185 ? -3.684 -4.855 -23.219 1 89.56 185 ARG B N 1
ATOM 5964 C CA . ARG B 1 185 ? -4.855 -5.441 -23.859 1 89.56 185 ARG B CA 1
ATOM 5965 C C . ARG B 1 185 ? -4.492 -6.07 -25.203 1 89.56 185 ARG B C 1
ATOM 5967 O O . ARG B 1 185 ? -3.877 -5.422 -26.062 1 89.56 185 ARG B O 1
ATOM 5974 N N . ASP B 1 186 ? -4.871 -7.277 -25.406 1 91 186 ASP B N 1
ATOM 5975 C CA . ASP B 1 186 ? -4.43 -8.078 -26.547 1 91 186 ASP B CA 1
ATOM 5976 C C . ASP B 1 186 ? -4.773 -7.387 -27.875 1 91 186 ASP B C 1
ATOM 5978 O O . ASP B 1 186 ? -3.953 -7.352 -28.797 1 91 186 ASP B O 1
ATOM 5982 N N . GLU B 1 187 ? -6.004 -6.887 -27.969 1 89.38 187 GLU B N 1
ATOM 5983 C CA . GLU B 1 187 ? -6.426 -6.219 -29.203 1 89.38 187 GLU B CA 1
ATOM 5984 C C . GLU B 1 187 ? -5.535 -5.02 -29.516 1 89.38 187 GLU B C 1
ATOM 5986 O O . GLU B 1 187 ? -5.16 -4.805 -30.656 1 89.38 187 GLU B O 1
ATOM 5991 N N . ARG B 1 188 ? -5.223 -4.375 -28.5 1 89.06 188 ARG B N 1
ATOM 5992 C CA . ARG B 1 188 ? -4.363 -3.203 -28.656 1 89.06 188 ARG B CA 1
ATOM 5993 C C . ARG B 1 188 ? -2.949 -3.609 -29.047 1 89.06 188 ARG B C 1
ATOM 5995 O O . ARG B 1 188 ? -2.342 -2.992 -29.922 1 89.06 188 ARG B O 1
ATOM 6002 N N . LEU B 1 189 ? -2.414 -4.551 -28.422 1 92.06 189 LEU B N 1
ATOM 6003 C CA . LEU B 1 189 ? -1.082 -5.055 -28.734 1 92.06 189 LEU B CA 1
ATOM 6004 C C . LEU B 1 189 ? -1.014 -5.559 -30.172 1 92.06 189 LEU B C 1
ATOM 6006 O O . LEU B 1 189 ? -0.063 -5.25 -30.891 1 92.06 189 LEU B O 1
ATOM 6010 N N . ASN B 1 190 ? -2.047 -6.289 -30.562 1 91.62 190 ASN B N 1
ATOM 6011 C CA . ASN B 1 190 ? -2.08 -6.805 -31.922 1 91.62 190 ASN B CA 1
ATOM 6012 C C . ASN B 1 190 ? -2.123 -5.68 -32.938 1 91.62 190 ASN B C 1
ATOM 6014 O O . ASN B 1 190 ? -1.422 -5.73 -33.969 1 91.62 190 ASN B O 1
ATOM 6018 N N . ARG B 1 191 ? -2.896 -4.699 -32.656 1 90.56 191 ARG B N 1
ATOM 6019 C CA . ARG B 1 191 ? -2.945 -3.541 -33.531 1 90.56 191 ARG B CA 1
ATOM 6020 C C . ARG B 1 191 ? -1.582 -2.865 -33.625 1 90.56 191 ARG B C 1
ATOM 6022 O O . ARG B 1 191 ? -1.16 -2.453 -34.719 1 90.56 191 ARG B O 1
ATOM 6029 N N . ALA B 1 192 ? -0.951 -2.729 -32.531 1 92.94 192 ALA B N 1
ATOM 6030 C CA . ALA B 1 192 ? 0.37 -2.105 -32.5 1 92.94 192 ALA B CA 1
ATOM 6031 C C . ALA B 1 192 ? 1.378 -2.926 -33.312 1 92.94 192 ALA B C 1
ATOM 6033 O O . ALA B 1 192 ? 2.188 -2.369 -34.062 1 92.94 192 ALA B O 1
ATOM 6034 N N . ILE B 1 193 ? 1.362 -4.227 -33.188 1 92.94 193 ILE B N 1
ATOM 6035 C CA . ILE B 1 193 ? 2.26 -5.121 -33.906 1 92.94 193 ILE B CA 1
ATOM 6036 C C . ILE B 1 193 ? 1.99 -5.02 -35.406 1 92.94 193 ILE B C 1
ATOM 6038 O O . ILE B 1 193 ? 2.922 -4.879 -36.219 1 92.94 193 ILE B O 1
ATOM 6042 N N . ASP B 1 194 ? 0.751 -5.031 -35.75 1 91.94 194 ASP B N 1
ATOM 6043 C CA . ASP B 1 194 ? 0.359 -4.961 -37.156 1 91.94 194 ASP B CA 1
ATOM 6044 C C . ASP B 1 194 ? 0.787 -3.635 -37.781 1 91.94 194 ASP B C 1
ATOM 6046 O O . ASP B 1 194 ? 1.145 -3.584 -38.969 1 91.94 194 ASP B O 1
ATOM 6050 N N . ALA B 1 195 ? 0.706 -2.635 -36.969 1 92.88 195 ALA B N 1
ATOM 6051 C CA . ALA B 1 195 ? 1.06 -1.298 -37.438 1 92.88 195 ALA B CA 1
ATOM 6052 C C . ALA B 1 195 ? 2.572 -1.096 -37.406 1 92.88 195 ALA B C 1
ATOM 6054 O O . ALA B 1 195 ? 3.064 -0.026 -37.781 1 92.88 195 ALA B O 1
ATOM 6055 N N . GLY B 1 196 ? 3.32 -2.004 -36.938 1 92.69 196 GLY B N 1
ATOM 6056 C CA . GLY B 1 196 ? 4.77 -1.897 -36.906 1 92.69 196 GLY B CA 1
ATOM 6057 C C . GLY B 1 196 ? 5.27 -0.984 -35.781 1 92.69 196 GLY B C 1
ATOM 6058 O O . GLY B 1 196 ? 6.336 -0.376 -35.906 1 92.69 196 GLY B O 1
ATOM 6059 N N . LYS B 1 197 ? 4.492 -0.848 -34.781 1 93.25 197 LYS B N 1
ATOM 6060 C CA . LYS B 1 197 ? 4.82 0.09 -33.719 1 93.25 197 LYS B CA 1
ATOM 6061 C C . LYS B 1 197 ? 5.613 -0.595 -32.594 1 93.25 197 LYS B C 1
ATOM 6063 O O . LYS B 1 197 ? 6.043 0.054 -31.656 1 93.25 197 LYS B O 1
ATOM 6068 N N . VAL B 1 198 ? 5.812 -1.892 -32.656 1 94.44 198 VAL B N 1
ATOM 6069 C CA . VAL B 1 198 ? 6.543 -2.641 -31.641 1 94.44 198 VAL B CA 1
ATOM 6070 C C . VAL B 1 198 ? 7.941 -2.971 -32.156 1 94.44 198 VAL B C 1
ATOM 6072 O O . VAL B 1 198 ? 8.102 -3.541 -33.219 1 94.44 198 VAL B O 1
ATOM 6075 N N . ARG B 1 199 ? 8.914 -2.541 -31.406 1 92.62 199 ARG B N 1
ATOM 6076 C CA . ARG B 1 199 ? 10.305 -2.795 -31.781 1 92.62 199 ARG B CA 1
ATOM 6077 C C . ARG B 1 199 ? 11.07 -3.439 -30.641 1 92.62 199 ARG B C 1
ATOM 6079 O O . ARG B 1 199 ? 10.883 -3.072 -29.469 1 92.62 199 ARG B O 1
ATOM 6086 N N . PHE B 1 200 ? 11.938 -4.406 -30.922 1 93.19 200 PHE B N 1
ATOM 6087 C CA . PHE B 1 200 ? 12.828 -5.047 -29.953 1 93.19 200 PHE B CA 1
ATOM 6088 C C . PHE B 1 200 ? 14.258 -4.547 -30.125 1 93.19 200 PHE B C 1
ATOM 6090 O O . PHE B 1 200 ? 14.773 -4.496 -31.25 1 93.19 200 PHE B O 1
ATOM 6097 N N . GLU B 1 201 ? 14.828 -4.172 -29.062 1 90.12 201 GLU B N 1
ATOM 6098 C CA . GLU B 1 201 ? 16.25 -3.846 -29.109 1 90.12 201 GLU B CA 1
ATOM 6099 C C . GLU B 1 201 ? 17.109 -5.09 -28.922 1 90.12 201 GLU B C 1
ATOM 6101 O O . GLU B 1 201 ? 16.875 -5.883 -28.016 1 90.12 201 GLU B O 1
ATOM 6106 N N . ILE B 1 202 ? 18.062 -5.227 -29.797 1 88.81 202 ILE B N 1
ATOM 6107 C CA . ILE B 1 202 ? 18.953 -6.387 -29.75 1 88.81 202 ILE B CA 1
ATOM 6108 C C . ILE B 1 202 ? 20.172 -6.062 -28.906 1 88.81 202 ILE B C 1
ATOM 6110 O O . ILE B 1 202 ? 20.734 -4.965 -29 1 88.81 202 ILE B O 1
ATOM 6114 N N . PRO B 1 203 ? 20.5 -6.949 -28.016 1 86.25 203 PRO B N 1
ATOM 6115 C CA . PRO B 1 203 ? 21.703 -6.691 -27.219 1 86.25 203 PRO B CA 1
ATOM 6116 C C . PRO B 1 203 ? 22.938 -6.441 -28.062 1 86.25 203 PRO B C 1
ATOM 6118 O O . PRO B 1 203 ? 23 -6.867 -29.234 1 86.25 203 PRO B O 1
ATOM 6121 N N . PRO B 1 204 ? 23.891 -5.551 -27.469 1 76.12 204 PRO B N 1
ATOM 6122 C CA . PRO B 1 204 ? 25.109 -5.281 -28.234 1 76.12 204 PRO B CA 1
ATOM 6123 C C . PRO B 1 204 ? 25.875 -6.555 -28.578 1 76.12 204 PRO B C 1
ATOM 6125 O O . PRO B 1 204 ? 25.828 -7.539 -27.844 1 76.12 204 PRO B O 1
ATOM 6128 N N . GLY B 1 205 ? 26.672 -6.441 -29.75 1 66 205 GLY B N 1
ATOM 6129 C CA . GLY B 1 205 ? 27.5 -7.555 -30.172 1 66 205 GLY B CA 1
ATOM 6130 C C . GLY B 1 205 ? 26.781 -8.523 -31.094 1 66 205 GLY B C 1
ATOM 6131 O O . GLY B 1 205 ? 27.391 -9.422 -31.672 1 66 205 GLY B O 1
ATOM 6132 N N . ARG B 1 206 ? 25.406 -8.5 -31 1 55.38 206 ARG B N 1
ATOM 6133 C CA . ARG B 1 206 ? 24.688 -9.359 -31.938 1 55.38 206 ARG B CA 1
ATOM 6134 C C . ARG B 1 206 ? 24.781 -8.812 -33.375 1 55.38 206 ARG B C 1
ATOM 6136 O O . 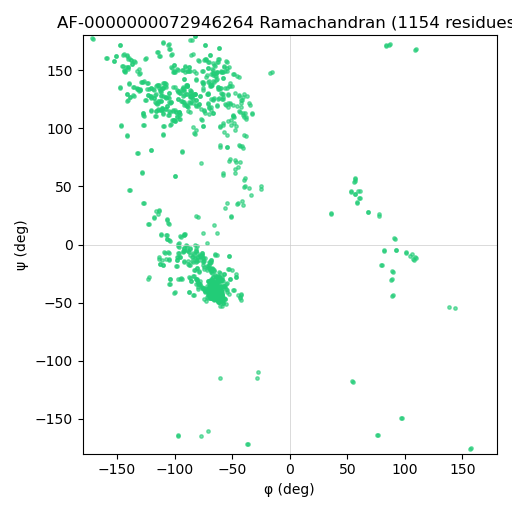ARG B 1 206 ? 24.328 -9.453 -34.312 1 55.38 206 ARG B O 1
ATOM 6143 N N . GLY B 1 207 ? 25.062 -7.59 -33.688 1 47.84 207 GLY B N 1
ATOM 6144 C CA . GLY B 1 207 ? 25 -6.969 -35 1 47.84 207 GLY B CA 1
ATOM 6145 C C . GLY B 1 207 ? 25.812 -7.695 -36.062 1 47.84 207 GLY B C 1
ATOM 6146 O O . GLY B 1 207 ? 25.812 -7.305 -37.219 1 47.84 207 GLY B O 1
ATOM 6147 N N . GLY B 1 208 ? 27.094 -8.016 -35.844 1 41.72 208 GLY B N 1
ATOM 6148 C CA . GLY B 1 208 ? 27.781 -8.531 -37 1 41.72 208 GLY B CA 1
ATOM 6149 C C . GLY B 1 208 ? 27.188 -9.828 -37.531 1 41.72 208 GLY B C 1
ATOM 6150 O O . GLY B 1 208 ? 26.328 -10.43 -36.875 1 41.72 208 GLY B O 1
ATOM 6151 N N . SER B 1 209 ? 27.453 -10.203 -39.031 1 41.38 209 SER B N 1
ATOM 6152 C CA . SER B 1 209 ? 26.938 -11.375 -39.719 1 41.38 209 SER B CA 1
ATOM 6153 C C . SER B 1 209 ? 26.688 -12.531 -38.75 1 41.38 209 SER B C 1
ATOM 6155 O O . SER B 1 209 ? 25.578 -13.078 -38.688 1 41.38 209 SER B O 1
ATOM 6157 N N . GLU B 1 210 ? 27.578 -13.633 -38.875 1 40.91 210 GLU B N 1
ATOM 6158 C CA . GLU B 1 210 ? 27.578 -15.055 -38.531 1 40.91 210 GLU B CA 1
ATOM 6159 C C . GLU B 1 210 ? 27.641 -15.266 -37.031 1 40.91 210 GLU B C 1
ATOM 6161 O O . GLU B 1 210 ? 27.672 -16.406 -36.562 1 40.91 210 GLU B O 1
ATOM 6166 N N . SER B 1 211 ? 28.094 -14.336 -36.125 1 45.44 211 SER B N 1
ATOM 6167 C CA . SER B 1 211 ? 28.562 -14.773 -34.812 1 45.44 211 SER B CA 1
ATOM 6168 C C . SER B 1 211 ? 27.422 -14.891 -33.844 1 45.44 211 SER B C 1
ATOM 6170 O O . SER B 1 211 ? 26.484 -14.078 -33.844 1 45.44 211 SER B O 1
ATOM 6172 N N . GLU B 1 212 ? 27.266 -16.062 -33.156 1 56.22 212 GLU B N 1
ATOM 6173 C CA . GLU B 1 212 ? 26.453 -16.594 -32.062 1 56.22 212 GLU B CA 1
ATOM 6174 C C . GLU B 1 212 ? 26.281 -15.562 -30.938 1 56.22 212 GLU B C 1
ATOM 6176 O O . GLU B 1 212 ? 27.25 -14.922 -30.531 1 56.22 212 GLU B O 1
ATOM 6181 N N . SER B 1 213 ? 25.047 -15.016 -30.672 1 70.62 213 SER B N 1
ATOM 6182 C CA . SER B 1 213 ? 24.734 -14.062 -29.609 1 70.62 213 SER B CA 1
ATOM 6183 C C . SER B 1 213 ? 25.422 -14.453 -28.312 1 70.62 213 SER B C 1
ATOM 6185 O O . SER B 1 213 ? 25.516 -15.633 -27.984 1 70.62 213 SER B O 1
ATOM 6187 N N . GLU B 1 214 ? 26.203 -13.492 -27.781 1 85.88 214 GLU B N 1
ATOM 6188 C CA . GLU B 1 214 ? 26.844 -13.672 -26.469 1 85.88 214 GLU B CA 1
ATOM 6189 C C . GLU B 1 214 ? 25.797 -13.766 -25.359 1 85.88 214 GLU B C 1
ATOM 6191 O O . GLU B 1 214 ? 26.109 -14.234 -24.266 1 85.88 214 GLU B O 1
ATOM 6196 N N . TYR B 1 215 ? 24.562 -13.5 -25.781 1 92.81 215 TYR B N 1
ATOM 6197 C CA . TYR B 1 215 ? 23.531 -13.445 -24.75 1 92.81 215 TYR B CA 1
ATOM 6198 C C . TYR B 1 215 ? 22.516 -14.555 -24.953 1 92.81 215 TYR B C 1
ATOM 6200 O O . TYR B 1 215 ? 22.141 -14.875 -26.078 1 92.81 215 TYR B O 1
ATOM 6208 N N . PHE B 1 216 ? 22.141 -15.18 -23.891 1 95 216 PHE B N 1
ATOM 6209 C CA . PHE B 1 216 ? 20.906 -15.953 -23.875 1 95 216 PHE B CA 1
ATOM 6210 C C . PHE B 1 216 ? 19.688 -15.039 -23.719 1 95 216 PHE B C 1
ATOM 6212 O O . PHE B 1 216 ? 19.578 -14.305 -22.719 1 95 216 PHE B O 1
ATOM 6219 N N . SER B 1 217 ? 18.766 -15.055 -24.656 1 95.88 217 SER B N 1
ATOM 6220 C CA . SER B 1 217 ? 17.656 -14.117 -24.656 1 95.88 217 SER B CA 1
ATOM 6221 C C . SER B 1 217 ? 16.391 -14.75 -24.078 1 95.88 217 SER B C 1
ATOM 6223 O O . SER B 1 217 ? 15.82 -15.664 -24.688 1 95.88 217 SER B O 1
ATOM 6225 N N . VAL B 1 218 ? 15.969 -14.242 -22.953 1 98 218 VAL B N 1
ATOM 6226 C CA . VAL B 1 218 ? 14.742 -14.695 -22.297 1 98 218 VAL B CA 1
ATOM 6227 C C . VAL B 1 218 ? 13.703 -13.57 -22.312 1 98 218 VAL B C 1
ATOM 6229 O O . VAL B 1 218 ? 14.016 -12.422 -22 1 98 218 VAL B O 1
ATOM 6232 N N . MET B 1 219 ? 12.484 -13.914 -22.656 1 98.25 219 MET B N 1
ATOM 6233 C CA . MET B 1 219 ? 11.414 -12.922 -22.672 1 98.25 219 MET B CA 1
ATOM 6234 C C . MET B 1 219 ? 10.281 -13.344 -21.734 1 98.25 219 MET B C 1
ATOM 6236 O O . MET B 1 219 ? 9.797 -14.477 -21.797 1 98.25 219 MET B O 1
ATOM 6240 N N . LEU B 1 220 ? 9.898 -12.445 -20.844 1 98.56 220 LEU B N 1
ATOM 6241 C CA . LEU B 1 220 ? 8.68 -12.602 -20.062 1 98.56 220 LEU B CA 1
ATOM 6242 C C . LEU B 1 220 ? 7.496 -11.93 -20.75 1 98.56 220 LEU B C 1
ATOM 6244 O O . LEU B 1 220 ? 7.574 -10.758 -21.109 1 98.56 220 LEU B O 1
ATOM 6248 N N . VAL B 1 221 ? 6.426 -12.656 -20.906 1 97.94 221 VAL B N 1
ATOM 6249 C CA . VAL B 1 221 ? 5.199 -12.086 -21.469 1 97.94 221 VAL B CA 1
ATOM 6250 C C . VAL B 1 221 ? 4.012 -12.484 -20.594 1 97.94 221 VAL B C 1
ATOM 6252 O O . VAL B 1 221 ? 4.035 -13.523 -19.922 1 97.94 221 VAL B O 1
ATOM 6255 N N . HIS B 1 222 ? 3.027 -11.656 -20.547 1 98.12 222 HIS B N 1
ATOM 6256 C CA . HIS B 1 222 ? 1.799 -11.922 -19.812 1 98.12 222 HIS B CA 1
ATOM 6257 C C . HIS B 1 222 ? 0.569 -11.633 -20.672 1 98.12 222 HIS B C 1
ATOM 6259 O O . HIS B 1 222 ? -0.054 -10.578 -20.531 1 98.12 222 HIS B O 1
ATOM 6265 N N . GLN B 1 223 ? 0.239 -12.5 -21.516 1 96.31 223 GLN B N 1
ATOM 6266 C CA . GLN B 1 223 ? -0.824 -12.375 -22.516 1 96.31 223 GLN B CA 1
ATOM 6267 C C . GLN B 1 223 ? -1.578 -13.695 -22.672 1 96.31 223 GLN B C 1
ATOM 6269 O O . GLN B 1 223 ? -1.085 -14.75 -22.281 1 96.31 223 GLN B O 1
ATOM 6274 N N . ASN B 1 224 ? -2.75 -13.57 -23.281 1 94.69 224 ASN B N 1
ATOM 6275 C CA . ASN B 1 224 ? -3.381 -14.789 -23.781 1 94.69 224 ASN B CA 1
ATOM 6276 C C . ASN B 1 224 ? -2.527 -15.469 -24.844 1 94.69 224 ASN B C 1
ATOM 6278 O O . ASN B 1 224 ? -1.998 -14.812 -25.734 1 94.69 224 ASN B O 1
ATOM 6282 N N . ARG B 1 225 ? -2.404 -16.75 -24.672 1 91.56 225 ARG B N 1
ATOM 6283 C CA . ARG B 1 225 ? -1.626 -17.5 -25.656 1 91.56 225 ARG B CA 1
ATOM 6284 C C . ARG B 1 225 ? -2.529 -18.109 -26.719 1 91.56 225 ARG B C 1
ATOM 6286 O O . ARG B 1 225 ? -3.545 -18.734 -26.391 1 91.56 225 ARG B O 1
ATOM 6293 N N . TYR B 1 226 ? -2.188 -17.906 -27.875 1 81.06 226 TYR B N 1
ATOM 6294 C CA . TYR B 1 226 ? -2.941 -18.5 -28.984 1 81.06 226 TYR B CA 1
ATOM 6295 C C . TYR B 1 226 ? -2.719 -20 -29.047 1 81.06 226 TYR B C 1
ATOM 6297 O O . TYR B 1 226 ? -1.58 -20.469 -29.141 1 81.06 226 TYR B O 1
ATOM 6305 N N . LYS B 1 227 ? -3.707 -20.812 -28.953 1 74.62 227 LYS B N 1
ATOM 6306 C CA . LYS B 1 227 ? -3.604 -22.266 -28.938 1 74.62 227 LYS B CA 1
ATOM 6307 C C . LYS B 1 227 ? -4.242 -22.875 -30.188 1 74.62 227 LYS B C 1
ATOM 6309 O O . LYS B 1 227 ? -4.824 -23.953 -30.141 1 74.62 227 LYS B O 1
ATOM 6314 N N . GLY B 1 228 ? -4.207 -22.125 -31.203 1 70.25 228 GLY B N 1
ATOM 6315 C CA . GLY B 1 228 ? -4.797 -22.609 -32.438 1 70.25 228 GLY B CA 1
ATOM 6316 C C . GLY B 1 228 ? -6.281 -22.328 -32.562 1 70.25 228 GLY B C 1
ATOM 6317 O O . GLY B 1 228 ? -6.883 -21.781 -31.625 1 70.25 228 GLY B O 1
ATOM 6318 N N . VAL B 1 229 ? -6.734 -22.609 -33.688 1 56.59 229 VAL B N 1
ATOM 6319 C CA . VAL B 1 229 ? -8.133 -22.328 -34 1 56.59 229 VAL B CA 1
ATOM 6320 C C . VAL B 1 229 ? -9.039 -23.078 -33.031 1 56.59 229 VAL B C 1
ATOM 6322 O O . VAL B 1 229 ? -10.086 -22.562 -32.656 1 56.59 229 VAL B O 1
ATOM 6325 N N . ALA B 1 230 ? -8.547 -24.172 -32.625 1 55.31 230 ALA B N 1
ATOM 6326 C CA . ALA B 1 230 ? -9.359 -25.016 -31.734 1 55.31 230 ALA B CA 1
ATOM 6327 C C . ALA B 1 230 ? -9.281 -24.531 -30.297 1 55.31 230 ALA B C 1
ATOM 6329 O O . ALA B 1 230 ? -10.086 -24.938 -29.453 1 55.31 230 ALA B O 1
ATOM 6330 N N . GLY B 1 231 ? -8.477 -23.578 -30.031 1 63.94 231 GLY B N 1
ATOM 6331 C CA . GLY B 1 231 ? -8.195 -23.219 -28.656 1 63.94 231 GLY B CA 1
ATOM 6332 C C . GLY B 1 231 ? -9.148 -22.172 -28.109 1 63.94 231 GLY B C 1
ATOM 6333 O O . GLY B 1 231 ? -9.055 -21.797 -26.938 1 63.94 231 GLY B O 1
ATOM 6334 N N . GLY B 1 232 ? -10.07 -21.703 -28.844 1 63.31 232 GLY B N 1
ATOM 6335 C CA . GLY B 1 232 ? -11.156 -20.891 -28.328 1 63.31 232 GLY B CA 1
ATOM 6336 C C . GLY B 1 232 ? -10.828 -19.406 -28.297 1 63.31 232 GLY B C 1
ATOM 6337 O O . GLY B 1 232 ? -11.727 -18.562 -28.359 1 63.31 232 GLY B O 1
ATOM 6338 N N . VAL B 1 233 ? -9.562 -19.047 -28.125 1 72.44 233 VAL B N 1
ATOM 6339 C CA . VAL B 1 233 ? -9.242 -17.625 -28.078 1 72.44 233 VAL B CA 1
ATOM 6340 C C . VAL B 1 233 ? -8.875 -17.125 -29.469 1 72.44 233 VAL B C 1
ATOM 6342 O O . VAL B 1 233 ? -8.008 -17.688 -30.125 1 72.44 233 VAL B O 1
ATOM 6345 N N . PRO B 1 234 ? -9.633 -16.078 -29.984 1 74.81 234 PRO B N 1
ATOM 6346 C CA . PRO B 1 234 ? -9.32 -15.531 -31.297 1 74.81 234 PRO B CA 1
ATOM 6347 C C . PRO B 1 234 ? -7.898 -14.984 -31.406 1 74.81 234 PRO B C 1
ATOM 6349 O O . PRO B 1 234 ? -7.336 -14.539 -30.391 1 74.81 234 PRO B O 1
ATOM 6352 N N . GLY B 1 235 ? -7.352 -15.062 -32.5 1 78.25 235 GLY B N 1
ATOM 6353 C CA . GLY B 1 235 ? -6.008 -14.57 -32.75 1 78.25 235 GLY B CA 1
ATOM 6354 C C . GLY B 1 235 ? -5.836 -13.109 -32.375 1 78.25 235 GLY B C 1
ATOM 6355 O O . GLY B 1 235 ? -4.789 -12.703 -31.875 1 78.25 235 GLY B O 1
ATOM 6356 N N . SER B 1 236 ? -6.863 -12.352 -32.562 1 80.88 236 SER B N 1
ATOM 6357 C CA . SER B 1 236 ? -6.793 -10.914 -32.312 1 80.88 236 SER B CA 1
ATOM 6358 C C . SER B 1 236 ? -6.828 -10.633 -30.812 1 80.88 236 SER B C 1
ATOM 6360 O O . SER B 1 236 ? -6.492 -9.523 -30.375 1 80.88 236 SER B O 1
ATOM 6362 N N . SER B 1 237 ? -7.09 -11.633 -30.078 1 87.56 237 SER B N 1
ATOM 6363 C CA . SER B 1 237 ? -7.188 -11.477 -28.641 1 87.56 237 SER B CA 1
ATOM 6364 C C . SER B 1 237 ? -6.137 -12.312 -27.922 1 87.56 237 SER B C 1
ATOM 6366 O O . SER B 1 237 ? -6.363 -12.758 -26.781 1 87.56 237 SER B O 1
ATOM 6368 N N . SER B 1 238 ? -5.156 -12.57 -28.656 1 92.56 238 SER B N 1
ATOM 6369 C CA . SER B 1 238 ? -4.047 -13.344 -28.094 1 92.56 238 SER B CA 1
ATOM 6370 C C . SER B 1 238 ? -2.727 -12.977 -28.766 1 92.56 238 SER B C 1
ATOM 6372 O O . SER B 1 238 ? -2.719 -12.305 -29.797 1 92.56 238 SER B O 1
ATOM 6374 N N . LEU B 1 239 ? -1.702 -13.297 -28.172 1 94.69 239 LEU B N 1
ATOM 6375 C CA . LEU B 1 239 ? -0.367 -13.148 -28.734 1 94.69 239 LEU B CA 1
ATOM 6376 C C . LEU B 1 239 ? 0.111 -14.461 -29.359 1 94.69 239 LEU B C 1
ATOM 6378 O O . LEU B 1 239 ? 0.005 -15.516 -28.734 1 94.69 239 LEU B O 1
ATOM 6382 N N . GLN B 1 240 ? 0.602 -14.367 -30.547 1 93.25 240 GLN B N 1
ATOM 6383 C CA . GLN B 1 240 ? 1.061 -15.547 -31.266 1 93.25 240 GLN B CA 1
ATOM 6384 C C . GLN B 1 240 ? 2.582 -15.656 -31.25 1 93.25 240 GLN B C 1
ATOM 6386 O O . GLN B 1 240 ? 3.279 -14.633 -31.234 1 93.25 240 GLN B O 1
ATOM 6391 N N . ASN B 1 241 ? 3.066 -16.906 -31.344 1 93.81 241 ASN B N 1
ATOM 6392 C CA . ASN B 1 241 ? 4.504 -17.141 -31.406 1 93.81 241 ASN B CA 1
ATOM 6393 C C . ASN B 1 241 ? 5.145 -16.391 -32.562 1 93.81 241 ASN B C 1
ATOM 6395 O O . ASN B 1 241 ? 6.258 -15.883 -32.438 1 93.81 241 ASN B O 1
ATOM 6399 N N . SER B 1 242 ? 4.41 -16.312 -33.688 1 92.5 242 SER B N 1
ATOM 6400 C CA . SER B 1 242 ? 4.941 -15.727 -34.906 1 92.5 242 SER B CA 1
ATOM 6401 C C . SER B 1 242 ? 5.137 -14.219 -34.75 1 92.5 242 SER B C 1
ATOM 6403 O O . SER B 1 242 ? 5.805 -13.594 -35.562 1 92.5 242 SER B O 1
ATOM 6405 N N . GLN B 1 243 ? 4.535 -13.688 -33.75 1 93.94 243 GLN B N 1
ATOM 6406 C CA . GLN B 1 243 ? 4.621 -12.242 -33.531 1 93.94 243 GLN B CA 1
ATOM 6407 C C . GLN B 1 243 ? 5.832 -11.891 -32.688 1 93.94 243 GLN B C 1
ATOM 6409 O O . GLN B 1 243 ? 6.137 -10.711 -32.469 1 93.94 243 GLN B O 1
ATOM 6414 N N . LEU B 1 244 ? 6.547 -12.859 -32.188 1 95.44 244 LEU B N 1
ATOM 6415 C CA . LEU B 1 244 ? 7.754 -12.664 -31.375 1 95.44 244 LEU B CA 1
ATOM 6416 C C . LEU B 1 244 ? 9 -12.883 -32.219 1 95.44 244 LEU B C 1
ATOM 6418 O O . LEU B 1 244 ? 8.984 -13.672 -33.188 1 95.44 244 LEU B O 1
ATOM 6422 N N . PRO B 1 245 ? 10.094 -12.18 -31.906 1 94 245 PRO B N 1
ATOM 6423 C CA . PRO B 1 245 ? 11.305 -12.305 -32.719 1 94 245 PRO B CA 1
ATOM 6424 C C . PRO B 1 245 ? 11.953 -13.68 -32.625 1 94 245 PRO B C 1
ATOM 6426 O O . PRO B 1 245 ? 11.969 -14.273 -31.531 1 94 245 PRO B O 1
ATOM 6429 N N . GLY B 1 246 ? 12.602 -14.094 -33.656 1 91.94 246 GLY B N 1
ATOM 6430 C CA . GLY B 1 246 ? 13.219 -15.406 -33.719 1 91.94 246 GLY B CA 1
ATOM 6431 C C . GLY B 1 246 ? 14.539 -15.484 -32.969 1 91.94 246 GLY B C 1
ATOM 6432 O O . GLY B 1 246 ? 15.055 -16.578 -32.719 1 91.94 246 GLY B O 1
ATOM 6433 N N . PHE B 1 247 ? 15.109 -14.367 -32.594 1 92.44 247 PHE B N 1
ATOM 6434 C CA . PHE B 1 247 ? 16.406 -14.391 -31.906 1 92.44 247 PHE B CA 1
ATOM 6435 C C . PHE B 1 247 ? 16.234 -14.789 -30.438 1 92.44 247 PHE B C 1
ATOM 6437 O O . PHE B 1 247 ? 17.219 -15.07 -29.75 1 92.44 247 PHE B O 1
ATOM 6444 N N . LEU B 1 248 ? 15 -14.828 -29.969 1 95.5 248 LEU B N 1
ATOM 6445 C CA . LEU B 1 248 ? 14.75 -15.258 -28.594 1 95.5 248 LEU B CA 1
ATOM 6446 C C . LEU B 1 248 ? 15.102 -16.734 -28.422 1 95.5 248 LEU B C 1
ATOM 6448 O O . LEU B 1 248 ? 15 -17.516 -29.359 1 95.5 248 LEU B O 1
ATOM 6452 N N . ASP B 1 249 ? 15.555 -17.047 -27.203 1 95.56 249 ASP B N 1
ATOM 6453 C CA . ASP B 1 249 ? 15.852 -18.438 -26.891 1 95.56 249 ASP B CA 1
ATOM 6454 C C . ASP B 1 249 ? 14.719 -19.078 -26.094 1 95.56 249 ASP B C 1
ATOM 6456 O O . ASP B 1 249 ? 14.344 -20.219 -26.344 1 95.56 249 ASP B O 1
ATOM 6460 N N . LEU B 1 250 ? 14.211 -18.359 -25.188 1 97.94 250 LEU B N 1
ATOM 6461 C CA . LEU B 1 250 ? 13.164 -18.859 -24.297 1 97.94 250 LEU B CA 1
ATOM 6462 C C . LEU B 1 250 ? 12.125 -17.781 -24.016 1 97.94 250 LEU B C 1
ATOM 6464 O O . LEU B 1 250 ? 12.469 -16.641 -23.719 1 97.94 250 LEU B O 1
ATOM 6468 N N . VAL B 1 251 ? 10.859 -18.109 -24.188 1 98.38 251 VAL B N 1
ATOM 6469 C CA . VAL B 1 251 ? 9.75 -17.234 -23.828 1 98.38 251 VAL B CA 1
ATOM 6470 C C . VAL B 1 251 ? 9 -17.828 -22.625 1 98.38 251 VAL B C 1
ATOM 6472 O O . VAL B 1 251 ? 8.5 -18.953 -22.703 1 98.38 251 VAL B O 1
ATOM 6475 N N . VAL B 1 252 ? 9.008 -17.125 -21.531 1 98.62 252 VAL B N 1
ATOM 6476 C CA . VAL B 1 252 ? 8.219 -17.484 -20.359 1 98.62 252 VAL B CA 1
ATOM 6477 C C . VAL B 1 252 ? 6.836 -16.844 -20.438 1 98.62 252 VAL B C 1
ATOM 6479 O O . VAL B 1 252 ? 6.715 -15.617 -20.438 1 98.62 252 VAL B O 1
ATOM 6482 N N . TRP B 1 253 ? 5.848 -17.656 -20.453 1 98.31 253 TRP B N 1
ATOM 6483 C CA . TRP B 1 253 ? 4.496 -17.203 -20.766 1 98.31 253 TRP B CA 1
ATOM 6484 C C . TRP B 1 253 ? 3.611 -17.234 -19.531 1 98.31 253 TRP B C 1
ATOM 6486 O O . TRP B 1 253 ? 3.113 -18.297 -19.141 1 98.31 253 TRP B O 1
ATOM 6496 N N . GLY B 1 254 ? 3.377 -16.047 -18.922 1 97.81 254 GLY B N 1
ATOM 6497 C CA . GLY B 1 254 ? 2.422 -15.906 -17.828 1 97.81 254 GLY B CA 1
ATOM 6498 C C . GLY B 1 254 ? 0.988 -15.766 -18.312 1 97.81 254 GLY B C 1
ATOM 6499 O O . GLY B 1 254 ? 0.726 -15.789 -19.516 1 97.81 254 GLY B O 1
ATOM 6500 N N . HIS B 1 255 ? 0.022 -15.633 -17.391 1 97.31 255 HIS B N 1
ATOM 6501 C CA . HIS B 1 255 ? -1.396 -15.469 -17.688 1 97.31 255 HIS B CA 1
ATOM 6502 C C . HIS B 1 255 ? -2.102 -16.812 -17.797 1 97.31 255 HIS B C 1
ATOM 6504 O O . HIS B 1 255 ? -3.234 -16.969 -17.344 1 97.31 255 HIS B O 1
ATOM 6510 N N . GLU B 1 256 ? -1.449 -17.75 -18.5 1 94.94 256 GLU B N 1
ATOM 6511 C CA . GLU B 1 256 ? -1.975 -19.109 -18.578 1 94.94 256 GLU B CA 1
ATOM 6512 C C . GLU B 1 256 ? -1.747 -19.875 -17.281 1 94.94 256 GLU B C 1
ATOM 6514 O O . GLU B 1 256 ? -0.619 -19.953 -16.797 1 94.94 256 GLU B O 1
ATOM 6519 N N . HIS B 1 257 ? -2.766 -20.562 -16.812 1 96.62 257 HIS B N 1
ATOM 6520 C CA . HIS B 1 257 ? -2.668 -21.094 -15.461 1 96.62 257 HIS B CA 1
ATOM 6521 C C . HIS B 1 257 ? -2.275 -22.562 -15.477 1 96.62 257 HIS B C 1
ATOM 6523 O O . HIS B 1 257 ? -1.883 -23.125 -14.445 1 96.62 257 HIS B O 1
ATOM 6529 N N . GLU B 1 258 ? -2.426 -23.234 -16.578 1 95.44 258 GLU B N 1
ATOM 6530 C CA . GLU B 1 258 ? -1.981 -24.625 -16.672 1 95.44 258 GLU B CA 1
ATOM 6531 C C . GLU B 1 258 ? -0.459 -24.719 -16.688 1 95.44 258 GLU B C 1
ATOM 6533 O O . GLU B 1 258 ? 0.207 -24 -17.438 1 95.44 258 GLU B O 1
ATOM 6538 N N . SER B 1 259 ? 0.018 -25.562 -15.836 1 96.12 259 SER B N 1
ATOM 6539 C CA . SER B 1 259 ? 1.465 -25.75 -15.773 1 96.12 259 SER B CA 1
ATOM 6540 C C . SER B 1 259 ? 1.938 -26.797 -16.766 1 96.12 259 SER B C 1
ATOM 6542 O O . SER B 1 259 ? 1.558 -27.969 -16.672 1 96.12 259 SER B O 1
ATOM 6544 N N . ILE B 1 260 ? 2.707 -26.344 -17.734 1 95.38 260 ILE B N 1
ATOM 6545 C CA . ILE B 1 260 ? 3.311 -27.266 -18.688 1 95.38 260 ILE B CA 1
ATOM 6546 C C . ILE B 1 260 ? 4.773 -27.516 -18.328 1 95.38 260 ILE B C 1
ATOM 6548 O O . ILE B 1 260 ? 5.602 -26.609 -18.406 1 95.38 260 ILE B O 1
ATOM 6552 N N . ILE B 1 261 ? 5.129 -28.672 -17.969 1 94.88 261 ILE B N 1
ATOM 6553 C CA . ILE B 1 261 ? 6.359 -29.031 -17.266 1 94.88 261 ILE B CA 1
ATOM 6554 C C . ILE B 1 261 ? 7.555 -28.828 -18.203 1 94.88 261 ILE B C 1
ATOM 6556 O O . ILE B 1 261 ? 8.609 -28.344 -17.766 1 94.88 261 ILE B O 1
ATOM 6560 N N . ASP B 1 262 ? 7.367 -29.172 -19.453 1 94.94 262 ASP B N 1
ATOM 6561 C CA . ASP B 1 262 ? 8.492 -29.078 -20.391 1 94.94 262 ASP B CA 1
ATOM 6562 C C . ASP B 1 262 ? 8.289 -27.906 -21.359 1 94.94 262 ASP B C 1
ATOM 6564 O O . ASP B 1 262 ? 7.191 -27.719 -21.891 1 94.94 262 ASP B O 1
ATOM 6568 N N . PRO B 1 263 ? 9.367 -27.156 -21.562 1 96.56 263 PRO B N 1
ATOM 6569 C CA . PRO B 1 263 ? 9.266 -26.156 -22.625 1 96.56 263 PRO B CA 1
ATOM 6570 C C . PRO B 1 263 ? 8.938 -26.75 -23.984 1 96.56 263 PRO B C 1
ATOM 6572 O O . PRO B 1 263 ? 9.367 -27.875 -24.297 1 96.56 263 PRO B O 1
ATOM 6575 N N . VAL B 1 264 ? 8.234 -25.984 -24.781 1 94.94 264 VAL B N 1
ATOM 6576 C CA . VAL B 1 264 ? 7.82 -26.438 -26.109 1 94.94 264 VAL B CA 1
ATOM 6577 C C . VAL B 1 264 ? 8.555 -25.641 -27.172 1 94.94 264 VAL B C 1
ATOM 6579 O O . VAL B 1 264 ? 8.516 -24.406 -27.188 1 94.94 264 VAL B O 1
ATOM 6582 N N . GLU B 1 265 ? 9.148 -26.344 -28.062 1 94.56 265 GLU B N 1
ATOM 6583 C CA . GLU B 1 265 ? 9.836 -25.672 -29.172 1 94.56 265 GLU B CA 1
ATOM 6584 C C . GLU B 1 265 ? 8.836 -25.141 -30.188 1 94.56 265 GLU B C 1
ATOM 6586 O O . GLU B 1 265 ? 7.848 -25.812 -30.516 1 94.56 265 GLU B O 1
ATOM 6591 N N . THR B 1 266 ? 9.125 -23.969 -30.641 1 93.12 266 THR B N 1
ATOM 6592 C CA . THR B 1 266 ? 8.242 -23.359 -31.625 1 93.12 266 THR B CA 1
ATOM 6593 C C . THR B 1 266 ? 8.875 -23.406 -33 1 93.12 266 THR B C 1
ATOM 6595 O O . THR B 1 266 ? 10.062 -23.703 -33.156 1 93.12 266 THR B O 1
ATOM 6598 N N . ALA B 1 267 ? 8.086 -23.016 -34.031 1 91.31 267 ALA B N 1
ATOM 6599 C CA . ALA B 1 267 ? 8.555 -22.953 -35.406 1 91.31 267 ALA B CA 1
ATOM 6600 C C . ALA B 1 267 ? 9.523 -21.797 -35.625 1 91.31 267 ALA B C 1
ATOM 6602 O O . ALA B 1 267 ? 10.336 -21.812 -36.531 1 91.31 267 ALA B O 1
ATOM 6603 N N . GLN B 1 268 ? 9.477 -20.891 -34.719 1 90.62 268 GLN B N 1
ATOM 6604 C CA . GLN B 1 268 ? 10.289 -19.688 -34.844 1 90.62 268 GLN B CA 1
ATOM 6605 C C . GLN B 1 268 ? 11.695 -19.922 -34.312 1 90.62 268 GLN B C 1
ATOM 6607 O O . GLN B 1 268 ? 12.594 -19.109 -34.531 1 90.62 268 GLN B O 1
ATOM 6612 N N . GLY B 1 269 ? 11.906 -21.016 -33.562 1 91.94 269 GLY B N 1
ATOM 6613 C CA . GLY B 1 269 ? 13.258 -21.344 -33.125 1 91.94 269 GLY B CA 1
ATOM 6614 C C . GLY B 1 269 ? 13.477 -21.156 -31.641 1 91.94 269 GLY B C 1
ATOM 6615 O O . GLY B 1 269 ? 14.523 -21.547 -31.109 1 91.94 269 GLY B O 1
ATOM 6616 N N . PHE B 1 270 ? 12.562 -20.531 -30.984 1 95.25 270 PHE B N 1
ATOM 6617 C CA . PHE B 1 270 ? 12.688 -20.406 -29.531 1 95.25 270 PHE B CA 1
ATOM 6618 C C . PHE B 1 270 ? 11.773 -21.391 -28.812 1 95.25 270 PHE B C 1
ATOM 6620 O O . PHE B 1 270 ? 10.93 -22.031 -29.453 1 95.25 270 PHE B O 1
ATOM 6627 N N . SER B 1 271 ? 11.969 -21.641 -27.547 1 97.19 271 SER B N 1
ATOM 6628 C CA . SER B 1 271 ? 11.125 -22.484 -26.719 1 97.19 271 SER B CA 1
ATOM 6629 C C . SER B 1 271 ? 10.18 -21.656 -25.859 1 97.19 271 SER B C 1
ATOM 6631 O O . SER B 1 271 ? 10.484 -20.5 -25.531 1 97.19 271 SER B O 1
ATOM 6633 N N . VAL B 1 272 ? 9.031 -22.219 -25.594 1 97.69 272 VAL B N 1
ATOM 6634 C CA . VAL B 1 272 ? 8.055 -21.562 -24.734 1 97.69 272 VAL B CA 1
ATOM 6635 C C . VAL B 1 272 ? 7.871 -22.359 -23.453 1 97.69 272 VAL B C 1
ATOM 6637 O O . VAL B 1 272 ? 7.613 -23.562 -23.484 1 97.69 272 VAL B O 1
ATOM 6640 N N . LEU B 1 273 ? 8.094 -21.703 -22.359 1 98.38 273 LEU B N 1
ATOM 6641 C CA . LEU B 1 273 ? 7.781 -22.25 -21.047 1 98.38 273 LEU B CA 1
ATOM 6642 C C . LEU B 1 273 ? 6.512 -21.625 -20.484 1 98.38 273 LEU B C 1
ATOM 6644 O O . LEU B 1 273 ? 6.406 -20.406 -20.391 1 98.38 273 LEU B O 1
ATOM 6648 N N . GLN B 1 274 ? 5.562 -22.406 -20.188 1 97.56 274 GLN B N 1
ATOM 6649 C CA . GLN B 1 274 ? 4.34 -21.984 -19.5 1 97.56 274 GLN B CA 1
ATOM 6650 C C . GLN B 1 274 ? 4.285 -22.547 -18.078 1 97.56 274 GLN B C 1
ATOM 6652 O O . GLN B 1 274 ? 3.746 -23.625 -17.859 1 97.56 274 GLN B O 1
ATOM 6657 N N . PRO B 1 275 ? 4.734 -21.734 -17.141 1 98 275 PRO B N 1
ATOM 6658 C CA . PRO B 1 275 ? 4.824 -22.25 -15.773 1 98 275 PRO B CA 1
ATOM 6659 C C . PRO B 1 275 ? 3.451 -22.516 -15.148 1 98 275 PRO B C 1
ATOM 6661 O O . PRO B 1 275 ? 3.283 -23.469 -14.398 1 98 275 PRO B O 1
ATOM 6664 N N . GLY B 1 276 ? 2.494 -21.672 -15.508 1 97.69 276 GLY B N 1
ATOM 6665 C CA . GLY B 1 276 ? 1.188 -21.766 -14.875 1 97.69 276 GLY B CA 1
ATOM 6666 C C . GLY B 1 276 ? 1.112 -21.047 -13.547 1 97.69 276 GLY B C 1
ATOM 6667 O O . GLY B 1 276 ? 2.131 -20.578 -13.023 1 97.69 276 GLY B O 1
ATOM 6668 N N . SER B 1 277 ? -0.093 -20.938 -13.023 1 98.06 277 SER B N 1
ATOM 6669 C CA . SER B 1 277 ? -0.285 -20.281 -11.727 1 98.06 277 SER B CA 1
ATOM 6670 C C . SER B 1 277 ? 0.216 -21.156 -10.594 1 98.06 277 SER B C 1
ATOM 6672 O O . SER B 1 277 ? 0.404 -22.375 -10.766 1 98.06 277 SER B O 1
ATOM 6674 N N . SER B 1 278 ? 0.479 -20.516 -9.438 1 97.62 278 SER B N 1
ATOM 6675 C CA . SER B 1 278 ? 0.917 -21.281 -8.273 1 97.62 278 SER B CA 1
ATOM 6676 C C . SER B 1 278 ? -0.265 -21.688 -7.398 1 97.62 278 SER B C 1
ATOM 6678 O O . SER B 1 278 ? -0.102 -22.438 -6.43 1 97.62 278 SER B O 1
ATOM 6680 N N . VAL B 1 279 ? -1.473 -21.188 -7.746 1 97.5 279 VAL B N 1
ATOM 6681 C CA . VAL B 1 279 ? -2.678 -21.469 -6.977 1 97.5 279 VAL B CA 1
ATOM 6682 C C . VAL B 1 279 ? -3.859 -21.688 -7.922 1 97.5 279 VAL B C 1
ATOM 6684 O O . VAL B 1 279 ? -3.846 -21.203 -9.055 1 97.5 279 VAL B O 1
ATOM 6687 N N . GLN B 1 280 ? -4.832 -22.469 -7.48 1 96.44 280 GLN B N 1
ATOM 6688 C CA . GLN B 1 280 ? -6.043 -22.641 -8.273 1 96.44 280 GLN B CA 1
ATOM 6689 C C . GLN B 1 280 ? -6.93 -21.391 -8.203 1 96.44 280 GLN B C 1
ATOM 6691 O O . GLN B 1 280 ? -7.414 -21.031 -7.125 1 96.44 280 GLN B O 1
ATOM 6696 N N . THR B 1 281 ? -7.117 -20.734 -9.289 1 96.25 281 THR B N 1
ATOM 6697 C CA . THR B 1 281 ? -7.961 -19.547 -9.312 1 96.25 281 THR B CA 1
ATOM 6698 C C . THR B 1 281 ? -9.305 -19.844 -9.961 1 96.25 281 THR B C 1
ATOM 6700 O O . THR B 1 281 ? -10.234 -19.031 -9.891 1 96.25 281 THR B O 1
ATOM 6703 N N . SER B 1 282 ? -9.422 -20.984 -10.617 1 95 282 SER B N 1
ATOM 6704 C CA . SER B 1 282 ? -10.656 -21.469 -11.219 1 95 282 SER B CA 1
ATOM 6705 C C . SER B 1 282 ? -10.812 -22.969 -11.016 1 95 282 SER B C 1
ATOM 6707 O O . SER B 1 282 ? -9.844 -23.672 -10.719 1 95 282 SER B O 1
ATOM 6709 N N . LEU B 1 283 ? -12.023 -23.422 -11.141 1 96 283 LEU B N 1
ATOM 6710 C CA . LEU B 1 283 ? -12.312 -24.844 -10.977 1 96 283 LEU B CA 1
ATOM 6711 C C . LEU B 1 283 ? -12.43 -25.531 -12.336 1 96 283 LEU B C 1
ATOM 6713 O O . LEU B 1 283 ? -13.469 -26.109 -12.656 1 96 283 LEU B O 1
ATOM 6717 N N . SER B 1 284 ? -11.344 -25.438 -13.07 1 93.75 284 SER B N 1
ATOM 6718 C CA . SER B 1 284 ? -11.297 -26 -14.422 1 93.75 284 SER B CA 1
ATOM 6719 C C . SER B 1 284 ? -10.289 -27.141 -14.516 1 93.75 284 SER B C 1
ATOM 6721 O O . SER B 1 284 ? -9.445 -27.297 -13.625 1 93.75 284 SER B O 1
ATOM 6723 N N . ALA B 1 285 ? -10.398 -27.859 -15.578 1 91.12 285 ALA B N 1
ATOM 6724 C CA . ALA B 1 285 ? -9.523 -29.016 -15.805 1 91.12 285 ALA B CA 1
ATOM 6725 C C . ALA B 1 285 ? -8.062 -28.562 -15.922 1 91.12 285 ALA B C 1
ATOM 6727 O O . ALA B 1 285 ? -7.164 -29.25 -15.422 1 91.12 285 ALA B O 1
ATOM 6728 N N . GLY B 1 286 ? -7.836 -27.484 -16.547 1 89.25 286 GLY B N 1
ATOM 6729 C CA . GLY B 1 286 ? -6.488 -26.953 -16.703 1 89.25 286 GLY B CA 1
ATOM 6730 C C . GLY B 1 286 ? -5.812 -26.641 -15.383 1 89.25 286 GLY B C 1
ATOM 6731 O O . GLY B 1 286 ? -4.586 -26.703 -15.281 1 89.25 286 GLY B O 1
ATOM 6732 N N . GLU B 1 287 ? -6.59 -26.406 -14.398 1 94 287 GLU B N 1
ATOM 6733 C CA . GLU B 1 287 ? -6.062 -26.016 -13.086 1 94 287 GLU B CA 1
ATOM 6734 C C . GLU B 1 287 ? -5.941 -27.234 -12.172 1 94 287 GLU B C 1
ATOM 6736 O O . GLU B 1 287 ? -5.438 -27.125 -11.047 1 94 287 GLU B O 1
ATOM 6741 N N . SER B 1 288 ? -6.332 -28.359 -12.602 1 94.25 288 SER B N 1
ATOM 6742 C CA . SER B 1 288 ? -6.348 -29.562 -11.766 1 94.25 288 SER B CA 1
ATOM 6743 C C . SER B 1 288 ? -4.984 -30.234 -11.742 1 94.25 288 SER B C 1
ATOM 6745 O O . SER B 1 288 ? -4.727 -31.094 -10.898 1 94.25 288 SER B O 1
ATOM 6747 N N . LEU B 1 289 ? -4.113 -29.812 -12.594 1 93.19 289 LEU B N 1
ATOM 6748 C CA . LEU B 1 289 ? -2.777 -30.406 -12.641 1 93.19 289 LEU B CA 1
ATOM 6749 C C . LEU B 1 289 ? -1.896 -29.828 -11.539 1 93.19 289 LEU B C 1
ATOM 6751 O O . LEU B 1 289 ? -2.158 -28.734 -11.031 1 93.19 289 LEU B O 1
ATOM 6755 N N . PRO B 1 290 ? -0.858 -30.594 -11.211 1 94.44 290 PRO B N 1
ATOM 6756 C CA . PRO B 1 290 ? 0.054 -30.094 -10.18 1 94.44 290 PRO B CA 1
ATOM 6757 C C . PRO B 1 290 ? 0.676 -28.75 -10.531 1 94.44 290 PRO B C 1
ATOM 6759 O O . PRO B 1 290 ? 0.979 -28.5 -11.703 1 94.44 290 PRO B O 1
ATOM 6762 N N . LYS B 1 291 ? 0.834 -27.984 -9.562 1 97.44 291 LYS B N 1
ATOM 6763 C CA . LYS B 1 291 ? 1.43 -26.656 -9.742 1 97.44 291 LYS B CA 1
ATOM 6764 C C . LYS B 1 291 ? 2.941 -26.703 -9.539 1 97.44 291 LYS B C 1
ATOM 6766 O O . LYS B 1 291 ? 3.434 -27.391 -8.641 1 97.44 291 LYS B O 1
ATOM 6771 N N . HIS B 1 292 ? 3.67 -25.922 -10.359 1 98.12 292 HIS B N 1
ATOM 6772 C CA . HIS B 1 292 ? 5.129 -25.938 -10.32 1 98.12 292 HIS B CA 1
ATOM 6773 C C . HIS B 1 292 ? 5.695 -24.516 -10.406 1 98.12 292 HIS B C 1
ATOM 6775 O O . HIS B 1 292 ? 5.008 -23.594 -10.852 1 98.12 292 HIS B O 1
ATOM 6781 N N . ILE B 1 293 ? 6.867 -24.359 -9.898 1 98.69 293 ILE B N 1
ATOM 6782 C CA . ILE B 1 293 ? 7.797 -23.328 -10.312 1 98.69 293 ILE B CA 1
ATOM 6783 C C . ILE B 1 293 ? 8.977 -23.953 -11.047 1 98.69 293 ILE B C 1
ATOM 6785 O O . ILE B 1 293 ? 9.078 -25.172 -11.148 1 98.69 293 ILE B O 1
ATOM 6789 N N . PHE B 1 294 ? 9.883 -23.078 -11.633 1 98.88 294 PHE B N 1
ATOM 6790 C CA . PHE B 1 294 ? 10.883 -23.672 -12.516 1 98.88 294 PHE B CA 1
ATOM 6791 C C . PHE B 1 294 ? 12.266 -23.094 -12.242 1 98.88 294 PHE B C 1
ATOM 6793 O O . PHE B 1 294 ? 12.406 -21.891 -12.039 1 98.88 294 PHE B O 1
ATOM 6800 N N . LEU B 1 295 ? 13.234 -23.969 -12.195 1 98.81 295 LEU B N 1
ATOM 6801 C CA . LEU B 1 295 ? 14.641 -23.562 -12.125 1 98.81 295 LEU B CA 1
ATOM 6802 C C . LEU B 1 295 ? 15.281 -23.562 -13.508 1 98.81 295 LEU B C 1
ATOM 6804 O O . LEU B 1 295 ? 15.328 -24.594 -14.18 1 98.81 295 LEU B O 1
ATOM 6808 N N . LEU B 1 296 ? 15.656 -22.422 -13.984 1 98.69 296 LEU B N 1
ATOM 6809 C CA . LEU B 1 296 ? 16.391 -22.266 -15.234 1 98.69 296 LEU B CA 1
ATOM 6810 C C . LEU B 1 296 ? 17.891 -22.141 -14.977 1 98.69 296 LEU B C 1
ATOM 6812 O O . LEU B 1 296 ? 18.312 -21.297 -14.188 1 98.69 296 LEU B O 1
ATOM 6816 N N . GLU B 1 297 ? 18.641 -22.969 -15.594 1 97.88 297 GLU B N 1
ATOM 6817 C CA . GLU B 1 297 ? 20.094 -22.922 -15.5 1 97.88 297 GLU B CA 1
ATOM 6818 C C . GLU B 1 297 ? 20.719 -22.656 -16.875 1 97.88 297 GLU B C 1
ATOM 6820 O O . GLU B 1 297 ? 20.406 -23.328 -17.844 1 97.88 297 GLU B O 1
ATOM 6825 N N . LEU B 1 298 ? 21.562 -21.594 -16.875 1 96.38 298 LEU B N 1
ATOM 6826 C CA . LEU B 1 298 ? 22.25 -21.156 -18.078 1 96.38 298 LEU B CA 1
ATOM 6827 C C . LEU B 1 298 ? 23.766 -21.234 -17.906 1 96.38 298 LEU B C 1
ATOM 6829 O O . LEU B 1 298 ? 24.297 -20.844 -16.859 1 96.38 298 LEU B O 1
ATOM 6833 N N . LEU B 1 299 ? 24.406 -21.766 -18.875 1 93.69 299 LEU B N 1
ATOM 6834 C CA . LEU B 1 299 ? 25.859 -21.797 -18.875 1 93.69 299 LEU B CA 1
ATOM 6835 C C . LEU B 1 299 ? 26.406 -21.547 -20.281 1 93.69 299 LEU B C 1
ATOM 6837 O O . LEU B 1 299 ? 26.016 -22.234 -21.234 1 93.69 299 LEU B O 1
ATOM 6841 N N . LYS B 1 300 ? 27.203 -20.547 -20.312 1 89.25 300 LYS B N 1
ATOM 6842 C CA . LYS B 1 300 ? 27.828 -20.266 -21.609 1 89.25 300 LYS B CA 1
ATOM 6843 C C . LYS B 1 300 ? 28.453 -21.516 -22.203 1 89.25 300 LYS B C 1
ATOM 6845 O O . LYS B 1 300 ? 29.156 -22.266 -21.5 1 89.25 300 LYS B O 1
ATOM 6850 N N . GLY B 1 301 ? 28.25 -21.734 -23.469 1 82.5 301 GLY B N 1
ATOM 6851 C CA . GLY B 1 301 ? 28.891 -22.828 -24.188 1 82.5 301 GLY B CA 1
ATOM 6852 C C . GLY B 1 301 ? 28.203 -24.156 -23.969 1 82.5 301 GLY B C 1
ATOM 6853 O O . GLY B 1 301 ? 28.453 -25.109 -24.703 1 82.5 301 GLY B O 1
ATOM 6854 N N . ARG B 1 302 ? 27.359 -24.328 -22.938 1 81.88 302 ARG B N 1
ATOM 6855 C CA . ARG B 1 302 ? 26.734 -25.609 -22.625 1 81.88 302 ARG B CA 1
ATOM 6856 C C . ARG B 1 302 ? 25.219 -25.531 -22.844 1 81.88 302 ARG B C 1
ATOM 6858 O O . ARG B 1 302 ? 24.531 -26.547 -22.797 1 81.88 302 ARG B O 1
ATOM 6865 N N . GLY B 1 303 ? 24.766 -24.359 -23 1 89.69 303 GLY B N 1
ATOM 6866 C CA . GLY B 1 303 ? 23.344 -24.234 -23.266 1 89.69 303 GLY B CA 1
ATOM 6867 C C . GLY B 1 303 ? 22.547 -23.906 -22.016 1 89.69 303 GLY B C 1
ATOM 6868 O O . GLY B 1 303 ? 22.984 -23.109 -21.188 1 89.69 303 GLY B O 1
ATOM 6869 N N . TRP B 1 304 ? 21.219 -24.422 -22.031 1 94.62 304 TRP B N 1
ATOM 6870 C CA . TRP B 1 304 ? 20.312 -24.109 -20.938 1 94.62 304 TRP B CA 1
ATOM 6871 C C . TRP B 1 304 ? 19.391 -25.281 -20.641 1 94.62 304 TRP B C 1
ATOM 6873 O O . TRP B 1 304 ? 19.219 -26.188 -21.469 1 94.62 304 TRP B O 1
ATOM 6883 N N . ARG B 1 305 ? 18.891 -25.406 -19.375 1 95.75 305 ARG B N 1
ATOM 6884 C CA . ARG B 1 305 ? 17.906 -26.422 -18.969 1 95.75 305 ARG B CA 1
ATOM 6885 C C . ARG B 1 305 ? 16.938 -25.859 -17.938 1 95.75 305 ARG B C 1
ATOM 6887 O O . ARG B 1 305 ? 17.266 -24.938 -17.188 1 95.75 305 ARG B O 1
ATOM 6894 N N . THR B 1 306 ? 15.719 -26.391 -17.969 1 97.25 306 THR B N 1
ATOM 6895 C CA . THR B 1 306 ? 14.703 -26.062 -16.984 1 97.25 306 THR B CA 1
ATOM 6896 C C . THR B 1 306 ? 14.352 -27.281 -16.141 1 97.25 306 THR B C 1
ATOM 6898 O O . THR B 1 306 ? 14.289 -28.406 -16.672 1 97.25 306 THR B O 1
ATOM 6901 N N . THR B 1 307 ? 14.219 -27.109 -14.867 1 98.25 307 THR B N 1
ATOM 6902 C CA . THR B 1 307 ? 13.789 -28.156 -13.945 1 98.25 307 THR B CA 1
ATOM 6903 C C . THR B 1 307 ? 12.516 -27.75 -13.211 1 98.25 307 THR B C 1
ATOM 6905 O O . THR B 1 307 ? 12.5 -26.75 -12.5 1 98.25 307 THR B O 1
ATOM 6908 N N . PRO B 1 308 ? 11.453 -28.5 -13.461 1 98.19 308 PRO B N 1
ATOM 6909 C CA . PRO B 1 308 ? 10.227 -28.188 -12.719 1 98.19 308 PRO B CA 1
ATOM 6910 C C . PRO B 1 308 ? 10.336 -28.531 -11.234 1 98.19 308 PRO B C 1
ATOM 6912 O O . PRO B 1 308 ? 10.914 -29.562 -10.883 1 98.19 308 PRO B O 1
ATOM 6915 N N . ILE B 1 309 ? 9.883 -27.672 -10.391 1 98.19 309 ILE B N 1
ATOM 6916 C CA . ILE B 1 309 ? 9.812 -27.891 -8.953 1 98.19 309 ILE B CA 1
ATOM 6917 C C . ILE B 1 309 ? 8.359 -27.875 -8.492 1 98.19 309 ILE B C 1
ATOM 6919 O O . ILE B 1 309 ? 7.707 -26.828 -8.492 1 98.19 309 ILE B O 1
ATOM 6923 N N . PRO B 1 310 ? 7.879 -29.031 -8.102 1 97.19 310 PRO B N 1
ATOM 6924 C CA . PRO B 1 310 ? 6.484 -29.078 -7.656 1 97.19 310 PRO B CA 1
ATOM 6925 C C . PRO B 1 310 ? 6.254 -28.328 -6.344 1 97.19 310 PRO B C 1
ATOM 6927 O O . PRO B 1 310 ? 7.094 -28.391 -5.441 1 97.19 310 PRO B O 1
ATOM 6930 N N . LEU B 1 311 ? 5.195 -27.609 -6.293 1 97.69 311 LEU B N 1
ATOM 6931 C CA . LEU B 1 311 ? 4.77 -26.984 -5.047 1 97.69 311 LEU B CA 1
ATOM 6932 C C . LEU B 1 311 ? 3.898 -27.938 -4.23 1 97.69 311 LEU B C 1
ATOM 6934 O O . LEU B 1 311 ? 3.135 -28.719 -4.797 1 97.69 311 LEU B O 1
ATOM 6938 N N . THR B 1 312 ? 3.969 -27.797 -2.945 1 95.81 312 THR B N 1
ATOM 6939 C CA . THR B 1 312 ? 3.248 -28.719 -2.078 1 95.81 312 THR B CA 1
ATOM 6940 C C . THR B 1 312 ? 2.121 -28.016 -1.34 1 95.81 312 THR B C 1
ATOM 6942 O O . THR B 1 312 ? 1.189 -28.656 -0.849 1 95.81 312 THR B O 1
ATOM 6945 N N . SER B 1 313 ? 2.145 -26.734 -1.298 1 95.06 313 SER B N 1
ATOM 6946 C CA . SER B 1 313 ? 1.179 -25.969 -0.511 1 95.06 313 SER B CA 1
ATOM 6947 C C . SER B 1 313 ? -0.166 -25.891 -1.225 1 95.06 313 SER B C 1
ATOM 6949 O O . SER B 1 313 ? -1.217 -25.859 -0.58 1 95.06 313 SER B O 1
ATOM 6951 N N . PRO B 1 314 ? -0.266 -25.812 -2.586 1 95.62 314 PRO B N 1
ATOM 6952 C CA . PRO B 1 314 ? -1.565 -25.703 -3.254 1 95.62 314 PRO B CA 1
ATOM 6953 C C . PRO B 1 314 ? -2.445 -26.938 -3.027 1 95.62 314 PRO B C 1
ATOM 6955 O O . PRO B 1 314 ? -1.943 -28.062 -2.977 1 95.62 314 PRO B O 1
ATOM 6958 N N . ARG B 1 315 ? -3.721 -26.688 -2.996 1 94.88 315 ARG B N 1
ATOM 6959 C CA . ARG B 1 315 ? -4.695 -27.75 -2.793 1 94.88 315 ARG B CA 1
ATOM 6960 C C . ARG B 1 315 ? -4.871 -28.578 -4.062 1 94.88 315 ARG B C 1
ATOM 6962 O O . ARG B 1 315 ? -4.742 -28.062 -5.172 1 94.88 315 ARG B O 1
ATOM 6969 N N . PRO B 1 316 ? -5.18 -29.859 -3.771 1 96.38 316 PRO B N 1
ATOM 6970 C CA . PRO B 1 316 ? -5.598 -30.609 -4.957 1 96.38 316 PRO B CA 1
ATOM 6971 C C . PRO B 1 316 ? -6.969 -30.188 -5.477 1 96.38 316 PRO B C 1
ATOM 6973 O O . PRO B 1 316 ? -7.867 -29.891 -4.684 1 96.38 316 PRO B O 1
ATOM 6976 N N . LEU B 1 317 ? -7.086 -30.125 -6.715 1 98.12 317 LEU B N 1
ATOM 6977 C CA . LEU B 1 317 ? -8.352 -29.891 -7.402 1 98.12 317 LEU B CA 1
ATOM 6978 C C . LEU B 1 317 ? -8.734 -31.094 -8.266 1 98.12 317 LEU B C 1
ATOM 6980 O O . LEU B 1 317 ? -7.945 -31.531 -9.102 1 98.12 317 LEU B O 1
ATOM 6984 N N . LEU B 1 318 ? -9.875 -31.641 -7.984 1 98.12 318 LEU B N 1
ATOM 6985 C CA . LEU B 1 318 ? -10.406 -32.719 -8.805 1 98.12 318 LEU B CA 1
ATOM 6986 C C . LEU B 1 318 ? -11.602 -32.25 -9.633 1 98.12 318 LEU B C 1
ATOM 6988 O O . LEU B 1 318 ? -12.531 -31.641 -9.094 1 98.12 318 LEU B O 1
ATOM 6992 N N . VAL B 1 319 ? -11.523 -32.469 -10.883 1 97.62 319 VAL B N 1
ATOM 6993 C CA . VAL B 1 319 ? -12.594 -32.125 -11.805 1 97.62 319 VAL B CA 1
ATOM 6994 C C . VAL B 1 319 ? -13.047 -33.375 -12.562 1 97.62 319 VAL B C 1
ATOM 6996 O O . VAL B 1 319 ? -12.219 -34.156 -13.016 1 97.62 319 VAL B O 1
ATOM 6999 N N . GLN B 1 320 ? -14.336 -33.562 -12.656 1 96.94 320 GLN B N 1
ATOM 7000 C CA . GLN B 1 320 ? -14.875 -34.719 -13.375 1 96.94 320 GLN B CA 1
ATOM 7001 C C . GLN B 1 320 ? -16.094 -34.344 -14.195 1 96.94 320 GLN B C 1
ATOM 7003 O O . GLN B 1 320 ? -16.922 -33.531 -13.742 1 96.94 320 GLN B O 1
ATOM 7008 N N . ASP B 1 321 ? -16.172 -34.844 -15.383 1 96.12 321 ASP B N 1
ATOM 7009 C CA . ASP B 1 321 ? -17.344 -34.719 -16.219 1 96.12 321 ASP B CA 1
ATOM 7010 C C . ASP B 1 321 ? -18.266 -35.938 -16.125 1 96.12 321 ASP B C 1
ATOM 7012 O O . ASP B 1 321 ? -17.781 -37.062 -16.203 1 96.12 321 ASP B O 1
ATOM 7016 N N . VAL B 1 322 ? -19.578 -35.656 -15.938 1 96.06 322 VAL B N 1
ATOM 7017 C CA . VAL B 1 322 ? -20.516 -36.75 -15.836 1 96.06 322 VAL B CA 1
ATOM 7018 C C . VAL B 1 322 ? -21.781 -36.438 -16.625 1 96.06 322 VAL B C 1
ATOM 7020 O O . VAL B 1 322 ? -22.031 -35.281 -16.969 1 96.06 322 VAL B O 1
ATOM 7023 N N . SER B 1 323 ? -22.484 -37.469 -16.953 1 94.31 323 SER B N 1
ATOM 7024 C CA . SER B 1 323 ? -23.797 -37.344 -17.578 1 94.31 323 SER B CA 1
ATOM 7025 C C . SER B 1 323 ? -24.906 -37.719 -16.609 1 94.31 323 SER B C 1
ATOM 7027 O O . SER B 1 323 ? -24.938 -38.812 -16.078 1 94.31 323 SER B O 1
ATOM 7029 N N . MET B 1 324 ? -25.812 -36.781 -16.516 1 92.56 324 MET B N 1
ATOM 7030 C CA . MET B 1 324 ? -26.922 -37.062 -15.602 1 92.56 324 MET B CA 1
ATOM 7031 C C . MET B 1 324 ? -27.703 -38.281 -16.062 1 92.56 324 MET B C 1
ATOM 7033 O O . MET B 1 324 ? -28.109 -39.094 -15.234 1 92.56 324 MET B O 1
ATOM 7037 N N . LYS B 1 325 ? -27.875 -38.406 -17.297 1 89.81 325 LYS B N 1
ATOM 7038 C CA . LYS B 1 325 ? -28.594 -39.531 -17.875 1 89.81 325 LYS B CA 1
ATOM 7039 C C . LYS B 1 325 ? -27.938 -40.875 -17.484 1 89.81 325 LYS B C 1
ATOM 7041 O O . LYS B 1 325 ? -28.609 -41.781 -17 1 89.81 325 LYS B O 1
ATOM 7046 N N . GLU B 1 326 ? -26.688 -40.906 -17.703 1 91.88 326 GLU B N 1
ATOM 7047 C CA . GLU B 1 326 ? -25.953 -42.125 -17.391 1 91.88 326 GLU B CA 1
ATOM 7048 C C . GLU B 1 326 ? -25.953 -42.406 -15.898 1 91.88 326 GLU B C 1
ATOM 7050 O O . GLU B 1 326 ? -26.047 -43.562 -15.492 1 91.88 326 GLU B O 1
ATOM 7055 N N . LEU B 1 327 ? -25.891 -41.438 -15.102 1 92.38 327 LEU B N 1
ATOM 7056 C CA . LEU B 1 327 ? -25.844 -41.625 -13.648 1 92.38 327 LEU B CA 1
ATOM 7057 C C . LEU B 1 327 ? -27.172 -42.188 -13.133 1 92.38 327 LEU B C 1
ATOM 7059 O O . LEU B 1 327 ? -27.172 -43.094 -12.305 1 92.38 327 LEU B O 1
ATOM 7063 N N . ILE B 1 328 ? -28.188 -41.625 -13.586 1 88.12 328 ILE B N 1
ATOM 7064 C CA . ILE B 1 328 ? -29.516 -42.062 -13.148 1 88.12 328 ILE B CA 1
ATOM 7065 C C . ILE B 1 328 ? -29.766 -43.5 -13.602 1 88.12 328 ILE B C 1
ATOM 7067 O O . ILE B 1 328 ? -30.25 -44.312 -12.828 1 88.12 328 ILE B O 1
ATOM 7071 N N . ALA B 1 329 ? -29.391 -43.781 -14.852 1 87.25 329 ALA B N 1
ATOM 7072 C CA . ALA B 1 329 ? -29.562 -45.125 -15.383 1 87.25 329 ALA B CA 1
ATOM 7073 C C . ALA B 1 329 ? -28.797 -46.156 -14.555 1 87.25 329 ALA B C 1
ATOM 7075 O O . ALA B 1 329 ? -29.297 -47.219 -14.266 1 87.25 329 ALA B O 1
ATOM 7076 N N . GLN B 1 330 ? -27.641 -45.781 -14.25 1 90 330 GLN B N 1
ATOM 7077 C CA . GLN B 1 330 ? -26.797 -46.656 -13.453 1 90 330 GLN B CA 1
ATOM 7078 C C . GLN B 1 330 ? -27.391 -46.906 -12.07 1 90 330 GLN B C 1
ATOM 7080 O O . GLN B 1 330 ? -27.375 -48.031 -11.562 1 90 330 GLN B O 1
ATOM 7085 N N . ARG B 1 331 ? -27.906 -45.875 -11.477 1 88.44 331 ARG B N 1
ATOM 7086 C CA . ARG B 1 331 ? -28.438 -46.031 -10.117 1 88.44 331 ARG B CA 1
ATOM 7087 C C . ARG B 1 331 ? -29.781 -46.75 -10.117 1 88.44 331 ARG B C 1
ATOM 7089 O O . ARG B 1 331 ? -30.062 -47.531 -9.211 1 88.44 331 ARG B O 1
ATOM 7096 N N . GLU B 1 332 ? -30.547 -46.469 -11.062 1 83.62 332 GLU B N 1
ATOM 7097 C CA . GLU B 1 332 ? -31.844 -47.125 -11.164 1 83.62 332 GLU B CA 1
ATOM 7098 C C . GLU B 1 332 ? -31.688 -48.625 -11.289 1 83.62 332 GLU B C 1
ATOM 7100 O O . GLU B 1 332 ? -32.562 -49.375 -10.859 1 83.62 332 GLU B O 1
ATOM 7105 N N . SER B 1 333 ? -30.656 -49 -11.875 1 85 333 SER B N 1
ATOM 7106 C CA . SER B 1 333 ? -30.406 -50.438 -12.094 1 85 333 SER B CA 1
ATOM 7107 C C . SER B 1 333 ? -29.922 -51.094 -10.82 1 85 333 SER B C 1
ATOM 7109 O O . SER B 1 333 ? -29.953 -52.344 -10.703 1 85 333 SER B O 1
ATOM 7111 N N . ARG B 1 334 ? -29.641 -50.281 -9.883 1 83.44 334 ARG B N 1
ATOM 7112 C CA . ARG B 1 334 ? -29.172 -50.812 -8.617 1 83.44 334 ARG B CA 1
ATOM 7113 C C . ARG B 1 334 ? -30.344 -51.062 -7.668 1 83.44 334 ARG B C 1
ATOM 7115 O O . ARG B 1 334 ? -31.391 -50.438 -7.781 1 83.44 334 ARG B O 1
ATOM 7122 N N . LEU B 1 335 ? -30.125 -51.969 -6.816 1 74 335 LEU B N 1
ATOM 7123 C CA . LEU B 1 335 ? -31.172 -52.344 -5.859 1 74 335 LEU B CA 1
ATOM 7124 C C . LEU B 1 335 ? -31.5 -51.188 -4.938 1 74 335 LEU B C 1
ATOM 7126 O O . LEU B 1 335 ? -32.656 -51 -4.574 1 74 335 LEU B O 1
ATOM 7130 N N . ASP B 1 336 ? -30.469 -50.469 -4.559 1 72.5 336 ASP B N 1
ATOM 7131 C CA . ASP B 1 336 ? -30.672 -49.375 -3.598 1 72.5 336 ASP B CA 1
ATOM 7132 C C . ASP B 1 336 ? -31.312 -48.188 -4.258 1 72.5 336 ASP B C 1
ATOM 7134 O O . ASP B 1 336 ? -31.75 -47.25 -3.574 1 72.5 336 ASP B O 1
ATOM 7138 N N . GLY B 1 337 ? -31.391 -48.156 -5.484 1 74.31 337 GLY B N 1
ATOM 7139 C CA . GLY B 1 337 ? -31.969 -47.031 -6.191 1 74.31 337 GLY B CA 1
ATOM 7140 C C . GLY B 1 337 ? -33.344 -47.312 -6.754 1 74.31 337 GLY B C 1
ATOM 7141 O O . GLY B 1 337 ? -34.031 -46.375 -7.203 1 74.31 337 GLY B O 1
ATOM 7142 N N . SER B 1 338 ? -33.656 -48.562 -6.598 1 74.69 338 SER B N 1
ATOM 7143 C CA . SER B 1 338 ? -34.938 -48.969 -7.152 1 74.69 338 SER B CA 1
ATOM 7144 C C . SER B 1 338 ? -36.094 -48.344 -6.383 1 74.69 338 SER B C 1
ATOM 7146 O O . SER B 1 338 ? -36.125 -48.375 -5.152 1 74.69 338 SER B O 1
ATOM 7148 N N . GLY B 1 339 ? -36.812 -47.562 -6.977 1 75.25 339 GLY B N 1
ATOM 7149 C CA . GLY B 1 339 ? -38 -46.969 -6.352 1 75.25 339 GLY B CA 1
ATOM 7150 C C . GLY B 1 339 ? -37.781 -45.5 -5.98 1 75.25 339 GLY B C 1
ATOM 7151 O O . GLY B 1 339 ? -38.75 -44.844 -5.562 1 75.25 339 GLY B O 1
ATOM 7152 N N . GLU B 1 340 ? -36.625 -45.031 -6.09 1 83.75 340 GLU B N 1
ATOM 7153 C CA . GLU B 1 340 ? -36.375 -43.625 -5.789 1 83.75 340 GLU B CA 1
ATOM 7154 C C . GLU B 1 340 ? -37.031 -42.719 -6.809 1 83.75 340 GLU B C 1
ATOM 7156 O O . GLU B 1 340 ? -37.156 -43.062 -7.988 1 83.75 340 GLU B O 1
ATOM 7161 N N . LYS B 1 341 ? -37.438 -41.531 -6.184 1 86.06 341 LYS B N 1
ATOM 7162 C CA . LYS B 1 341 ? -37.938 -40.5 -7.086 1 86.06 341 LYS B CA 1
ATOM 7163 C C . LYS B 1 341 ? -36.812 -39.844 -7.859 1 86.06 341 LYS B C 1
ATOM 7165 O O . LYS B 1 341 ? -35.625 -39.969 -7.477 1 86.06 341 LYS B O 1
ATOM 7170 N N . MET B 1 342 ? -37.125 -39.25 -8.93 1 84.06 342 MET B N 1
ATOM 7171 C CA . MET B 1 342 ? -36.156 -38.656 -9.828 1 84.06 342 MET B CA 1
ATOM 7172 C C . MET B 1 342 ? -35.219 -37.688 -9.086 1 84.06 342 MET B C 1
ATOM 7174 O O . MET B 1 342 ? -34 -37.688 -9.305 1 84.06 342 MET B O 1
ATOM 7178 N N . GLU B 1 343 ? -35.75 -36.906 -8.227 1 87.88 343 GLU B N 1
ATOM 7179 C CA . GLU B 1 343 ? -34.969 -35.969 -7.445 1 87.88 343 GLU B CA 1
ATOM 7180 C C . GLU B 1 343 ? -34 -36.688 -6.543 1 87.88 343 GLU B C 1
ATOM 7182 O O . GLU B 1 343 ? -32.844 -36.25 -6.41 1 87.88 343 GLU B O 1
ATOM 7187 N N . GLU B 1 344 ? -34.469 -37.719 -5.996 1 90.62 344 GLU B N 1
ATOM 7188 C CA . GLU B 1 344 ? -33.594 -38.5 -5.113 1 90.62 344 GLU B CA 1
ATOM 7189 C C . GLU B 1 344 ? -32.531 -39.25 -5.898 1 90.62 344 GLU B C 1
ATOM 7191 O O . GLU B 1 344 ? -31.391 -39.375 -5.445 1 90.62 344 GLU B O 1
ATOM 7196 N N . LEU B 1 345 ? -33 -39.75 -7.016 1 90.25 345 LEU B N 1
ATOM 7197 C CA . LEU B 1 345 ? -32.062 -40.438 -7.879 1 90.25 345 LEU B CA 1
ATOM 7198 C C . LEU B 1 345 ? -30.922 -39.531 -8.297 1 90.25 345 LEU B C 1
ATOM 7200 O O . LEU B 1 345 ? -29.75 -39.906 -8.211 1 90.25 345 LEU B O 1
ATOM 7204 N N . ALA B 1 346 ? -31.281 -38.344 -8.742 1 92 346 ALA B N 1
ATOM 7205 C CA . ALA B 1 346 ? -30.281 -37.375 -9.164 1 92 346 ALA B CA 1
ATOM 7206 C C . ALA B 1 346 ? -29.375 -36.969 -8 1 92 346 ALA B C 1
ATOM 7208 O O . ALA B 1 346 ? -28.141 -37 -8.133 1 92 346 ALA B O 1
ATOM 7209 N N . TRP B 1 347 ? -29.984 -36.688 -6.883 1 94.38 347 TRP B N 1
ATOM 7210 C CA . TRP B 1 347 ? -29.25 -36.25 -5.691 1 94.38 347 TRP B CA 1
ATOM 7211 C C . TRP B 1 347 ? -28.281 -37.344 -5.23 1 94.38 347 TRP B C 1
ATOM 7213 O O . TRP B 1 347 ? -27.094 -37.062 -5.023 1 94.38 347 TRP B O 1
ATOM 7223 N N . ASN B 1 348 ? -28.766 -38.5 -5.125 1 94.38 348 ASN B N 1
ATOM 7224 C CA . ASN B 1 348 ? -27.969 -39.594 -4.594 1 94.38 348 ASN B CA 1
ATOM 7225 C C . ASN B 1 348 ? -26.859 -40 -5.57 1 94.38 348 ASN B C 1
ATOM 7227 O O . ASN B 1 348 ? -25.766 -40.344 -5.152 1 94.38 348 ASN B O 1
ATOM 7231 N N . SER B 1 349 ? -27.172 -39.969 -6.805 1 94.12 349 SER B N 1
ATOM 7232 C CA . SER B 1 349 ? -26.156 -40.312 -7.801 1 94.12 349 SER B CA 1
ATOM 7233 C C . SER B 1 349 ? -25 -39.312 -7.773 1 94.12 349 SER B C 1
ATOM 7235 O O . SER B 1 349 ? -23.828 -39.719 -7.785 1 94.12 349 SER B O 1
ATOM 7237 N N . LEU B 1 350 ? -25.344 -38.094 -7.738 1 96.31 350 LEU B N 1
ATOM 7238 C CA . LEU B 1 350 ? -24.328 -37.062 -7.688 1 96.31 350 LEU B CA 1
ATOM 7239 C C . LEU B 1 350 ? -23.562 -37.094 -6.367 1 96.31 350 LEU B C 1
ATOM 7241 O O . LEU B 1 350 ? -22.344 -36.906 -6.34 1 96.31 350 LEU B O 1
ATOM 7245 N N . SER B 1 351 ? -24.234 -37.375 -5.273 1 96.69 351 SER B N 1
ATOM 7246 C CA . SER B 1 351 ? -23.594 -37.531 -3.969 1 96.69 351 SER B CA 1
ATOM 7247 C C . SER B 1 351 ? -22.547 -38.625 -3.977 1 96.69 351 SER B C 1
ATOM 7249 O O . SER B 1 351 ? -21.469 -38.469 -3.404 1 96.69 351 SER B O 1
ATOM 7251 N N . ASP B 1 352 ? -22.906 -39.688 -4.633 1 95.56 352 ASP B N 1
ATOM 7252 C CA . ASP B 1 352 ? -21.969 -40.812 -4.715 1 95.56 352 ASP B CA 1
ATOM 7253 C C . ASP B 1 352 ? -20.703 -40.406 -5.473 1 95.56 352 ASP B C 1
ATOM 7255 O O . ASP B 1 352 ? -19.594 -40.75 -5.051 1 95.56 352 ASP B O 1
ATOM 7259 N N . VAL B 1 353 ? -20.906 -39.75 -6.551 1 96.88 353 VAL B N 1
ATOM 7260 C CA . VAL B 1 353 ? -19.781 -39.312 -7.359 1 96.88 353 VAL B CA 1
ATOM 7261 C C . VAL B 1 353 ? -18.875 -38.375 -6.531 1 96.88 353 VAL B C 1
ATOM 7263 O O . VAL B 1 353 ? -17.656 -38.594 -6.477 1 96.88 353 VAL B O 1
ATOM 7266 N N . VAL B 1 354 ? -19.453 -37.438 -5.844 1 98.06 354 VAL B N 1
ATOM 7267 C CA . VAL B 1 354 ? -18.719 -36.438 -5.09 1 98.06 354 VAL B CA 1
ATOM 7268 C C . VAL B 1 354 ? -18.016 -37.094 -3.904 1 98.06 354 VAL B C 1
ATOM 7270 O O . VAL B 1 354 ? -16.875 -36.75 -3.586 1 98.06 354 VAL B O 1
ATOM 7273 N N . ARG B 1 355 ? -18.656 -38.031 -3.262 1 97.88 355 ARG B N 1
ATOM 7274 C CA . ARG B 1 355 ? -18.047 -38.719 -2.127 1 97.88 355 ARG B CA 1
ATOM 7275 C C . ARG B 1 355 ? -16.766 -39.438 -2.545 1 97.88 355 ARG B C 1
ATOM 7277 O O . ARG B 1 355 ? -15.773 -39.406 -1.82 1 97.88 355 ARG B O 1
ATOM 7284 N N . ARG B 1 356 ? -16.844 -40.062 -3.66 1 97.44 356 ARG B N 1
ATOM 7285 C CA . ARG B 1 356 ? -15.656 -40.719 -4.172 1 97.44 356 ARG B CA 1
ATOM 7286 C C . ARG B 1 356 ? -14.539 -39.719 -4.457 1 97.44 356 ARG B C 1
ATOM 7288 O O . ARG B 1 356 ? -13.375 -39.969 -4.133 1 97.44 356 ARG B O 1
ATOM 7295 N N . MET B 1 357 ? -14.914 -38.656 -5.043 1 98 357 MET B N 1
ATOM 7296 C CA . MET B 1 357 ? -13.945 -37.594 -5.355 1 98 357 MET B CA 1
ATOM 7297 C C . MET B 1 357 ? -13.352 -37 -4.082 1 98 357 MET B C 1
ATOM 7299 O O . MET B 1 357 ? -12.148 -36.75 -4.012 1 98 357 MET B O 1
ATOM 7303 N N . VAL B 1 358 ? -14.188 -36.812 -3.115 1 98.06 358 VAL B N 1
ATOM 7304 C CA . VAL B 1 358 ? -13.766 -36.25 -1.841 1 98.06 358 VAL B CA 1
ATOM 7305 C C . VAL B 1 358 ? -12.758 -37.188 -1.167 1 98.06 358 VAL B C 1
ATOM 7307 O O . VAL B 1 358 ? -11.719 -36.75 -0.676 1 98.06 358 VAL B O 1
ATOM 7310 N N . ASP B 1 359 ? -13.07 -38.469 -1.183 1 97.69 359 ASP B N 1
ATOM 7311 C CA . ASP B 1 359 ? -12.172 -39.438 -0.565 1 97.69 359 ASP B CA 1
ATOM 7312 C C . ASP B 1 359 ? -10.805 -39.438 -1.24 1 97.69 359 ASP B C 1
ATOM 7314 O O . ASP B 1 359 ? -9.773 -39.375 -0.565 1 97.69 359 ASP B O 1
ATOM 7318 N N . HIS B 1 360 ? -10.859 -39.438 -2.486 1 97.62 360 HIS B N 1
ATOM 7319 C CA . HIS B 1 360 ? -9.609 -39.375 -3.242 1 97.62 360 HIS B CA 1
ATOM 7320 C C . HIS B 1 360 ? -8.883 -38.062 -3 1 97.62 360 HIS B C 1
ATOM 7322 O O . HIS B 1 360 ? -7.668 -38.062 -2.783 1 97.62 360 HIS B O 1
ATOM 7328 N N . GLY B 1 361 ? -9.609 -37 -3.055 1 97.62 361 GLY B N 1
ATOM 7329 C CA . GLY B 1 361 ? -9.039 -35.656 -2.834 1 97.62 361 GLY B CA 1
ATOM 7330 C C . GLY B 1 361 ? -8.414 -35.5 -1.461 1 97.62 361 GLY B C 1
ATOM 7331 O O . GLY B 1 361 ? -7.355 -34.875 -1.322 1 97.62 361 GLY B O 1
ATOM 7332 N N . LYS B 1 362 ? -9.031 -36.031 -0.484 1 96.88 362 LYS B N 1
ATOM 7333 C CA . LYS B 1 362 ? -8.516 -35.938 0.878 1 96.88 362 LYS B CA 1
ATOM 7334 C C . LYS B 1 362 ? -7.199 -36.719 1.008 1 96.88 362 LYS B C 1
ATOM 7336 O O . LYS B 1 362 ? -6.301 -36.281 1.737 1 96.88 362 LYS B O 1
ATOM 7341 N N . GLU B 1 363 ? -7.168 -37.812 0.346 1 97.12 363 GLU B N 1
ATOM 7342 C CA . GLU B 1 363 ? -5.926 -38.562 0.342 1 97.12 363 GLU B CA 1
ATOM 7343 C C . GLU B 1 363 ? -4.785 -37.781 -0.271 1 97.12 363 GLU B C 1
ATOM 7345 O O . GLU B 1 363 ? -3.682 -37.719 0.28 1 97.12 363 GLU B O 1
ATOM 7350 N N . LEU B 1 364 ? -5.043 -37.188 -1.353 1 96.5 364 LEU B N 1
ATOM 7351 C CA . LEU B 1 364 ? -4.055 -36.312 -2.006 1 96.5 364 LEU B CA 1
ATOM 7352 C C . LEU B 1 364 ? -3.678 -35.156 -1.114 1 96.5 364 LEU B C 1
ATOM 7354 O O . LEU B 1 364 ? -2.5 -34.812 -0.994 1 96.5 364 LEU B O 1
ATOM 7358 N N . GLY B 1 365 ? -4.699 -34.562 -0.536 1 96.44 365 GLY B N 1
ATOM 7359 C CA . GLY B 1 365 ? -4.465 -33.469 0.367 1 96.44 365 GLY B CA 1
ATOM 7360 C C . GLY B 1 365 ? -3.598 -33.812 1.556 1 96.44 365 GLY B C 1
ATOM 7361 O O . GLY B 1 365 ? -2.695 -33.062 1.927 1 96.44 365 GLY B O 1
ATOM 7362 N N . LYS B 1 366 ? -3.846 -34.938 2.154 1 96.81 366 LYS B N 1
ATOM 7363 C CA . LYS B 1 366 ? -3.039 -35.406 3.271 1 96.81 366 LYS B CA 1
ATOM 7364 C C . LYS B 1 366 ? -1.584 -35.594 2.855 1 96.81 366 LYS B C 1
ATOM 7366 O O . LYS B 1 366 ? -0.667 -35.219 3.58 1 96.81 366 LYS B O 1
ATOM 7371 N N . ALA B 1 367 ? -1.47 -36.219 1.745 1 96.25 367 ALA B N 1
ATOM 7372 C CA . ALA B 1 367 ? -0.121 -36.438 1.233 1 96.25 367 ALA B CA 1
ATOM 7373 C C . ALA B 1 367 ? 0.615 -35.125 1.02 1 96.25 367 ALA B C 1
ATOM 7375 O O . ALA B 1 367 ? 1.796 -35 1.354 1 96.25 367 ALA B O 1
ATOM 7376 N N . GLN B 1 368 ? -0.015 -34.156 0.496 1 95.38 368 GLN B N 1
ATOM 7377 C CA . GLN B 1 368 ? 0.588 -32.875 0.214 1 95.38 368 GLN B CA 1
ATOM 7378 C C . GLN B 1 368 ? 0.949 -32.125 1.504 1 95.38 368 GLN B C 1
ATOM 7380 O O . GLN B 1 368 ? 2.023 -31.531 1.607 1 95.38 368 GLN B O 1
ATOM 7385 N N . VAL B 1 369 ? 0.057 -32.156 2.469 1 96.31 369 VAL B N 1
ATOM 7386 C CA . VAL B 1 369 ? 0.3 -31.484 3.752 1 96.31 369 VAL B CA 1
ATOM 7387 C C . VAL B 1 369 ? 1.495 -32.125 4.445 1 96.31 369 VAL B C 1
ATOM 7389 O O . VAL B 1 369 ? 2.346 -31.453 5.008 1 96.31 369 VAL B O 1
ATOM 7392 N N . LEU B 1 370 ? 1.565 -33.438 4.367 1 96.5 370 LEU B N 1
ATOM 7393 C CA . LEU B 1 370 ? 2.688 -34.156 4.957 1 96.5 370 LEU B CA 1
ATOM 7394 C C . LEU B 1 370 ? 3.994 -33.812 4.262 1 96.5 370 LEU B C 1
ATOM 7396 O O . LEU B 1 370 ? 5.02 -33.594 4.918 1 96.5 370 LEU B O 1
ATOM 7400 N N . ALA B 1 371 ? 3.928 -33.781 2.967 1 96.19 371 ALA B N 1
ATOM 7401 C CA . ALA B 1 371 ? 5.109 -33.406 2.195 1 96.19 371 ALA B CA 1
ATOM 7402 C C . ALA B 1 371 ? 5.566 -31.984 2.547 1 96.19 371 ALA B C 1
ATOM 7404 O O . ALA B 1 371 ? 6.766 -31.734 2.672 1 96.19 371 ALA B O 1
ATOM 7405 N N . TYR B 1 372 ? 4.691 -31.109 2.682 1 95.88 372 TYR B N 1
ATOM 7406 C CA . TYR B 1 372 ? 4.988 -29.719 3.047 1 95.88 372 TYR B CA 1
ATOM 7407 C C . TYR B 1 372 ? 5.629 -29.656 4.43 1 95.88 372 TYR B C 1
ATOM 7409 O O . TYR B 1 372 ? 6.648 -28.984 4.613 1 95.88 372 TYR B O 1
ATOM 7417 N N . LYS B 1 373 ? 5.066 -30.297 5.375 1 95.31 373 LYS B N 1
ATOM 7418 C CA . LYS B 1 373 ? 5.602 -30.328 6.734 1 95.31 373 LYS B CA 1
ATOM 7419 C C . LYS B 1 373 ? 7.012 -30.922 6.758 1 95.31 373 LYS B C 1
ATOM 7421 O O . LYS B 1 373 ? 7.891 -30.406 7.449 1 95.31 373 LYS B O 1
ATOM 7426 N N . LYS B 1 374 ? 7.156 -31.984 6.035 1 96.19 374 LYS B N 1
ATOM 7427 C CA . LYS B 1 374 ? 8.477 -32.594 5.945 1 96.19 374 LYS B CA 1
ATOM 7428 C C . LYS B 1 374 ? 9.492 -31.641 5.34 1 96.19 374 LYS B C 1
ATOM 7430 O O . LYS B 1 374 ? 10.625 -31.547 5.816 1 96.19 374 LYS B O 1
ATOM 7435 N N . TRP B 1 375 ? 9.062 -30.969 4.301 1 95.75 375 TRP B N 1
ATOM 7436 C CA . TRP B 1 375 ? 9.93 -29.984 3.662 1 95.75 375 TRP B CA 1
ATOM 7437 C C . TRP B 1 375 ? 10.336 -28.891 4.648 1 95.75 375 TRP B C 1
ATOM 7439 O O . TRP B 1 375 ? 11.516 -28.516 4.723 1 95.75 375 TRP B O 1
ATOM 7449 N N . LEU B 1 376 ? 9.453 -28.375 5.43 1 95.5 376 LEU B N 1
ATOM 7450 C CA . LEU B 1 376 ? 9.734 -27.359 6.438 1 95.5 376 LEU B CA 1
ATOM 7451 C C . LEU B 1 376 ? 10.711 -27.891 7.484 1 95.5 376 LEU B C 1
ATOM 7453 O O . LEU B 1 376 ? 11.633 -27.188 7.891 1 95.5 376 LEU B O 1
ATOM 7457 N N . GLU B 1 377 ? 10.531 -29.125 7.879 1 96 377 GLU B N 1
ATOM 7458 C CA . GLU B 1 377 ? 11.398 -29.75 8.875 1 96 377 GLU B CA 1
ATOM 7459 C C . GLU B 1 377 ? 12.812 -29.953 8.336 1 96 377 GLU B C 1
ATOM 7461 O O . GLU B 1 377 ? 13.797 -29.609 9 1 96 377 GLU B O 1
ATOM 7466 N N . ASP B 1 378 ? 12.836 -30.453 7.148 1 96.56 378 ASP B N 1
ATOM 7467 C CA . ASP B 1 378 ? 14.125 -30.75 6.523 1 96.56 378 ASP B CA 1
ATOM 7468 C C . ASP B 1 378 ? 14.938 -29.469 6.328 1 96.56 378 ASP B C 1
ATOM 7470 O O . ASP B 1 378 ? 16.172 -29.484 6.434 1 96.56 378 ASP B O 1
ATOM 7474 N N . THR B 1 379 ? 14.289 -28.391 6.047 1 95.94 379 THR B N 1
ATOM 7475 C CA . THR B 1 379 ? 14.969 -27.141 5.73 1 95.94 379 THR B CA 1
ATOM 7476 C C . THR B 1 379 ? 15.055 -26.25 6.969 1 95.94 379 THR B C 1
ATOM 7478 O O . THR B 1 379 ? 15.672 -25.172 6.926 1 95.94 379 THR B O 1
ATOM 7481 N N . ARG B 1 380 ? 14.414 -26.547 8.156 1 94.88 380 ARG B N 1
ATOM 7482 C CA . ARG B 1 380 ? 14.375 -25.781 9.406 1 94.88 380 ARG B CA 1
ATOM 7483 C C . ARG B 1 380 ? 13.797 -24.391 9.18 1 94.88 380 ARG B C 1
ATOM 7485 O O . ARG B 1 380 ? 14.312 -23.406 9.703 1 94.88 380 ARG B O 1
ATOM 7492 N N . LEU B 1 381 ? 12.828 -24.422 8.266 1 94.88 381 LEU B N 1
ATOM 7493 C CA . LEU B 1 381 ? 12.164 -23.172 7.945 1 94.88 381 LEU B CA 1
ATOM 7494 C C . LEU B 1 381 ? 10.914 -22.984 8.805 1 94.88 381 LEU B C 1
ATOM 7496 O O . LEU B 1 381 ? 10.172 -23.938 9.039 1 94.88 381 LEU B O 1
ATOM 7500 N N . THR B 1 382 ? 10.758 -21.766 9.328 1 94.44 382 THR B N 1
ATOM 7501 C CA . THR B 1 382 ? 9.492 -21.375 9.938 1 94.44 382 THR B CA 1
ATOM 7502 C C . THR B 1 382 ? 8.727 -20.422 9.023 1 94.44 382 THR B C 1
ATOM 7504 O O . THR B 1 382 ? 9.141 -19.281 8.828 1 94.44 382 THR B O 1
ATOM 7507 N N . PRO B 1 383 ? 7.633 -20.922 8.508 1 95.31 383 PRO B N 1
ATOM 7508 C CA . PRO B 1 383 ? 6.887 -20.031 7.613 1 95.31 383 PRO B CA 1
ATOM 7509 C C . PRO B 1 383 ? 6.203 -18.891 8.344 1 95.31 383 PRO B C 1
ATOM 7511 O O . PRO B 1 383 ? 5.883 -19.016 9.531 1 95.31 383 PRO B O 1
ATOM 7514 N N . LEU B 1 384 ? 6.008 -17.781 7.68 1 96.38 384 LEU B N 1
ATOM 7515 C CA . LEU B 1 384 ? 5.277 -16.641 8.227 1 96.38 384 LEU B CA 1
ATOM 7516 C C . LEU B 1 384 ? 3.789 -16.953 8.344 1 96.38 384 LEU B C 1
ATOM 7518 O O . LEU B 1 384 ? 3.137 -16.547 9.297 1 96.38 384 LEU B O 1
ATOM 7522 N N . TYR B 1 385 ? 3.326 -17.688 7.328 1 95.75 385 TYR B N 1
ATOM 7523 C CA . TYR B 1 385 ? 1.904 -18 7.254 1 95.75 385 TYR B CA 1
ATOM 7524 C C . TYR B 1 385 ? 1.688 -19.5 7.195 1 95.75 385 TYR B C 1
ATOM 7526 O O . TYR B 1 385 ? 2.32 -20.203 6.391 1 95.75 385 TYR B O 1
ATOM 7534 N N . LYS B 1 386 ? 0.821 -19.938 8.078 1 91 386 LYS B N 1
ATOM 7535 C CA . LYS B 1 386 ? 0.552 -21.375 8.172 1 91 386 LYS B CA 1
ATOM 7536 C C . LYS B 1 386 ? -0.948 -21.641 8.211 1 91 386 LYS B C 1
ATOM 7538 O O . LYS B 1 386 ? -1.688 -20.969 8.93 1 91 386 LYS B O 1
ATOM 7543 N N . ARG B 1 387 ? -1.267 -22.609 7.414 1 91.19 387 ARG B N 1
ATOM 7544 C CA . ARG B 1 387 ? -2.652 -23.062 7.434 1 91.19 387 ARG B CA 1
ATOM 7545 C C . ARG B 1 387 ? -2.854 -24.156 8.477 1 91.19 387 ARG B C 1
ATOM 7547 O O . ARG B 1 387 ? -1.951 -24.969 8.719 1 91.19 387 ARG B O 1
ATOM 7554 N N . ASP B 1 388 ? -4.07 -24.125 8.977 1 91.31 388 ASP B N 1
ATOM 7555 C CA . ASP B 1 388 ? -4.473 -25.266 9.805 1 91.31 388 ASP B CA 1
ATOM 7556 C C . ASP B 1 388 ? -4.461 -26.562 9 1 91.31 388 ASP B C 1
ATOM 7558 O O . ASP B 1 388 ? -5.012 -26.609 7.895 1 91.31 388 ASP B O 1
ATOM 7562 N N . SER B 1 389 ? -3.93 -27.609 9.578 1 90 389 SER B N 1
ATOM 7563 C CA . SER B 1 389 ? -3.738 -28.844 8.844 1 90 389 SER B CA 1
ATOM 7564 C C . SER B 1 389 ? -5.074 -29.469 8.445 1 90 389 SER B C 1
ATOM 7566 O O . SER B 1 389 ? -5.215 -29.984 7.332 1 90 389 SER B O 1
ATOM 7568 N N . ALA B 1 390 ? -6.012 -29.375 9.336 1 91 390 ALA B N 1
ATOM 7569 C CA . ALA B 1 390 ? -7.316 -29.969 9.062 1 91 390 ALA B CA 1
ATOM 7570 C C . ALA B 1 390 ? -8 -29.281 7.887 1 91 390 ALA B C 1
ATOM 7572 O O . ALA B 1 390 ? -8.68 -29.922 7.086 1 91 390 ALA B O 1
ATOM 7573 N N . ARG B 1 391 ? -7.738 -28.062 7.785 1 92.62 391 ARG B N 1
ATOM 7574 C CA . ARG B 1 391 ? -8.352 -27.297 6.703 1 92.62 391 ARG B CA 1
ATOM 7575 C C . ARG B 1 391 ? -7.535 -27.406 5.422 1 92.62 391 ARG B C 1
ATOM 7577 O O . ARG B 1 391 ? -8.086 -27.359 4.32 1 92.62 391 ARG B O 1
ATOM 7584 N N . ALA B 1 392 ? -6.285 -27.547 5.605 1 93.94 392 ALA B N 1
ATOM 7585 C CA . ALA B 1 392 ? -5.379 -27.594 4.461 1 93.94 392 ALA B CA 1
ATOM 7586 C C . ALA B 1 392 ? -5.578 -28.859 3.646 1 93.94 392 ALA B C 1
ATOM 7588 O O . ALA B 1 392 ? -5.309 -28.891 2.443 1 93.94 392 ALA B O 1
ATOM 7589 N N . ILE B 1 393 ? -6.113 -29.922 4.219 1 95.94 393 ILE B N 1
ATOM 7590 C CA . ILE B 1 393 ? -6.258 -31.234 3.588 1 95.94 393 ILE B CA 1
ATOM 7591 C C . ILE B 1 393 ? -7.488 -31.234 2.682 1 95.94 393 ILE B C 1
ATOM 7593 O O . ILE B 1 393 ? -7.621 -32.094 1.803 1 95.94 393 ILE B O 1
ATOM 7597 N N . ARG B 1 394 ? -8.398 -30.297 2.924 1 97.56 394 ARG B N 1
ATOM 7598 C CA . ARG B 1 394 ? -9.656 -30.266 2.182 1 97.56 394 ARG B CA 1
ATOM 7599 C C . ARG B 1 394 ? -9.414 -29.969 0.708 1 97.56 394 ARG B C 1
ATOM 7601 O O . ARG B 1 394 ? -8.859 -28.922 0.37 1 97.56 394 ARG B O 1
ATOM 7608 N N . PRO B 1 395 ? -9.906 -30.812 -0.203 1 98 395 PRO B N 1
ATOM 7609 C CA . PRO B 1 395 ? -9.688 -30.609 -1.636 1 98 395 PRO B CA 1
ATOM 7610 C C . PRO B 1 395 ? -10.719 -29.672 -2.258 1 98 395 PRO B C 1
ATOM 7612 O O . PRO B 1 395 ? -11.719 -29.344 -1.619 1 98 395 PRO B O 1
ATOM 7615 N N . LEU B 1 396 ? -10.398 -29.203 -3.395 1 98.31 396 LEU B N 1
ATOM 7616 C CA . LEU B 1 396 ? -11.367 -28.562 -4.277 1 98.31 396 LEU B CA 1
ATOM 7617 C C . LEU B 1 396 ? -12.023 -29.594 -5.191 1 98.31 396 LEU B C 1
ATOM 7619 O O . LEU B 1 396 ? -11.352 -30.484 -5.711 1 98.31 396 LEU B O 1
ATOM 7623 N N . ILE B 1 397 ? -13.344 -29.453 -5.332 1 98.25 397 ILE B N 1
ATOM 7624 C CA . ILE B 1 397 ? -14.078 -30.438 -6.117 1 98.25 397 ILE B CA 1
ATOM 7625 C C . ILE B 1 397 ? -15 -29.719 -7.105 1 98.25 397 ILE B C 1
ATOM 7627 O O . ILE B 1 397 ? -15.688 -28.766 -6.742 1 98.25 397 ILE B O 1
ATOM 7631 N N . ARG B 1 398 ? -14.938 -30.219 -8.297 1 98.19 398 ARG B N 1
ATOM 7632 C CA . ARG B 1 398 ? -15.875 -29.75 -9.305 1 98.19 398 ARG B CA 1
ATOM 7633 C C . ARG B 1 398 ? -16.391 -30.891 -10.156 1 98.19 398 ARG B C 1
ATOM 7635 O O . ARG B 1 398 ? -15.602 -31.625 -10.766 1 98.19 398 ARG B O 1
ATOM 7642 N N . VAL B 1 399 ? -17.75 -30.969 -10.227 1 97.88 399 VAL B N 1
ATOM 7643 C CA . VAL B 1 399 ? -18.391 -31.938 -11.102 1 97.88 399 VAL B CA 1
ATOM 7644 C C . VAL B 1 399 ? -19.188 -31.219 -12.18 1 97.88 399 VAL B C 1
ATOM 7646 O O . VAL B 1 399 ? -20.141 -30.484 -11.875 1 97.88 399 VAL B O 1
ATOM 7649 N N . ARG B 1 400 ? -18.766 -31.391 -13.375 1 96.81 400 ARG B N 1
ATOM 7650 C CA . ARG B 1 400 ? -19.516 -30.859 -14.5 1 96.81 400 ARG B CA 1
ATOM 7651 C C . ARG B 1 400 ? -20.562 -31.844 -14.984 1 96.81 400 ARG B C 1
ATOM 7653 O O . ARG B 1 400 ? -20.234 -32.938 -15.414 1 96.81 400 ARG B O 1
ATOM 7660 N N . VAL B 1 401 ? -21.828 -31.453 -14.922 1 96 401 VAL B N 1
ATOM 7661 C CA . VAL B 1 401 ? -22.953 -32.375 -15.156 1 96 401 VAL B CA 1
ATOM 7662 C C . VAL B 1 401 ? -23.656 -32 -16.453 1 96 401 VAL B C 1
ATOM 7664 O O . VAL B 1 401 ? -24.234 -30.922 -16.578 1 96 401 VAL B O 1
ATOM 7667 N N . ASP B 1 402 ? -23.562 -32.938 -17.344 1 93.88 402 ASP B N 1
ATOM 7668 C CA . ASP B 1 402 ? -24.312 -32.781 -18.594 1 93.88 402 ASP B CA 1
ATOM 7669 C C . ASP B 1 402 ? -25.781 -33.156 -18.375 1 93.88 402 ASP B C 1
ATOM 7671 O O . ASP B 1 402 ? -26.109 -34.312 -18.078 1 93.88 402 ASP B O 1
ATOM 7675 N N . VAL B 1 403 ? -26.641 -32.156 -18.609 1 92.06 403 VAL B N 1
ATOM 7676 C CA . VAL B 1 403 ? -28.062 -32.406 -18.391 1 92.06 403 VAL B CA 1
ATOM 7677 C C . VAL B 1 403 ? -28.812 -32.281 -19.719 1 92.06 403 VAL B C 1
ATOM 7679 O O . VAL B 1 403 ? -29.984 -31.922 -19.766 1 92.06 403 VAL B O 1
ATOM 7682 N N . THR B 1 404 ? -28.156 -32.562 -20.781 1 86.62 404 THR B N 1
ATOM 7683 C CA . THR B 1 404 ? -28.781 -32.531 -22.109 1 86.62 404 THR B CA 1
ATOM 7684 C C . THR B 1 404 ? -29.797 -33.656 -22.25 1 86.62 404 THR B C 1
ATOM 7686 O O . THR B 1 404 ? -29.516 -34.812 -21.938 1 86.62 404 THR B O 1
ATOM 7689 N N . VAL B 1 405 ? -31.062 -33.25 -22.609 1 77.5 405 VAL B N 1
ATOM 7690 C CA . VAL B 1 405 ? -32.125 -34.25 -22.844 1 77.5 405 VAL B CA 1
ATOM 7691 C C . VAL B 1 405 ? -32.281 -34.469 -24.344 1 77.5 405 VAL B C 1
ATOM 7693 O O . VAL B 1 405 ? -32.312 -33.5 -25.125 1 77.5 405 VAL B O 1
ATOM 7696 N N . GLU B 1 406 ? -31.906 -35.5 -24.938 1 63.53 406 GLU B N 1
ATOM 7697 C CA . GLU B 1 406 ? -32.125 -35.812 -26.359 1 63.53 406 GLU B CA 1
ATOM 7698 C C . GLU B 1 406 ? -33.594 -35.875 -26.688 1 63.53 406 GLU B C 1
ATOM 7700 O O . GLU B 1 406 ? -34.375 -36.531 -25.984 1 63.53 406 GLU B O 1
ATOM 7705 N N . GLU B 1 407 ? -34.156 -34.844 -27.297 1 53.53 407 GLU B N 1
ATOM 7706 C CA . GLU B 1 407 ? -35.531 -34.969 -27.828 1 53.53 407 GLU B CA 1
ATOM 7707 C C . GLU B 1 407 ? -35.625 -36.156 -28.766 1 53.53 407 GLU B C 1
ATOM 7709 O O . GLU B 1 407 ? -34.875 -36.281 -29.734 1 53.53 407 GLU B O 1
ATOM 7714 N N . ASP B 1 408 ? -35.812 -37.281 -28.359 1 44.38 408 ASP B N 1
ATOM 7715 C CA . ASP B 1 408 ? -36.125 -38.344 -29.312 1 44.38 408 ASP B CA 1
ATOM 7716 C C . ASP B 1 408 ? -37.031 -37.844 -30.422 1 44.38 408 ASP B C 1
ATOM 7718 O O . ASP B 1 408 ? -38.094 -37.281 -30.172 1 44.38 408 ASP B O 1
ATOM 7722 N N . ASP B 1 409 ? -36.625 -37.688 -31.641 1 43.09 409 ASP B N 1
ATOM 7723 C CA . ASP B 1 409 ? -37.594 -37.906 -32.719 1 43.09 409 ASP B CA 1
ATOM 7724 C C . ASP B 1 409 ? -38.531 -39.062 -32.375 1 43.09 409 ASP B C 1
ATOM 7726 O O . ASP B 1 409 ? -38.25 -39.844 -31.453 1 43.09 409 ASP B O 1
ATOM 7730 N N . GLY B 1 410 ? -39.5 -39.656 -33.312 1 39.31 410 GLY B N 1
ATOM 7731 C CA . GLY B 1 410 ? -40.469 -40.719 -33.344 1 39.31 410 GLY B CA 1
ATOM 7732 C C . GLY B 1 410 ? -40 -42 -32.688 1 39.31 410 GLY B C 1
ATOM 7733 O O . GLY B 1 410 ? -40.75 -42.969 -32.594 1 39.31 410 GLY B O 1
ATOM 7734 N N . ASP B 1 411 ? -38.781 -42.469 -33 1 37.88 411 ASP B N 1
ATOM 7735 C CA . ASP B 1 411 ? -38.625 -43.906 -32.719 1 37.88 411 ASP B CA 1
ATOM 7736 C C . ASP B 1 411 ? -38.562 -44.156 -31.203 1 37.88 411 ASP B C 1
ATOM 7738 O O . ASP B 1 411 ? -38.125 -43.281 -30.438 1 37.88 411 ASP B O 1
ATOM 7742 N N . ASP B 1 412 ? -39.094 -45.281 -30.641 1 38.06 412 ASP B N 1
ATOM 7743 C CA . ASP B 1 412 ? -39.469 -45.938 -29.406 1 38.06 412 ASP B CA 1
ATOM 7744 C C . ASP B 1 412 ? -38.344 -45.906 -28.391 1 38.06 412 ASP B C 1
ATOM 7746 O O . ASP B 1 412 ? -38.438 -46.5 -27.312 1 38.06 412 ASP B O 1
ATOM 7750 N N . GLY B 1 413 ? -37.125 -45.75 -28.75 1 37.88 413 GLY B N 1
ATOM 7751 C CA . GLY B 1 413 ? -36.094 -46.062 -27.781 1 37.88 413 GLY B CA 1
ATOM 7752 C C . GLY B 1 413 ? -35.844 -44.938 -26.781 1 37.88 413 GLY B C 1
ATOM 7753 O O . GLY B 1 413 ? -34.719 -44.594 -26.469 1 37.88 413 GLY B O 1
ATOM 7754 N N . GLY B 1 414 ? -36.844 -44.094 -26.578 1 40.16 414 GLY B N 1
ATOM 7755 C CA . GLY B 1 414 ? -36.594 -43.062 -25.578 1 40.16 414 GLY B CA 1
ATOM 7756 C C . GLY B 1 414 ? -36.094 -43.625 -24.25 1 40.16 414 GLY B C 1
ATOM 7757 O O . GLY B 1 414 ? -36.188 -44.812 -24.016 1 40.16 414 GLY B O 1
ATOM 7758 N N . ILE B 1 415 ? -35.156 -43.031 -23.609 1 45.88 415 ILE B N 1
ATOM 7759 C CA . ILE B 1 415 ? -34.812 -43.5 -22.266 1 45.88 415 ILE B CA 1
ATOM 7760 C C . ILE B 1 415 ? -36.062 -43.875 -21.484 1 45.88 415 ILE B C 1
ATOM 7762 O O . ILE B 1 415 ? -37 -43.062 -21.375 1 45.88 415 ILE B O 1
ATOM 7766 N N . PRO B 1 416 ? -36.312 -45.188 -21.219 1 43.75 416 PRO B N 1
ATOM 7767 C CA . PRO B 1 416 ? -37.406 -45.594 -20.359 1 43.75 416 PRO B CA 1
ATOM 7768 C C . PRO B 1 416 ? -37.469 -44.781 -19.062 1 43.75 416 PRO B C 1
ATOM 7770 O O . PRO B 1 416 ? -36.469 -44.688 -18.344 1 43.75 416 PRO B O 1
ATOM 7773 N N . GLY B 1 417 ? -38.469 -43.688 -18.906 1 47.22 417 GLY B N 1
ATOM 7774 C CA . GLY B 1 417 ? -38.875 -43 -17.703 1 47.22 417 GLY B CA 1
ATOM 7775 C C . GLY B 1 417 ? -39.031 -41.5 -17.891 1 47.22 417 GLY B C 1
ATOM 7776 O O . GLY B 1 417 ? -39.656 -40.844 -17.047 1 47.22 417 GLY B O 1
ATOM 7777 N N . LEU B 1 418 ? -37.969 -40.781 -18.422 1 52.84 418 LEU B N 1
ATOM 7778 C CA . LEU B 1 418 ? -38.312 -39.375 -18.438 1 52.84 418 LEU B CA 1
ATOM 7779 C C . LEU B 1 418 ? -39.281 -39.031 -19.578 1 52.84 418 LEU B C 1
ATOM 7781 O O . LEU B 1 418 ? -39 -39.406 -20.734 1 52.84 418 LEU B O 1
ATOM 7785 N N . PRO B 1 419 ? -40.531 -38.75 -19.359 1 47.44 419 PRO B N 1
ATOM 7786 C CA . PRO B 1 419 ? -41.406 -38.344 -20.453 1 47.44 419 PRO B CA 1
ATOM 7787 C C . PRO B 1 419 ? -40.75 -37.281 -21.359 1 47.44 419 PRO B C 1
ATOM 7789 O O . PRO B 1 419 ? -39.875 -36.562 -20.922 1 47.44 419 PRO B O 1
ATOM 7792 N N . VAL B 1 420 ? -41 -37.312 -22.578 1 47.16 420 VAL B N 1
ATOM 7793 C CA . VAL B 1 420 ? -40.719 -36.281 -23.578 1 47.16 420 VAL B CA 1
ATOM 7794 C C . VAL B 1 420 ? -41.062 -34.906 -23.031 1 47.16 420 VAL B C 1
ATOM 7796 O O . VAL B 1 420 ? -42.188 -34.688 -22.562 1 47.16 420 VAL B O 1
ATOM 7799 N N . GLY B 1 421 ? -40.031 -33.938 -22.812 1 53 421 GLY B N 1
ATOM 7800 C CA . GLY B 1 421 ? -40.219 -32.594 -22.281 1 53 421 GLY B CA 1
ATOM 7801 C C . GLY B 1 421 ? -39.688 -32.469 -20.859 1 53 421 GLY B C 1
ATOM 7802 O O . GLY B 1 421 ? -39.719 -31.359 -20.312 1 53 421 GLY B O 1
ATOM 7803 N N . SER B 1 422 ? -39.406 -33.531 -20.234 1 59.78 422 SER B N 1
ATOM 7804 C CA . SER B 1 422 ? -39.125 -33.406 -18.812 1 59.78 422 SER B CA 1
ATOM 7805 C C . SER B 1 422 ? -37.688 -33 -18.562 1 59.78 422 SER B C 1
ATOM 7807 O O . SER B 1 422 ? -36.781 -33.344 -19.344 1 59.78 422 SER B O 1
ATOM 7809 N N . SER B 1 423 ? -37.438 -32 -17.781 1 72.62 423 SER B N 1
ATOM 7810 C CA . SER B 1 423 ? -36.156 -31.484 -17.359 1 72.62 423 SER B CA 1
ATOM 7811 C C . SER B 1 423 ? -35.688 -32.188 -16.062 1 72.62 423 SER B C 1
ATOM 7813 O O . SER B 1 423 ? -36.5 -32.688 -15.297 1 72.62 423 SER B O 1
ATOM 7815 N N . TYR B 1 424 ? -34.406 -32.5 -16.078 1 85.06 424 TYR B N 1
ATOM 7816 C CA . TYR B 1 424 ? -33.844 -33 -14.844 1 85.06 424 TYR B CA 1
ATOM 7817 C C . TYR B 1 424 ? -34.125 -32.062 -13.672 1 85.06 424 TYR B C 1
ATOM 7819 O O . TYR B 1 424 ? -34.312 -30.859 -13.867 1 85.06 424 TYR B O 1
ATOM 7827 N N . PRO B 1 425 ? -34.156 -32.719 -12.508 1 84.81 425 PRO B N 1
ATOM 7828 C CA . PRO B 1 425 ? -34.375 -31.828 -11.352 1 84.81 425 PRO B CA 1
ATOM 7829 C C . PRO B 1 425 ? -33.25 -30.859 -11.125 1 84.81 425 PRO B C 1
ATOM 7831 O O . PRO B 1 425 ? -32.062 -31.188 -11.375 1 84.81 425 PRO B O 1
ATOM 7834 N N . VAL B 1 426 ? -33.656 -29.719 -10.688 1 85.44 426 VAL B N 1
ATOM 7835 C CA . VAL B 1 426 ? -32.688 -28.688 -10.359 1 85.44 426 VAL B CA 1
ATOM 7836 C C . VAL B 1 426 ? -32.125 -28.938 -8.969 1 85.44 426 VAL B C 1
ATOM 7838 O O . VAL B 1 426 ? -32.875 -29.078 -8 1 85.44 426 VAL B O 1
ATOM 7841 N N . ILE B 1 427 ? -30.875 -29.031 -8.891 1 91.75 427 ILE B N 1
ATOM 7842 C CA . ILE B 1 427 ? -30.188 -29.25 -7.621 1 91.75 427 ILE B CA 1
ATOM 7843 C C . ILE B 1 427 ? -29.422 -27.984 -7.242 1 91.75 427 ILE B C 1
ATOM 7845 O O . ILE B 1 427 ? -28.422 -27.641 -7.887 1 91.75 427 ILE B O 1
ATOM 7849 N N . PRO B 1 428 ? -29.875 -27.344 -6.16 1 91.88 428 PRO B N 1
ATOM 7850 C CA . PRO B 1 428 ? -29.141 -26.141 -5.742 1 91.88 428 PRO B CA 1
ATOM 7851 C C . PRO B 1 428 ? -27.781 -26.469 -5.145 1 91.88 428 PRO B C 1
ATOM 7853 O O . PRO B 1 428 ? -27.688 -27.281 -4.219 1 91.88 428 PRO B O 1
ATOM 7856 N N . ASN B 1 429 ? -26.812 -25.844 -5.594 1 92.75 429 ASN B N 1
ATOM 7857 C CA . ASN B 1 429 ? -25.438 -26.109 -5.18 1 92.75 429 ASN B CA 1
ATOM 7858 C C . ASN B 1 429 ? -25.25 -25.891 -3.68 1 92.75 429 ASN B C 1
ATOM 7860 O O . ASN B 1 429 ? -24.594 -26.688 -3.016 1 92.75 429 ASN B O 1
ATOM 7864 N N . GLN B 1 430 ? -25.812 -24.859 -3.17 1 92.5 430 GLN B N 1
ATOM 7865 C CA . GLN B 1 430 ? -25.625 -24.516 -1.762 1 92.5 430 GLN B CA 1
ATOM 7866 C C . GLN B 1 430 ? -26.188 -25.609 -0.856 1 92.5 430 GLN B C 1
ATOM 7868 O O . GLN B 1 430 ? -25.547 -26 0.118 1 92.5 430 GLN B O 1
ATOM 7873 N N . LYS B 1 431 ? -27.344 -26.016 -1.212 1 93.69 431 LYS B N 1
ATOM 7874 C CA . LYS B 1 431 ? -27.969 -27.078 -0.428 1 93.69 431 LYS B CA 1
ATOM 7875 C C . LYS B 1 431 ? -27.203 -28.391 -0.583 1 93.69 431 LYS B C 1
ATOM 7877 O O . LYS B 1 431 ? -26.969 -29.094 0.4 1 93.69 431 LYS B O 1
ATOM 7882 N N . PHE B 1 432 ? -26.844 -28.688 -1.773 1 96.19 432 PHE B N 1
ATOM 7883 C CA . PHE B 1 432 ? -26.125 -29.922 -2.066 1 96.19 432 PHE B CA 1
ATOM 7884 C C . PHE B 1 432 ? -24.781 -29.938 -1.347 1 96.19 432 PHE B C 1
ATOM 7886 O O . PHE B 1 432 ? -24.391 -30.953 -0.775 1 96.19 432 PHE B O 1
ATOM 7893 N N . GLY B 1 433 ? -24.078 -28.812 -1.343 1 96.12 433 GLY B N 1
ATOM 7894 C CA . GLY B 1 433 ? -22.734 -28.703 -0.792 1 96.12 433 GLY B CA 1
ATOM 7895 C C . GLY B 1 433 ? -22.703 -28.797 0.721 1 96.12 433 GLY B C 1
ATOM 7896 O O . GLY B 1 433 ? -21.656 -29.062 1.306 1 96.12 433 GLY B O 1
ATOM 7897 N N . GLN B 1 434 ? -23.797 -28.609 1.409 1 95.06 434 GLN B N 1
ATOM 7898 C CA . GLN B 1 434 ? -23.875 -28.656 2.865 1 95.06 434 GLN B CA 1
ATOM 7899 C C . GLN B 1 434 ? -23.422 -30.016 3.391 1 95.06 434 GLN B C 1
ATOM 7901 O O . GLN B 1 434 ? -22.844 -30.109 4.477 1 95.06 434 GLN B O 1
ATOM 7906 N N . GLN B 1 435 ? -23.641 -31 2.604 1 94 435 GLN B N 1
ATOM 7907 C CA . GLN B 1 435 ? -23.281 -32.344 3.014 1 94 435 GLN B CA 1
ATOM 7908 C C . GLN B 1 435 ? -21.75 -32.5 3.07 1 94 435 GLN B C 1
ATOM 7910 O O . GLN B 1 435 ? -21.25 -33.406 3.734 1 94 435 GLN B O 1
ATOM 7915 N N . PHE B 1 436 ? -21.062 -31.531 2.455 1 96.69 436 PHE B N 1
ATOM 7916 C CA . PHE B 1 436 ? -19.609 -31.672 2.344 1 96.69 436 PHE B CA 1
ATOM 7917 C C . PHE B 1 436 ? -18.906 -30.484 2.982 1 96.69 436 PHE B C 1
ATOM 7919 O O . PHE B 1 436 ? -17.734 -30.219 2.682 1 96.69 436 PHE B O 1
ATOM 7926 N N . LEU B 1 437 ? -19.438 -29.672 3.799 1 93.12 437 LEU B N 1
ATOM 7927 C CA . LEU B 1 437 ? -18.969 -28.422 4.391 1 93.12 437 LEU B CA 1
ATOM 7928 C C . LEU B 1 437 ? -17.625 -28.625 5.09 1 93.12 437 LEU B C 1
ATOM 7930 O O . LEU B 1 437 ? -16.719 -27.797 4.98 1 93.12 437 LEU B O 1
ATOM 7934 N N . GLU B 1 438 ? -17.312 -29.688 5.785 1 93.5 438 GLU B N 1
ATOM 7935 C CA . GLU B 1 438 ? -16.062 -29.891 6.508 1 93.5 438 GLU B CA 1
ATOM 7936 C C . GLU B 1 438 ? -15.148 -30.875 5.773 1 93.5 438 GLU B C 1
ATOM 7938 O O . GLU B 1 438 ? -14.148 -31.344 6.324 1 93.5 438 GLU B O 1
ATOM 7943 N N . GLU B 1 439 ? -15.523 -31.016 4.496 1 96.25 439 GLU B N 1
ATOM 7944 C CA . GLU B 1 439 ? -14.773 -32.031 3.768 1 96.25 439 GLU B CA 1
ATOM 7945 C C . GLU B 1 439 ? -14.094 -31.438 2.537 1 96.25 439 GLU B C 1
ATOM 7947 O O . GLU B 1 439 ? -13.062 -31.938 2.086 1 96.25 439 GLU B O 1
ATOM 7952 N N . VAL B 1 440 ? -14.703 -30.406 2.027 1 97.69 440 VAL B N 1
ATOM 7953 C CA . VAL B 1 440 ? -14.164 -29.797 0.815 1 97.69 440 VAL B CA 1
ATOM 7954 C C . VAL B 1 440 ? -13.93 -28.312 1.044 1 97.69 440 VAL B C 1
ATOM 7956 O O . VAL B 1 440 ? -14.477 -27.719 1.979 1 97.69 440 VAL B O 1
ATOM 7959 N N . ALA B 1 441 ? -13.086 -27.719 0.213 1 97.75 441 ALA B N 1
ATOM 7960 C CA . ALA B 1 441 ? -12.742 -26.312 0.371 1 97.75 441 ALA B CA 1
ATOM 7961 C C . ALA B 1 441 ? -13.75 -25.406 -0.347 1 97.75 441 ALA B C 1
ATOM 7963 O O . ALA B 1 441 ? -13.82 -24.219 -0.08 1 97.75 441 ALA B O 1
ATOM 7964 N N . ASN B 1 442 ? -14.523 -25.969 -1.273 1 97.06 442 ASN B N 1
ATOM 7965 C CA . ASN B 1 442 ? -15.492 -25.172 -2.031 1 97.06 442 ASN B CA 1
ATOM 7966 C C . ASN B 1 442 ? -16.875 -25.797 -1.979 1 97.06 442 ASN B C 1
ATOM 7968 O O . ASN B 1 442 ? -17.5 -26.047 -3.02 1 97.06 442 ASN B O 1
ATOM 7972 N N . PRO B 1 443 ? -17.484 -25.938 -0.883 1 96.69 443 PRO B N 1
ATOM 7973 C CA . PRO B 1 443 ? -18.781 -26.625 -0.757 1 96.69 443 PRO B CA 1
ATOM 7974 C C . PRO B 1 443 ? -19.891 -25.938 -1.532 1 96.69 443 PRO B C 1
ATOM 7976 O O . PRO B 1 443 ? -20.844 -26.578 -1.957 1 96.69 443 PRO B O 1
ATOM 7979 N N . ALA B 1 444 ? -19.812 -24.688 -1.727 1 94.62 444 ALA B N 1
ATOM 7980 C CA . ALA B 1 444 ? -20.891 -23.922 -2.342 1 94.62 444 ALA B CA 1
ATOM 7981 C C . ALA B 1 444 ? -20.828 -24.016 -3.863 1 94.62 444 ALA B C 1
ATOM 7983 O O . ALA B 1 444 ? -21.75 -23.594 -4.555 1 94.62 444 ALA B O 1
ATOM 7984 N N . ASP B 1 445 ? -19.797 -24.594 -4.441 1 95.06 445 ASP B N 1
ATOM 7985 C CA . ASP B 1 445 ? -19.594 -24.547 -5.887 1 95.06 445 ASP B CA 1
ATOM 7986 C C . ASP B 1 445 ? -19.094 -25.891 -6.41 1 95.06 445 ASP B C 1
ATOM 7988 O O . ASP B 1 445 ? -18.156 -25.938 -7.215 1 95.06 445 ASP B O 1
ATOM 7992 N N . ILE B 1 446 ? -19.672 -26.906 -6.027 1 97.75 446 ILE B N 1
ATOM 7993 C CA . ILE B 1 446 ? -19.219 -28.25 -6.383 1 97.75 446 ILE B CA 1
ATOM 7994 C C . ILE B 1 446 ? -19.766 -28.625 -7.758 1 97.75 446 ILE B C 1
ATOM 7996 O O . ILE B 1 446 ? -19.031 -29.188 -8.586 1 97.75 446 ILE B O 1
ATOM 8000 N N . LEU B 1 447 ? -21.047 -28.312 -7.988 1 97.19 447 LEU B N 1
ATOM 8001 C CA . LEU B 1 447 ? -21.719 -28.766 -9.203 1 97.19 447 LEU B CA 1
ATOM 8002 C C . LEU B 1 447 ? -21.797 -27.641 -10.234 1 97.19 447 LEU B C 1
ATOM 8004 O O . LEU B 1 447 ? -22.062 -26.484 -9.891 1 97.19 447 LEU B O 1
ATOM 8008 N N . LEU B 1 448 ? -21.5 -27.984 -11.445 1 96.12 448 LEU B N 1
ATOM 8009 C CA . LEU B 1 448 ? -21.688 -27.094 -12.586 1 96.12 448 LEU B CA 1
ATOM 8010 C C . LEU B 1 448 ? -22.516 -27.766 -13.672 1 96.12 448 LEU B C 1
ATOM 8012 O O . LEU B 1 448 ? -22.047 -28.703 -14.32 1 96.12 448 LEU B O 1
ATOM 8016 N N . PHE B 1 449 ? -23.719 -27.297 -13.875 1 94.19 449 PHE B N 1
ATOM 8017 C CA . PHE B 1 449 ? -24.625 -27.906 -14.852 1 94.19 449 PHE B CA 1
ATOM 8018 C C . PHE B 1 449 ? -24.484 -27.234 -16.203 1 94.19 449 PHE B C 1
ATOM 8020 O O . PHE B 1 449 ? -24.312 -26.016 -16.297 1 94.19 449 PHE B O 1
ATOM 8027 N N . HIS B 1 450 ? -24.391 -28.094 -17.219 1 91.69 450 HIS B N 1
ATOM 8028 C CA . HIS B 1 450 ? -24.297 -27.547 -18.562 1 91.69 450 HIS B CA 1
ATOM 8029 C C . HIS B 1 450 ? -25.109 -28.375 -19.562 1 91.69 450 HIS B C 1
ATOM 8031 O O . HIS B 1 450 ? -25.453 -29.531 -19.281 1 91.69 450 HIS B O 1
ATOM 8037 N N . LYS B 1 451 ? -25.625 -27.703 -20.656 1 88.06 451 LYS B N 1
ATOM 8038 C CA . LYS B 1 451 ? -26.312 -28.344 -21.75 1 88.06 451 LYS B CA 1
ATOM 8039 C C . LYS B 1 451 ? -25.484 -28.297 -23.047 1 88.06 451 LYS B C 1
ATOM 8041 O O . LYS B 1 451 ? -24.859 -27.297 -23.328 1 88.06 451 LYS B O 1
ATOM 8046 N N . LYS B 1 452 ? -25.422 -29.328 -23.672 1 75.94 452 LYS B N 1
ATOM 8047 C CA . LYS B 1 452 ? -24.719 -29.344 -24.953 1 75.94 452 LYS B CA 1
ATOM 8048 C C . LYS B 1 452 ? -25.531 -28.641 -26.031 1 75.94 452 LYS B C 1
ATOM 8050 O O . LYS B 1 452 ? -26.734 -28.828 -26.141 1 75.94 452 LYS B O 1
ATOM 8055 N N . LYS B 1 453 ? -25.156 -27.609 -26.516 1 57.31 453 LYS B N 1
ATOM 8056 C CA . LYS B 1 453 ? -25.828 -26.906 -27.609 1 57.31 453 LYS B CA 1
ATOM 8057 C C . LYS B 1 453 ? -26 -27.812 -28.812 1 57.31 453 LYS B C 1
ATOM 8059 O O . LYS B 1 453 ? -25.047 -28.5 -29.219 1 57.31 453 LYS B O 1
ATOM 8064 N N . LYS B 1 454 ? -27.234 -28.109 -29.328 1 52.69 454 LYS B N 1
ATOM 8065 C CA . LYS B 1 454 ? -27.547 -28.766 -30.594 1 52.69 454 LYS B CA 1
ATOM 8066 C C . LYS B 1 454 ? -26.781 -28.141 -31.75 1 52.69 454 LYS B C 1
ATOM 8068 O O . LYS B 1 454 ? -26.812 -26.922 -31.938 1 52.69 454 LYS B O 1
ATOM 8073 N N . ARG B 1 455 ? -25.812 -28.719 -32.25 1 46 455 ARG B N 1
ATOM 8074 C CA . ARG B 1 455 ? -25.344 -28.203 -33.531 1 46 455 ARG B CA 1
ATOM 8075 C C . ARG B 1 455 ? -26.5 -28.078 -34.531 1 46 455 ARG B C 1
ATOM 8077 O O . ARG B 1 455 ? -27.219 -29.047 -34.75 1 46 455 ARG B O 1
ATOM 8084 N N . PRO B 1 456 ? -27.031 -26.828 -34.781 1 44.81 456 PRO B N 1
ATOM 8085 C CA . PRO B 1 456 ? -28.047 -26.859 -35.844 1 44.81 456 PRO B CA 1
ATOM 8086 C C . PRO B 1 456 ? -27.656 -27.766 -37 1 44.81 456 PRO B C 1
ATOM 8088 O O . PRO B 1 456 ? -26.469 -27.891 -37.312 1 44.81 456 PRO B O 1
ATOM 8091 N N . ALA B 1 457 ? -28.422 -28.688 -37.438 1 37.66 457 ALA B N 1
ATOM 8092 C CA . ALA B 1 457 ? -28.234 -29.359 -38.719 1 37.66 457 ALA B CA 1
ATOM 8093 C C . ALA B 1 457 ? -27.734 -28.391 -39.781 1 37.66 457 ALA B C 1
ATOM 8095 O O . ALA B 1 457 ? -28.188 -27.234 -39.844 1 37.66 457 ALA B O 1
ATOM 8096 N N . LYS B 1 458 ? -26.719 -28.688 -40.438 1 37.56 458 LYS B N 1
ATOM 8097 C CA . LYS B 1 458 ? -26.203 -28 -41.625 1 37.56 458 LYS B CA 1
ATOM 8098 C C . LYS B 1 458 ? -27.328 -27.688 -42.594 1 37.56 458 LYS B C 1
ATOM 8100 O O . LYS B 1 458 ? -27.844 -28.594 -43.281 1 37.56 458 LYS B O 1
ATOM 8105 N N . GLN B 1 459 ? -28.297 -26.844 -42.375 1 32.91 459 GLN B N 1
ATOM 8106 C CA . GLN B 1 459 ? -29.031 -26.469 -43.594 1 32.91 459 GLN B CA 1
ATOM 8107 C C . GLN B 1 459 ? -28.062 -26.156 -44.719 1 32.91 459 GLN B C 1
ATOM 8109 O O . GLN B 1 459 ? -27.047 -25.484 -44.531 1 32.91 459 GLN B O 1
ATOM 8114 N N . LYS B 1 460 ? -28.203 -26.984 -45.812 1 33.09 460 LYS B N 1
ATOM 8115 C CA . LYS B 1 460 ? -27.625 -26.719 -47.125 1 33.09 460 LYS B CA 1
ATOM 8116 C C . LYS B 1 460 ? -27.688 -25.234 -47.469 1 33.09 460 LYS B C 1
ATOM 8118 O O . LYS B 1 460 ? -28.766 -24.656 -47.5 1 33.09 460 LYS B O 1
ATOM 8123 N N . LYS B 1 461 ? -26.703 -24.594 -47.188 1 29.44 461 LYS B N 1
ATOM 8124 C CA . LYS B 1 461 ? -26.438 -23.219 -47.625 1 29.44 461 LYS B CA 1
ATOM 8125 C C . LYS B 1 461 ? -26.781 -23.047 -49.094 1 29.44 461 LYS B C 1
ATOM 8127 O O . LYS B 1 461 ? -26.219 -23.719 -49.969 1 29.44 461 LYS B O 1
ATOM 8132 N N . ASN B 1 462 ? -28.031 -22.75 -49.5 1 25.67 462 ASN B N 1
ATOM 8133 C CA . ASN B 1 462 ? -28.203 -22.109 -50.812 1 25.67 462 ASN B CA 1
ATOM 8134 C C . ASN B 1 462 ? -27.156 -21.031 -51.031 1 25.67 462 ASN B C 1
ATOM 8136 O O . ASN B 1 462 ? -26.75 -20.328 -50.125 1 25.67 462 ASN B O 1
ATOM 8140 N N . GLU B 1 463 ? -26.375 -21.156 -52.094 1 24.48 463 GLU B N 1
ATOM 8141 C CA . GLU B 1 463 ? -25.359 -20.312 -52.719 1 24.48 463 GLU B CA 1
ATOM 8142 C C . GLU B 1 463 ? -25.844 -18.875 -52.844 1 24.48 463 GLU B C 1
ATOM 8144 O O . GLU B 1 463 ? -26.531 -18.516 -53.812 1 24.48 463 GLU B O 1
ATOM 8149 N N . LEU B 1 464 ? -26.609 -18.328 -51.938 1 22.52 464 LEU B N 1
ATOM 8150 C CA . LEU B 1 464 ? -27 -16.953 -52.219 1 22.52 464 LEU B CA 1
ATOM 8151 C C . LEU B 1 464 ? -25.797 -16.094 -52.594 1 22.52 464 LEU B C 1
ATOM 8153 O O . LEU B 1 464 ? -24.75 -16.156 -51.969 1 22.52 464 LEU B O 1
ATOM 8157 N N . GLN B 1 465 ? -25.75 -15.672 -53.938 1 22.44 465 GLN B N 1
ATOM 8158 C CA . GLN B 1 465 ? -24.969 -14.727 -54.719 1 22.44 465 GLN B CA 1
ATOM 8159 C C . GLN B 1 465 ? -24.875 -13.367 -54 1 22.44 465 GLN B C 1
ATOM 8161 O O . GLN B 1 465 ? -25.875 -12.656 -53.875 1 22.44 465 GLN B O 1
ATOM 8166 N N . LEU B 1 466 ? -24.219 -13.359 -52.844 1 21.75 466 LEU B N 1
ATOM 8167 C CA . LEU B 1 466 ? -23.875 -12.078 -52.219 1 21.75 466 LEU B CA 1
ATOM 8168 C C . LEU B 1 466 ? -23.344 -11.094 -53.25 1 21.75 466 LEU B C 1
ATOM 8170 O O . LEU B 1 466 ? -22.266 -11.289 -53.812 1 21.75 466 LEU B O 1
ATOM 8174 N N . ASN B 1 467 ? -24.344 -10.609 -54.156 1 21.33 467 ASN B N 1
ATOM 8175 C CA . ASN B 1 467 ? -24.031 -9.477 -55 1 21.33 467 ASN B CA 1
ATOM 8176 C C . ASN B 1 467 ? -23.5 -8.297 -54.188 1 21.33 467 ASN B C 1
ATOM 8178 O O . ASN B 1 467 ? -24.203 -7.734 -53.375 1 21.33 467 ASN B O 1
ATOM 8182 N N . LEU B 1 468 ? -22.297 -8.445 -53.719 1 21.02 468 LEU B N 1
ATOM 8183 C CA . LEU B 1 468 ? -21.438 -7.418 -53.156 1 21.02 468 LEU B CA 1
ATOM 8184 C C . LEU B 1 468 ? -21.516 -6.121 -53.938 1 21.02 468 LEU B C 1
ATOM 8186 O O . LEU B 1 468 ? -20.672 -5.863 -54.812 1 21.02 468 LEU B O 1
ATOM 8190 N N . GLU B 1 469 ? -22.797 -5.82 -54.5 1 20.33 469 GLU B N 1
ATOM 8191 C CA . GLU B 1 469 ? -22.641 -4.57 -55.25 1 20.33 469 GLU B CA 1
ATOM 8192 C C . GLU B 1 469 ? -22.141 -3.455 -54.312 1 20.33 469 GLU B C 1
ATOM 8194 O O . GLU B 1 469 ? -22.5 -3.402 -53.156 1 20.33 469 GLU B O 1
ATOM 8199 N N . ASP B 1 470 ? -21.031 -2.816 -54.75 1 22.16 470 ASP B N 1
ATOM 8200 C CA . ASP B 1 470 ? -20.094 -1.753 -54.375 1 22.16 470 ASP B CA 1
ATOM 8201 C C . ASP B 1 470 ? -20.844 -0.448 -54.094 1 22.16 470 ASP B C 1
ATOM 8203 O O . ASP B 1 470 ? -20.234 0.624 -54.062 1 22.16 470 ASP B O 1
ATOM 8207 N N . HIS B 1 471 ? -22.125 -0.509 -53.469 1 20.91 471 HIS B N 1
ATOM 8208 C CA . HIS B 1 471 ? -22.656 0.853 -53.5 1 20.91 471 HIS B CA 1
ATOM 8209 C C . HIS B 1 471 ? -21.703 1.82 -52.781 1 20.91 471 HIS B C 1
ATOM 8211 O O . HIS B 1 471 ? -21.297 1.575 -51.656 1 20.91 471 HIS B O 1
ATOM 8217 N N . VAL B 1 472 ? -20.953 2.584 -53.562 1 21.95 472 VAL B N 1
ATOM 8218 C CA . VAL B 1 472 ? -20.078 3.723 -53.344 1 21.95 472 VAL B CA 1
ATOM 8219 C C . VAL B 1 472 ? -20.844 4.855 -52.688 1 21.95 472 VAL B C 1
ATOM 8221 O O . VAL B 1 472 ? -21.766 5.426 -53.25 1 21.95 472 VAL B O 1
ATOM 8224 N N . PRO B 1 473 ? -21.422 4.512 -51.406 1 21.11 473 PRO B N 1
ATOM 8225 C CA . PRO B 1 473 ? -22.172 5.691 -50.969 1 21.11 473 PRO B CA 1
ATOM 8226 C C . PRO B 1 473 ? -21.344 6.969 -51 1 21.11 473 PRO B C 1
ATOM 8228 O O . PRO B 1 473 ? -20.156 6.953 -50.656 1 21.11 473 PRO B O 1
ATOM 8231 N N . ALA B 1 474 ? -21.781 7.926 -51.75 1 20.08 474 ALA B N 1
ATOM 8232 C CA . ALA B 1 474 ? -21.312 9.258 -52.156 1 20.08 474 ALA B CA 1
ATOM 8233 C C . ALA B 1 474 ? -21.141 10.164 -50.938 1 20.08 474 ALA B C 1
ATOM 8235 O O . ALA B 1 474 ? -20.031 10.641 -50.688 1 20.08 474 ALA B O 1
ATOM 8236 N N . GLY B 1 475 ? -21.969 11.297 -50.812 1 20.27 475 GLY B N 1
ATOM 8237 C CA . GLY B 1 475 ? -21.672 12.711 -50.656 1 20.27 475 GLY B CA 1
ATOM 8238 C C . GLY B 1 475 ? -21.562 13.148 -49.219 1 20.27 475 GLY B C 1
ATOM 8239 O O . GLY B 1 475 ? -22.031 12.453 -48.312 1 20.27 475 GLY B O 1
ATOM 8240 N N . ALA B 1 476 ? -20.688 14.211 -48.844 1 23.31 476 ALA B N 1
ATOM 8241 C CA . ALA B 1 476 ? -20.016 14.992 -47.812 1 23.31 476 ALA B CA 1
ATOM 8242 C C . ALA B 1 476 ? -21.016 15.773 -46.969 1 23.31 476 ALA B C 1
ATOM 8244 O O . ALA B 1 476 ? -20.625 16.656 -46.219 1 23.31 476 ALA B O 1
ATOM 8245 N N . SER B 1 477 ? -22.391 15.492 -46.938 1 23.11 477 SER B N 1
ATOM 8246 C CA . SER B 1 477 ? -23.047 16.719 -46.469 1 23.11 477 SER B CA 1
ATOM 8247 C C . SER B 1 477 ? -22.641 17.062 -45.031 1 23.11 477 SER B C 1
ATOM 8249 O O . SER B 1 477 ? -22.375 16.172 -44.219 1 23.11 477 SER B O 1
ATOM 8251 N N . SER B 1 478 ? -22.562 18.422 -44.625 1 24.53 478 SER B N 1
ATOM 8252 C CA . SER B 1 478 ? -21.922 19.406 -43.781 1 24.53 478 SER B CA 1
ATOM 8253 C C . SER B 1 478 ? -22.312 19.219 -42.312 1 24.53 478 SER B C 1
ATOM 8255 O O . SER B 1 478 ? -23.25 18.484 -42 1 24.53 478 SER B O 1
ATOM 8257 N N . ASP B 1 479 ? -22.141 20.297 -41.406 1 27.2 479 ASP B N 1
ATOM 8258 C CA . ASP B 1 479 ? -21.578 20.844 -40.156 1 27.2 479 ASP B CA 1
ATOM 8259 C C . ASP B 1 479 ? -22.594 20.797 -39.031 1 27.2 479 ASP B C 1
ATOM 8261 O O . ASP B 1 479 ? -22.266 21.094 -37.875 1 27.2 479 ASP B O 1
ATOM 8265 N N . ASP B 1 480 ? -23.953 20.891 -39.344 1 28.69 480 ASP B N 1
ATOM 8266 C CA . ASP B 1 480 ? -24.891 21.453 -38.375 1 28.69 480 ASP B CA 1
ATOM 8267 C C . ASP B 1 480 ? -25.156 20.484 -37.25 1 28.69 480 ASP B C 1
ATOM 8269 O O . ASP B 1 480 ? -25.953 20.781 -36.344 1 28.69 480 ASP B O 1
ATOM 8273 N N . THR B 1 481 ? -24.797 19.203 -37.375 1 34.34 481 THR B N 1
ATOM 8274 C CA . THR B 1 481 ? -25.391 18.156 -36.562 1 34.34 481 THR B CA 1
ATOM 8275 C C . THR B 1 481 ? -24.719 18.125 -35.188 1 34.34 481 THR B C 1
ATOM 8277 O O . THR B 1 481 ? -25.047 17.281 -34.344 1 34.34 481 THR B O 1
ATOM 8280 N N . THR B 1 482 ? -23.719 19 -34.938 1 35.91 482 THR B N 1
ATOM 8281 C CA . THR B 1 482 ? -22.969 18.875 -33.688 1 35.91 482 THR B CA 1
ATOM 8282 C C . THR B 1 482 ? -23.766 19.438 -32.531 1 35.91 482 THR B C 1
ATOM 8284 O O . THR B 1 482 ? -23.656 18.953 -31.406 1 35.91 482 THR B O 1
ATOM 8287 N N . ALA B 1 483 ? -24.641 20.547 -32.875 1 39.16 483 ALA B N 1
ATOM 8288 C CA . ALA B 1 483 ? -25.281 21.297 -31.781 1 39.16 483 ALA B CA 1
ATOM 8289 C C . ALA B 1 483 ? -26.344 20.453 -31.078 1 39.16 483 ALA B C 1
ATOM 8291 O O . ALA B 1 483 ? -26.453 20.516 -29.844 1 39.16 483 ALA B O 1
ATOM 8292 N N . ASP B 1 484 ? -27.109 19.766 -31.906 1 37.81 484 ASP B N 1
ATOM 8293 C CA . ASP B 1 484 ? -28.234 19.016 -31.344 1 37.81 484 ASP B CA 1
ATOM 8294 C C . ASP B 1 484 ? -27.75 17.875 -30.484 1 37.81 484 ASP B C 1
ATOM 8296 O O . ASP B 1 484 ? -28.438 17.453 -29.547 1 37.81 484 ASP B O 1
ATOM 8300 N N . ARG B 1 485 ? -26.5 17.406 -30.766 1 41.25 485 ARG B N 1
ATOM 8301 C CA . ARG B 1 485 ? -25.922 16.312 -30.016 1 41.25 485 ARG B CA 1
ATOM 8302 C C . ARG B 1 485 ? -25.578 16.734 -28.578 1 41.25 485 ARG B C 1
ATOM 8304 O O . ARG B 1 485 ? -25.797 15.977 -27.641 1 41.25 485 ARG B O 1
ATOM 8311 N N . ASP B 1 486 ? -25.141 18 -28.562 1 42.72 486 ASP B N 1
ATOM 8312 C CA . ASP B 1 486 ? -24.719 18.484 -27.266 1 42.72 486 ASP B CA 1
ATOM 8313 C C . ASP B 1 486 ? -25.891 18.656 -26.312 1 42.72 486 ASP B C 1
ATOM 8315 O O . ASP B 1 486 ? -25.812 18.312 -25.125 1 42.72 486 ASP B O 1
ATOM 8319 N N . MET B 1 487 ? -27.031 19.156 -26.844 1 45.09 487 MET B N 1
ATOM 8320 C CA . MET B 1 487 ? -28.219 19.359 -26.016 1 45.09 487 MET B CA 1
ATOM 8321 C C . MET B 1 487 ? -28.797 18.031 -25.547 1 45.09 487 MET B C 1
ATOM 8323 O O . MET B 1 487 ? -29.219 17.922 -24.406 1 45.09 487 MET B O 1
ATOM 8327 N N . MET B 1 488 ? -28.781 17.047 -26.469 1 41.62 488 MET B N 1
ATOM 8328 C CA . MET B 1 488 ? -29.297 15.727 -26.125 1 41.62 488 MET B CA 1
ATOM 8329 C C . MET B 1 488 ? -28.453 15.078 -25.031 1 41.62 488 MET B C 1
ATOM 8331 O O . MET B 1 488 ? -29 14.492 -24.094 1 41.62 488 MET B O 1
ATOM 8335 N N . GLN B 1 489 ? -27.172 15.242 -25.141 1 43.47 489 GLN B N 1
ATOM 8336 C CA . GLN B 1 489 ? -26.297 14.719 -24.109 1 43.47 489 GLN B CA 1
ATOM 8337 C C . GLN B 1 489 ? -26.578 15.367 -22.75 1 43.47 489 GLN B C 1
ATOM 8339 O O . GLN B 1 489 ? -26.562 14.695 -21.719 1 43.47 489 GLN B O 1
ATOM 8344 N N . ASP B 1 490 ? -26.938 16.656 -22.828 1 47.66 490 ASP B N 1
ATOM 8345 C CA . ASP B 1 490 ? -27.234 17.375 -21.594 1 47.66 490 ASP B CA 1
ATOM 8346 C C . ASP B 1 490 ? -28.516 16.844 -20.953 1 47.66 490 ASP B C 1
ATOM 8348 O O . ASP B 1 490 ? -28.578 16.703 -19.719 1 47.66 490 ASP B O 1
ATOM 8352 N N . ILE B 1 491 ? -29.516 16.547 -21.766 1 44.66 491 ILE B N 1
ATOM 8353 C CA . ILE B 1 491 ? -30.781 16.062 -21.25 1 44.66 491 ILE B CA 1
ATOM 8354 C C . ILE B 1 491 ? -30.609 14.664 -20.672 1 44.66 491 ILE B C 1
ATOM 8356 O O . ILE B 1 491 ? -31.078 14.383 -19.562 1 44.66 491 ILE B O 1
ATOM 8360 N N . ILE B 1 492 ? -29.844 13.844 -21.406 1 44.31 492 ILE B N 1
ATOM 8361 C CA . ILE B 1 492 ? -29.641 12.484 -20.938 1 44.31 492 ILE B CA 1
ATOM 8362 C C . ILE B 1 492 ? -28.812 12.508 -19.641 1 44.31 492 ILE B C 1
ATOM 8364 O O . ILE B 1 492 ? -29.125 11.789 -18.688 1 44.31 492 ILE B O 1
ATOM 8368 N N . PHE B 1 493 ? -27.797 13.43 -19.594 1 41.16 493 PHE B N 1
ATOM 8369 C CA . PHE B 1 493 ? -27 13.609 -18.391 1 41.16 493 PHE B CA 1
ATOM 8370 C C . PHE B 1 493 ? -27.875 14.023 -17.219 1 41.16 493 PHE B C 1
ATOM 8372 O O . PHE B 1 493 ? -27.719 13.523 -16.109 1 41.16 493 PHE B O 1
ATOM 8379 N N . HIS B 1 494 ? -28.766 14.969 -17.391 1 44.22 494 HIS B N 1
ATOM 8380 C CA . HIS B 1 494 ? -29.672 15.406 -16.328 1 44.22 494 HIS B CA 1
ATOM 8381 C C . HIS B 1 494 ? -30.609 14.273 -15.898 1 44.22 494 HIS B C 1
ATOM 8383 O O . HIS B 1 494 ? -30.969 14.164 -14.727 1 44.22 494 HIS B O 1
ATOM 8389 N N . TYR B 1 495 ? -31 13.484 -16.891 1 40.56 495 TYR B N 1
ATOM 8390 C CA . TYR B 1 495 ? -31.922 12.422 -16.547 1 40.56 495 TYR B CA 1
ATOM 8391 C C . TYR B 1 495 ? -31.219 11.281 -15.82 1 40.56 495 TYR B C 1
ATOM 8393 O O . TYR B 1 495 ? -31.781 10.664 -14.922 1 40.56 495 TYR B O 1
ATOM 8401 N N . VAL B 1 496 ? -29.938 10.922 -16.234 1 41.44 496 VAL B N 1
ATOM 8402 C CA . VAL B 1 496 ? -29.172 9.906 -15.523 1 41.44 496 VAL B CA 1
ATOM 8403 C C . VAL B 1 496 ? -28.812 10.406 -14.125 1 41.44 496 VAL B C 1
ATOM 8405 O O . VAL B 1 496 ? -28.688 9.617 -13.188 1 41.44 496 VAL B O 1
ATOM 8408 N N . ASN B 1 497 ? -28.594 11.617 -13.898 1 38.81 497 ASN B N 1
ATOM 8409 C CA . ASN B 1 497 ? -28.328 12.203 -12.586 1 38.81 497 ASN B CA 1
ATOM 8410 C C . ASN B 1 497 ? -29.609 12.32 -11.758 1 38.81 497 ASN B C 1
ATOM 8412 O O . ASN B 1 497 ? -29.562 12.648 -10.57 1 38.81 497 ASN B O 1
ATOM 8416 N N . GLY B 1 498 ? -30.828 12.234 -12.406 1 35.84 498 GLY B N 1
ATOM 8417 C CA . GLY B 1 498 ? -32.062 12.25 -11.648 1 35.84 498 GLY B CA 1
ATOM 8418 C C . GLY B 1 498 ? -32.5 10.883 -11.156 1 35.84 498 GLY B C 1
ATOM 8419 O O . GLY B 1 498 ? -31.781 9.898 -11.359 1 35.84 498 GLY B O 1
ATOM 8420 N N . ALA B 1 499 ? -33.625 10.727 -10.336 1 36.66 499 ALA B N 1
ATOM 8421 C CA . ALA B 1 499 ? -34.188 9.586 -9.633 1 36.66 499 ALA B CA 1
ATOM 8422 C C . ALA B 1 499 ? -34.406 8.406 -10.578 1 36.66 499 ALA B C 1
ATOM 8424 O O . ALA B 1 499 ? -34.438 7.254 -10.148 1 36.66 499 ALA B O 1
ATOM 8425 N N . ASP B 1 500 ? -34.5 8.555 -11.898 1 38.34 500 ASP B N 1
ATOM 8426 C CA . ASP B 1 500 ? -34.906 7.516 -12.836 1 38.34 500 ASP B CA 1
ATOM 8427 C C . ASP B 1 500 ? -33.719 6.992 -13.633 1 38.34 500 ASP B C 1
ATOM 8429 O O . ASP B 1 500 ? -33.906 6.457 -14.734 1 38.34 500 ASP B O 1
ATOM 8433 N N . CYS B 1 501 ? -32.5 7.125 -13.211 1 42.31 501 CYS B N 1
ATOM 8434 C CA . CYS B 1 501 ? -31.297 6.766 -13.93 1 42.31 501 CYS B CA 1
ATOM 8435 C C . CYS B 1 501 ? -31.219 5.262 -14.156 1 42.31 501 CYS B C 1
ATOM 8437 O O . CYS B 1 501 ? -30.766 4.809 -15.211 1 42.31 501 CYS B O 1
ATOM 8439 N N . LEU B 1 502 ? -31.625 4.539 -13.188 1 42.34 502 LEU B N 1
ATOM 8440 C CA . LEU B 1 502 ? -31.469 3.092 -13.219 1 42.34 502 LEU B CA 1
ATOM 8441 C C . LEU B 1 502 ? -32.281 2.475 -14.336 1 42.34 502 LEU B C 1
ATOM 8443 O O . LEU B 1 502 ? -31.984 1.385 -14.82 1 42.34 502 LEU B O 1
ATOM 8447 N N . ASP B 1 503 ? -33.344 3.129 -14.695 1 44.91 503 ASP B N 1
ATOM 8448 C CA . ASP B 1 503 ? -34.188 2.553 -15.727 1 44.91 503 ASP B CA 1
ATOM 8449 C C . ASP B 1 503 ? -33.469 2.531 -17.078 1 44.91 503 ASP B C 1
ATOM 8451 O O . ASP B 1 503 ? -33.875 1.811 -17.984 1 44.91 503 ASP B O 1
ATOM 8455 N N . LEU B 1 504 ? -32.5 3.311 -17.266 1 45.44 504 LEU B N 1
ATOM 8456 C CA . LEU B 1 504 ? -31.859 3.445 -18.578 1 45.44 504 LEU B CA 1
ATOM 8457 C C . LEU B 1 504 ? -30.594 2.602 -18.672 1 45.44 504 LEU B C 1
ATOM 8459 O O . LEU B 1 504 ? -30.016 2.465 -19.734 1 45.44 504 LEU B O 1
ATOM 8463 N N . ILE B 1 505 ? -30.078 2.098 -17.531 1 43.91 505 ILE B N 1
ATOM 8464 C CA . ILE B 1 505 ? -28.828 1.351 -17.5 1 43.91 505 ILE B CA 1
ATOM 8465 C C . ILE B 1 505 ? -29.109 -0.147 -17.547 1 43.91 505 ILE B C 1
ATOM 8467 O O . ILE B 1 505 ? -29.859 -0.672 -16.719 1 43.91 505 ILE B O 1
ATOM 8471 N N . PRO B 1 506 ? -28.781 -0.852 -18.609 1 43.47 506 PRO B N 1
ATOM 8472 C CA . PRO B 1 506 ? -28.922 -2.309 -18.562 1 43.47 506 PRO B CA 1
ATOM 8473 C C . PRO B 1 506 ? -28.234 -2.938 -17.359 1 43.47 506 PRO B C 1
ATOM 8475 O O . PRO B 1 506 ? -27.078 -2.598 -17.062 1 43.47 506 PRO B O 1
ATOM 8478 N N . GLU B 1 507 ? -28.969 -3.629 -16.578 1 43.75 507 GLU B N 1
ATOM 8479 C CA . GLU B 1 507 ? -28.531 -4.266 -15.328 1 43.75 507 GLU B CA 1
ATOM 8480 C C . GLU B 1 507 ? -27.25 -5.059 -15.539 1 43.75 507 GLU B C 1
ATOM 8482 O O . GLU B 1 507 ? -26.359 -5.059 -14.68 1 43.75 507 GLU B O 1
ATOM 8487 N N . THR B 1 508 ? -27.188 -5.703 -16.672 1 44.59 508 THR B N 1
ATOM 8488 C CA . THR B 1 508 ? -26.047 -6.57 -16.922 1 44.59 508 THR B CA 1
ATOM 8489 C C . THR B 1 508 ? -24.75 -5.758 -17.016 1 44.59 508 THR B C 1
ATOM 8491 O O . THR B 1 508 ? -23.719 -6.164 -16.5 1 44.59 508 THR B O 1
ATOM 8494 N N . ARG B 1 509 ? -24.781 -4.707 -17.766 1 47.62 509 ARG B N 1
ATOM 8495 C CA . ARG B 1 509 ? -23.578 -3.908 -17.938 1 47.62 509 ARG B CA 1
ATOM 8496 C C . ARG B 1 509 ? -23.234 -3.15 -16.656 1 47.62 509 ARG B C 1
ATOM 8498 O O . ARG B 1 509 ? -22.062 -2.957 -16.328 1 47.62 509 ARG B O 1
ATOM 8505 N N . LEU B 1 510 ? -24.203 -2.83 -15.969 1 47.78 510 LEU B N 1
ATOM 8506 C CA . LEU B 1 510 ? -24 -2.236 -14.656 1 47.78 510 LEU B CA 1
ATOM 8507 C C . LEU B 1 510 ? -23.25 -3.197 -13.734 1 47.78 510 LEU B C 1
ATOM 8509 O O . LEU B 1 510 ? -22.344 -2.791 -13.016 1 47.78 510 LEU B O 1
ATOM 8513 N N . ASN B 1 511 ? -23.641 -4.383 -13.828 1 43.94 511 ASN B N 1
ATOM 8514 C CA . ASN B 1 511 ? -22.953 -5.406 -13.047 1 43.94 511 ASN B CA 1
ATOM 8515 C C . ASN B 1 511 ? -21.469 -5.48 -13.414 1 43.94 511 ASN B C 1
ATOM 8517 O O . ASN B 1 511 ? -20.609 -5.625 -12.539 1 43.94 511 ASN B O 1
ATOM 8521 N N . GLU B 1 512 ? -21.219 -5.367 -14.641 1 50.44 512 GLU B N 1
ATOM 8522 C CA . GLU B 1 512 ? -19.828 -5.406 -15.094 1 50.44 512 GLU B CA 1
ATOM 8523 C C . GLU B 1 512 ? -19.047 -4.199 -14.578 1 50.44 512 GLU B C 1
ATOM 8525 O O . GLU B 1 512 ? -17.906 -4.332 -14.141 1 50.44 512 GLU B O 1
ATOM 8530 N N . VAL B 1 513 ? -19.672 -3.121 -14.727 1 52.5 513 VAL B N 1
ATOM 8531 C CA . VAL B 1 513 ? -19.031 -1.888 -14.281 1 52.5 513 VAL B CA 1
ATOM 8532 C C . VAL B 1 513 ? -18.875 -1.902 -12.758 1 52.5 513 VAL B C 1
ATOM 8534 O O . VAL B 1 513 ? -17.844 -1.489 -12.227 1 52.5 513 VAL B O 1
ATOM 8537 N N . VAL B 1 514 ? -19.891 -2.434 -12.195 1 48.41 514 VAL B N 1
ATOM 8538 C CA . VAL B 1 514 ? -19.812 -2.607 -10.75 1 48.41 514 VAL B CA 1
ATOM 8539 C C . VAL B 1 514 ? -18.703 -3.604 -10.414 1 48.41 514 VAL B C 1
ATOM 8541 O O . VAL B 1 514 ? -17.922 -3.387 -9.484 1 48.41 514 VAL B O 1
ATOM 8544 N N . GLN B 1 515 ? -18.719 -4.582 -11.234 1 46.06 515 GLN B N 1
ATOM 8545 C CA . GLN B 1 515 ? -17.641 -5.543 -11.023 1 46.06 515 GLN B CA 1
ATOM 8546 C C . GLN B 1 515 ? -16.281 -4.898 -11.281 1 46.06 515 GLN B C 1
ATOM 8548 O O . GLN B 1 515 ? -15.32 -5.145 -10.547 1 46.06 515 GLN B O 1
ATOM 8553 N N . GLU B 1 516 ? -16.234 -4.18 -12.32 1 46.09 516 GLU B N 1
ATOM 8554 C CA . GLU B 1 516 ? -15 -3.445 -12.594 1 46.09 516 GLU B CA 1
ATOM 8555 C C . GLU B 1 516 ? -14.672 -2.475 -11.469 1 46.09 516 GLU B C 1
ATOM 8557 O O . GLU B 1 516 ? -13.508 -2.307 -11.102 1 46.09 516 GLU B O 1
ATOM 8562 N N . TYR B 1 517 ? -15.672 -1.882 -11.031 1 47.53 517 TYR B N 1
ATOM 8563 C CA . TYR B 1 517 ? -15.547 -0.992 -9.883 1 47.53 517 TYR B CA 1
ATOM 8564 C C . TYR B 1 517 ? -15.062 -1.752 -8.656 1 47.53 517 TYR B C 1
ATOM 8566 O O . TYR B 1 517 ? -14.164 -1.291 -7.949 1 47.53 517 TYR B O 1
ATOM 8574 N N . VAL B 1 518 ? -15.734 -2.869 -8.453 1 45.09 518 VAL B N 1
ATOM 8575 C CA . VAL B 1 518 ? -15.375 -3.693 -7.301 1 45.09 518 VAL B CA 1
ATOM 8576 C C . VAL B 1 518 ? -13.953 -4.227 -7.473 1 45.09 518 VAL B C 1
ATOM 8578 O O . VAL B 1 518 ? -13.172 -4.246 -6.52 1 45.09 518 VAL B O 1
ATOM 8581 N N . HIS B 1 519 ? -13.781 -4.641 -8.703 1 43.78 519 HIS B N 1
ATOM 8582 C CA . HIS B 1 519 ? -12.492 -5.293 -8.922 1 43.78 519 HIS B CA 1
ATOM 8583 C C . HIS B 1 519 ? -11.375 -4.27 -9.094 1 43.78 519 HIS B C 1
ATOM 8585 O O . HIS B 1 519 ? -10.242 -4.504 -8.664 1 43.78 519 HIS B O 1
ATOM 8591 N N . LYS B 1 520 ? -11.812 -3.125 -9.812 1 45.56 520 LYS B N 1
ATOM 8592 C CA . LYS B 1 520 ? -10.742 -2.188 -10.148 1 45.56 520 LYS B CA 1
ATOM 8593 C C . LYS B 1 520 ? -10.844 -0.921 -9.297 1 45.56 520 LYS B C 1
ATOM 8595 O O . LYS B 1 520 ? -9.953 -0.068 -9.344 1 45.56 520 LYS B O 1
ATOM 8600 N N . ASN B 1 521 ? -11.703 -0.857 -8.297 1 41.47 521 ASN B N 1
ATOM 8601 C CA . ASN B 1 521 ? -11.969 0.243 -7.375 1 41.47 521 ASN B CA 1
ATOM 8602 C C . ASN B 1 521 ? -11.859 1.596 -8.07 1 41.47 521 ASN B C 1
ATOM 8604 O O . ASN B 1 521 ? -11.344 2.555 -7.5 1 41.47 521 ASN B O 1
ATOM 8608 N N . GLU B 1 522 ? -12.086 1.611 -9.305 1 40.38 522 GLU B N 1
ATOM 8609 C CA . GLU B 1 522 ? -12.055 2.873 -10.039 1 40.38 522 GLU B CA 1
ATOM 8610 C C . GLU B 1 522 ? -13.391 3.605 -9.922 1 40.38 522 GLU B C 1
ATOM 8612 O O . GLU B 1 522 ? -14.383 3.195 -10.531 1 40.38 522 GLU B O 1
ATOM 8617 N N . THR B 1 523 ? -13.508 4.508 -9.023 1 42.72 523 THR B N 1
ATOM 8618 C CA . THR B 1 523 ? -14.703 5.309 -8.797 1 42.72 523 THR B CA 1
ATOM 8619 C C . THR B 1 523 ? -15.172 5.961 -10.094 1 42.72 523 THR B C 1
ATOM 8621 O O . THR B 1 523 ? -16.375 6.168 -10.297 1 42.72 523 THR B O 1
ATOM 8624 N N . ALA B 1 524 ? -14.242 6.219 -10.93 1 45.72 524 ALA B N 1
ATOM 8625 C CA . ALA B 1 524 ? -14.586 6.906 -12.172 1 45.72 524 ALA B CA 1
ATOM 8626 C C . ALA B 1 524 ? -15.281 5.965 -13.148 1 45.72 524 ALA B C 1
ATOM 8628 O O . ALA B 1 524 ? -15.891 6.41 -14.125 1 45.72 524 ALA B O 1
ATOM 8629 N N . ALA B 1 525 ? -15.156 4.746 -12.844 1 47.38 525 ALA B N 1
ATOM 8630 C CA . ALA B 1 525 ? -15.703 3.766 -13.773 1 47.38 525 ALA B CA 1
ATOM 8631 C C . ALA B 1 525 ? -17.219 3.906 -13.883 1 47.38 525 ALA B C 1
ATOM 8633 O O . ALA B 1 525 ? -17.781 3.824 -14.977 1 47.38 525 ALA B O 1
ATOM 8634 N N . ILE B 1 526 ? -17.734 4.145 -12.789 1 47.19 526 ILE B N 1
ATOM 8635 C CA . ILE B 1 526 ? -19.188 4.297 -12.789 1 47.19 526 ILE B CA 1
ATOM 8636 C C . ILE B 1 526 ? -19.578 5.562 -13.555 1 47.19 526 ILE B C 1
ATOM 8638 O O . ILE B 1 526 ? -20.484 5.539 -14.391 1 47.19 526 ILE B O 1
ATOM 8642 N N . THR B 1 527 ? -18.812 6.504 -13.281 1 48.28 527 THR B N 1
ATOM 8643 C CA . THR B 1 527 ? -19.078 7.762 -13.969 1 48.28 527 THR B CA 1
ATOM 8644 C C . THR B 1 527 ? -18.828 7.613 -15.469 1 48.28 527 THR B C 1
ATOM 8646 O O . THR B 1 527 ? -19.609 8.109 -16.281 1 48.28 527 THR B O 1
ATOM 8649 N N . GLN B 1 528 ? -17.859 6.906 -15.781 1 52.5 528 GLN B N 1
ATOM 8650 C CA . GLN B 1 528 ? -17.547 6.68 -17.188 1 52.5 528 GLN B CA 1
ATOM 8651 C C . GLN B 1 528 ? -18.594 5.801 -17.859 1 52.5 528 GLN B C 1
ATOM 8653 O O . GLN B 1 528 ? -19 6.055 -18.984 1 52.5 528 GLN B O 1
ATOM 8658 N N . PHE B 1 529 ? -18.984 4.863 -17.141 1 52.22 529 PHE B N 1
ATOM 8659 C CA . PHE B 1 529 ? -20.016 3.961 -17.609 1 52.22 529 PHE B CA 1
ATOM 8660 C C . PHE B 1 529 ? -21.328 4.711 -17.844 1 52.22 529 PHE B C 1
ATOM 8662 O O . PHE B 1 529 ? -21.953 4.555 -18.906 1 52.22 529 PHE B O 1
ATOM 8669 N N . VAL B 1 530 ? -21.531 5.465 -16.906 1 51.19 530 VAL B N 1
ATOM 8670 C CA . VAL B 1 530 ? -22.75 6.266 -17.047 1 51.19 530 VAL B CA 1
ATOM 8671 C C . VAL B 1 530 ? -22.625 7.195 -18.25 1 51.19 530 VAL B C 1
ATOM 8673 O O . VAL B 1 530 ? -23.562 7.332 -19.031 1 51.19 530 VAL B O 1
ATOM 8676 N N . SER B 1 531 ? -21.547 7.605 -18.359 1 53.97 531 SER B N 1
ATOM 8677 C CA . SER B 1 531 ? -21.297 8.477 -19.5 1 53.97 531 SER B CA 1
ATOM 8678 C C . SER B 1 531 ? -21.391 7.711 -20.812 1 53.97 531 SER B C 1
ATOM 8680 O O . SER B 1 531 ? -21.922 8.219 -21.797 1 53.97 531 SER B O 1
ATOM 8682 N N . GLU B 1 532 ? -20.953 6.543 -20.812 1 57.81 532 GLU B N 1
ATOM 8683 C CA . GLU B 1 532 ? -20.969 5.699 -22 1 57.81 532 GLU B CA 1
ATOM 8684 C C . GLU B 1 532 ? -22.391 5.266 -22.344 1 57.81 532 GLU B C 1
ATOM 8686 O O . GLU B 1 532 ? -22.781 5.254 -23.516 1 57.81 532 GLU B O 1
ATOM 8691 N N . VAL B 1 533 ? -23.047 4.934 -21.344 1 55.06 533 VAL B N 1
ATOM 8692 C CA . VAL B 1 533 ? -24.438 4.535 -21.531 1 55.06 533 VAL B CA 1
ATOM 8693 C C . VAL B 1 533 ? -25.25 5.711 -22.078 1 55.06 533 VAL B C 1
ATOM 8695 O O . VAL B 1 533 ? -26.062 5.547 -22.984 1 55.06 533 VAL B O 1
ATOM 8698 N N . VAL B 1 534 ? -24.891 6.711 -21.5 1 52.28 534 VAL B N 1
ATOM 8699 C CA . VAL B 1 534 ? -25.547 7.922 -21.969 1 52.28 534 VAL B CA 1
ATOM 8700 C C . VAL B 1 534 ? -25.203 8.18 -23.438 1 52.28 534 VAL B C 1
ATOM 8702 O O . VAL B 1 534 ? -26.062 8.492 -24.25 1 52.28 534 VAL B O 1
ATOM 8705 N N . LYS B 1 535 ? -24.016 7.996 -23.656 1 57.75 535 LYS B N 1
ATOM 8706 C CA . LYS B 1 535 ? -23.547 8.219 -25.031 1 57.75 535 LYS B CA 1
ATOM 8707 C C . LYS B 1 535 ? -24.172 7.211 -25.984 1 57.75 535 LYS B C 1
ATOM 8709 O O . LYS B 1 535 ? -24.656 7.59 -27.062 1 57.75 535 LYS B O 1
ATOM 8714 N N . GLN B 1 536 ? -24.156 6.027 -25.609 1 58.34 536 GLN B N 1
ATOM 8715 C CA . GLN B 1 536 ? -24.688 4.973 -26.469 1 58.34 536 GLN B CA 1
ATOM 8716 C C . GLN B 1 536 ? -26.203 5.129 -26.656 1 58.34 536 GLN B C 1
ATOM 8718 O O . GLN B 1 536 ? -26.719 4.922 -27.75 1 58.34 536 GLN B O 1
ATOM 8723 N N . THR B 1 537 ? -26.719 5.398 -25.547 1 53.72 537 THR B N 1
ATOM 8724 C CA . THR B 1 537 ? -28.156 5.621 -25.609 1 53.72 537 THR B CA 1
ATOM 8725 C C . THR B 1 537 ? -28.484 6.824 -26.5 1 53.72 537 THR B C 1
ATOM 8727 O O . THR B 1 537 ? -29.406 6.781 -27.297 1 53.72 537 THR B O 1
ATOM 8730 N N . SER B 1 538 ? -27.703 7.73 -26.312 1 53.34 538 SER B N 1
ATOM 8731 C CA . SER B 1 538 ? -27.859 8.922 -27.141 1 53.34 538 SER B CA 1
ATOM 8732 C C . SER B 1 538 ? -27.656 8.609 -28.625 1 53.34 538 SER B C 1
ATOM 8734 O O . SER B 1 538 ? -28.422 9.07 -29.469 1 53.34 538 SER B O 1
ATOM 8736 N N . GLU B 1 539 ? -26.656 7.863 -28.859 1 59.75 539 GLU B N 1
ATOM 8737 C CA . GLU B 1 539 ? -26.359 7.496 -30.25 1 59.75 539 GLU B CA 1
ATOM 8738 C C . GLU B 1 539 ? -27.453 6.621 -30.828 1 59.75 539 GLU B C 1
ATOM 8740 O O . GLU B 1 539 ? -27.812 6.766 -32 1 59.75 539 GLU B O 1
ATOM 8745 N N . SER B 1 540 ? -27.891 5.758 -30.047 1 55.97 540 SER B N 1
ATOM 8746 C CA . SER B 1 540 ? -28.953 4.871 -30.5 1 55.97 540 SER B CA 1
ATOM 8747 C C . SER B 1 540 ? -30.234 5.648 -30.766 1 55.97 540 SER B C 1
ATOM 8749 O O . SER B 1 540 ? -30.938 5.379 -31.75 1 55.97 540 SER B O 1
ATOM 8751 N N . ILE B 1 541 ? -30.406 6.457 -29.875 1 51.53 541 ILE B N 1
ATOM 8752 C CA . ILE B 1 541 ? -31.594 7.277 -30.078 1 51.53 541 ILE B CA 1
ATOM 8753 C C . ILE B 1 541 ? -31.438 8.133 -31.328 1 51.53 541 ILE B C 1
ATOM 8755 O O . ILE B 1 541 ? -32.375 8.297 -32.094 1 51.53 541 ILE B O 1
ATOM 8759 N N . GLU B 1 542 ? -30.328 8.562 -31.516 1 54.62 542 GLU B N 1
ATOM 8760 C CA . GLU B 1 542 ? -30.031 9.359 -32.688 1 54.62 542 GLU B CA 1
ATOM 8761 C C . GLU B 1 542 ? -30.188 8.531 -33.969 1 54.62 542 GLU B C 1
ATOM 8763 O O . GLU B 1 542 ? -30.656 9.031 -35 1 54.62 542 GLU B O 1
ATOM 8768 N N . ALA B 1 543 ? -29.703 7.355 -33.875 1 53.47 543 ALA B N 1
ATOM 8769 C CA . ALA B 1 543 ? -29.781 6.477 -35.062 1 53.47 543 ALA B CA 1
ATOM 8770 C C . ALA B 1 543 ? -31.219 6.133 -35.375 1 53.47 543 ALA B C 1
ATOM 8772 O O . ALA B 1 543 ? -31.562 5.875 -36.531 1 53.47 543 ALA B O 1
ATOM 8773 N N . ASP B 1 544 ? -31.969 6.086 -34.312 1 46.78 544 ASP B N 1
ATOM 8774 C CA . ASP B 1 544 ? -33.375 5.797 -34.531 1 46.78 544 ASP B CA 1
ATOM 8775 C C . ASP B 1 544 ? -34.156 7.078 -34.812 1 46.78 544 ASP B C 1
ATOM 8777 O O . ASP B 1 544 ? -35.375 7.043 -34.969 1 46.78 544 ASP B O 1
ATOM 8781 N N . ARG B 1 545 ? -33.5 8.141 -34.625 1 44.75 545 ARG B N 1
ATOM 8782 C CA . ARG B 1 545 ? -34.188 9.43 -34.625 1 44.75 545 ARG B CA 1
ATOM 8783 C C . ARG B 1 545 ? -34.531 9.836 -36.062 1 44.75 545 ARG B C 1
ATOM 8785 O O . ARG B 1 545 ? -34.906 10.992 -36.312 1 44.75 545 ARG B O 1
ATOM 8792 N N . ASP B 1 546 ? -34.438 9.133 -37.094 1 45.12 546 ASP B N 1
ATOM 8793 C CA . ASP B 1 546 ? -35.094 9.836 -38.188 1 45.12 546 ASP B CA 1
ATOM 8794 C C . ASP B 1 546 ? -36.438 10.445 -37.719 1 45.12 546 ASP B C 1
ATOM 8796 O O . ASP B 1 546 ? -36.906 11.414 -38.312 1 45.12 546 ASP B O 1
ATOM 8800 N N . HIS B 1 547 ? -37.375 9.711 -36.938 1 42.81 547 HIS B N 1
ATOM 8801 C CA . HIS B 1 547 ? -38.75 10.188 -36.688 1 42.81 547 HIS B CA 1
ATOM 8802 C C . HIS B 1 547 ? -38.906 10.656 -35.25 1 42.81 547 HIS B C 1
ATOM 8804 O O . HIS B 1 547 ? -40.031 10.836 -34.781 1 42.81 547 HIS B O 1
ATOM 8810 N N . VAL B 1 548 ? -38 10.414 -34.25 1 41.47 548 VAL B N 1
ATOM 8811 C CA . VAL B 1 548 ? -38.406 10.688 -32.875 1 41.47 548 VAL B CA 1
ATOM 8812 C C . VAL B 1 548 ? -38.25 12.172 -32.562 1 41.47 548 VAL B C 1
ATOM 8814 O O . VAL B 1 548 ? -37.125 12.727 -32.719 1 41.47 548 VAL B O 1
ATOM 8817 N N . PRO B 1 549 ? -39.312 12.961 -32.625 1 43.62 549 PRO B N 1
ATOM 8818 C CA . PRO B 1 549 ? -39.281 14.391 -32.281 1 43.62 549 PRO B CA 1
ATOM 8819 C C . PRO B 1 549 ? -38.5 14.664 -30.984 1 43.62 549 PRO B C 1
ATOM 8821 O O . PRO B 1 549 ? -38.438 13.797 -30.109 1 43.62 549 PRO B O 1
ATOM 8824 N N . ALA B 1 550 ? -37.531 15.594 -30.984 1 44.25 550 ALA B N 1
ATOM 8825 C CA . ALA B 1 550 ? -36.656 16.078 -29.938 1 44.25 550 ALA B CA 1
ATOM 8826 C C . ALA B 1 550 ? -37.438 16.484 -28.688 1 44.25 550 ALA B C 1
ATOM 8828 O O . ALA B 1 550 ? -37.219 17.547 -28.109 1 44.25 550 ALA B O 1
ATOM 8829 N N . GLN B 1 551 ? -38.656 15.945 -28.422 1 46.56 551 GLN B N 1
ATOM 8830 C CA . GLN B 1 551 ? -39.406 16.281 -27.203 1 46.56 551 GLN B CA 1
ATOM 8831 C C . GLN B 1 551 ? -39 15.375 -26.047 1 46.56 551 GLN B C 1
ATOM 8833 O O . GLN B 1 551 ? -38.812 14.172 -26.25 1 46.56 551 GLN B O 1
ATOM 8838 N N . GLU B 1 552 ? -38.688 15.961 -24.859 1 47.62 552 GLU B N 1
ATOM 8839 C CA . GLU B 1 552 ? -38.188 15.336 -23.656 1 47.62 552 GLU B CA 1
ATOM 8840 C C . GLU B 1 552 ? -38.906 14.023 -23.359 1 47.62 552 GLU B C 1
ATOM 8842 O O . GLU B 1 552 ? -38.25 13.023 -23.016 1 47.62 552 GLU B O 1
ATOM 8847 N N . GLY B 1 553 ? -40.188 14.008 -23.5 1 50.84 553 GLY B N 1
ATOM 8848 C CA . GLY B 1 553 ? -40.969 12.82 -23.219 1 50.84 553 GLY B CA 1
ATOM 8849 C C . GLY B 1 553 ? -40.688 11.672 -24.172 1 50.84 553 GLY B C 1
ATOM 8850 O O . GLY B 1 553 ? -40.656 10.508 -23.75 1 50.84 553 GLY B O 1
ATOM 8851 N N . VAL B 1 554 ? -40.469 12.008 -25.453 1 52.34 554 VAL B N 1
ATOM 8852 C CA . VAL B 1 554 ? -40.25 10.977 -26.469 1 52.34 554 VAL B CA 1
ATOM 8853 C C . VAL B 1 554 ? -38.875 10.383 -26.344 1 52.34 554 VAL B C 1
ATOM 8855 O O . VAL B 1 554 ? -38.688 9.172 -26.484 1 52.34 554 VAL B O 1
ATOM 8858 N N . ILE B 1 555 ? -37.875 11.227 -26.016 1 48.56 555 ILE B N 1
ATOM 8859 C CA . ILE B 1 555 ? -36.531 10.773 -25.797 1 48.56 555 ILE B CA 1
ATOM 8860 C C . ILE B 1 555 ? -36.469 9.883 -24.562 1 48.56 555 ILE B C 1
ATOM 8862 O O . ILE B 1 555 ? -35.781 8.852 -24.547 1 48.56 555 ILE B O 1
ATOM 8866 N N . ARG B 1 556 ? -37.25 10.289 -23.547 1 53 556 ARG B N 1
ATOM 8867 C CA . ARG B 1 556 ? -37.344 9.492 -22.328 1 53 556 ARG B CA 1
ATOM 8868 C C . ARG B 1 556 ? -37.969 8.133 -22.625 1 53 556 ARG B C 1
ATOM 8870 O O . ARG B 1 556 ? -37.5 7.109 -22.109 1 53 556 ARG B O 1
ATOM 8877 N N . GLU B 1 557 ? -39 8.133 -23.359 1 57.75 557 GLU B N 1
ATOM 8878 C CA . GLU B 1 557 ? -39.688 6.891 -23.719 1 57.75 557 GLU B CA 1
ATOM 8879 C C . GLU B 1 557 ? -38.812 6.039 -24.641 1 57.75 557 GLU B C 1
ATOM 8881 O O . GLU B 1 557 ? -38.781 4.812 -24.5 1 57.75 557 GLU B O 1
ATOM 8886 N N . ALA B 1 558 ? -38.094 6.637 -25.5 1 52.47 558 ALA B N 1
ATOM 8887 C CA . ALA B 1 558 ? -37.188 5.902 -26.406 1 52.47 558 ALA B CA 1
ATOM 8888 C C . ALA B 1 558 ? -36 5.316 -25.656 1 52.47 558 ALA B C 1
ATOM 8890 O O . ALA B 1 558 ? -35.594 4.176 -25.906 1 52.47 558 ALA B O 1
ATOM 8891 N N . ALA B 1 559 ? -35.531 6.141 -24.672 1 51.66 559 ALA B N 1
ATOM 8892 C CA . ALA B 1 559 ? -34.438 5.648 -23.828 1 51.66 559 ALA B CA 1
ATOM 8893 C C . ALA B 1 559 ? -34.938 4.52 -22.922 1 51.66 559 ALA B C 1
ATOM 8895 O O . ALA B 1 559 ? -34.219 3.523 -22.719 1 51.66 559 ALA B O 1
ATOM 8896 N N . ARG B 1 560 ? -36.125 4.668 -22.406 1 54.59 560 ARG B N 1
ATOM 8897 C CA . ARG B 1 560 ? -36.75 3.617 -21.594 1 54.59 560 ARG B CA 1
ATOM 8898 C C . ARG B 1 560 ? -37.031 2.381 -22.453 1 54.59 560 ARG B C 1
ATOM 8900 O O . ARG B 1 560 ? -36.812 1.253 -22 1 54.59 560 ARG B O 1
ATOM 8907 N N . THR B 1 561 ? -37.594 2.537 -23.594 1 56.28 561 THR B N 1
ATOM 8908 C CA . THR B 1 561 ? -37.906 1.432 -24.5 1 56.28 561 THR B CA 1
ATOM 8909 C C . THR B 1 561 ? -36.625 0.717 -24.922 1 56.28 561 THR B C 1
ATOM 8911 O O . THR B 1 561 ? -36.562 -0.513 -25 1 56.28 561 THR B O 1
ATOM 8914 N N . ARG B 1 562 ? -35.625 1.518 -25.172 1 50.31 562 ARG B N 1
ATOM 8915 C CA . ARG B 1 562 ? -34.344 0.896 -25.516 1 50.31 562 ARG B CA 1
ATOM 8916 C C . ARG B 1 562 ? -33.75 0.152 -24.328 1 50.31 562 ARG B C 1
ATOM 8918 O O . ARG B 1 562 ? -33.219 -0.954 -24.484 1 50.31 562 ARG B O 1
ATOM 8925 N N . ALA B 1 563 ? -33.812 0.809 -23.203 1 49.72 563 ALA B N 1
ATOM 8926 C CA . ALA B 1 563 ? -33.375 0.117 -22.016 1 49.72 563 ALA B CA 1
ATOM 8927 C C . ALA B 1 563 ? -34.156 -1.153 -21.766 1 49.72 563 ALA B C 1
ATOM 8929 O O . ALA B 1 563 ? -33.625 -2.189 -21.391 1 49.72 563 ALA B O 1
ATOM 8930 N N . GLU B 1 564 ? -35.406 -1.103 -22.031 1 53.44 564 GLU B N 1
ATOM 8931 C CA . GLU B 1 564 ? -36.25 -2.275 -21.938 1 53.44 564 GLU B CA 1
ATOM 8932 C C . GLU B 1 564 ? -35.938 -3.27 -23.062 1 53.44 564 GLU B C 1
ATOM 8934 O O . GLU B 1 564 ? -35.969 -4.484 -22.844 1 53.44 564 GLU B O 1
ATOM 8939 N N . MET B 1 565 ? -35.688 -2.756 -24.234 1 50.88 565 MET B N 1
ATOM 8940 C CA . MET B 1 565 ? -35.344 -3.633 -25.359 1 50.88 565 MET B CA 1
ATOM 8941 C C . MET B 1 565 ? -34 -4.316 -25.125 1 50.88 565 MET B C 1
ATOM 8943 O O . MET B 1 565 ? -33.844 -5.504 -25.422 1 50.88 565 MET B O 1
ATOM 8947 N N . VAL B 1 566 ? -33.094 -3.568 -24.641 1 48.38 566 VAL B N 1
ATOM 8948 C CA . VAL B 1 566 ? -31.812 -4.172 -24.312 1 48.38 566 VAL B CA 1
ATOM 8949 C C . VAL B 1 566 ? -31.984 -5.137 -23.141 1 48.38 566 VAL B C 1
ATOM 8951 O O . VAL B 1 566 ? -31.391 -6.215 -23.141 1 48.38 566 VAL B O 1
ATOM 8954 N N . ARG B 1 567 ? -32.906 -4.797 -22.188 1 46.34 567 ARG B N 1
ATOM 8955 C CA . ARG B 1 567 ? -33.25 -5.719 -21.109 1 46.34 567 ARG B CA 1
ATOM 8956 C C . ARG B 1 567 ? -34 -6.938 -21.656 1 46.34 567 ARG B C 1
ATOM 8958 O O . ARG B 1 567 ? -33.75 -8.062 -21.203 1 46.34 567 ARG B O 1
ATOM 8965 N N . ARG B 1 568 ? -34.875 -6.746 -22.531 1 47.12 568 ARG B N 1
ATOM 8966 C CA . ARG B 1 568 ? -35.625 -7.852 -23.125 1 47.12 568 ARG B CA 1
ATOM 8967 C C . ARG B 1 568 ? -34.719 -8.672 -24.047 1 47.12 568 ARG B C 1
ATOM 8969 O O . ARG B 1 568 ? -34.844 -9.891 -24.109 1 47.12 568 ARG B O 1
ATOM 8976 N N . THR B 1 569 ? -33.969 -8.039 -24.859 1 45.34 569 THR B N 1
ATOM 8977 C CA . THR B 1 569 ? -33.062 -8.812 -25.719 1 45.34 569 THR B CA 1
ATOM 8978 C C . THR B 1 569 ? -32.031 -9.547 -24.875 1 45.34 569 THR B C 1
ATOM 8980 O O . THR B 1 569 ? -31.609 -10.648 -25.219 1 45.34 569 THR B O 1
ATOM 8983 N N . ASN B 1 570 ? -31.703 -8.961 -23.781 1 39.41 570 ASN B N 1
ATOM 8984 C CA . ASN B 1 570 ? -30.844 -9.719 -22.875 1 39.41 570 ASN B CA 1
ATOM 8985 C C . ASN B 1 570 ? -31.656 -10.711 -22.047 1 39.41 570 ASN B C 1
ATOM 8987 O O . ASN B 1 570 ? -31.156 -11.789 -21.703 1 39.41 570 ASN B O 1
ATOM 8991 N N . VAL B 1 571 ? -32.906 -10.406 -21.656 1 37.75 571 VAL B N 1
ATOM 8992 C CA . VAL B 1 571 ? -33.781 -11.398 -21.047 1 37.75 571 VAL B CA 1
ATOM 8993 C C . VAL B 1 571 ? -34.25 -12.383 -22.109 1 37.75 571 VAL B C 1
ATOM 8995 O O . VAL B 1 571 ? -34.344 -13.586 -21.844 1 37.75 571 VAL B O 1
ATOM 8998 N N . GLU B 1 572 ? -34.719 -11.984 -23.219 1 37.72 572 GLU B N 1
ATOM 8999 C CA . GLU B 1 572 ? -35.094 -12.945 -24.25 1 37.72 572 GLU B CA 1
ATOM 9000 C C . GLU B 1 572 ? -33.875 -13.75 -24.719 1 37.72 572 GLU B C 1
ATOM 9002 O O . GLU B 1 572 ? -34 -14.922 -25.078 1 37.72 572 GLU B O 1
ATOM 9007 N N . GLY B 1 573 ? -32.75 -13.211 -24.734 1 34.53 573 GLY B N 1
ATOM 9008 C CA . GLY B 1 573 ? -31.609 -14.086 -24.875 1 34.53 573 GLY B CA 1
ATOM 9009 C C . GLY B 1 573 ? -31.375 -14.977 -23.672 1 34.53 573 GLY B C 1
ATOM 9010 O O . GLY B 1 573 ? -30.844 -16.078 -23.797 1 34.53 573 GLY B O 1
ATOM 9011 N N . SER B 1 574 ? -31.75 -14.492 -22.531 1 32.09 574 SER B N 1
ATOM 9012 C CA . SER B 1 574 ? -31.719 -15.391 -21.391 1 32.09 574 SER B CA 1
ATOM 9013 C C . SER B 1 574 ? -32.938 -16.297 -21.359 1 32.09 574 SER B C 1
ATOM 9015 O O . SER B 1 574 ? -32.906 -17.375 -20.766 1 32.09 574 SER B O 1
ATOM 9017 N N . GLN B 1 575 ? -34.062 -15.867 -21.844 1 30.86 575 GLN B N 1
ATOM 9018 C CA . GLN B 1 575 ? -35.188 -16.797 -21.875 1 30.86 575 GLN B CA 1
ATOM 9019 C C . GLN B 1 575 ? -35 -17.844 -22.969 1 30.86 575 GLN B C 1
ATOM 9021 O O . GLN B 1 575 ? -35.562 -18.938 -22.906 1 30.86 575 GLN B O 1
ATOM 9026 N N . VAL B 1 576 ? -34.531 -17.516 -24.141 1 28.88 576 VAL B N 1
ATOM 9027 C CA . VAL B 1 576 ? -34.281 -18.594 -25.078 1 28.88 576 VAL B CA 1
ATOM 9028 C C . VAL B 1 576 ? -33.281 -19.594 -24.5 1 28.88 576 VAL B C 1
ATOM 9030 O O . VAL B 1 576 ? -33.219 -20.75 -24.906 1 28.88 576 VAL B O 1
ATOM 9033 N N . ALA B 1 577 ? -32.406 -19.062 -23.594 1 27.84 577 ALA B N 1
ATOM 9034 C CA . ALA B 1 577 ? -31.594 -20.156 -23.062 1 27.84 577 ALA B CA 1
ATOM 9035 C C . ALA B 1 577 ? -32.406 -21 -22.078 1 27.84 577 ALA B C 1
ATOM 9037 O O . ALA B 1 577 ? -31.922 -22.047 -21.625 1 27.84 577 ALA B O 1
ATOM 9038 N N . LYS B 1 578 ? -33.5 -20.391 -21.531 1 30.55 578 LYS B N 1
ATOM 9039 C CA . LYS B 1 578 ? -34.219 -21.344 -20.688 1 30.55 578 LYS B CA 1
ATOM 9040 C C . LYS B 1 578 ? -35.25 -22.141 -21.516 1 30.55 578 LYS B C 1
ATOM 9042 O O . LYS B 1 578 ? -35.906 -23.031 -20.984 1 30.55 578 LYS B O 1
ATOM 9047 N N . LEU B 1 579 ? -35.625 -21.656 -22.781 1 24.12 579 LEU B N 1
ATOM 9048 C CA . LEU B 1 579 ? -36.406 -22.672 -23.469 1 24.12 579 LEU B CA 1
ATOM 9049 C C . LEU B 1 579 ? -35.5 -23.703 -24.156 1 24.12 579 LEU B C 1
ATOM 9051 O O . LEU B 1 579 ? -34.5 -23.328 -24.75 1 24.12 579 LEU B O 1
#

Foldseek 3Di:
DPPPDPPPPPLFKAKEWEAEQLAQQQCCVFPQCNCLSLVLVLLSLVVVQLVQGLEYEYQANNHNAQDDDPVSVVSVLVSLCVRFADQADHQKDWDFDAPVVGPSPDDDQLCPPPVTRTRYAYEYEHAPRQFFDDDPRDGPVVVCVVVRSYHYDQDDDDLQAAEWAFGWMGRPQAIATETEHYDDQLLSVLVCLVVVRYYYDDDPPPPDDPDDPSYAYEYRYHAAEDPPPVPPADPSRTDYPVSDALSHAEYEYHNAAAADFDWDADPSNHTYGDQHYSEDSDQDPSNQDFHWMWMWIDDPPPGIDIGTDTALQYAHHDEEEDELLVQLVVQCPDPVNPPDDLLCSSLVSVVVVVVVVLVVRLVSQLVSLVVVVVVCVVSVDDGPDDHDSQSSSAHHAAYEYEFAQPQDDPDDVHPPPDPRPDGRDDDQQQVSLVVQVSRHSCSNHRYHYDYDDPPPDPDDPDPPPPPPPPPPPPCPDDDDPPVLLVVQLVLLVVVCVDPCVVLLQQPVVVVVLVVCCVRNVPPCSVVVSSSVSSVVLSVVCVVVPPPQPPDSVSSVVSSNVVSVVVNVVVVVVVVVSVD/DPPPPPPPPPLFKAKEWEAEQLAQQQCCVFPQCNCLSLVLVLLSLVVVQLVQGLEYEYQANNHNAQDDDPVSVVSVLVSLCVRFADQADHQKDWDFDQPVVGPSPDDDQLCPPPVTRTRYAYEYEHAPRQFFDDDPRDGPVVVCVVVRSYHYDQDDDDLQAAEWAFGWMGRVQAIATETEHYDDQLLSVLVCLVVVRYYYDDDPPPPDDPDDDSYAYEYRYHAAEDPPPVPPDDPSRTDYPVSDALSHAEYEYHNAAAADFDWDADPSNHTYGDQHYSEDNDQDPSNQDFHWMWMWIDDPPPGIDIGTDTALQYAHHDEEEDELLVQLVVQCPDPVNPPDDLQCSSLVSVVVVVVVVLVVRLVSQLVSLVVVVVVCVVSVDDGPDDHDSQSSSAHHAAYEYEFAQPQDDPDDVHPPPDPRPDGRDDDQQQVSLVVQVSRHSCSNHRYHYDYDDPPPPPPPPDPPPPPPPPPPDDDDDDDDPVVLLVVQLVLLVVVCVDPCVVLLDQPVVVVVLVVCCVRNVPPCSVVVSSSVSSVVLSVVCVVVPPPQPPDSVSSVVSSNVVSVVVNVVVVVVVVVVVD

InterPro domains:
  IPR003701 DNA double-strand break repair protein Mre11 [PIRSF000882] (4-560)
  IPR004843 Calcineurin-like, phosphoesterase domain [PF00149] (14-258)
  IPR007281 Mre11, DNA-binding [PF04152] (305-517)
  IPR007281 Mre11, DNA-binding [SM01347] (304-517)
  IPR029052 Metallo-dependent phosphatase-like [G3DSA:3.60.21.10] (9-315)
  IPR029052 Metallo-dependent phosphatase-like [SSF56300] (14-323)
  IPR038487 Mre11, capping domain [G3DSA:3.30.110.110] (316-454)
  IPR041796 DNA double-strand break repair protein Mre11, N-terminal metallophosphatase domain [cd00840] (15-284)

Organism: Perkinsus marinus (strain ATCC 50983 / TXsc) (NCBI:txid423536)

Sequence (1158 aa):
MASVSSDGDDASLMRIMIITDNHVGHKQDDPVRSLDSVCAFEEAMQRAKLAQVDLVVHGGDLFDIARPDRLTMKQVNEILRQTVMGDQPIKIEVLPTQDENGIVRDEPPNYEDPNYNVGLPVFMIHGNHDEPGGLGNMSVIDLLHTNRLVNYFGQQMDLDRIVIRPILIQKGETKLALYGLGNMRDERLNRAIDAGKVRFEIPPGRGGSESESEYFSVMLVHQNRYKGVAGGVPGSSSLQNSQLPGFLDLVVWGHEHESIIDPVETAQGFSVLQPGSSVQTSLSAGESLPKHIFLLELLKGRGWRTTPIPLTSPRPLLVQDVSMKELIAQRESRLDGSGEKMEELAWNSLSDVVRRMVDHGKELGKAQVLAYKKWLEDTRLTPLYKRDSARAIRPLIRVRVDVTVEEDDGDDGGIPGLPVGSSYPVIPNQKFGQQFLEEVANPADILLFHKKKKRPAKQKKNELQLNLEDHVPAGASSDDTTADRDMMQDIIFHYVNGADCLDLIPETRLNEVVQEYVHKNETAAITQFVSEVVKQTSESIEADRDHVPAQEGVIREAARTRAEMVRRTNVEGSQVAKLMASVSSDGDDASLMRIMIITDNHVGHKQDDPVRSLDSVCAFEEAMQRAKLAQVDLVVHGGDLFDIARPDRLTMKQVNEILRQTVMGDQPIKIEVLPTQDENGIVRDEPPNYEDPNYNVGLPVFMIHGNHDEPGGLGNMSVIDLLHTNRLVNYFGQQMDLDRIVIRPILIQKGETKLALYGLGNMRDERLNRAIDAGKVRFEIPPGRGGSESESEYFSVMLVHQNRYKGVAGGVPGSSSLQNSQLPGFLDLVVWGHEHESIIDPVETAQGFSVLQPGSSVQTSLSAGESLPKHIFLLELLKGRGWRTTPIPLTSPRPLLVQDVSMKELIAQRESRLDGSGEKMEELAWNSLSDVVRRMVDHGKELGKAQVLAYKKWLEDTRLTPLYKRDSARAIRPLIRVRVDVTVEEDDGDDGGIPGLPVGSSYPVIPNQKFGQQFLEEVANPADILLFHKKKKRPAKQKKNELQLNLEDHVPAGASSDDTTADRDMMQDIIFHYVNGADCLDLIPETRLNEVVQEYVHKNETAAITQFVSEVVKQTSESIEADRDHVPAQEGVIREAARTRAEMVRRTNVEGSQVAKL

Radius of gyration: 35.69 Å; Cα contacts (8 Å, |Δi|>4): 1992; chains: 2; bounding box: 83×110×103 Å

pLDDT: mean 78.61, std 24.33, range [20.08, 98.94]

Nearest PDB structures (foldseek):
  4yke-assembly1_B  TM=8.960E-01  e=1.925E-44  Thermochaetoides thermophila DSM 1495
  4yke-assembly1_A  TM=8.780E-01  e=6.855E-43  Thermochaetoides thermophila DSM 1495
  8bah-assembly1_B  TM=8.806E-01  e=2.586E-41  Homo sapiens
  7zr1-assembly1_A  TM=7.120E-01  e=1.280E-46  Thermochaetoides thermophila DSM 1495
  7zr1-assembly1_B  TM=7.188E-01  e=5.164E-41  Thermochaetoides thermophila DSM 1495

Solvent-accessible surface area (backbone atoms only — not comparable to full-atom values): 63286 Å² total; per-residue (Å²): 128,80,74,77,63,83,79,62,92,49,74,25,58,41,35,34,31,43,46,30,30,28,25,33,53,42,54,50,85,38,92,67,42,32,54,44,18,51,38,22,45,45,49,54,45,46,52,39,49,74,64,62,38,63,31,34,41,33,26,12,16,56,33,47,37,39,72,64,53,69,52,48,49,42,52,54,52,52,47,40,50,68,44,20,38,41,83,48,76,74,70,64,43,76,50,89,59,60,44,98,84,57,51,65,74,72,78,72,58,44,65,71,38,86,47,38,35,46,22,32,55,32,41,31,31,34,8,79,33,22,36,60,40,72,72,86,56,44,26,57,56,52,49,41,30,72,68,51,57,31,37,71,48,32,77,78,88,45,88,77,53,37,72,42,60,53,51,38,34,36,19,72,76,19,32,37,30,43,32,38,40,26,37,59,62,36,53,59,50,46,50,32,52,74,68,62,31,58,44,75,58,73,65,88,82,44,79,58,91,87,63,77,62,74,47,50,30,35,35,34,32,20,47,49,70,52,61,50,89,86,50,74,51,54,66,60,55,19,52,50,76,87,77,49,72,52,81,36,47,36,35,40,39,15,78,46,49,41,47,43,79,64,64,42,77,47,95,61,66,23,29,39,34,30,46,11,17,40,39,73,87,57,91,45,71,60,42,36,55,75,33,31,38,34,41,36,38,38,30,64,97,75,49,71,51,76,43,70,39,76,59,42,67,44,63,46,39,49,66,47,81,46,46,49,65,59,41,38,54,57,37,49,73,31,78,89,32,53,86,54,52,70,60,51,36,51,50,51,42,52,49,51,55,49,51,54,50,46,56,52,29,36,54,52,13,46,52,28,51,51,51,40,52,49,49,31,60,75,67,70,55,80,72,92,64,81,74,56,66,81,54,54,21,26,14,37,48,28,38,38,33,37,64,62,73,81,76,66,67,91,68,86,77,53,70,93,77,68,59,92,86,63,72,78,74,86,76,58,35,56,69,62,18,59,82,34,55,94,52,32,61,39,27,62,57,30,65,43,79,43,65,75,78,78,74,75,75,81,68,80,75,74,82,74,80,77,76,78,72,72,80,76,79,78,82,73,81,83,81,75,69,61,62,64,48,54,56,50,49,49,52,46,50,53,43,51,74,38,96,63,26,68,60,52,48,44,65,69,58,47,47,48,42,45,44,42,25,71,50,57,65,37,74,60,42,52,56,48,45,51,49,46,49,43,47,48,50,48,48,50,49,52,71,60,31,87,76,57,63,94,44,72,68,53,52,49,50,50,43,40,47,44,20,45,45,53,40,42,55,52,42,48,55,49,45,52,69,70,96,128,80,75,79,63,83,79,63,93,48,74,24,58,41,34,33,31,43,44,30,29,26,24,32,53,43,54,51,87,37,91,68,44,32,53,44,16,49,39,24,46,45,50,54,45,47,51,40,50,74,66,63,37,63,31,35,41,33,26,12,18,56,31,48,38,42,71,65,53,69,52,49,49,40,52,52,50,51,45,40,50,66,42,19,38,43,83,47,76,72,70,64,43,76,52,88,59,61,43,100,82,58,50,66,73,73,78,72,56,44,63,71,38,87,47,39,36,46,23,34,53,32,40,32,32,33,9,78,32,22,36,59,40,72,72,86,54,45,26,55,56,51,49,42,29,72,71,51,57,31,38,70,47,30,78,76,88,45,86,80,54,38,72,41,61,50,52,39,37,35,19,73,76,18,32,36,29,42,32,40,40,26,37,60,61,36,53,58,50,44,50,32,51,75,68,62,31,57,44,75,59,72,64,88,82,43,79,59,92,85,62,78,60,76,46,51,29,37,34,34,31,19,46,50,70,52,62,50,88,85,51,75,50,53,66,59,54,18,50,51,77,85,78,51,71,54,81,36,47,36,35,39,39,16,77,46,47,42,47,42,80,64,64,42,77,47,95,62,65,22,30,38,34,30,48,11,17,41,39,74,87,57,92,44,70,60,42,36,55,75,33,31,36,34,42,36,38,38,31,66,98,75,49,72,52,76,43,69,40,76,58,42,66,43,64,46,37,46,65,48,80,46,44,49,66,60,42,38,55,57,38,50,73,30,80,90,33,54,85,56,50,70,60,51,38,51,50,51,42,52,48,52,54,49,50,54,49,45,54,54,29,36,52,54,12,47,52,27,52,50,52,40,52,48,50,32,60,74,67,72,54,79,73,93,64,79,75,58,66,80,56,55,20,26,13,37,49,27,39,38,33,36,65,60,72,79,77,64,67,91,67,85,77,52,68,92,78,67,59,92,88,64,73,78,75,84,77,57,35,57,70,60,17,58,83,34,56,93,53,33,60,39,28,62,58,30,65,42,81,45,64,74,76,77,74,74,74,80,70,79,74,73,81,71,77,76,74,75,70,71,79,71,82,79,84,80,84,84,82,74,69,58,62,63,49,52,54,50,50,50,51,46,51,52,42,52,74,38,98,62,27,68,60,52,48,46,67,69,60,47,48,49,42,46,42,42,25,68,54,57,65,38,76,58,43,53,56,49,46,50,49,45,50,44,47,49,50,48,49,49,49,54,70,60,30,87,75,58,63,95,44,72,68,51,51,49,48,50,43,39,49,45,21,44,45,54,42,40,53,51,41,50,55,50,44,54,67,70,96

Secondary structure (DSSP, 8-state):
----------TT-EEEEEE----BTTTTT-TTTTTHHHHHHHHHHHHHHHTT-SEEEE-S--BSSSS--HHHHHHHHHHHHHHHBSSPPP--EEEP-B-TT--B-----GGG-TTB-BSS-EEE---STT--BTTTTB-HHHHHHHTTS-EE------SS-EEE-PEEEEETTEEEEEEEE----HHHHHHHHHTT-EEEPPPTT--SSS---SEEEEEEEESPBP--GGGSS-GGGSB-GGGS-TT-SEEEEES--S--SS-EE-TTS-EEE----SS--S-SGGGSSPPEEEEEEEETTTEEEEEEEE-SSSPPEEEEEEEHHHHHHHHHTSGGGTT--HHHHHHHHHHHHHHHHHHHHHHHHHHHHHHHHHHHHHHT---SS---HHHHTPPEEEEEEE-------SSS-S-TTS-TTPPPPP--HHHHHGGGTTT-S-GGG-EEEE----------------------------STHHHHHHHHHHHHHHHHSSTTGGGGS-HHHHHHHHHHHHHH--HHHHHHHHHHHHHHHHHHHHHTTTS--S-HHHHHHHHHHHHHHHHHHHHHHHHTTT-/----------TT-EEEEEE----BTTTTT-TTTTTHHHHHHHHHHHHHHHTT-SEEEE-S--BSSSS--HHHHHHHHHHHHHHHBSSPPP--EEEP-B-TT--B-----GGG-TTB-BSS-EEE---STT--BTTTTB-HHHHHHHTTS-EE------SS-EEE-PEEEEETTEEEEEEEE----HHHHHHHHHTT-EEEPPPTT--SSS---SEEEEEEEESPBP--GGGSS-GGGSB-GGGS-TT-SEEEEES--S--SS-EE-TTS-EEE----SS--S-SGGGSSPPEEEEEEEETTTEEEEEEEE-SSSPPEEEEEEEHHHHHHHHHTSGGGTT--HHHHHHHHHHHHHHHHHHHHHHHHHHHHHHHHHHHHHHT---SS---HHHHTPPEEEEEEE-------SSS-S-TTS-TTPPPPP--HHHHHGGGTTT-S-GGG-EEEE----------------------------STHHHHHHHHHHHHHHHHTSTTGGGGS-HHHHHHHHHHHHHH--HHHHHHHHHHHHHHHHHHHHHTTTS--S-HHHHHHHHHHHHHHHHHHHHHHHHHTT-